Protein AF-A0A2S7Q7S9-F1 (afdb_monomer)

pLDDT: mean 74.97, std 24.29, range [26.03, 98.75]

Radius of gyration: 42.11 Å; Cα contacts (8 Å, |Δi|>4): 908; chains: 1; bounding box: 90×96×135 Å

Foldseek 3Di:
DDDDDDDDDDDDDDDDDDDDDDDDDDDDDDDDDDDDDDDDDDDDDDDDDDDDDDDDPLVVVLVVDDPVVSVVVVVVVVCPDDDPDDPPDDPVVVCVVVVQPDPVNCPDLLNVLLVVLLVLCCVQLAVQLLVLLVVVQDQFQEWEAFALAQDDCLNPVPQDPPRSVVVNLVLLSQLLNNQLSNCQRRVHLEYEYQANLHQQQLLAAEPDADSDWPPVCPPQDDPVCVVCSVVRPVPGHHVNNVVSLVSSCVRHVVSNQVNHFDHPPLDPGRYYAYLAHDLSNAFAALRGGLSSNVVSCVSRNDNFAWAADQQEIETGANLRLCLNVVPPDDCVSSCSSNVVRVVCLQCLVQRQQLNNLCSLCVVVVHHDDDDDDPDDDDPVPDDPPDDDDSRPDPPADGGQYEYRHAAAADDDAQQAQAQQWAVQGFDDDPPPDPDTDPSHNRRDDDQDDGGRDGRHGDNVSLLSNQVSNDNHQEYEYAGPQTWGWDQDDVSNPSYIYIHAHHQTLVRSDQWGWMKGKHFAFDADSSSHGPDPDDDDDDDDDDDDDGDCGMDMDIRTGDRNVVSVVVVVVSLVVSLVVLLVCLLVCVVVVNDFPFDDPPPDPPPDDDDDDDDDDDDDDDDDDDDDDDDDDDDDDDDDDDDDDDDDDDDDDDDDDDDDDDDDDDDDDDDDDDDDDDDDDDPDPPPPVNVVVVVVVVVVVVVVVVVVVVVVVVCVVPPPPDPVVVVLVVLCVDSNNSSVSSSCSSSVSSCVSSVVSSVCSSPPD

Mean predicted aligned error: 17.6 Å

Sequence (761 aa):
MNHPVITYYSPDPIFRHPTPSKLPSDLFTLPPWHSSSMAPPYYPHSSRDRFVEPPSVFNRVLLALPKDLAVSLRRMADQGNINSVSARIPRWLRQAVVRECSWRRLFSLPHLLVAVWIVALMYGERWVFEKSVQECSTPHHLIFLADPQLTDPHSYPDRPWPLSTLTVWHTDNYMMRSYIQLSKQLHPDTVFFLGDLFDGGREWKTAHGNTEDPAWAKGHRPAMEQKHLETWGRRYGEDYWLKEYGRFSRIFSDYWNVGGSEAGVGQRGRKLIASLPGNHDLGFGAQIKVPVRDRFEVYFGDVNRVDVIANHTFVSVDSVSLSAGASGRPLSETEPITKPVNEFLDNVQVSKRKAVARELDYQAGKERAMHYSHTVEDLNSANYAHLPTLDPGAGSTDFPTILLTHVPLYRNPGTPCGPLREHWPPTPPPKGQTMPVNPDERNALSISRGYQYQNVLSNDDSIKLIQKIGNVVSVFSGDDHDYCEVVHPEDKNHAREITVKSMSWVMGIRRPGFLMLSLWNPIRPDGQPLHYQHSGHGGADNSQQGLVTMQSHLCLLPDQISILINYGIFAGLSILILLIRAICAPLYNLTPFAPPISSTYPDQESSTSLLPTSSKDLKREDDRLSNSSTSSTASNPTLAPRTARTRSVSPANGYGYSSPSQTQPQPQYPTPAPLIEKAGYYGLDGRMRWERDRELEITEERERKRIEETRRRNRRPNAVVRWWRVCRVTLVGRMLREMLWSAGRVLGIVGSVFMWYLWFG

Secondary structure (DSSP, 8-state):
--------PPPPPPPPP-----------------------------------PPPPHHHHHHHTS-HHHHHHHHHHHHTT--SSS-SSS-HHHHHHHHHH--HHHHTSHHHHHHHHHHHHHHIIIIIHHHHHHHTT-S---EEEEB---B--TTTSTT--TTHHHHHHHHHHHHHHHHHHHHHHHH--SEEEEES--BSSTTTSPPSSS--SPPTTTTT-S-HHHHTTHHHHHHH-SHHHHHHHHHHHIIIIITTTTTT-SPPPTT-SS-EEEEEE--HHHH-SGGG--HHHHHHHHHHH--SSEEEEETTEEEEE--HHHHTTTTS---HHHHHHHHHHHHHHHHHHHHHHHHHHHHHHHHHTT-------------TTT--GGG---S---TT---PPEEEE-SSPPP--TT-B--TT-SSSPPPPPPTT--SPPSS-TTTBPP--EETTEESS--HHHHHHHHHHH-SEEEEEE-TTSS-EEEE--GGGTT-EEEEPPBS-TTSS-SS-EEEEEEE---B-TTS-BS-------S----S------EEEEEEEPP-HHHHHHHHHHHHHHHHHHHHHHHHHHHHTTPPPSSPPP--------------------------------------------------------------------------------------HHHHHHHHHHHHHHHHHHHHHHHHHHHHHHS----HHHHHHHHHTTSHHHHHHHHHHHHHHHHHHHHHHHHHHHHHH-

Structure (mmCIF, N/CA/C/O backbone):
data_AF-A0A2S7Q7S9-F1
#
_entry.id   AF-A0A2S7Q7S9-F1
#
loop_
_atom_site.group_PDB
_atom_site.id
_atom_site.type_symbol
_atom_site.label_atom_id
_atom_site.label_alt_id
_atom_site.label_comp_id
_atom_site.label_asym_id
_atom_site.label_entity_id
_atom_site.label_seq_id
_atom_site.pdbx_PDB_ins_code
_atom_site.Cartn_x
_atom_site.Cartn_y
_atom_site.Cartn_z
_atom_site.occupancy
_atom_site.B_iso_or_equiv
_atom_site.auth_seq_id
_atom_site.auth_comp_id
_atom_site.auth_asym_id
_atom_site.auth_atom_id
_atom_site.pdbx_PDB_model_num
ATOM 1 N N . MET A 1 1 ? -48.026 9.050 3.643 1.00 31.98 1 MET A N 1
ATOM 2 C CA . MET A 1 1 ? -48.263 8.502 2.290 1.00 31.98 1 MET A CA 1
ATOM 3 C C . MET A 1 1 ? -47.184 7.473 2.030 1.00 31.98 1 MET A C 1
ATOM 5 O O . MET A 1 1 ? -46.017 7.776 2.232 1.00 31.98 1 MET A O 1
ATOM 9 N N . ASN A 1 2 ? -47.618 6.252 1.731 1.00 31.11 2 ASN A N 1
ATOM 10 C CA . ASN A 1 2 ? -46.812 5.039 1.642 1.00 31.11 2 ASN A CA 1
ATOM 11 C C . ASN A 1 2 ? -46.010 4.928 0.337 1.00 31.11 2 ASN A C 1
ATOM 13 O O . ASN A 1 2 ? -46.461 5.420 -0.695 1.00 31.11 2 ASN A O 1
ATOM 17 N N . HIS A 1 3 ? -44.955 4.104 0.439 1.00 27.05 3 HIS A N 1
ATOM 18 C CA . HIS A 1 3 ? -44.239 3.313 -0.582 1.00 27.05 3 HIS A CA 1
ATOM 19 C C . HIS A 1 3 ? -42.907 3.863 -1.131 1.00 27.05 3 HIS A C 1
ATOM 21 O O . HIS A 1 3 ? -42.803 5.054 -1.402 1.00 27.05 3 HIS A O 1
ATOM 27 N N . PRO A 1 4 ? -41.948 2.975 -1.482 1.00 36.09 4 PRO A N 1
ATOM 28 C CA . PRO A 1 4 ? -41.555 1.741 -0.779 1.00 36.09 4 PRO A CA 1
ATOM 29 C C . PRO A 1 4 ? -40.021 1.530 -0.734 1.00 36.09 4 PRO A C 1
ATOM 31 O O . PRO A 1 4 ? -39.288 1.933 -1.633 1.00 36.09 4 PRO A O 1
ATOM 34 N N . VAL A 1 5 ? -39.540 0.815 0.287 1.00 29.42 5 VAL A N 1
ATOM 35 C CA . VAL A 1 5 ? -38.174 0.267 0.331 1.00 29.42 5 VAL A CA 1
ATOM 36 C C . VAL A 1 5 ? -38.179 -1.082 -0.390 1.00 29.42 5 VAL A C 1
ATOM 38 O O . VAL A 1 5 ? -38.930 -1.982 -0.017 1.00 29.42 5 VAL A O 1
ATOM 41 N N . ILE A 1 6 ? -37.368 -1.202 -1.441 1.00 26.03 6 ILE A N 1
ATOM 42 C CA . ILE A 1 6 ? -37.137 -2.438 -2.197 1.00 26.03 6 ILE A CA 1
ATOM 43 C C . ILE A 1 6 ? -35.960 -3.167 -1.544 1.00 26.03 6 ILE A C 1
ATOM 45 O O . ILE A 1 6 ? -34.822 -2.713 -1.628 1.00 26.03 6 ILE A O 1
ATOM 49 N N . THR A 1 7 ? -36.228 -4.295 -0.893 1.00 27.33 7 THR A N 1
ATOM 50 C CA . THR A 1 7 ? -35.216 -5.251 -0.433 1.00 27.33 7 THR A CA 1
ATOM 51 C C . THR A 1 7 ? -34.939 -6.270 -1.538 1.00 27.33 7 THR A C 1
ATOM 53 O O . THR A 1 7 ? -35.828 -7.016 -1.948 1.00 27.33 7 THR A O 1
ATOM 56 N N . TYR A 1 8 ? -33.699 -6.315 -2.027 1.00 27.53 8 TYR A N 1
ATOM 57 C CA . TYR A 1 8 ? -33.231 -7.379 -2.914 1.00 27.53 8 TYR A CA 1
ATOM 58 C C . TYR A 1 8 ? -32.838 -8.602 -2.078 1.00 27.53 8 TYR A C 1
ATOM 60 O O . TYR A 1 8 ? -31.830 -8.587 -1.376 1.00 27.53 8 TYR A O 1
ATOM 68 N N . TYR A 1 9 ? -33.641 -9.663 -2.162 1.00 28.50 9 TYR A N 1
ATOM 69 C CA . TYR A 1 9 ? -33.252 -11.011 -1.752 1.00 28.50 9 TYR A CA 1
ATOM 70 C C . TYR A 1 9 ? -32.407 -11.645 -2.864 1.00 28.50 9 TYR A C 1
ATOM 72 O O . TYR A 1 9 ? -32.858 -11.748 -4.005 1.00 28.50 9 TYR A O 1
ATOM 80 N N . SER A 1 10 ? -31.193 -12.083 -2.530 1.00 27.94 10 SER A N 1
ATOM 81 C CA . SER A 1 10 ? -30.390 -12.961 -3.386 1.00 27.94 10 SER A CA 1
ATOM 82 C C . SER A 1 10 ? -30.798 -14.421 -3.129 1.00 27.94 10 SER A C 1
ATOM 84 O O . SER A 1 10 ? -30.906 -14.795 -1.961 1.00 27.94 10 SER A O 1
ATOM 86 N N . PRO A 1 11 ? -31.060 -15.249 -4.159 1.00 32.12 11 PRO A N 1
ATOM 87 C CA . PRO A 1 11 ? -31.442 -16.645 -3.971 1.00 32.12 11 PRO A CA 1
ATOM 88 C C . PRO A 1 11 ? -30.214 -17.553 -3.793 1.00 32.12 11 PRO A C 1
ATOM 90 O O . PRO A 1 11 ? -29.281 -17.518 -4.597 1.00 32.12 11 PRO A O 1
ATOM 93 N N . ASP A 1 12 ? -30.254 -18.407 -2.770 1.00 32.19 12 ASP A N 1
ATOM 94 C CA . ASP A 1 12 ? -29.307 -19.508 -2.566 1.00 32.19 12 ASP A CA 1
ATOM 95 C C . ASP A 1 12 ? -29.347 -20.515 -3.735 1.00 32.19 12 ASP A C 1
ATOM 97 O O . ASP A 1 12 ? -30.432 -20.889 -4.199 1.00 32.19 12 ASP A O 1
ATOM 101 N N . PRO A 1 13 ? -28.195 -21.023 -4.212 1.00 33.53 13 PRO A N 1
ATOM 102 C CA . PRO A 1 13 ? -28.172 -22.068 -5.220 1.00 33.53 13 PRO A CA 1
ATOM 103 C C . PRO A 1 13 ? -28.380 -23.462 -4.607 1.00 33.53 13 PRO A C 1
ATOM 105 O O . PRO A 1 13 ? -27.686 -23.911 -3.698 1.00 33.53 13 PRO A O 1
ATOM 108 N N . ILE A 1 14 ? -29.339 -24.167 -5.199 1.00 28.94 14 ILE A N 1
ATOM 109 C CA . ILE A 1 14 ? -29.714 -25.564 -4.977 1.00 28.94 14 ILE A CA 1
ATOM 110 C C . ILE A 1 14 ? -28.497 -26.500 -5.115 1.00 28.94 14 ILE A C 1
ATOM 112 O O . ILE A 1 14 ? -27.906 -26.622 -6.191 1.00 28.94 14 ILE A O 1
ATOM 116 N N . PHE A 1 15 ? -28.178 -27.227 -4.041 1.00 29.05 15 PHE A N 1
ATOM 117 C CA . PHE A 1 15 ? -27.205 -28.321 -4.027 1.00 29.05 15 PHE A CA 1
ATOM 118 C C . PHE A 1 15 ? -27.678 -29.502 -4.894 1.00 29.05 15 PHE A C 1
ATOM 120 O O . PHE A 1 15 ? -28.738 -30.083 -4.660 1.00 29.05 15 PHE A O 1
ATOM 127 N N . ARG A 1 16 ? -26.856 -29.918 -5.867 1.00 29.23 16 ARG A N 1
ATOM 128 C CA . ARG A 1 16 ? -26.938 -31.247 -6.495 1.00 29.23 16 ARG A CA 1
ATOM 129 C C . ARG A 1 16 ? -25.833 -32.139 -5.933 1.00 29.23 16 ARG A C 1
ATOM 131 O O . ARG A 1 16 ? -24.655 -31.868 -6.136 1.00 29.23 16 ARG A O 1
ATOM 138 N N . HIS A 1 17 ? -26.230 -33.219 -5.267 1.00 29.19 17 HIS A N 1
ATOM 139 C CA . HIS A 1 17 ? -25.350 -34.316 -4.863 1.00 29.19 17 HIS A CA 1
ATOM 140 C C . HIS A 1 17 ? -24.791 -35.082 -6.077 1.00 29.19 17 HIS A C 1
ATOM 142 O O . HIS A 1 17 ? -25.565 -35.421 -6.976 1.00 29.19 17 HIS A O 1
ATOM 148 N N . PRO A 1 18 ? -23.505 -35.477 -6.064 1.00 31.91 18 PRO A N 1
ATOM 149 C CA . PRO A 1 18 ? -23.016 -36.610 -6.834 1.00 31.91 18 PRO A CA 1
ATOM 150 C C . PRO A 1 18 ? -22.765 -37.835 -5.934 1.00 31.91 18 PRO A C 1
ATOM 152 O O . PRO A 1 18 ? -22.141 -37.759 -4.878 1.00 31.91 18 PRO A O 1
ATOM 155 N N . THR A 1 19 ? -23.270 -38.982 -6.381 1.00 30.62 19 THR A N 1
ATOM 156 C CA . THR A 1 19 ? -23.053 -40.331 -5.834 1.00 30.62 19 THR A CA 1
ATOM 157 C C . THR A 1 19 ? -21.609 -40.835 -6.035 1.00 30.62 19 THR A C 1
ATOM 159 O O . THR A 1 19 ? -20.963 -40.420 -6.997 1.00 30.62 19 THR A O 1
ATOM 162 N N . PRO A 1 20 ? -21.108 -41.776 -5.204 1.00 31.45 20 PRO A N 1
ATOM 163 C CA . PRO A 1 20 ? -19.700 -42.178 -5.184 1.00 31.45 20 PRO A CA 1
ATOM 164 C C . PRO A 1 20 ? -19.391 -43.343 -6.141 1.00 31.45 20 PRO A C 1
ATOM 166 O O . PRO A 1 20 ? -20.121 -44.334 -6.185 1.00 31.45 20 PRO A O 1
ATOM 169 N N . SER A 1 21 ? -18.253 -43.288 -6.842 1.00 31.09 21 SER A N 1
ATOM 170 C CA . SER A 1 21 ? -17.712 -44.422 -7.606 1.00 31.09 21 SER A CA 1
ATOM 171 C C . SER A 1 21 ? -16.321 -44.837 -7.108 1.00 31.09 21 SER A C 1
ATOM 173 O O . SER A 1 21 ? -15.321 -44.186 -7.388 1.00 31.09 21 SER A O 1
ATOM 175 N N . LYS A 1 22 ? -16.338 -45.937 -6.348 1.00 30.03 22 LYS A N 1
ATOM 176 C CA . LYS A 1 22 ? -15.354 -47.020 -6.146 1.00 30.03 22 LYS A CA 1
ATOM 177 C C . LYS A 1 22 ? -13.901 -46.830 -6.634 1.00 30.03 22 LYS A C 1
ATOM 179 O O . LYS A 1 22 ? -13.630 -46.803 -7.830 1.00 30.03 22 LYS A O 1
ATOM 184 N N . LEU A 1 23 ? -12.982 -46.905 -5.665 1.00 33.41 23 LEU A N 1
ATOM 185 C CA . LEU A 1 23 ? -11.604 -47.403 -5.800 1.00 33.41 23 LEU A CA 1
ATOM 186 C C . LEU A 1 23 ? -11.565 -48.905 -6.152 1.00 33.41 23 LEU A C 1
ATOM 188 O O . LEU A 1 23 ? -12.523 -49.629 -5.862 1.00 33.41 23 LEU A O 1
ATOM 192 N N . PRO A 1 24 ? -10.396 -49.393 -6.600 1.00 33.38 24 PRO A N 1
ATOM 193 C CA . PRO A 1 24 ? -9.850 -50.606 -6.006 1.00 33.38 24 PRO A CA 1
ATOM 194 C C . PRO A 1 24 ? -8.426 -50.418 -5.461 1.00 33.38 24 PRO A C 1
ATOM 196 O O . PRO A 1 24 ? -7.563 -49.782 -6.066 1.00 33.38 24 PRO A O 1
ATOM 199 N N . SER A 1 25 ? -8.242 -50.996 -4.278 1.00 29.42 25 SER A N 1
ATOM 200 C CA . SER A 1 25 ? -6.999 -51.349 -3.597 1.00 29.42 25 SER A CA 1
ATOM 201 C C . SER A 1 25 ? -6.257 -52.485 -4.311 1.00 29.42 25 SER A C 1
ATOM 203 O O . SER A 1 25 ? -6.900 -53.250 -5.020 1.00 29.42 25 SER A O 1
ATOM 205 N N . ASP A 1 26 ? -4.934 -52.574 -4.101 1.00 30.52 26 ASP A N 1
ATOM 206 C CA . ASP A 1 26 ? -4.144 -53.789 -3.762 1.00 30.52 26 ASP A CA 1
ATOM 207 C C . ASP A 1 26 ? -2.636 -53.445 -3.921 1.00 30.52 26 ASP A C 1
ATOM 209 O O . ASP A 1 26 ? -2.194 -53.068 -5.002 1.00 30.52 26 ASP A O 1
ATOM 213 N N . LEU A 1 27 ? -1.855 -53.180 -2.863 1.00 29.89 27 LEU A N 1
ATOM 214 C CA . LEU A 1 27 ? -1.145 -54.048 -1.894 1.00 29.89 27 LEU A CA 1
ATOM 215 C C . LEU A 1 27 ? 0.024 -54.925 -2.442 1.00 29.89 27 LEU A C 1
ATOM 217 O O . LEU A 1 27 ? -0.191 -55.950 -3.069 1.00 29.89 27 LEU A O 1
ATOM 221 N N . PHE A 1 28 ? 1.250 -54.503 -2.064 1.00 29.34 28 PHE A N 1
ATOM 222 C CA . PHE A 1 28 ? 2.516 -55.216 -1.745 1.00 29.34 28 PHE A CA 1
ATOM 223 C C . PHE A 1 28 ? 3.139 -56.267 -2.691 1.00 29.34 28 PHE A C 1
ATOM 225 O O . PHE A 1 28 ? 2.573 -57.326 -2.921 1.00 29.34 28 PHE A O 1
ATOM 232 N N . THR A 1 29 ? 4.432 -56.093 -3.030 1.00 27.73 29 THR A N 1
ATOM 233 C CA . THR A 1 29 ? 5.595 -56.801 -2.412 1.00 27.73 29 THR A CA 1
ATOM 234 C C . THR A 1 29 ? 6.920 -56.555 -3.181 1.00 27.73 29 THR A C 1
ATOM 236 O O . THR A 1 29 ? 6.985 -56.660 -4.400 1.00 27.73 29 THR A O 1
ATOM 239 N N . LEU A 1 30 ? 7.990 -56.220 -2.445 1.00 28.58 30 LEU A N 1
ATOM 240 C CA . LEU A 1 30 ? 9.429 -56.384 -2.785 1.00 28.58 30 LEU A CA 1
ATOM 241 C C . LEU A 1 30 ? 9.923 -57.723 -2.157 1.00 28.58 30 LEU A C 1
ATOM 243 O O . LEU A 1 30 ? 9.101 -58.310 -1.446 1.00 28.58 30 LEU A O 1
ATOM 247 N N . PRO A 1 31 ? 11.207 -58.192 -2.205 1.00 41.78 31 PRO A N 1
ATOM 248 C CA . PRO A 1 31 ? 12.475 -57.832 -2.907 1.00 41.78 31 PRO A CA 1
ATOM 249 C C . PRO A 1 31 ? 13.104 -59.136 -3.551 1.00 41.78 31 PRO A C 1
ATOM 251 O O . PRO A 1 31 ? 12.297 -59.979 -3.937 1.00 41.78 31 PRO A O 1
ATOM 254 N N . PRO A 1 32 ? 14.436 -59.454 -3.637 1.00 42.09 32 PRO A N 1
ATOM 255 C CA . PRO A 1 32 ? 15.703 -58.717 -3.448 1.00 42.09 32 PRO A CA 1
ATOM 256 C C . PRO A 1 32 ? 16.819 -58.960 -4.512 1.00 42.09 32 PRO A C 1
ATOM 258 O O . PRO A 1 32 ? 16.668 -59.648 -5.516 1.00 42.09 32 PRO A O 1
ATOM 261 N N . TRP A 1 33 ? 17.964 -58.334 -4.223 1.00 30.58 33 TRP A N 1
ATOM 262 C CA . TRP A 1 33 ? 19.272 -58.285 -4.883 1.00 30.58 33 TRP A CA 1
ATOM 263 C C . TRP A 1 33 ? 20.061 -59.611 -4.904 1.00 30.58 33 TRP A C 1
ATOM 265 O O . TRP A 1 33 ? 19.990 -60.362 -3.939 1.00 30.58 33 TRP A O 1
ATOM 275 N N . HIS A 1 34 ? 20.934 -59.804 -5.909 1.00 29.92 34 HIS A N 1
ATOM 276 C CA . HIS A 1 34 ? 22.279 -60.390 -5.736 1.00 29.92 34 HIS A CA 1
ATOM 277 C C . HIS A 1 34 ? 23.219 -60.109 -6.930 1.00 29.92 34 HIS A C 1
ATOM 279 O O . HIS A 1 34 ? 22.809 -59.718 -8.018 1.00 29.92 34 HIS A O 1
ATOM 285 N N . SER A 1 35 ? 24.506 -60.268 -6.641 1.00 27.72 35 SER A N 1
ATOM 286 C CA . SER A 1 35 ? 25.723 -59.694 -7.220 1.00 27.72 35 SER A CA 1
ATOM 287 C C . SER A 1 35 ? 26.628 -60.725 -7.924 1.00 27.72 35 SER A C 1
ATOM 289 O O . SER A 1 35 ? 26.551 -61.904 -7.593 1.00 27.72 35 SER A O 1
ATOM 291 N N . SER A 1 36 ? 27.599 -60.224 -8.715 1.00 28.81 36 SER A N 1
ATOM 292 C CA . SER A 1 36 ? 28.908 -60.854 -9.057 1.00 28.81 36 SER A CA 1
ATOM 293 C C . SER A 1 36 ? 28.881 -62.002 -10.094 1.00 28.81 36 SER A C 1
ATOM 295 O O . SER A 1 36 ? 27.912 -62.734 -10.166 1.00 28.81 36 SER A O 1
ATOM 297 N N . SER A 1 37 ? 29.892 -62.325 -10.913 1.00 27.28 37 SER A N 1
ATOM 298 C CA . SER A 1 37 ? 31.161 -61.739 -11.388 1.00 27.28 37 SER A CA 1
ATOM 299 C C . SER A 1 37 ? 31.827 -62.777 -12.329 1.00 27.28 37 SER A C 1
ATOM 301 O O . SER A 1 37 ? 31.695 -63.966 -12.070 1.00 27.28 37 SER A O 1
ATOM 303 N N . MET A 1 38 ? 32.642 -62.317 -13.293 1.00 26.78 38 MET A N 1
ATOM 304 C CA . MET A 1 38 ? 33.817 -62.991 -13.910 1.00 26.78 38 MET A CA 1
ATOM 305 C C . MET A 1 38 ? 33.672 -64.132 -14.960 1.00 26.78 38 MET A C 1
ATOM 307 O O . MET A 1 38 ? 32.929 -65.091 -14.813 1.00 26.78 38 MET A O 1
ATOM 311 N N . ALA A 1 39 ? 34.470 -63.964 -16.031 1.00 29.17 39 ALA A N 1
ATOM 312 C CA . ALA A 1 39 ? 34.707 -64.765 -17.256 1.00 29.17 39 ALA A CA 1
ATOM 313 C C . ALA A 1 39 ? 35.819 -65.846 -17.050 1.00 29.17 39 ALA A C 1
ATOM 315 O O . ALA A 1 39 ? 36.146 -66.051 -15.881 1.00 29.17 39 ALA A O 1
ATOM 316 N N . PRO A 1 40 ? 36.527 -66.461 -18.054 1.00 45.28 40 PRO A N 1
ATOM 317 C CA . PRO A 1 40 ? 36.469 -66.519 -19.547 1.00 45.28 40 PRO A CA 1
ATOM 318 C C . PRO A 1 40 ? 36.722 -67.994 -20.060 1.00 45.28 40 PRO A C 1
ATOM 320 O O . PRO A 1 40 ? 36.317 -68.903 -19.343 1.00 45.28 40 PRO A O 1
ATOM 323 N N . PRO A 1 41 ? 37.477 -68.343 -21.145 1.00 46.75 41 PRO A N 1
ATOM 324 C CA . PRO A 1 41 ? 37.707 -67.778 -22.494 1.00 46.75 41 PRO A CA 1
ATOM 325 C C . PRO A 1 41 ? 37.445 -68.796 -23.648 1.00 46.75 41 PRO A C 1
ATOM 327 O O . PRO A 1 41 ? 37.597 -69.996 -23.464 1.00 46.75 41 PRO A O 1
ATOM 330 N N . TYR A 1 42 ? 37.201 -68.335 -24.882 1.00 27.45 42 TYR A N 1
ATOM 331 C CA . TYR A 1 42 ? 37.569 -69.081 -26.104 1.00 27.45 42 TYR A CA 1
ATOM 332 C C . TYR A 1 42 ? 37.840 -68.102 -27.261 1.00 27.45 42 TYR A C 1
ATOM 334 O O . TYR A 1 42 ? 37.011 -67.261 -27.595 1.00 27.45 42 TYR A O 1
ATOM 342 N N . TYR A 1 43 ? 39.019 -68.231 -27.861 1.00 29.92 43 TYR A N 1
ATOM 343 C CA . TYR A 1 43 ? 39.482 -67.665 -29.138 1.00 29.92 43 TYR A CA 1
ATOM 344 C C . TYR A 1 43 ? 40.416 -68.729 -29.762 1.00 29.92 43 TYR A C 1
ATOM 346 O O . TYR A 1 43 ? 40.880 -69.585 -29.003 1.00 29.92 43 TYR A O 1
ATOM 354 N N . PRO A 1 44 ? 40.814 -68.676 -31.053 1.00 46.53 44 PRO A N 1
ATOM 355 C CA . PRO A 1 44 ? 40.428 -67.745 -32.125 1.00 46.53 44 PRO A CA 1
ATOM 356 C C . PRO A 1 44 ? 40.110 -68.439 -33.472 1.00 46.53 44 PRO A C 1
ATOM 358 O O . PRO A 1 44 ? 40.540 -69.554 -33.725 1.00 46.53 44 PRO A O 1
ATOM 361 N N . HIS A 1 45 ? 39.508 -67.713 -34.420 1.00 29.48 45 HIS A N 1
ATOM 362 C CA . HIS A 1 45 ? 39.923 -67.837 -35.822 1.00 29.48 45 HIS A CA 1
ATOM 363 C C . HIS A 1 45 ? 39.915 -66.478 -36.527 1.00 29.48 45 HIS A C 1
ATOM 365 O O . HIS A 1 45 ? 38.980 -65.687 -36.440 1.00 29.48 45 HIS A O 1
ATOM 371 N N . SER A 1 46 ? 41.045 -66.238 -37.184 1.00 31.34 46 SER A N 1
ATOM 372 C CA . SER A 1 46 ? 41.441 -65.074 -37.964 1.00 31.34 46 SER A CA 1
ATOM 373 C C . SER A 1 46 ? 40.693 -65.000 -39.296 1.00 31.34 46 SER A C 1
ATOM 375 O O . SER A 1 46 ? 40.662 -65.977 -40.041 1.00 31.34 46 SER A O 1
ATOM 377 N N . SER A 1 47 ? 40.187 -63.816 -39.646 1.00 32.22 47 SER A N 1
ATOM 378 C CA . SER A 1 47 ? 40.236 -63.342 -41.031 1.00 32.22 47 SER A CA 1
ATOM 379 C C . SER A 1 47 ? 40.405 -61.822 -41.047 1.00 32.22 47 SER A C 1
ATOM 381 O O . SER A 1 47 ? 39.778 -61.084 -40.289 1.00 32.22 47 SER A O 1
ATOM 383 N N . ARG A 1 48 ? 41.367 -61.400 -41.862 1.00 36.69 48 ARG A N 1
ATOM 384 C CA . ARG A 1 48 ? 41.856 -60.038 -42.051 1.00 36.69 48 ARG A CA 1
ATOM 385 C C . ARG A 1 48 ? 40.881 -59.187 -42.872 1.00 36.69 48 ARG A C 1
ATOM 387 O O . ARG A 1 48 ? 40.202 -59.684 -43.762 1.00 36.69 48 ARG A O 1
ATOM 394 N N . ASP A 1 49 ? 40.969 -57.890 -42.594 1.00 36.84 49 ASP A N 1
ATOM 395 C CA . ASP A 1 49 ? 40.705 -56.749 -43.474 1.00 36.84 49 ASP A CA 1
ATOM 396 C C . ASP A 1 49 ? 39.250 -56.389 -43.815 1.00 36.84 49 ASP A C 1
ATOM 398 O O . ASP A 1 49 ? 38.694 -56.716 -44.864 1.00 36.84 49 ASP A O 1
ATOM 402 N N . ARG A 1 50 ? 38.693 -55.502 -42.979 1.00 38.16 50 ARG A N 1
ATOM 403 C CA . ARG A 1 50 ? 37.906 -54.367 -43.477 1.00 38.16 50 ARG A CA 1
ATOM 404 C C . ARG A 1 50 ? 38.100 -53.159 -42.559 1.00 38.16 50 ARG A C 1
ATOM 406 O O . ARG A 1 50 ? 37.752 -53.200 -41.384 1.00 38.16 50 ARG A O 1
ATOM 413 N N . PHE A 1 51 ? 38.689 -52.094 -43.095 1.00 40.53 51 PHE A N 1
ATOM 414 C CA . PHE A 1 51 ? 38.788 -50.793 -42.435 1.00 40.53 51 PHE A CA 1
ATOM 415 C C . PHE A 1 51 ? 37.356 -50.274 -42.218 1.00 40.53 51 PHE A C 1
ATOM 417 O O . PHE A 1 51 ? 36.657 -49.963 -43.181 1.00 40.53 51 PHE A O 1
ATOM 424 N N . VAL A 1 52 ? 36.877 -50.271 -40.972 1.00 44.56 52 VAL A N 1
ATOM 425 C CA . VAL A 1 52 ? 35.574 -49.698 -40.608 1.00 44.56 52 VAL A CA 1
ATOM 426 C C . VAL A 1 52 ? 35.816 -48.239 -40.255 1.00 44.56 52 VAL A C 1
ATOM 428 O O . VAL A 1 52 ? 36.506 -47.942 -39.279 1.00 44.56 52 VAL A O 1
ATOM 431 N N . GLU A 1 53 ? 35.277 -47.323 -41.059 1.00 44.00 53 GLU A N 1
ATOM 432 C CA . GLU A 1 53 ? 35.279 -45.902 -40.718 1.00 44.00 53 GLU A CA 1
ATOM 433 C C . GLU A 1 53 ? 34.632 -45.700 -39.337 1.00 44.00 53 GLU A C 1
ATOM 435 O O . GLU A 1 53 ? 33.591 -46.303 -39.046 1.00 44.00 53 GLU A O 1
ATOM 440 N N . PRO A 1 54 ? 35.215 -44.866 -38.457 1.00 51.47 54 PRO A N 1
ATOM 441 C CA . PRO A 1 54 ? 34.614 -44.596 -37.163 1.00 51.47 54 PRO A CA 1
ATOM 442 C C . PRO A 1 54 ? 33.191 -44.049 -37.357 1.00 51.47 54 PRO A C 1
ATOM 444 O O . PRO A 1 54 ? 32.996 -43.142 -38.169 1.00 51.47 54 PRO A O 1
ATOM 447 N N . PRO A 1 55 ? 32.191 -44.534 -36.595 1.00 55.19 55 PRO A N 1
ATOM 448 C CA . PRO A 1 55 ? 30.830 -44.033 -36.713 1.00 55.19 55 PRO A CA 1
ATOM 449 C C . PRO A 1 55 ? 30.822 -42.527 -36.461 1.00 55.19 55 PRO A C 1
ATOM 451 O O . PRO A 1 55 ? 31.464 -42.047 -35.515 1.00 55.19 55 PRO A O 1
ATOM 454 N N . SER A 1 56 ? 30.093 -41.799 -37.312 1.00 63.47 56 SER A N 1
ATOM 455 C CA . SER A 1 56 ? 29.898 -40.356 -37.189 1.00 63.47 56 SER A CA 1
ATOM 456 C C . SER A 1 56 ? 29.423 -39.994 -35.779 1.00 63.47 56 SER A C 1
ATOM 458 O O . SER A 1 56 ? 28.777 -40.793 -35.096 1.00 63.47 56 SER A O 1
ATOM 460 N N . VAL A 1 57 ? 29.723 -38.771 -35.331 1.00 60.03 57 VAL A N 1
ATOM 461 C CA . VAL A 1 57 ? 29.329 -38.279 -33.996 1.00 60.03 57 VAL A CA 1
ATOM 462 C C . VAL A 1 57 ? 27.827 -38.488 -33.747 1.00 60.03 57 VAL A C 1
ATOM 464 O O . VAL A 1 57 ? 27.430 -38.858 -32.648 1.00 60.03 57 VAL A O 1
ATOM 467 N N . PHE A 1 58 ? 27.005 -38.374 -34.793 1.00 59.28 58 PHE A N 1
ATOM 468 C CA . PHE A 1 58 ? 25.568 -38.639 -34.749 1.00 59.28 58 PHE A CA 1
ATOM 469 C C . PHE A 1 58 ? 25.221 -40.095 -34.395 1.00 59.28 58 PHE A C 1
ATOM 471 O O . PHE A 1 58 ? 24.380 -40.334 -33.532 1.00 59.28 58 PHE A O 1
ATOM 478 N N . ASN A 1 59 ? 25.911 -41.075 -34.988 1.00 63.06 59 ASN A N 1
ATOM 479 C CA . ASN A 1 59 ? 25.704 -42.491 -34.671 1.00 63.06 59 ASN A CA 1
ATOM 480 C C . ASN A 1 59 ? 26.185 -42.847 -33.259 1.00 63.06 59 ASN A C 1
ATOM 482 O O . ASN A 1 59 ? 25.589 -43.701 -32.609 1.00 63.06 59 ASN A O 1
ATOM 486 N N . ARG A 1 60 ? 27.219 -42.166 -32.750 1.00 68.88 60 ARG A N 1
ATOM 487 C CA . ARG A 1 60 ? 27.677 -42.337 -31.360 1.00 68.88 60 ARG A CA 1
ATOM 488 C C . ARG A 1 60 ? 26.668 -41.783 -30.352 1.00 68.88 60 ARG A C 1
ATOM 490 O O . ARG A 1 60 ? 26.432 -42.415 -29.330 1.00 68.88 60 ARG A O 1
ATOM 497 N N . VAL A 1 61 ? 26.037 -40.651 -30.666 1.00 63.22 61 VAL A N 1
ATOM 498 C CA . VAL A 1 61 ? 24.966 -40.060 -29.845 1.00 63.22 61 VAL A CA 1
ATOM 499 C C . VAL A 1 61 ? 23.698 -40.922 -29.878 1.00 63.22 61 VAL A C 1
ATOM 501 O O . VAL A 1 61 ? 23.092 -41.141 -28.836 1.00 63.22 61 VAL A O 1
ATOM 504 N N . LEU A 1 62 ? 23.329 -41.485 -31.034 1.00 63.75 62 LEU A N 1
ATOM 505 C CA . LEU A 1 62 ? 22.186 -42.403 -31.157 1.00 63.75 62 LEU A CA 1
ATOM 506 C C . LEU A 1 62 ? 22.346 -43.685 -30.330 1.00 63.75 62 LEU A C 1
ATOM 508 O O . LEU A 1 62 ? 21.366 -44.175 -29.777 1.00 63.75 62 LEU A O 1
ATOM 512 N N . LEU A 1 63 ? 23.567 -44.217 -30.238 1.00 66.00 63 LEU A N 1
ATOM 513 C CA . LEU A 1 63 ? 23.876 -45.408 -29.440 1.00 66.00 63 LEU A CA 1
ATOM 514 C C . LEU A 1 63 ? 23.896 -45.135 -27.926 1.00 66.00 63 LEU A C 1
ATOM 516 O O . LEU A 1 63 ? 23.763 -46.073 -27.146 1.00 66.00 63 LEU A O 1
ATOM 520 N N . ALA A 1 64 ? 24.044 -43.872 -27.517 1.00 68.94 64 ALA A N 1
ATOM 521 C CA . ALA A 1 64 ? 24.053 -43.451 -26.116 1.00 68.94 64 ALA A CA 1
ATOM 522 C C . ALA A 1 64 ? 22.658 -43.080 -25.572 1.00 68.94 64 ALA A C 1
ATOM 524 O O . ALA A 1 64 ? 22.523 -42.786 -24.386 1.00 68.94 64 ALA A O 1
ATOM 525 N N . LEU A 1 65 ? 21.623 -43.073 -26.420 1.00 68.00 65 LEU A N 1
ATOM 526 C CA . LEU A 1 65 ? 20.260 -42.699 -26.040 1.00 68.00 65 LEU A CA 1
ATOM 527 C C . LEU A 1 65 ? 19.376 -43.927 -25.747 1.00 68.00 65 LEU A C 1
ATOM 529 O O . LEU A 1 65 ? 19.558 -44.982 -26.359 1.00 68.00 65 LEU A O 1
ATOM 533 N N . PRO A 1 66 ? 18.364 -43.794 -24.865 1.00 75.69 66 PRO A N 1
ATOM 534 C CA . PRO A 1 66 ? 17.335 -44.815 -24.669 1.00 75.69 66 PRO A CA 1
ATOM 535 C C . PRO A 1 66 ? 16.655 -45.188 -25.995 1.00 75.69 66 PRO A C 1
ATOM 537 O O . PRO A 1 66 ? 16.417 -44.318 -26.838 1.00 75.69 66 PRO A O 1
ATOM 540 N N . LYS A 1 67 ? 16.319 -46.474 -26.181 1.00 62.75 67 LYS A N 1
ATOM 541 C CA . LYS A 1 67 ? 15.861 -47.036 -27.470 1.00 62.75 67 LYS A CA 1
ATOM 542 C C . LYS A 1 67 ? 14.691 -46.261 -28.094 1.00 62.75 67 LYS A C 1
ATOM 544 O O . LYS A 1 67 ? 14.701 -46.033 -29.301 1.00 62.75 67 LYS A O 1
ATOM 549 N N . ASP A 1 68 ? 13.750 -45.775 -27.291 1.00 55.31 68 ASP A N 1
ATOM 550 C CA . ASP A 1 68 ? 12.577 -45.032 -27.777 1.00 55.31 68 ASP A CA 1
ATOM 551 C C . ASP A 1 68 ? 12.916 -43.621 -28.293 1.00 55.31 68 ASP A C 1
ATOM 553 O O . ASP A 1 68 ? 12.341 -43.138 -29.277 1.00 55.31 68 ASP A O 1
ATOM 557 N N . LEU A 1 69 ? 13.919 -42.979 -27.687 1.00 56.47 69 LEU A N 1
ATOM 558 C CA . LEU A 1 69 ? 14.459 -41.687 -28.119 1.00 56.47 69 LEU A CA 1
ATOM 559 C C . LEU A 1 69 ? 15.340 -41.839 -29.358 1.00 56.47 69 LEU A C 1
ATOM 561 O O . LEU A 1 69 ? 15.245 -41.028 -30.279 1.00 56.47 69 LEU A O 1
ATOM 565 N N . ALA A 1 70 ? 16.140 -42.905 -29.425 1.00 65.19 70 ALA A N 1
ATOM 566 C CA . ALA A 1 70 ? 16.952 -43.219 -30.594 1.00 65.19 70 ALA A CA 1
ATOM 567 C C . ALA A 1 70 ? 16.081 -43.528 -31.826 1.00 65.19 70 ALA A C 1
ATOM 569 O O . ALA A 1 70 ? 16.364 -43.048 -32.924 1.00 65.19 70 ALA A O 1
ATOM 570 N N . VAL A 1 71 ? 14.974 -44.260 -31.648 1.00 65.19 71 VAL A N 1
ATOM 571 C CA . VAL A 1 71 ? 13.990 -44.526 -32.711 1.00 65.19 71 VAL A CA 1
ATOM 572 C C . VAL A 1 71 ? 13.256 -43.250 -33.123 1.00 65.19 71 VAL A C 1
ATOM 574 O O . VAL A 1 71 ? 13.054 -43.036 -34.317 1.00 65.19 71 VAL A O 1
ATOM 577 N N . SER A 1 72 ? 12.910 -42.367 -32.182 1.00 57.50 72 SER A N 1
ATOM 578 C CA . SER A 1 72 ? 12.274 -41.080 -32.503 1.00 57.50 72 SER A CA 1
ATOM 579 C C . SER A 1 72 ? 13.214 -40.127 -33.244 1.00 57.50 72 SER A C 1
ATOM 581 O O . SER A 1 72 ? 12.805 -39.511 -34.222 1.00 57.50 72 SER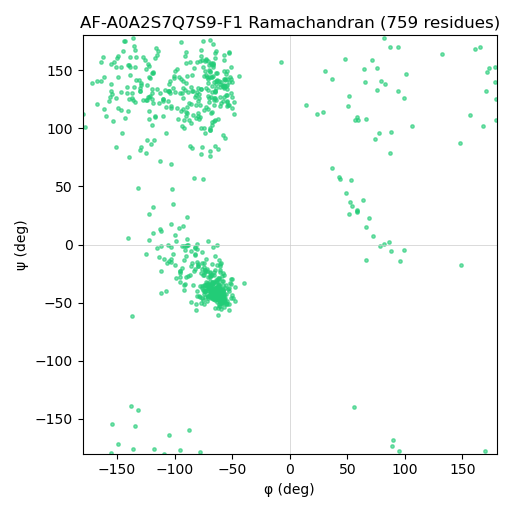 A O 1
ATOM 583 N N . LEU A 1 73 ? 14.488 -40.046 -32.851 1.00 53.88 73 LEU A N 1
ATOM 584 C CA . LEU A 1 73 ? 15.504 -39.242 -33.542 1.00 53.88 73 LEU A CA 1
ATOM 585 C C . LEU A 1 73 ? 15.866 -39.807 -34.914 1.00 53.88 73 LEU A C 1
ATOM 587 O O . LEU A 1 73 ? 16.066 -39.036 -35.849 1.00 53.88 73 LEU A O 1
ATOM 591 N N . ARG A 1 74 ? 15.883 -41.136 -35.068 1.00 55.19 74 ARG A N 1
ATOM 592 C CA . ARG A 1 74 ? 16.069 -41.782 -36.372 1.00 55.19 74 ARG A CA 1
ATOM 593 C C . ARG A 1 74 ? 14.859 -41.574 -37.283 1.00 55.19 74 ARG A C 1
ATOM 595 O O . ARG A 1 74 ? 15.043 -41.228 -38.440 1.00 55.19 74 ARG A O 1
ATOM 602 N N . ARG A 1 75 ? 13.634 -41.644 -36.746 1.00 51.41 75 ARG A N 1
ATOM 603 C CA . ARG A 1 75 ? 12.407 -41.270 -37.471 1.00 51.41 75 ARG A CA 1
ATOM 604 C C . ARG A 1 75 ? 12.376 -39.788 -37.842 1.00 51.41 75 ARG A C 1
ATOM 606 O O . ARG A 1 75 ? 11.925 -39.477 -38.932 1.00 51.41 75 ARG A O 1
ATOM 613 N N . MET A 1 76 ? 12.879 -38.889 -36.994 1.00 51.75 76 MET A N 1
ATOM 614 C CA . MET A 1 76 ? 12.998 -37.460 -37.315 1.00 51.75 76 MET A CA 1
ATOM 615 C C . MET A 1 76 ? 14.078 -37.182 -38.373 1.00 51.75 76 MET A C 1
ATOM 617 O O . MET A 1 76 ? 13.882 -36.320 -39.226 1.00 51.75 76 MET A O 1
ATOM 621 N N . ALA A 1 77 ? 15.187 -37.928 -38.361 1.00 51.16 77 ALA A N 1
ATOM 622 C CA . ALA A 1 77 ? 16.226 -37.847 -39.388 1.00 51.16 77 ALA A CA 1
ATOM 623 C C . ALA A 1 77 ? 15.747 -38.407 -40.743 1.00 51.16 77 ALA A C 1
ATOM 625 O O . ALA A 1 77 ? 15.974 -37.782 -41.778 1.00 51.16 77 ALA A O 1
ATOM 626 N N . ASP A 1 78 ? 15.010 -39.523 -40.733 1.00 48.66 78 ASP A N 1
ATOM 627 C CA . ASP A 1 78 ? 14.411 -40.129 -41.932 1.00 48.66 78 ASP A CA 1
ATOM 628 C C . ASP A 1 78 ? 13.191 -39.330 -42.443 1.00 48.66 78 ASP A C 1
ATOM 630 O O . ASP A 1 78 ? 12.889 -39.329 -43.637 1.00 48.66 78 ASP A O 1
ATOM 634 N N . GLN A 1 79 ? 12.535 -38.548 -41.575 1.00 47.25 79 GLN A N 1
ATOM 635 C CA . GLN A 1 79 ? 11.512 -37.557 -41.942 1.00 47.25 79 GLN A CA 1
ATOM 636 C C . GLN A 1 79 ? 12.076 -36.316 -42.655 1.00 47.25 79 GLN A C 1
ATOM 638 O O . GLN A 1 79 ? 11.305 -35.438 -43.033 1.00 47.25 79 GLN A O 1
ATOM 643 N N . GLY A 1 80 ? 13.381 -36.256 -42.941 1.00 42.19 80 GLY A N 1
ATOM 644 C CA . GLY A 1 80 ? 13.986 -35.264 -43.837 1.00 42.19 80 GLY A CA 1
ATOM 645 C C . GLY A 1 80 ? 13.517 -35.333 -45.300 1.00 42.19 80 GLY A C 1
ATOM 646 O O . GLY A 1 80 ? 13.946 -34.513 -46.109 1.00 42.19 80 GLY A O 1
ATOM 647 N N . ASN A 1 81 ? 12.620 -36.260 -45.656 1.00 45.31 81 ASN A N 1
ATOM 648 C CA . ASN A 1 81 ? 12.039 -36.387 -46.992 1.00 45.31 81 ASN A CA 1
ATOM 649 C C . ASN A 1 81 ? 10.527 -36.060 -46.977 1.00 45.31 81 ASN A C 1
ATOM 651 O O . ASN A 1 81 ? 9.668 -36.937 -47.064 1.00 45.31 81 ASN A O 1
ATOM 655 N N . ILE A 1 82 ? 10.179 -34.778 -46.808 1.00 39.81 82 ILE A N 1
ATOM 656 C CA . ILE A 1 82 ? 8.784 -34.305 -46.713 1.00 39.81 82 ILE A CA 1
ATOM 657 C C . ILE A 1 82 ? 8.268 -33.879 -48.091 1.00 39.81 82 ILE A C 1
ATOM 659 O O . ILE A 1 82 ? 8.509 -32.752 -48.519 1.00 39.81 82 ILE A O 1
ATOM 663 N N . ASN A 1 83 ? 7.463 -34.733 -48.729 1.00 36.19 83 ASN A N 1
ATOM 664 C CA . ASN A 1 83 ? 6.636 -34.354 -49.883 1.00 36.19 83 ASN A CA 1
ATOM 665 C C . ASN A 1 83 ? 5.115 -34.510 -49.671 1.00 36.19 83 ASN A C 1
ATOM 667 O O . ASN A 1 83 ? 4.373 -34.334 -50.630 1.00 36.19 83 ASN A O 1
ATOM 671 N N . SER A 1 84 ? 4.598 -34.769 -48.459 1.00 38.75 84 SER A N 1
ATOM 672 C CA . SER A 1 84 ? 3.154 -35.085 -48.334 1.00 38.75 84 SER A CA 1
ATOM 673 C C . SER A 1 84 ? 2.349 -34.525 -47.151 1.00 38.75 84 SER A C 1
ATOM 675 O O . SER A 1 84 ? 1.162 -34.814 -47.083 1.00 38.75 84 SER A O 1
ATOM 677 N N . VAL A 1 85 ? 2.876 -33.660 -46.270 1.00 40.78 85 VAL A N 1
ATOM 678 C CA . VAL A 1 85 ? 2.058 -33.102 -45.148 1.00 40.78 85 VAL A CA 1
ATOM 679 C C . VAL A 1 85 ? 1.975 -31.567 -45.121 1.00 40.78 85 VAL A C 1
ATOM 681 O O . VAL A 1 85 ? 1.339 -30.964 -44.263 1.00 40.78 85 VAL A O 1
ATOM 684 N N . SER A 1 86 ? 2.549 -30.867 -46.098 1.00 40.34 86 SER A N 1
ATOM 685 C CA . SER A 1 86 ? 2.659 -29.409 -46.020 1.00 40.34 86 SER A CA 1
ATOM 686 C C . SER A 1 86 ? 1.897 -28.710 -47.146 1.00 40.34 86 SER A C 1
ATOM 688 O O . SER A 1 86 ? 2.447 -28.418 -48.208 1.00 40.34 86 SER A O 1
ATOM 690 N N . ALA A 1 87 ? 0.622 -28.404 -46.896 1.00 39.97 87 ALA A N 1
ATOM 691 C CA . ALA A 1 87 ? -0.212 -27.563 -47.765 1.00 39.97 87 ALA A CA 1
ATOM 692 C C . ALA A 1 87 ? -0.665 -26.237 -47.112 1.00 39.97 87 ALA A C 1
ATOM 694 O O . ALA A 1 87 ? -1.265 -25.412 -47.789 1.00 39.97 87 ALA A O 1
ATOM 695 N N . ARG A 1 88 ? -0.340 -25.975 -45.833 1.00 46.28 88 ARG A N 1
ATOM 696 C CA . ARG A 1 88 ? -0.753 -24.735 -45.131 1.00 46.28 88 ARG A CA 1
ATOM 697 C C . ARG A 1 88 ? 0.365 -23.751 -44.780 1.00 46.28 88 ARG A C 1
ATOM 699 O O . ARG A 1 88 ? 0.076 -22.681 -44.264 1.00 46.28 88 ARG A O 1
ATOM 706 N N . ILE A 1 89 ? 1.626 -24.059 -45.087 1.00 45.91 89 ILE A N 1
ATOM 707 C CA . ILE A 1 89 ? 2.747 -23.143 -44.818 1.00 45.91 89 ILE A CA 1
ATOM 708 C C . ILE A 1 89 ? 3.223 -22.514 -46.136 1.00 45.91 89 ILE A C 1
ATOM 710 O O . ILE A 1 89 ? 3.598 -23.275 -47.043 1.00 45.91 89 ILE A O 1
ATOM 714 N N . PRO A 1 90 ? 3.240 -21.169 -46.251 1.00 50.03 90 PRO A N 1
ATOM 715 C CA . PRO A 1 90 ? 3.742 -20.453 -47.420 1.00 50.03 90 PRO A CA 1
ATOM 716 C C . PRO A 1 90 ? 5.161 -20.891 -47.808 1.00 50.03 90 PRO A C 1
ATOM 718 O O . PRO A 1 90 ? 6.024 -21.088 -46.951 1.00 50.03 90 PRO A O 1
ATOM 721 N N . ARG A 1 91 ? 5.429 -21.018 -49.114 1.00 40.66 91 ARG A N 1
ATOM 722 C CA . ARG A 1 91 ? 6.715 -21.521 -49.647 1.00 40.66 91 ARG A CA 1
ATOM 723 C C . ARG A 1 91 ? 7.940 -20.718 -49.178 1.00 40.66 91 ARG A C 1
ATOM 725 O O . ARG A 1 91 ? 9.017 -21.296 -49.060 1.00 40.66 91 ARG A O 1
ATOM 732 N N . TRP A 1 92 ? 7.775 -19.436 -48.845 1.00 49.28 92 TRP A N 1
ATOM 733 C CA . TRP A 1 92 ? 8.851 -18.585 -48.326 1.00 49.28 92 TRP A CA 1
ATOM 734 C C . TRP A 1 92 ? 9.299 -18.975 -46.905 1.00 49.28 92 TRP A C 1
ATOM 736 O O . TRP A 1 92 ? 10.494 -18.952 -46.626 1.00 49.28 92 TRP A O 1
ATOM 746 N N . LEU A 1 93 ? 8.382 -19.438 -46.042 1.00 39.62 93 LEU A N 1
ATOM 747 C CA . LEU A 1 93 ? 8.722 -19.948 -44.704 1.00 39.62 93 LEU A CA 1
ATOM 748 C C . LEU A 1 93 ? 9.483 -21.277 -44.786 1.00 39.62 93 LEU A C 1
ATOM 750 O O . LEU A 1 93 ? 10.438 -21.494 -44.047 1.00 39.62 93 LEU A O 1
ATOM 754 N N . ARG A 1 94 ? 9.110 -22.158 -45.725 1.00 40.84 94 ARG A N 1
ATOM 755 C CA . ARG A 1 94 ? 9.820 -23.432 -45.941 1.00 40.84 94 ARG A CA 1
ATOM 756 C C . ARG A 1 94 ? 11.246 -23.233 -46.436 1.00 40.84 94 ARG A C 1
ATOM 758 O O . ARG A 1 94 ? 12.148 -23.928 -45.978 1.00 40.84 94 ARG A O 1
ATOM 765 N N . GLN A 1 95 ? 11.459 -22.282 -47.342 1.00 43.06 95 GLN A N 1
ATOM 766 C CA . GLN A 1 95 ? 12.800 -21.973 -47.839 1.00 43.06 95 GLN A CA 1
ATOM 767 C C . GLN A 1 95 ? 13.674 -21.277 -46.785 1.00 43.06 95 GLN A C 1
ATOM 769 O O . GLN A 1 95 ? 14.885 -21.473 -46.806 1.00 43.06 95 GLN A O 1
ATOM 774 N N . ALA A 1 96 ? 13.086 -20.535 -45.840 1.00 45.88 96 ALA A N 1
ATOM 775 C CA . ALA A 1 96 ? 13.816 -19.955 -44.712 1.00 45.88 96 ALA A CA 1
ATOM 776 C C . ALA A 1 96 ? 14.218 -21.016 -43.666 1.00 45.88 96 ALA A C 1
ATOM 778 O O . ALA A 1 96 ? 15.370 -21.066 -43.249 1.00 45.88 96 ALA A O 1
ATOM 779 N N . VAL A 1 97 ? 13.304 -21.921 -43.298 1.00 44.72 97 VAL A N 1
ATOM 780 C CA . VAL A 1 97 ? 13.536 -22.922 -42.237 1.00 44.72 97 VAL A CA 1
ATOM 781 C C . VAL A 1 97 ? 14.480 -24.049 -42.682 1.00 44.72 97 VAL A C 1
ATOM 783 O O . VAL A 1 97 ? 15.362 -24.449 -41.926 1.00 44.72 97 VAL A O 1
ATOM 786 N N . VAL A 1 98 ? 14.357 -24.540 -43.922 1.00 45.53 98 VAL A N 1
ATOM 787 C CA . VAL A 1 98 ? 15.140 -25.698 -44.409 1.00 45.53 98 VAL A CA 1
ATOM 788 C C . VAL A 1 98 ? 16.546 -25.305 -44.888 1.00 45.53 98 VAL A C 1
ATOM 790 O O . VAL A 1 98 ? 17.449 -26.136 -44.909 1.00 45.53 98 VAL A O 1
ATOM 793 N N . ARG A 1 99 ? 16.778 -24.031 -45.237 1.00 44.56 99 ARG A N 1
ATOM 794 C CA . ARG A 1 99 ? 18.053 -23.561 -45.814 1.00 44.56 99 ARG A CA 1
ATOM 795 C C . ARG A 1 99 ? 18.968 -22.836 -44.813 1.00 44.56 99 ARG A C 1
ATOM 797 O O . ARG A 1 99 ? 20.118 -22.556 -45.148 1.00 44.56 99 ARG A O 1
ATOM 804 N N . GLU A 1 100 ? 18.500 -22.551 -43.592 1.00 47.88 100 GLU A N 1
ATOM 805 C CA . GLU A 1 100 ? 19.270 -21.817 -42.567 1.00 47.88 100 GLU A CA 1
ATOM 806 C C . GLU A 1 100 ? 19.655 -22.631 -41.320 1.00 47.88 100 GLU A C 1
ATOM 808 O O . GLU A 1 100 ? 20.518 -22.187 -40.559 1.00 47.88 100 GLU A O 1
ATOM 813 N N . CYS A 1 101 ? 19.116 -23.839 -41.135 1.00 44.28 101 CYS A N 1
ATOM 814 C CA . CYS A 1 101 ? 19.377 -24.679 -39.963 1.00 44.28 101 CYS A CA 1
ATOM 815 C C . CYS A 1 101 ? 20.682 -25.493 -40.095 1.00 44.28 101 CYS A C 1
ATOM 817 O O . CYS A 1 101 ? 20.701 -26.719 -40.039 1.00 44.28 101 CYS A O 1
ATOM 819 N N . SER A 1 102 ? 21.808 -24.807 -40.308 1.00 52.50 102 SER A N 1
ATOM 820 C CA . SER A 1 102 ? 23.121 -25.411 -40.055 1.00 52.50 102 SER A CA 1
ATOM 821 C C . SER A 1 102 ? 23.458 -25.216 -38.577 1.00 52.50 102 SER A C 1
ATOM 823 O O . SER A 1 102 ? 23.322 -24.101 -38.069 1.00 52.50 102 SER A O 1
ATOM 825 N N . TRP A 1 103 ? 23.958 -26.246 -37.891 1.00 47.25 103 TRP A N 1
ATOM 826 C CA . TRP A 1 103 ? 24.399 -26.151 -36.489 1.00 47.25 103 TRP A CA 1
ATOM 827 C C . TRP A 1 103 ? 25.377 -24.980 -36.252 1.00 47.25 103 TRP A C 1
ATOM 829 O O . TRP A 1 103 ? 25.348 -24.338 -35.209 1.00 47.25 103 TRP A O 1
ATOM 839 N N . ARG A 1 104 ? 26.166 -24.600 -37.269 1.00 53.94 104 ARG A N 1
ATOM 840 C CA . ARG A 1 104 ? 27.074 -23.437 -37.244 1.00 53.94 104 ARG A CA 1
ATOM 841 C C . ARG A 1 104 ? 26.371 -22.068 -37.229 1.00 53.94 104 ARG A C 1
ATOM 843 O O . ARG A 1 104 ? 26.970 -21.095 -36.787 1.00 53.94 104 ARG A O 1
ATOM 850 N N . ARG A 1 105 ? 25.125 -21.967 -37.709 1.00 55.78 105 ARG A N 1
ATOM 851 C CA . ARG A 1 105 ? 24.311 -20.733 -37.667 1.00 55.78 105 ARG A CA 1
ATOM 852 C C . ARG A 1 105 ? 23.475 -20.617 -36.390 1.00 55.78 105 ARG A C 1
ATOM 854 O O . ARG A 1 105 ? 23.226 -19.492 -35.969 1.00 55.78 105 ARG A O 1
ATOM 861 N N . LEU A 1 106 ? 23.099 -21.739 -35.768 1.00 54.38 106 LEU A N 1
ATOM 862 C CA . LEU A 1 106 ? 22.406 -21.766 -34.471 1.00 54.38 106 LEU A CA 1
ATOM 863 C C . LEU A 1 106 ? 23.312 -21.305 -33.316 1.00 54.38 106 LEU A C 1
ATOM 865 O O . LEU A 1 106 ? 22.848 -20.598 -32.432 1.00 54.38 106 LEU A O 1
ATOM 869 N N . PHE A 1 107 ? 24.615 -21.602 -33.372 1.00 65.81 107 PHE A N 1
ATOM 870 C CA . PHE A 1 107 ? 25.622 -21.066 -32.439 1.00 65.81 107 PHE A CA 1
ATOM 871 C C . PHE A 1 107 ? 26.233 -19.733 -32.896 1.00 65.81 107 PHE A C 1
ATOM 873 O O . PHE A 1 107 ? 27.362 -19.398 -32.535 1.00 65.81 107 PHE A O 1
ATOM 880 N N . SER A 1 108 ? 25.531 -18.962 -33.732 1.00 79.94 108 SER A N 1
ATOM 881 C CA . SER A 1 108 ? 26.031 -17.637 -34.080 1.00 79.94 108 SER A CA 1
ATOM 882 C C . SER A 1 108 ? 25.936 -16.688 -32.885 1.00 79.94 108 SER A C 1
ATOM 884 O O . SER A 1 108 ? 25.041 -16.800 -32.048 1.00 79.94 108 SER A O 1
ATOM 886 N N . LEU A 1 109 ? 26.855 -15.723 -32.823 1.00 84.50 109 LEU A N 1
ATOM 887 C CA . LEU A 1 109 ? 26.932 -14.753 -31.731 1.00 84.50 109 LEU A CA 1
ATOM 888 C C . LEU A 1 109 ? 25.584 -14.057 -31.425 1.00 84.50 109 LEU A C 1
ATOM 890 O O . LEU A 1 109 ? 25.233 -13.989 -30.251 1.00 84.50 109 LEU A O 1
ATOM 894 N N . PRO A 1 110 ? 24.776 -13.614 -32.415 1.00 86.00 110 PRO A N 1
ATOM 895 C CA . PRO A 1 110 ? 23.445 -13.071 -32.141 1.00 86.00 110 PRO A CA 1
ATOM 896 C C . PRO A 1 110 ? 22.491 -14.064 -31.464 1.00 86.00 110 PRO A C 1
ATOM 898 O O . PRO A 1 110 ? 21.759 -13.667 -30.567 1.00 86.00 110 PRO A O 1
ATOM 901 N N . HIS A 1 111 ? 22.496 -15.346 -31.847 1.00 85.25 111 HIS A N 1
ATOM 902 C CA . HIS A 1 111 ? 21.640 -16.352 -31.205 1.00 85.25 111 HIS A CA 1
ATOM 903 C C . HIS A 1 111 ? 22.115 -16.683 -29.787 1.00 85.25 111 HIS A C 1
ATOM 905 O O . HIS A 1 111 ? 21.283 -16.864 -28.903 1.00 85.25 111 HIS A O 1
ATOM 911 N N . LEU A 1 112 ? 23.431 -16.694 -29.545 1.00 89.25 112 LEU A N 1
ATOM 912 C CA . LEU A 1 112 ? 23.974 -16.818 -28.192 1.00 89.25 112 LEU A CA 1
ATOM 913 C C . LEU A 1 112 ? 23.536 -15.635 -27.320 1.00 89.25 112 LEU A C 1
ATOM 915 O O . LEU A 1 112 ? 23.051 -15.849 -26.215 1.00 89.25 112 LEU A O 1
ATOM 919 N N . LEU A 1 113 ? 23.639 -14.402 -27.829 1.00 91.38 113 LEU A N 1
ATOM 920 C CA . LEU A 1 113 ? 23.156 -13.215 -27.118 1.00 91.38 113 LEU A CA 1
ATOM 921 C C . LEU A 1 113 ? 21.656 -13.309 -26.828 1.00 91.38 113 LEU A C 1
ATOM 923 O O . LEU A 1 113 ? 21.252 -13.035 -25.705 1.00 91.38 113 LEU A O 1
ATOM 927 N N . VAL A 1 114 ? 20.840 -13.748 -27.792 1.00 90.88 114 VAL A N 1
ATOM 928 C CA . VAL A 1 114 ? 19.404 -13.998 -27.575 1.00 90.88 114 VAL A CA 1
ATOM 929 C C . VAL A 1 114 ? 19.181 -15.021 -26.460 1.00 90.88 114 VAL A C 1
ATOM 931 O O . VAL A 1 114 ? 18.360 -14.774 -25.585 1.00 90.88 114 VAL A O 1
ATOM 934 N N . ALA A 1 115 ? 19.910 -16.139 -26.449 1.00 90.38 115 ALA A N 1
ATOM 935 C CA . ALA A 1 115 ? 19.775 -17.154 -25.405 1.00 90.38 115 ALA A CA 1
ATOM 936 C C . ALA A 1 115 ? 20.140 -16.602 -24.017 1.00 90.38 115 ALA A C 1
ATOM 938 O O . ALA A 1 115 ? 19.395 -16.810 -23.062 1.00 90.38 115 ALA A O 1
ATOM 939 N N . VAL A 1 116 ? 21.238 -15.844 -23.909 1.00 93.56 116 VAL A N 1
ATOM 940 C CA . VAL A 1 116 ? 21.629 -15.196 -22.646 1.00 93.56 116 VAL A CA 1
ATOM 941 C C . VAL A 1 116 ? 20.585 -14.160 -22.218 1.00 93.56 116 VAL A C 1
ATOM 943 O O . VAL A 1 116 ? 20.239 -14.105 -21.044 1.00 93.56 116 VAL A O 1
ATOM 946 N N . TRP A 1 117 ? 20.019 -13.395 -23.155 1.00 94.69 117 TRP A N 1
ATOM 947 C CA . TRP A 1 117 ? 18.909 -12.479 -22.878 1.00 94.69 117 TRP A CA 1
ATOM 948 C C . TRP A 1 117 ? 17.662 -13.193 -22.373 1.00 94.69 117 TRP A C 1
ATOM 950 O O . TRP A 1 117 ? 17.060 -12.723 -21.419 1.00 94.69 117 TRP A O 1
ATOM 960 N N . ILE A 1 118 ? 17.284 -14.329 -22.960 1.00 91.62 118 ILE A N 1
ATOM 961 C CA . ILE A 1 118 ? 16.147 -15.120 -22.471 1.00 91.62 118 ILE A CA 1
ATOM 962 C C . ILE A 1 118 ? 16.395 -15.555 -21.024 1.00 91.62 118 ILE A C 1
ATOM 964 O O . ILE A 1 118 ? 15.510 -15.394 -20.192 1.00 91.62 118 ILE A O 1
ATOM 968 N N . VAL A 1 119 ? 17.601 -16.030 -20.694 1.00 92.94 119 VAL A N 1
ATOM 969 C CA . VAL A 1 119 ? 17.960 -16.389 -19.311 1.00 92.94 119 VAL A CA 1
ATOM 970 C C . VAL A 1 119 ? 17.937 -15.164 -18.389 1.00 92.94 119 VAL A C 1
ATOM 972 O O . VAL A 1 119 ? 17.413 -15.251 -17.283 1.00 92.94 119 VAL A O 1
ATOM 975 N N . ALA A 1 120 ? 18.447 -14.013 -18.835 1.00 93.88 120 ALA A N 1
ATOM 976 C CA . ALA A 1 120 ? 18.417 -12.770 -18.061 1.00 93.88 120 ALA A CA 1
ATOM 977 C C . ALA A 1 120 ? 16.982 -12.274 -17.802 1.00 93.88 120 ALA A C 1
ATOM 979 O O . ALA A 1 120 ? 16.674 -11.812 -16.702 1.00 93.88 120 ALA A O 1
ATOM 980 N N . LEU A 1 121 ? 16.092 -12.405 -18.790 1.00 93.00 121 LEU A N 1
ATOM 981 C CA . LEU A 1 121 ? 14.667 -12.113 -18.648 1.00 93.00 121 LEU A CA 1
ATOM 982 C C . LEU A 1 121 ? 13.988 -13.111 -17.706 1.00 93.00 121 LEU A C 1
ATOM 984 O O . LEU A 1 121 ? 13.284 -12.692 -16.800 1.00 93.00 121 LEU A O 1
ATOM 988 N N . MET A 1 122 ? 14.253 -14.415 -17.834 1.00 90.81 122 MET A N 1
ATOM 989 C CA . MET A 1 122 ? 13.743 -15.425 -16.894 1.00 90.81 122 MET A CA 1
ATOM 990 C C . MET A 1 122 ? 14.189 -15.155 -15.457 1.00 90.81 122 MET A C 1
ATOM 992 O O . MET A 1 122 ? 13.401 -15.304 -14.524 1.00 90.81 122 MET A O 1
ATOM 996 N N . TYR A 1 123 ? 15.439 -14.730 -15.283 1.00 93.31 123 TYR A N 1
ATOM 997 C CA . TYR A 1 123 ? 15.956 -14.336 -13.985 1.00 93.31 123 TYR A CA 1
ATOM 998 C C . TYR A 1 123 ? 15.192 -13.127 -13.435 1.00 93.31 123 TYR A C 1
ATOM 1000 O O . TYR A 1 123 ? 14.544 -13.246 -12.398 1.00 93.31 123 TYR A O 1
ATOM 1008 N N . GLY A 1 124 ? 15.224 -11.991 -14.137 1.00 92.12 124 GLY A N 1
ATOM 1009 C CA . GLY A 1 124 ? 14.668 -10.736 -13.622 1.00 92.12 124 GLY A CA 1
ATOM 1010 C C . GLY A 1 124 ? 13.141 -10.698 -13.548 1.00 92.12 124 GLY A C 1
ATOM 1011 O O . GLY A 1 124 ? 12.606 -10.152 -12.594 1.00 92.12 124 GLY A O 1
ATOM 1012 N N . GLU A 1 125 ? 12.432 -11.332 -14.483 1.00 91.31 125 GLU A N 1
ATOM 1013 C CA . GLU A 1 125 ? 10.967 -11.264 -14.556 1.00 91.31 125 GLU A CA 1
ATOM 1014 C C . GLU A 1 125 ? 10.265 -12.393 -13.782 1.00 91.31 125 GLU A C 1
ATOM 1016 O O . GLU A 1 125 ? 9.058 -12.312 -13.565 1.00 91.31 125 GLU A O 1
ATOM 1021 N N . ARG A 1 126 ? 10.980 -13.455 -13.369 1.00 90.50 126 ARG A N 1
ATOM 1022 C CA . ARG A 1 126 ? 10.369 -14.621 -12.702 1.00 90.50 126 ARG A CA 1
ATOM 1023 C C . ARG A 1 126 ? 11.155 -15.135 -11.501 1.00 90.50 126 ARG A C 1
ATOM 1025 O O . ARG A 1 126 ? 10.621 -15.132 -10.396 1.00 90.50 126 ARG A O 1
ATOM 1032 N N . TRP A 1 127 ? 12.396 -15.584 -11.693 1.00 93.94 127 TRP A N 1
ATOM 1033 C CA . TRP A 1 127 ? 13.134 -16.268 -10.621 1.00 93.94 127 TRP A CA 1
ATOM 1034 C C . TRP A 1 127 ? 13.470 -15.358 -9.443 1.00 93.94 127 TRP A C 1
ATOM 1036 O O . TRP A 1 127 ? 13.475 -15.826 -8.310 1.00 93.94 127 TRP A O 1
ATOM 1046 N N . VAL A 1 128 ? 13.726 -14.067 -9.677 1.00 95.31 128 VAL A N 1
ATOM 1047 C CA . VAL A 1 128 ? 13.989 -13.125 -8.580 1.00 95.31 128 VAL A CA 1
ATOM 1048 C C . VAL A 1 128 ? 12.750 -12.960 -7.692 1.00 95.31 128 VAL A C 1
ATOM 1050 O O . VAL A 1 128 ? 12.885 -13.012 -6.476 1.00 95.31 128 VAL A O 1
ATOM 1053 N N . PHE A 1 129 ? 11.549 -12.847 -8.270 1.00 94.75 129 PHE A N 1
ATOM 1054 C CA . PHE A 1 129 ? 10.296 -12.781 -7.503 1.00 94.75 129 PHE A CA 1
ATOM 1055 C C . PHE A 1 129 ? 10.039 -14.067 -6.720 1.00 94.75 129 PHE A C 1
ATOM 1057 O O . PHE A 1 129 ? 9.680 -14.014 -5.547 1.00 94.75 129 PHE A O 1
ATOM 1064 N N . GLU A 1 130 ? 10.252 -15.216 -7.363 1.00 94.00 130 GLU A N 1
ATOM 1065 C CA . GLU A 1 130 ? 10.105 -16.522 -6.723 1.00 94.00 130 GLU A CA 1
ATOM 1066 C C . GLU A 1 130 ? 11.037 -16.649 -5.513 1.00 94.00 130 GLU A C 1
ATOM 1068 O O . GLU A 1 130 ? 10.573 -16.952 -4.417 1.00 94.00 130 GLU A O 1
ATOM 1073 N N . LYS A 1 131 ? 12.322 -16.323 -5.693 1.00 94.56 131 LYS A N 1
ATOM 1074 C CA . LYS A 1 131 ? 13.340 -16.403 -4.644 1.00 94.56 131 LYS A CA 1
ATOM 1075 C C . LYS A 1 131 ? 13.077 -15.434 -3.488 1.00 94.56 131 LYS A C 1
ATOM 1077 O O . LYS A 1 131 ? 13.191 -15.840 -2.337 1.00 94.56 131 LYS A O 1
ATOM 1082 N N . SER A 1 132 ? 12.722 -14.180 -3.779 1.00 93.25 132 SER A N 1
ATOM 1083 C CA . SER A 1 132 ? 12.449 -13.170 -2.746 1.00 93.25 132 SER A CA 1
ATOM 1084 C C . SER A 1 132 ? 11.320 -13.590 -1.804 1.00 93.25 132 SER A C 1
ATOM 1086 O O . SER A 1 132 ? 11.418 -13.373 -0.602 1.00 93.25 132 SER A O 1
ATOM 1088 N N . VAL A 1 133 ? 10.270 -14.232 -2.324 1.00 92.06 133 VAL A N 1
ATOM 1089 C CA . VAL A 1 133 ? 9.174 -14.749 -1.489 1.00 92.06 133 VAL A CA 1
ATOM 1090 C C . VAL A 1 133 ? 9.559 -16.059 -0.798 1.00 92.06 133 VAL A C 1
ATOM 1092 O O . VAL A 1 133 ? 9.197 -16.264 0.358 1.00 92.06 133 VAL A O 1
ATOM 1095 N N . GLN A 1 134 ? 10.333 -16.926 -1.456 1.00 90.81 134 GLN A N 1
ATOM 1096 C CA . GLN A 1 134 ? 10.785 -18.192 -0.875 1.00 90.81 134 GLN A CA 1
ATOM 1097 C C . GLN A 1 134 ? 11.651 -17.992 0.377 1.00 90.81 134 GLN A C 1
ATOM 1099 O O . GLN A 1 134 ? 11.565 -18.778 1.316 1.00 90.81 134 GLN A O 1
ATOM 1104 N N . GLU A 1 135 ? 12.459 -16.929 0.426 1.00 86.94 135 GLU A N 1
ATOM 1105 C CA . GLU A 1 135 ? 13.250 -16.564 1.614 1.00 86.94 135 GLU A CA 1
ATOM 1106 C C . GLU A 1 135 ? 12.371 -16.284 2.853 1.00 86.94 135 GLU A C 1
ATOM 1108 O O . GLU A 1 135 ? 12.861 -16.328 3.979 1.00 86.94 135 GLU A O 1
ATOM 1113 N N . CYS A 1 136 ? 11.067 -16.082 2.651 1.00 82.69 136 CYS A N 1
ATOM 1114 C CA . CYS A 1 136 ? 10.055 -15.863 3.676 1.00 82.69 136 CYS A CA 1
ATOM 1115 C C . CYS A 1 136 ? 9.172 -17.086 3.975 1.00 82.69 136 CYS A C 1
ATOM 1117 O O . CYS A 1 136 ? 8.103 -16.940 4.565 1.00 82.69 136 CYS A O 1
ATOM 1119 N N . SER A 1 137 ? 9.585 -18.300 3.589 1.00 66.88 137 SER A N 1
ATOM 1120 C CA . SER A 1 137 ? 8.811 -19.535 3.789 1.00 66.88 137 SER A CA 1
ATOM 1121 C C . SER A 1 137 ? 8.827 -20.043 5.243 1.00 66.88 137 SER A C 1
ATOM 1123 O O . SER A 1 137 ? 9.239 -21.172 5.526 1.00 66.88 137 SER A O 1
ATOM 1125 N N . THR A 1 138 ? 8.405 -19.211 6.188 1.00 62.78 138 THR A N 1
ATOM 1126 C CA . THR A 1 138 ? 8.117 -19.590 7.574 1.00 62.78 138 THR A CA 1
ATOM 1127 C C . THR A 1 138 ? 6.602 -19.772 7.751 1.00 62.78 138 THR A C 1
ATOM 1129 O O . THR A 1 138 ? 5.822 -19.143 7.032 1.00 62.78 138 THR A O 1
ATOM 1132 N N . PRO A 1 139 ? 6.137 -20.658 8.652 1.00 59.56 139 PRO A N 1
ATOM 1133 C CA . PRO A 1 139 ? 4.710 -20.908 8.834 1.00 59.56 139 PRO A CA 1
ATOM 1134 C C . PRO A 1 139 ? 4.044 -19.679 9.462 1.00 59.56 139 PRO A C 1
ATOM 1136 O O . PRO A 1 139 ? 4.118 -19.477 10.671 1.00 59.56 139 PRO A O 1
ATOM 1139 N N . HIS A 1 140 ? 3.411 -18.855 8.630 1.00 64.56 140 HIS A N 1
ATOM 1140 C CA . HIS A 1 140 ? 2.623 -17.697 9.036 1.00 64.56 140 HIS A CA 1
ATOM 1141 C C . HIS A 1 140 ? 1.296 -17.710 8.282 1.00 64.56 140 HIS A C 1
ATOM 1143 O O . HIS A 1 140 ? 1.246 -18.031 7.097 1.00 64.56 140 HIS A O 1
ATOM 1149 N N . HIS A 1 141 ? 0.225 -17.327 8.969 1.00 77.38 141 HIS A N 1
ATOM 1150 C CA . HIS A 1 141 ? -1.137 -17.407 8.438 1.00 77.38 141 HIS A CA 1
ATOM 1151 C C . HIS A 1 141 ? -1.679 -16.043 7.982 1.00 77.38 141 HIS A C 1
ATOM 1153 O O . HIS A 1 141 ? -2.703 -15.988 7.302 1.00 77.38 141 HIS A O 1
ATOM 1159 N N . LEU A 1 142 ? -1.008 -14.939 8.333 1.00 92.06 142 LEU A N 1
ATOM 1160 C CA . LEU A 1 142 ? -1.478 -13.581 8.061 1.00 92.06 142 LEU A CA 1
ATOM 1161 C C . LEU A 1 142 ? -0.390 -12.711 7.430 1.00 92.06 142 LEU A C 1
ATOM 1163 O O . LEU A 1 142 ? 0.778 -12.777 7.815 1.00 92.06 142 LEU A O 1
ATOM 1167 N N . ILE A 1 143 ? -0.796 -11.872 6.478 1.00 95.44 143 ILE A N 1
ATOM 1168 C CA . ILE A 1 143 ? 0.067 -10.907 5.795 1.00 95.44 143 ILE A CA 1
ATOM 1169 C C . ILE A 1 143 ? -0.562 -9.510 5.823 1.00 95.44 143 ILE A C 1
ATOM 1171 O O . ILE A 1 143 ? -1.758 -9.355 5.577 1.00 95.44 143 ILE A O 1
ATOM 1175 N N . PHE A 1 144 ? 0.268 -8.496 6.060 1.00 97.94 144 PHE A N 1
ATOM 1176 C CA . PHE A 1 144 ? -0.054 -7.091 5.835 1.00 97.94 144 PHE A CA 1
ATOM 1177 C C . PHE A 1 144 ? 0.626 -6.577 4.568 1.00 97.94 144 PHE A C 1
ATOM 1179 O O . PHE A 1 144 ? 1.837 -6.742 4.393 1.00 97.94 144 PHE A O 1
ATOM 1186 N N . LEU A 1 145 ? -0.158 -5.921 3.718 1.00 98.00 145 LEU A N 1
ATOM 1187 C CA . LEU A 1 145 ? 0.288 -5.177 2.545 1.00 98.00 145 LEU A CA 1
ATOM 1188 C C . LEU A 1 145 ? -0.039 -3.698 2.760 1.00 98.00 145 LEU A C 1
ATOM 1190 O O . LEU A 1 145 ? -1.149 -3.379 3.168 1.00 98.00 145 LEU A O 1
ATOM 1194 N N . ALA A 1 146 ? 0.897 -2.800 2.482 1.00 97.69 146 ALA A N 1
ATOM 1195 C CA . ALA A 1 146 ? 0.679 -1.356 2.571 1.00 97.69 146 ALA A CA 1
ATOM 1196 C C . ALA A 1 146 ? 1.026 -0.681 1.241 1.00 97.69 146 ALA A C 1
ATOM 1198 O O . ALA A 1 146 ? 1.864 -1.191 0.486 1.00 97.69 146 ALA A O 1
ATOM 1199 N N . ASP A 1 147 ? 0.352 0.433 0.957 1.00 97.25 147 ASP A N 1
ATOM 1200 C CA . ASP A 1 147 ? 0.618 1.349 -0.156 1.00 97.25 147 ASP A CA 1
ATOM 1201 C C . ASP A 1 147 ? 0.899 0.659 -1.499 1.00 97.25 147 ASP A C 1
ATOM 1203 O O . ASP A 1 147 ? 1.962 0.872 -2.101 1.00 97.25 147 ASP A O 1
ATOM 1207 N N . PRO A 1 148 ? -0.002 -0.200 -2.016 1.00 96.56 148 PRO A N 1
ATOM 1208 C CA . PRO A 1 148 ? 0.115 -0.597 -3.412 1.00 96.56 148 PRO A CA 1
ATOM 1209 C C . PRO A 1 148 ? 0.048 0.638 -4.329 1.00 96.56 148 PRO A C 1
ATOM 1211 O O . PRO A 1 148 ? 0.710 0.624 -5.369 1.00 96.56 148 PRO A O 1
ATOM 1214 N N . GLN A 1 149 ? -0.698 1.688 -3.931 1.00 96.06 149 GLN A N 1
ATOM 1215 C CA . GLN A 1 149 ? -0.812 2.994 -4.592 1.00 96.06 149 GLN A CA 1
ATOM 1216 C C . GLN A 1 149 ? -0.793 2.858 -6.113 1.00 96.06 149 GLN A C 1
ATOM 1218 O O . GLN A 1 149 ? 0.164 3.243 -6.795 1.00 96.06 149 GLN A O 1
ATOM 1223 N N . LEU A 1 150 ? -1.841 2.221 -6.647 1.00 96.75 150 LEU A N 1
ATOM 1224 C CA . LEU A 1 150 ? -1.911 1.923 -8.070 1.00 96.75 150 LEU A CA 1
ATOM 1225 C C . LEU A 1 150 ? -1.712 3.205 -8.889 1.00 96.75 150 LEU A C 1
ATOM 1227 O O . LEU A 1 150 ? -2.494 4.152 -8.781 1.00 96.75 150 LEU A O 1
ATOM 1231 N N . THR A 1 151 ? -0.659 3.223 -9.714 1.00 95.62 151 THR A N 1
ATOM 1232 C CA . THR A 1 151 ? -0.249 4.452 -10.401 1.00 95.62 151 THR A CA 1
ATOM 1233 C C . THR A 1 151 ? -1.228 4.840 -11.492 1.00 95.62 151 THR A C 1
ATOM 1235 O O . THR A 1 151 ? -1.730 3.999 -12.243 1.00 95.62 151 THR A O 1
ATOM 1238 N N . ASP A 1 152 ? -1.513 6.126 -11.608 1.00 94.50 152 ASP A N 1
ATOM 1239 C CA . ASP A 1 152 ? -2.509 6.637 -12.537 1.00 94.50 152 ASP A CA 1
ATOM 1240 C C . ASP A 1 152 ? -2.119 8.063 -13.015 1.00 94.50 152 ASP A C 1
ATOM 1242 O O . ASP A 1 152 ? -0.984 8.512 -12.809 1.00 94.50 152 ASP A O 1
ATOM 1246 N N . PRO A 1 153 ? -2.986 8.788 -13.745 1.00 92.31 153 PRO A N 1
ATOM 1247 C CA . PRO A 1 153 ? -2.714 10.151 -14.186 1.00 92.31 153 PRO A CA 1
ATOM 1248 C C . PRO A 1 153 ? -2.480 11.166 -13.058 1.00 92.31 153 PRO A C 1
ATOM 1250 O O . PRO A 1 153 ? -1.964 12.240 -13.364 1.00 92.31 153 PRO A O 1
ATOM 1253 N N . HIS A 1 154 ? -2.852 10.867 -11.808 1.00 92.62 154 HIS A N 1
ATOM 1254 C CA . HIS A 1 154 ? -2.508 11.677 -10.639 1.00 92.62 154 HIS A CA 1
ATOM 1255 C C . HIS A 1 154 ? -1.027 11.513 -10.270 1.00 92.62 154 HIS A C 1
ATOM 1257 O O . HIS A 1 154 ? -0.356 12.517 -10.043 1.00 92.62 154 HIS A O 1
ATOM 1263 N N . SER A 1 155 ? -0.486 10.290 -10.327 1.00 92.31 155 SER A N 1
ATOM 1264 C CA . SER A 1 155 ? 0.903 9.980 -9.941 1.00 92.31 155 SER A CA 1
ATOM 1265 C C . SER A 1 155 ? 1.950 10.782 -10.715 1.00 92.31 155 SER A C 1
ATOM 1267 O O . SER A 1 155 ? 2.918 11.304 -10.163 1.00 92.31 155 SER A O 1
ATOM 1269 N N . TYR A 1 156 ? 1.784 10.862 -12.039 1.00 91.12 156 TYR A N 1
ATOM 1270 C CA . TYR A 1 156 ? 2.726 11.537 -12.937 1.00 91.12 156 TYR A CA 1
ATOM 1271 C C . TYR A 1 156 ? 1.975 12.330 -14.012 1.00 91.12 156 TYR A C 1
ATOM 1273 O O . TYR A 1 156 ? 1.950 11.924 -15.180 1.00 91.12 156 TYR A O 1
ATOM 1281 N N . PRO A 1 157 ? 1.389 13.487 -13.671 1.00 88.81 157 PRO A N 1
ATOM 1282 C CA . PRO A 1 157 ? 0.422 14.143 -14.547 1.00 88.81 157 PRO A CA 1
ATOM 1283 C C . PRO A 1 157 ? 1.042 14.774 -15.792 1.00 88.81 157 PRO A C 1
ATOM 1285 O O . PRO A 1 157 ? 0.375 14.966 -16.807 1.00 88.81 157 PRO A O 1
ATOM 1288 N N . ASP A 1 158 ? 2.345 15.042 -15.743 1.00 90.56 158 ASP A N 1
ATOM 1289 C CA . ASP A 1 158 ? 3.116 15.560 -16.871 1.00 90.56 158 ASP A CA 1
ATOM 1290 C C . ASP A 1 158 ? 3.707 14.462 -17.761 1.00 90.56 158 ASP A C 1
ATOM 1292 O O . ASP A 1 158 ? 4.382 14.765 -18.746 1.00 90.56 158 ASP A O 1
ATOM 1296 N N . ARG A 1 159 ? 3.485 13.180 -17.441 1.00 90.88 159 ARG A N 1
ATOM 1297 C CA . ARG A 1 159 ? 4.041 12.067 -18.214 1.00 90.88 159 ARG A CA 1
ATOM 1298 C C . ARG A 1 159 ? 3.192 11.830 -19.473 1.00 90.88 159 ARG A C 1
ATOM 1300 O O . ARG A 1 159 ? 2.044 11.396 -19.363 1.00 90.88 159 ARG A O 1
ATOM 1307 N N . PRO A 1 160 ? 3.726 12.070 -20.686 1.00 91.88 160 PRO A N 1
ATOM 1308 C CA . PRO A 1 160 ? 2.941 11.943 -21.907 1.00 91.88 160 PRO A CA 1
ATOM 1309 C C . PRO A 1 160 ? 2.734 10.476 -22.298 1.00 91.88 160 PRO A C 1
ATOM 1311 O O . PRO A 1 160 ? 3.520 9.591 -21.947 1.00 91.88 160 PRO A O 1
ATOM 1314 N N . TRP A 1 161 ? 1.708 10.222 -23.110 1.00 89.06 161 TRP A N 1
ATOM 1315 C CA . TRP A 1 161 ? 1.593 8.956 -23.832 1.00 89.06 161 TRP A CA 1
ATOM 1316 C C . TRP A 1 161 ? 2.767 8.813 -24.822 1.00 89.06 161 TRP A C 1
ATOM 1318 O O . TRP A 1 161 ? 3.110 9.796 -25.487 1.00 89.06 161 TRP A O 1
ATOM 1328 N N . PRO A 1 162 ? 3.387 7.624 -24.953 1.00 91.38 162 PRO A N 1
ATOM 1329 C CA . PRO A 1 162 ? 3.017 6.335 -24.346 1.00 91.38 162 PRO A CA 1
ATOM 1330 C C . PRO A 1 162 ? 3.676 6.025 -22.989 1.00 91.38 162 PRO A C 1
ATOM 1332 O O . PRO A 1 162 ? 3.412 4.968 -22.416 1.00 91.38 162 PRO A O 1
ATOM 1335 N N . LEU A 1 163 ? 4.533 6.906 -22.464 1.00 91.31 163 LEU A N 1
ATOM 1336 C CA . LEU A 1 163 ? 5.300 6.647 -21.240 1.00 91.31 163 LEU A CA 1
ATOM 1337 C C . LEU A 1 163 ? 4.407 6.468 -20.010 1.00 91.31 163 LEU A C 1
ATOM 1339 O O . LEU A 1 163 ? 4.711 5.629 -19.167 1.00 91.31 163 LEU A O 1
ATOM 1343 N N . SER A 1 164 ? 3.307 7.215 -19.900 1.00 90.19 164 SER A N 1
ATOM 1344 C CA . SER A 1 164 ? 2.343 7.053 -18.802 1.00 90.19 164 SER A CA 1
ATOM 1345 C C . SER A 1 164 ? 1.743 5.649 -18.782 1.00 90.19 164 SER A C 1
ATOM 1347 O O . SER A 1 164 ? 1.830 4.966 -17.768 1.00 90.19 164 SER A O 1
ATOM 1349 N N . THR A 1 165 ? 1.252 5.162 -19.922 1.00 90.56 165 THR A N 1
ATOM 1350 C CA . THR A 1 165 ? 0.710 3.801 -20.056 1.00 90.56 165 THR A CA 1
ATOM 1351 C C . THR A 1 165 ? 1.750 2.726 -19.745 1.00 90.56 165 THR A C 1
ATOM 1353 O O . THR A 1 165 ? 1.441 1.770 -19.042 1.00 90.56 165 THR A O 1
ATOM 1356 N N . LEU A 1 166 ? 2.989 2.892 -20.224 1.00 90.44 166 LEU A N 1
ATOM 1357 C CA . LEU A 1 166 ? 4.085 1.968 -19.914 1.00 90.44 166 LEU A CA 1
ATOM 1358 C C . LEU A 1 166 ? 4.371 1.914 -18.405 1.00 90.44 166 LEU A C 1
ATOM 1360 O O . LEU A 1 166 ? 4.682 0.851 -17.878 1.00 90.44 166 LEU A O 1
ATOM 1364 N N . THR A 1 167 ? 4.266 3.056 -17.722 1.00 92.25 167 THR A N 1
ATOM 1365 C CA . THR A 1 167 ? 4.530 3.167 -16.279 1.00 92.25 167 THR A CA 1
ATOM 1366 C C . THR A 1 167 ? 3.518 2.362 -15.488 1.00 92.25 167 THR A C 1
ATOM 1368 O O . THR A 1 167 ? 3.929 1.463 -14.763 1.00 92.25 167 THR A O 1
ATOM 1371 N N . VAL A 1 168 ? 2.227 2.629 -15.712 1.00 94.19 168 VAL A N 1
ATOM 1372 C CA . VAL A 1 168 ? 1.117 1.917 -15.062 1.00 94.19 168 VAL A CA 1
ATOM 1373 C C . VAL A 1 168 ? 1.248 0.417 -15.274 1.00 94.19 168 VAL A C 1
ATOM 1375 O O . VAL A 1 168 ? 1.288 -0.364 -14.333 1.00 94.19 168 VAL A O 1
ATOM 1378 N N . TRP A 1 169 ? 1.418 0.007 -16.526 1.00 90.75 169 TRP A N 1
ATOM 1379 C CA . TRP A 1 169 ? 1.514 -1.405 -16.859 1.00 90.75 169 TRP A CA 1
ATOM 1380 C C . TRP A 1 169 ? 2.712 -2.105 -16.203 1.00 90.75 169 TRP A C 1
ATOM 1382 O O . TRP A 1 169 ? 2.600 -3.235 -15.734 1.00 90.75 169 TRP A O 1
ATOM 1392 N N . HIS A 1 170 ? 3.866 -1.441 -16.133 1.00 91.00 170 HIS A N 1
ATOM 1393 C CA . HIS A 1 170 ? 5.051 -2.021 -15.512 1.00 91.00 170 HIS A CA 1
ATOM 1394 C C . HIS A 1 170 ? 4.948 -2.062 -13.977 1.00 91.00 170 HIS A C 1
ATOM 1396 O O . HIS A 1 170 ? 5.439 -3.009 -13.360 1.00 91.00 170 HIS A O 1
ATOM 1402 N N . THR A 1 171 ? 4.313 -1.070 -13.342 1.00 94.50 171 THR A N 1
ATOM 1403 C CA . THR A 1 171 ? 4.023 -1.121 -11.899 1.00 94.50 171 THR A CA 1
ATOM 1404 C C . THR A 1 171 ? 3.020 -2.217 -11.568 1.00 94.50 171 THR A C 1
ATOM 1406 O O . THR A 1 171 ? 3.253 -2.980 -10.633 1.00 94.50 171 THR A O 1
ATOM 1409 N N . ASP A 1 172 ? 1.972 -2.362 -12.378 1.00 95.12 172 ASP A N 1
ATOM 1410 C CA . ASP A 1 172 ? 0.949 -3.392 -12.204 1.00 95.12 172 ASP A CA 1
ATOM 1411 C C . ASP A 1 172 ? 1.553 -4.792 -12.315 1.00 95.12 172 ASP A C 1
ATOM 1413 O O . ASP A 1 172 ? 1.350 -5.621 -11.432 1.00 95.12 172 ASP A O 1
ATOM 1417 N N . ASN A 1 173 ? 2.367 -5.042 -13.346 1.00 93.50 173 ASN A N 1
ATOM 1418 C CA . ASN A 1 173 ? 3.041 -6.328 -13.534 1.00 93.50 173 ASN A CA 1
ATOM 1419 C C . ASN A 1 173 ? 3.978 -6.672 -12.368 1.00 93.50 173 ASN A C 1
ATOM 1421 O O . ASN A 1 173 ? 4.048 -7.831 -11.961 1.00 93.50 173 ASN A O 1
ATOM 1425 N N . TYR A 1 174 ? 4.686 -5.683 -11.811 1.00 95.38 174 TYR A N 1
ATOM 1426 C CA . TYR A 1 174 ? 5.510 -5.894 -10.620 1.00 95.38 174 TYR A CA 1
ATOM 1427 C C . TYR A 1 174 ? 4.658 -6.365 -9.434 1.00 95.38 174 TYR A C 1
ATOM 1429 O O . TYR A 1 174 ? 4.949 -7.404 -8.841 1.00 95.38 174 TYR A O 1
ATOM 1437 N N . MET A 1 175 ? 3.589 -5.630 -9.111 1.00 96.00 175 MET A N 1
ATOM 1438 C CA . MET A 1 175 ? 2.707 -5.956 -7.984 1.00 96.00 175 MET A CA 1
ATOM 1439 C C . MET A 1 175 ? 2.006 -7.297 -8.184 1.00 96.00 175 MET A C 1
ATOM 1441 O O . MET A 1 175 ? 1.981 -8.118 -7.272 1.00 96.00 175 MET A O 1
ATOM 1445 N N . MET A 1 176 ? 1.508 -7.550 -9.392 1.00 95.19 176 MET A N 1
ATOM 1446 C CA . MET A 1 176 ? 0.840 -8.789 -9.770 1.00 95.19 176 MET A CA 1
ATOM 1447 C C . MET A 1 176 ? 1.768 -9.993 -9.611 1.00 95.19 176 MET A C 1
ATOM 1449 O O . MET A 1 176 ? 1.386 -10.977 -8.986 1.00 95.19 176 MET A O 1
ATOM 1453 N N . ARG A 1 177 ? 3.010 -9.931 -10.105 1.00 94.44 177 ARG A N 1
ATOM 1454 C CA . ARG A 1 177 ? 3.968 -11.039 -9.958 1.00 94.44 177 ARG A CA 1
ATOM 1455 C C . ARG A 1 177 ? 4.368 -11.262 -8.507 1.00 94.44 177 ARG A C 1
ATOM 1457 O O . ARG A 1 177 ? 4.377 -12.410 -8.066 1.00 94.44 177 ARG A O 1
ATOM 1464 N N . SER A 1 178 ? 4.648 -10.190 -7.765 1.00 95.62 178 SER A N 1
ATOM 1465 C CA . SER A 1 178 ? 4.927 -10.260 -6.327 1.00 95.62 178 SER A CA 1
ATOM 1466 C C . SER A 1 178 ? 3.772 -10.922 -5.575 1.00 95.62 178 SER A C 1
ATOM 1468 O O . SER A 1 178 ? 3.990 -11.877 -4.831 1.00 95.62 178 SER A O 1
ATOM 1470 N N . TYR A 1 179 ? 2.537 -10.488 -5.832 1.00 96.19 179 TYR A N 1
ATOM 1471 C CA . TYR A 1 179 ? 1.346 -11.021 -5.180 1.00 96.19 179 TYR A CA 1
ATOM 1472 C C . TYR A 1 179 ? 1.039 -12.466 -5.587 1.00 96.19 179 TYR A C 1
ATOM 1474 O O . TYR A 1 179 ? 0.694 -13.288 -4.743 1.00 96.19 179 TYR A O 1
ATOM 1482 N N . ILE A 1 180 ? 1.223 -12.819 -6.862 1.00 95.12 180 ILE A N 1
ATOM 1483 C CA . ILE A 1 180 ? 1.094 -14.199 -7.335 1.00 95.12 180 ILE A CA 1
ATOM 1484 C C . ILE A 1 180 ? 2.080 -15.108 -6.603 1.00 95.12 180 ILE A C 1
ATOM 1486 O O . ILE A 1 180 ? 1.687 -16.190 -6.179 1.00 95.12 180 ILE A O 1
ATOM 1490 N N . GLN A 1 181 ? 3.346 -14.706 -6.452 1.00 93.88 181 GLN A N 1
ATOM 1491 C CA . GLN A 1 181 ? 4.331 -15.517 -5.731 1.00 93.88 181 GLN A CA 1
ATOM 1492 C C . GLN A 1 181 ? 3.988 -15.627 -4.246 1.00 93.88 181 GLN A C 1
ATOM 1494 O O . GLN A 1 181 ? 4.005 -16.729 -3.705 1.00 93.88 181 GLN A O 1
ATOM 1499 N N . LEU A 1 182 ? 3.593 -14.517 -3.623 1.00 93.56 182 LEU A N 1
ATOM 1500 C CA . LEU A 1 182 ? 3.122 -14.467 -2.240 1.00 93.56 182 LEU A CA 1
ATOM 1501 C C . LEU A 1 182 ? 1.946 -15.428 -2.014 1.00 93.56 182 LEU A C 1
ATOM 1503 O O . LEU A 1 182 ? 2.006 -16.281 -1.133 1.00 93.56 182 LEU A O 1
ATOM 1507 N N . SER A 1 183 ? 0.914 -15.357 -2.855 1.00 92.50 183 SER A N 1
ATOM 1508 C CA . SER A 1 183 ? -0.274 -16.209 -2.761 1.00 92.50 183 SER A CA 1
ATOM 1509 C C . SER A 1 183 ? 0.038 -17.682 -3.056 1.00 92.50 183 SER A C 1
ATOM 1511 O O . SER A 1 183 ? -0.429 -18.561 -2.336 1.00 92.50 183 SER A O 1
ATOM 1513 N N . LYS A 1 184 ? 0.874 -17.975 -4.065 1.00 91.94 184 LYS A N 1
ATOM 1514 C CA . LYS A 1 184 ? 1.257 -19.353 -4.432 1.00 91.94 184 LYS A CA 1
ATOM 1515 C C . LYS A 1 184 ? 2.130 -20.041 -3.389 1.00 91.94 184 LYS A C 1
ATOM 1517 O O . LYS A 1 184 ? 1.940 -21.226 -3.149 1.00 91.94 184 LYS A O 1
ATOM 1522 N N . GLN A 1 185 ? 3.137 -19.344 -2.867 1.00 91.69 185 GLN A N 1
ATOM 1523 C CA . GLN A 1 185 ? 4.172 -19.961 -2.035 1.00 91.69 185 GLN A CA 1
ATOM 1524 C C . GLN A 1 185 ? 3.834 -19.918 -0.549 1.00 91.69 185 GLN A C 1
ATOM 1526 O O . GLN A 1 185 ? 4.125 -20.878 0.159 1.00 91.69 185 GLN A O 1
ATOM 1531 N N . LEU A 1 186 ? 3.249 -18.812 -0.078 1.00 90.81 186 LEU A N 1
ATOM 1532 C CA . LEU A 1 186 ? 2.964 -18.615 1.344 1.00 90.81 186 LEU A CA 1
ATOM 1533 C C . LEU A 1 186 ? 1.535 -19.013 1.712 1.00 90.81 186 LEU A C 1
ATOM 1535 O O . LEU A 1 186 ? 1.289 -19.311 2.874 1.00 90.81 186 LEU A O 1
ATOM 1539 N N . HIS A 1 187 ? 0.615 -19.021 0.737 1.00 91.44 187 HIS A N 1
ATOM 1540 C CA . HIS A 1 187 ? -0.790 -19.413 0.905 1.00 91.44 187 HIS A CA 1
ATOM 1541 C C . HIS A 1 187 ? -1.426 -18.845 2.194 1.00 91.44 187 HIS A C 1
ATOM 1543 O O . HIS A 1 187 ? -1.873 -19.598 3.059 1.00 91.44 187 HIS A O 1
ATOM 1549 N N . PRO A 1 188 ? -1.438 -17.508 2.371 1.00 91.69 188 PRO A N 1
ATOM 1550 C CA . PRO A 1 188 ? -1.917 -16.903 3.609 1.00 91.69 188 PRO A CA 1
ATOM 1551 C C . PRO A 1 188 ? -3.421 -17.137 3.795 1.00 91.69 188 PRO A C 1
ATOM 1553 O O . PRO A 1 188 ? -4.203 -17.077 2.836 1.00 91.69 188 PRO A O 1
ATOM 1556 N N . ASP A 1 189 ? -3.839 -17.314 5.047 1.00 91.25 189 ASP A N 1
ATOM 1557 C CA . ASP A 1 189 ? -5.250 -17.392 5.430 1.00 91.25 189 ASP A CA 1
ATOM 1558 C C . ASP A 1 189 ? -5.901 -16.019 5.431 1.00 91.25 189 ASP A C 1
ATOM 1560 O O . ASP A 1 189 ? -7.074 -15.886 5.095 1.00 91.25 189 ASP A O 1
ATOM 1564 N N . THR A 1 190 ? -5.160 -14.981 5.815 1.00 93.81 190 THR A N 1
ATOM 1565 C CA . THR A 1 190 ? -5.659 -13.608 5.787 1.00 93.81 190 THR A CA 1
ATOM 1566 C C . THR A 1 190 ? -4.639 -12.645 5.202 1.00 93.81 190 THR A C 1
ATOM 1568 O O . THR A 1 190 ? -3.464 -12.675 5.559 1.00 93.81 190 THR A O 1
ATOM 1571 N N . VAL A 1 191 ? -5.104 -11.755 4.330 1.00 96.31 191 VAL A N 1
ATOM 1572 C CA . VAL A 1 191 ? -4.345 -10.591 3.866 1.00 96.31 191 VAL A CA 1
ATOM 1573 C C . VAL A 1 191 ? -5.112 -9.331 4.236 1.00 96.31 191 VAL A C 1
ATOM 1575 O O . VAL A 1 191 ? -6.273 -9.185 3.854 1.00 96.31 191 VAL A O 1
ATOM 1578 N N . PHE A 1 192 ? -4.452 -8.426 4.949 1.00 97.94 192 PHE A N 1
ATOM 1579 C CA . PHE A 1 192 ? -4.936 -7.077 5.224 1.00 97.94 192 PHE A CA 1
ATOM 1580 C C . PHE A 1 192 ? -4.178 -6.071 4.359 1.00 97.94 192 PHE A C 1
ATOM 1582 O O . PHE A 1 192 ? -2.948 -6.095 4.333 1.00 97.94 192 PHE A O 1
ATOM 1589 N N . PHE A 1 193 ? -4.902 -5.170 3.699 1.00 98.56 193 PHE A N 1
ATOM 1590 C CA . PHE A 1 193 ? -4.318 -3.960 3.130 1.00 98.56 193 PHE A CA 1
ATOM 1591 C C . PHE A 1 193 ? -4.425 -2.816 4.135 1.00 98.56 193 PHE A C 1
ATOM 1593 O O . PHE A 1 193 ? -5.480 -2.626 4.739 1.00 98.56 193 PHE A O 1
ATOM 1600 N N . LEU A 1 194 ? -3.341 -2.064 4.305 1.00 98.44 194 LEU A N 1
ATOM 1601 C CA . LEU A 1 194 ? -3.224 -0.968 5.264 1.00 98.44 194 LEU A CA 1
ATOM 1602 C C . LEU A 1 194 ? -3.353 0.405 4.594 1.00 98.44 194 LEU A C 1
ATOM 1604 O O . LEU A 1 194 ? -2.547 1.291 4.852 1.00 98.44 194 LEU A O 1
ATOM 1608 N N . GLY A 1 195 ? -4.372 0.572 3.750 1.00 97.44 195 GLY A N 1
ATOM 1609 C CA . GLY A 1 195 ? -4.674 1.831 3.066 1.00 97.44 195 GLY A CA 1
ATOM 1610 C C . GLY A 1 195 ? -3.852 2.107 1.813 1.00 97.44 195 GLY A C 1
ATOM 1611 O O . GLY A 1 195 ? -3.002 1.309 1.406 1.00 97.44 195 GLY A O 1
ATOM 1612 N N . ASP A 1 196 ? -4.190 3.235 1.193 1.00 97.94 196 ASP A N 1
ATOM 1613 C CA . ASP A 1 196 ? -3.585 3.782 -0.018 1.00 97.94 196 ASP A CA 1
ATOM 1614 C C . ASP A 1 196 ? -3.558 2.775 -1.166 1.00 97.94 196 ASP A C 1
ATOM 1616 O O . ASP A 1 196 ? -2.534 2.437 -1.773 1.00 97.94 196 ASP A O 1
ATOM 1620 N N . LEU A 1 197 ? -4.756 2.276 -1.473 1.00 98.00 197 LEU A N 1
ATOM 1621 C CA . LEU A 1 197 ? -4.951 1.318 -2.551 1.00 98.00 197 LEU A CA 1
ATOM 1622 C C . LEU A 1 197 ? -4.691 1.966 -3.914 1.00 98.00 197 LEU A C 1
ATOM 1624 O O . LEU A 1 197 ? -4.079 1.363 -4.801 1.00 98.00 197 LEU A O 1
ATOM 1628 N N . PHE A 1 198 ? -5.138 3.210 -4.067 1.00 97.69 198 PHE A N 1
ATOM 1629 C CA . PHE A 1 198 ? -4.993 4.013 -5.276 1.00 97.69 198 PHE A CA 1
ATOM 1630 C C . PHE A 1 198 ? -4.201 5.272 -4.979 1.00 97.69 198 PHE A C 1
ATOM 1632 O O . PHE A 1 198 ? -4.378 5.855 -3.923 1.00 97.69 198 PHE A O 1
ATOM 1639 N N . ASP A 1 199 ? -3.420 5.760 -5.942 1.00 95.19 199 ASP A N 1
ATOM 1640 C CA . ASP A 1 199 ? -2.761 7.062 -5.794 1.00 95.19 199 ASP A CA 1
ATOM 1641 C C . ASP A 1 199 ? -3.742 8.233 -6.049 1.00 95.19 199 ASP A C 1
ATOM 1643 O O . ASP A 1 199 ? -3.832 9.176 -5.263 1.00 95.19 199 ASP A O 1
ATOM 1647 N N . GLY A 1 200 ? -4.547 8.157 -7.117 1.00 94.19 200 GLY A N 1
ATOM 1648 C CA . GLY A 1 200 ? -5.572 9.154 -7.456 1.00 94.19 200 GLY A CA 1
ATOM 1649 C C . GLY A 1 200 ? -6.974 8.862 -6.904 1.00 94.19 200 GLY A C 1
ATOM 1650 O O . GLY A 1 200 ? -7.950 9.439 -7.390 1.00 94.19 200 GLY A O 1
ATOM 1651 N N . GLY A 1 201 ? -7.119 7.962 -5.921 1.00 95.25 201 GLY A N 1
ATOM 1652 C CA . GLY A 1 201 ? -8.417 7.444 -5.450 1.00 95.25 201 GLY A CA 1
ATOM 1653 C C . GLY A 1 201 ? -9.427 8.529 -5.059 1.00 95.25 201 GLY A C 1
ATOM 1654 O O . GLY A 1 201 ? -10.607 8.455 -5.430 1.00 95.25 201 GLY A O 1
ATOM 1655 N N . ARG A 1 202 ? -8.935 9.580 -4.397 1.00 94.81 202 ARG A N 1
ATOM 1656 C CA . ARG A 1 202 ? -9.714 10.743 -3.948 1.00 94.81 202 ARG A CA 1
ATOM 1657 C C . ARG A 1 202 ? -10.002 11.802 -5.017 1.00 94.81 202 ARG A C 1
ATOM 1659 O O . ARG A 1 202 ? -10.842 12.681 -4.808 1.00 94.81 202 ARG A O 1
ATOM 1666 N N . GLU A 1 203 ? -9.291 11.765 -6.142 1.00 94.06 203 GLU A N 1
ATOM 1667 C CA . GLU A 1 203 ? -9.306 12.838 -7.146 1.00 94.06 203 GLU A CA 1
ATOM 1668 C C . GLU A 1 203 ? -10.421 12.658 -8.183 1.00 94.06 203 GLU A C 1
ATOM 1670 O O . GLU A 1 203 ? -10.922 13.629 -8.759 1.00 94.06 203 GLU A O 1
ATOM 1675 N N . TRP A 1 204 ? -10.842 11.415 -8.424 1.00 95.19 204 TRP A N 1
ATOM 1676 C CA . TRP A 1 204 ? -11.806 11.081 -9.472 1.00 95.19 204 TRP A CA 1
ATOM 1677 C C . TRP A 1 204 ? -13.245 11.316 -9.019 1.00 95.19 204 TRP A C 1
ATOM 1679 O O . TRP A 1 204 ? -13.679 10.787 -7.991 1.00 95.19 204 TRP A O 1
ATOM 1689 N N . LYS A 1 205 ? -14.005 12.085 -9.818 1.00 94.06 205 LYS A N 1
ATOM 1690 C CA . LYS A 1 205 ? -15.399 12.453 -9.516 1.00 94.06 205 LYS A CA 1
ATOM 1691 C C . LYS A 1 205 ? -16.265 11.222 -9.270 1.00 94.06 205 LYS A C 1
ATOM 1693 O O . LYS A 1 205 ? -16.058 10.184 -9.891 1.00 94.06 205 LYS A O 1
ATOM 1698 N N . THR A 1 206 ? -17.243 11.356 -8.391 1.00 95.06 206 THR A N 1
ATOM 1699 C CA . THR A 1 206 ? -18.272 10.346 -8.140 1.00 95.06 206 THR A CA 1
ATOM 1700 C C . THR A 1 206 ? -19.483 10.589 -9.043 1.00 95.06 206 THR A C 1
ATOM 1702 O O . THR A 1 206 ? -19.657 11.679 -9.594 1.00 95.06 206 THR A O 1
ATOM 1705 N N . ALA A 1 207 ? -20.336 9.581 -9.203 1.00 91.94 207 ALA A N 1
ATOM 1706 C CA . ALA A 1 207 ? -21.578 9.656 -9.966 1.00 91.94 207 ALA A CA 1
ATOM 1707 C C . ALA A 1 207 ? -22.577 10.619 -9.311 1.00 91.94 207 ALA A C 1
ATOM 1709 O O . ALA A 1 207 ? -23.353 11.294 -9.991 1.00 91.94 207 ALA A O 1
ATOM 1710 N N . HIS A 1 208 ? -22.538 10.692 -7.980 1.00 91.31 208 HIS A N 1
ATOM 1711 C CA . HIS A 1 208 ? -23.410 11.522 -7.164 1.00 91.31 208 HIS A CA 1
ATOM 1712 C C . HIS A 1 208 ? -22.613 12.274 -6.100 1.00 91.31 208 HIS A C 1
ATOM 1714 O O . HIS A 1 208 ? -21.577 11.804 -5.635 1.00 91.31 208 HIS A O 1
ATOM 1720 N N . GLY A 1 209 ? -23.136 13.424 -5.679 1.00 91.38 209 GLY A N 1
ATOM 1721 C CA . GLY A 1 209 ? -22.538 14.248 -4.632 1.00 91.38 209 GLY A CA 1
ATOM 1722 C C . GLY A 1 209 ? -21.489 15.242 -5.137 1.00 91.38 209 GLY A C 1
ATOM 1723 O O . GLY A 1 209 ? -21.092 15.243 -6.300 1.00 91.38 209 GLY A O 1
ATOM 1724 N N . ASN A 1 210 ? -21.080 16.143 -4.244 1.00 90.50 210 ASN A N 1
ATOM 1725 C CA . ASN A 1 210 ? -20.076 17.156 -4.539 1.00 90.50 210 ASN A CA 1
ATOM 1726 C C . ASN A 1 210 ? -18.665 16.613 -4.272 1.00 90.50 210 ASN A C 1
ATOM 1728 O O . ASN A 1 210 ? -18.351 16.233 -3.145 1.00 90.50 210 ASN A O 1
ATOM 1732 N N . THR A 1 211 ? -17.813 16.627 -5.296 1.00 90.31 211 THR A N 1
ATOM 1733 C CA . THR A 1 211 ? -16.398 16.236 -5.201 1.00 90.31 211 THR A CA 1
ATOM 1734 C C . THR A 1 211 ? -15.436 17.408 -5.389 1.00 90.31 211 THR A C 1
ATOM 1736 O O . THR A 1 211 ? -14.240 17.198 -5.605 1.00 90.31 211 THR A O 1
ATOM 1739 N N . GLU A 1 212 ? -15.930 18.643 -5.370 1.00 89.00 212 GLU A N 1
ATOM 1740 C CA . GLU A 1 212 ? -15.069 19.821 -5.373 1.00 89.00 212 GLU A CA 1
ATOM 1741 C C . GLU A 1 212 ? -14.409 20.018 -4.011 1.00 89.00 212 GLU A C 1
ATOM 1743 O O . GLU A 1 212 ? -14.963 19.676 -2.966 1.00 89.00 212 GLU A O 1
ATOM 1748 N N . ASP A 1 213 ? -13.210 20.594 -4.027 1.00 88.12 213 ASP A N 1
ATOM 1749 C CA . ASP A 1 213 ? -12.533 20.971 -2.794 1.00 88.12 213 ASP A CA 1
ATOM 1750 C C . ASP A 1 213 ? -13.339 22.067 -2.065 1.00 88.12 213 ASP A C 1
ATOM 1752 O O . ASP A 1 213 ? -13.844 22.999 -2.715 1.00 88.12 213 ASP A O 1
ATOM 1756 N N . PRO A 1 214 ? -13.433 22.009 -0.722 1.00 88.19 214 PRO A N 1
ATOM 1757 C CA . PRO A 1 214 ? -14.074 23.055 0.063 1.00 88.19 214 PRO A CA 1
ATOM 1758 C C . PRO A 1 214 ? -13.510 24.440 -0.268 1.00 88.19 214 PRO A C 1
ATOM 1760 O O . PRO A 1 214 ? -12.310 24.598 -0.490 1.00 88.19 214 PRO A O 1
ATOM 1763 N N . ALA A 1 215 ? -14.355 25.476 -0.255 1.00 88.31 215 ALA A N 1
ATOM 1764 C CA . ALA A 1 215 ? -13.951 26.829 -0.653 1.00 88.31 215 ALA A CA 1
ATOM 1765 C C . ALA A 1 215 ? -12.740 27.363 0.135 1.00 88.31 215 ALA A C 1
ATOM 1767 O O . ALA A 1 215 ? -11.892 28.040 -0.435 1.00 88.31 215 ALA A O 1
ATOM 1768 N N . TRP A 1 216 ? -12.632 27.011 1.418 1.00 88.44 216 TRP A N 1
ATOM 1769 C CA . TRP A 1 216 ? -11.509 27.381 2.283 1.00 88.44 216 TRP A CA 1
ATOM 1770 C C . TRP A 1 216 ? -10.219 26.604 1.980 1.00 88.44 216 TRP A C 1
ATOM 1772 O O . TRP A 1 216 ? -9.135 27.072 2.311 1.00 88.44 216 TRP A O 1
ATOM 1782 N N . ALA A 1 217 ? -10.321 25.424 1.364 1.00 86.88 217 ALA A N 1
ATOM 1783 C CA . ALA A 1 217 ? -9.178 24.610 0.963 1.00 86.88 217 ALA A CA 1
ATOM 1784 C C . ALA A 1 217 ? -8.631 25.032 -0.415 1.00 86.88 217 ALA A C 1
ATOM 1786 O O . ALA A 1 217 ? -7.488 24.707 -0.747 1.00 86.88 217 ALA A O 1
ATOM 1787 N N . LYS A 1 218 ? -9.400 25.804 -1.200 1.00 82.44 218 LYS A N 1
ATOM 1788 C CA . LYS A 1 218 ? -8.969 26.318 -2.507 1.00 82.44 218 LYS A CA 1
ATOM 1789 C C . LYS A 1 218 ? -7.684 27.141 -2.358 1.00 82.44 218 LYS A C 1
ATOM 1791 O O . LYS A 1 218 ? -7.613 28.061 -1.553 1.00 82.44 218 LYS A O 1
ATOM 1796 N N . GLY A 1 219 ? -6.666 26.787 -3.142 1.00 79.88 219 GLY A N 1
ATOM 1797 C CA . GLY A 1 219 ? -5.344 27.424 -3.120 1.00 79.88 219 GLY A CA 1
ATOM 1798 C C . GLY A 1 219 ? -4.289 26.715 -2.262 1.00 79.88 219 GLY A C 1
ATOM 1799 O O . GLY A 1 219 ? -3.109 26.983 -2.454 1.00 79.88 219 GLY A O 1
ATOM 1800 N N . HIS A 1 220 ? -4.671 25.771 -1.391 1.00 87.19 220 HIS A N 1
ATOM 1801 C CA . HIS A 1 220 ? -3.705 24.962 -0.629 1.00 87.19 220 HIS A CA 1
ATOM 1802 C C . HIS A 1 220 ? -3.100 23.812 -1.445 1.00 87.19 220 HIS A C 1
ATOM 1804 O O . HIS A 1 220 ? -2.053 23.285 -1.076 1.00 87.19 220 HIS A O 1
ATOM 1810 N N . ARG A 1 221 ? -3.745 23.427 -2.552 1.00 89.94 221 ARG A N 1
ATOM 1811 C CA . ARG A 1 221 ? -3.266 22.367 -3.444 1.00 89.94 221 ARG A CA 1
ATOM 1812 C C . ARG A 1 221 ? -1.914 22.742 -4.076 1.00 89.94 221 ARG A C 1
ATOM 1814 O O . ARG A 1 221 ? -1.759 23.899 -4.472 1.00 89.94 221 ARG A O 1
ATOM 1821 N N . PRO A 1 222 ? -0.962 21.810 -4.256 1.00 90.81 222 PRO A N 1
ATOM 1822 C CA . PRO A 1 222 ? 0.314 22.091 -4.913 1.00 90.81 222 PRO A CA 1
ATOM 1823 C C . PRO A 1 222 ? 0.162 22.681 -6.325 1.00 90.81 222 PRO A C 1
ATOM 1825 O O . PRO A 1 222 ? -0.680 22.249 -7.114 1.00 90.81 222 PRO A O 1
ATOM 1828 N N . ALA A 1 223 ? 1.030 23.633 -6.688 1.00 87.88 223 ALA A N 1
ATOM 1829 C CA . ALA A 1 223 ? 0.975 24.326 -7.984 1.00 87.88 223 ALA A CA 1
ATOM 1830 C C . ALA A 1 223 ? 1.058 23.374 -9.196 1.00 87.88 223 ALA A C 1
ATOM 1832 O O . ALA A 1 223 ? 0.465 23.640 -10.242 1.00 87.88 223 ALA A O 1
ATOM 1833 N N . MET A 1 224 ? 1.772 22.249 -9.054 1.00 85.50 224 MET A N 1
ATOM 1834 C CA . MET A 1 224 ? 1.902 21.243 -10.113 1.00 85.50 224 MET A CA 1
ATOM 1835 C C . MET A 1 224 ? 0.585 20.516 -10.402 1.00 85.50 224 MET A C 1
ATOM 1837 O O . MET A 1 224 ? 0.338 20.180 -11.556 1.00 85.50 224 MET A O 1
ATOM 1841 N N . GLU A 1 225 ? -0.271 20.315 -9.400 1.00 89.31 225 GLU A N 1
ATOM 1842 C CA . GLU A 1 225 ? -1.587 19.692 -9.577 1.00 89.31 225 GLU A CA 1
ATOM 1843 C C . GLU A 1 225 ? -2.648 20.701 -10.017 1.00 89.31 225 GLU A C 1
ATOM 1845 O O . GLU A 1 225 ? -3.522 20.372 -10.818 1.00 89.31 225 GLU A O 1
ATOM 1850 N N . GLN A 1 226 ? -2.564 21.951 -9.541 1.00 89.69 226 GLN A N 1
ATOM 1851 C CA . GLN A 1 226 ? -3.552 22.990 -9.854 1.00 89.69 226 GLN A CA 1
ATOM 1852 C C . GLN A 1 226 ? -3.767 23.170 -11.366 1.00 89.69 226 GLN A C 1
ATOM 1854 O O . GLN A 1 226 ? -4.905 23.333 -11.805 1.00 89.69 226 GLN A O 1
ATOM 1859 N N . LYS A 1 227 ? -2.704 23.075 -12.180 1.00 91.56 227 LYS A N 1
ATOM 1860 C CA . LYS A 1 227 ? -2.806 23.162 -13.652 1.00 91.56 227 LYS A CA 1
ATOM 1861 C C . LYS A 1 227 ? -3.597 22.017 -14.296 1.00 91.56 227 LYS A C 1
ATOM 1863 O O . LYS A 1 227 ? -4.066 22.164 -15.423 1.00 91.56 227 LYS A O 1
ATOM 1868 N N . HIS A 1 228 ? -3.728 20.880 -13.615 1.00 91.00 228 HIS A N 1
ATOM 1869 C CA . HIS A 1 228 ? -4.345 19.667 -14.152 1.00 91.00 228 HIS A CA 1
ATOM 1870 C C . HIS A 1 228 ? -5.792 19.480 -13.706 1.00 91.00 228 HIS A C 1
ATOM 1872 O O . HIS A 1 228 ? -6.536 18.783 -14.391 1.00 91.00 228 HIS A O 1
ATOM 1878 N N . LEU A 1 229 ? -6.222 20.165 -12.643 1.00 89.38 229 LEU A N 1
ATOM 1879 C CA . LEU A 1 229 ? -7.570 20.081 -12.071 1.00 89.38 229 LEU A CA 1
ATOM 1880 C C . LEU A 1 229 ? -8.705 20.186 -13.096 1.00 89.38 229 LEU A C 1
ATOM 1882 O O . LEU A 1 229 ? -9.620 19.363 -13.102 1.00 89.38 229 LEU A O 1
ATOM 1886 N N . GLU A 1 230 ? -8.652 21.183 -13.985 1.00 89.31 230 GLU A N 1
ATOM 1887 C CA . GLU A 1 230 ? -9.686 21.379 -15.010 1.00 89.31 230 GLU A CA 1
ATOM 1888 C C . GLU A 1 230 ? -9.735 20.195 -15.986 1.00 89.31 230 GLU A C 1
ATOM 1890 O O . GLU A 1 230 ? -10.808 19.743 -16.393 1.00 89.31 230 GLU A O 1
ATOM 1895 N N . THR A 1 231 ? -8.567 19.654 -16.338 1.00 91.12 231 THR A N 1
ATOM 1896 C CA . THR A 1 231 ? -8.456 18.497 -17.230 1.00 91.12 231 THR A CA 1
ATOM 1897 C C . THR A 1 231 ? -8.930 17.227 -16.535 1.00 91.12 231 THR A C 1
ATOM 1899 O O . THR A 1 231 ? -9.695 16.465 -17.127 1.00 91.12 231 THR A O 1
ATOM 1902 N N . TRP A 1 232 ? -8.528 17.011 -15.283 1.00 92.00 232 TRP A N 1
ATOM 1903 C CA . TRP A 1 232 ? -8.948 15.875 -14.469 1.00 92.00 232 TRP A CA 1
ATOM 1904 C C . TRP A 1 232 ? -10.457 15.857 -14.277 1.00 92.00 232 TRP A C 1
ATOM 1906 O O . TRP A 1 232 ? -11.103 14.879 -14.639 1.00 92.00 232 TRP A O 1
ATOM 1916 N N . GLY A 1 233 ? -11.042 16.980 -13.856 1.00 88.00 233 GLY A N 1
ATOM 1917 C CA . GLY A 1 233 ? -12.483 17.098 -13.664 1.00 88.00 233 GLY A CA 1
ATOM 1918 C C . GLY A 1 233 ? -13.309 16.930 -14.946 1.00 88.00 233 GLY A C 1
ATOM 1919 O O . GLY A 1 233 ? -14.513 16.686 -14.855 1.00 88.00 233 GLY A O 1
ATOM 1920 N N . ARG A 1 234 ? -12.703 17.060 -16.133 1.00 90.19 234 ARG A N 1
ATOM 1921 C CA . ARG A 1 234 ? -13.356 16.789 -17.426 1.00 90.19 234 ARG A CA 1
ATOM 1922 C C . ARG A 1 234 ? -13.162 15.358 -17.919 1.00 90.19 234 ARG A C 1
ATOM 1924 O O . ARG A 1 234 ? -14.042 14.847 -18.602 1.00 90.19 234 ARG A O 1
ATOM 1931 N N . ARG A 1 235 ? -12.004 14.746 -17.653 1.00 91.12 235 ARG A N 1
ATOM 1932 C CA . ARG A 1 235 ? -11.610 13.452 -18.239 1.00 91.12 235 ARG A CA 1
ATOM 1933 C C . ARG A 1 235 ? -11.847 12.256 -17.327 1.00 91.12 235 ARG A C 1
ATOM 1935 O O . ARG A 1 235 ? -12.034 11.159 -17.845 1.00 91.12 235 ARG A O 1
ATOM 1942 N N . TYR A 1 236 ? -11.800 12.452 -16.015 1.00 94.31 236 TYR A N 1
ATOM 1943 C CA . TYR A 1 236 ? -11.796 11.371 -15.037 1.00 94.31 236 TYR A CA 1
ATOM 1944 C C . TYR A 1 236 ? -12.977 11.529 -14.076 1.00 94.31 236 TYR A C 1
ATOM 1946 O O . TYR A 1 236 ? -13.078 12.502 -13.326 1.00 94.31 236 TYR A O 1
ATOM 1954 N N . GLY A 1 237 ? -13.892 10.563 -14.130 1.00 94.56 237 GLY A N 1
ATOM 1955 C CA . GLY A 1 237 ? -15.058 10.469 -13.256 1.00 94.56 237 GLY A CA 1
ATOM 1956 C C . GLY A 1 237 ? -15.255 9.053 -12.725 1.00 94.56 237 GLY A C 1
ATOM 1957 O O . GLY A 1 237 ? -14.302 8.271 -12.690 1.00 94.56 237 GLY A O 1
ATOM 1958 N N . GLU A 1 238 ? -16.490 8.722 -12.351 1.00 95.19 238 GLU A N 1
ATOM 1959 C CA . GLU A 1 238 ? -16.859 7.441 -11.735 1.00 95.19 238 GLU A CA 1
ATOM 1960 C C . GLU A 1 238 ? -16.365 6.263 -12.580 1.00 95.19 238 GLU A C 1
ATOM 1962 O O . GLU A 1 238 ? -15.642 5.400 -12.105 1.00 95.19 238 GLU A O 1
ATOM 1967 N N . ASP A 1 239 ? -16.669 6.265 -13.873 1.00 96.50 239 ASP A N 1
ATOM 1968 C CA . ASP A 1 239 ? -16.319 5.205 -14.814 1.00 96.50 239 ASP A CA 1
ATOM 1969 C C . ASP A 1 239 ? -14.811 5.082 -15.085 1.00 96.50 239 ASP A C 1
ATOM 1971 O O . ASP A 1 239 ? -14.360 4.038 -15.565 1.00 96.50 239 ASP A O 1
ATOM 1975 N N . TYR A 1 240 ? -14.009 6.101 -14.757 1.00 96.75 240 TYR A N 1
ATOM 1976 C CA . TYR A 1 240 ? -12.558 5.936 -14.672 1.00 96.75 240 TYR A CA 1
ATOM 1977 C C . TYR A 1 240 ? -12.172 5.228 -13.372 1.00 96.75 240 TYR A C 1
ATOM 1979 O O . TYR A 1 240 ? -11.490 4.208 -13.419 1.00 96.75 240 TYR A O 1
ATOM 1987 N N . TRP A 1 241 ? -12.668 5.707 -12.229 1.00 97.19 241 TRP A N 1
ATOM 1988 C CA . TRP A 1 241 ? -12.400 5.098 -10.924 1.00 97.19 241 TRP A CA 1
ATOM 1989 C C . TRP A 1 241 ? -12.834 3.621 -10.867 1.00 97.19 241 TRP A C 1
ATOM 1991 O O . TRP A 1 241 ? -12.098 2.783 -10.360 1.00 97.19 241 TRP A O 1
ATOM 2001 N N . LEU A 1 242 ? -13.956 3.247 -11.489 1.00 97.75 242 LEU A N 1
ATOM 2002 C CA . LEU A 1 242 ? -14.401 1.849 -11.578 1.00 97.75 242 LEU A CA 1
ATOM 2003 C C . LEU A 1 242 ? -13.438 0.959 -12.372 1.00 97.75 242 LEU A C 1
ATOM 2005 O O . LEU A 1 242 ? -13.312 -0.233 -12.089 1.00 97.75 242 LEU A O 1
ATOM 2009 N N . LYS A 1 243 ? -12.733 1.517 -13.363 1.00 97.69 243 LYS A N 1
ATOM 2010 C CA . LYS A 1 243 ? -11.679 0.784 -14.080 1.00 97.69 243 LYS A CA 1
ATOM 2011 C C . LYS A 1 243 ? -10.455 0.579 -13.200 1.00 97.69 243 LYS A C 1
ATOM 2013 O O . LYS A 1 243 ? -9.843 -0.482 -13.307 1.00 97.69 243 LYS A O 1
ATOM 2018 N N . GLU A 1 244 ? -10.140 1.547 -12.342 1.00 97.69 244 GLU A N 1
ATOM 2019 C CA . GLU A 1 244 ? -9.080 1.438 -11.339 1.00 97.69 244 GLU A CA 1
ATOM 2020 C C . GLU A 1 244 ? -9.438 0.389 -10.285 1.00 97.69 244 GLU A C 1
ATOM 2022 O O . GLU A 1 244 ? -8.640 -0.512 -10.046 1.00 97.69 244 GLU A O 1
ATOM 2027 N N . TYR A 1 245 ? -10.667 0.393 -9.762 1.00 97.75 245 TYR A N 1
ATOM 2028 C CA . TYR A 1 245 ? -11.175 -0.684 -8.908 1.00 97.75 245 TYR A CA 1
ATOM 2029 C C . TYR A 1 245 ? -11.056 -2.054 -9.590 1.00 97.75 245 TYR A C 1
ATOM 2031 O O . TYR A 1 245 ? -10.467 -2.983 -9.043 1.00 97.75 245 TYR A O 1
ATOM 2039 N N . GLY A 1 246 ? -11.496 -2.166 -10.847 1.00 97.94 246 GLY A N 1
ATOM 2040 C CA . GLY A 1 246 ? -11.309 -3.392 -11.619 1.00 97.94 246 GLY A CA 1
ATOM 2041 C C . GLY A 1 246 ? -9.832 -3.755 -11.840 1.00 97.94 246 GLY A C 1
ATOM 2042 O O . GLY A 1 246 ? -9.511 -4.931 -11.986 1.00 97.94 246 GLY A O 1
ATOM 2043 N N . ARG A 1 247 ? -8.919 -2.776 -11.882 1.00 97.31 247 ARG A N 1
ATOM 2044 C CA . ARG A 1 247 ? -7.465 -2.994 -11.972 1.00 97.31 247 ARG A CA 1
ATOM 2045 C C . ARG A 1 247 ? -6.917 -3.558 -10.668 1.00 97.31 247 ARG A C 1
ATOM 2047 O O . ARG A 1 247 ? -6.197 -4.548 -10.725 1.00 97.31 247 ARG A O 1
ATOM 2054 N N . PHE A 1 248 ? -7.336 -3.014 -9.528 1.00 97.94 248 PHE A N 1
ATOM 2055 C CA . PHE A 1 248 ? -7.042 -3.569 -8.209 1.00 97.94 248 PHE A CA 1
ATOM 2056 C C . PHE A 1 248 ? -7.493 -5.030 -8.104 1.00 97.94 248 PHE A C 1
ATOM 2058 O O . PHE A 1 248 ? -6.685 -5.902 -7.778 1.00 97.94 248 PHE A O 1
ATOM 2065 N N . SER A 1 249 ? -8.741 -5.331 -8.479 1.00 97.00 249 SER A N 1
ATOM 2066 C CA . SER A 1 249 ? -9.260 -6.704 -8.444 1.00 97.00 249 SER A CA 1
ATOM 2067 C C . SER A 1 249 ? -8.465 -7.659 -9.338 1.00 97.00 249 SER A C 1
ATOM 2069 O O . SER A 1 249 ? -8.150 -8.765 -8.909 1.00 97.00 249 SER A O 1
ATOM 2071 N N . ARG A 1 250 ? -8.057 -7.226 -10.539 1.00 96.25 250 ARG A N 1
ATOM 2072 C CA . ARG A 1 250 ? -7.224 -8.049 -11.436 1.00 96.25 250 ARG A CA 1
ATOM 2073 C C . ARG A 1 250 ? -5.843 -8.369 -10.868 1.00 96.25 250 ARG A C 1
ATOM 2075 O O . ARG A 1 250 ? -5.295 -9.421 -11.177 1.00 96.25 250 ARG A O 1
ATOM 2082 N N . ILE A 1 251 ? -5.264 -7.465 -10.081 1.00 95.75 251 ILE A N 1
ATOM 2083 C CA . ILE A 1 251 ? -3.932 -7.656 -9.493 1.00 95.75 251 ILE A CA 1
ATOM 2084 C C . ILE A 1 251 ? -4.022 -8.546 -8.247 1.00 95.75 251 ILE A C 1
ATOM 2086 O O . ILE A 1 251 ? -3.217 -9.466 -8.097 1.00 95.75 251 ILE A O 1
ATOM 2090 N N . PHE A 1 252 ? -5.006 -8.301 -7.377 1.00 96.56 252 PHE A N 1
ATOM 2091 C CA . PHE A 1 252 ? -5.055 -8.890 -6.035 1.00 96.56 252 PHE A CA 1
ATOM 2092 C C . PHE A 1 252 ? -6.184 -9.907 -5.829 1.00 96.56 252 PHE A C 1
ATOM 2094 O O . PHE A 1 252 ? -5.972 -10.957 -5.231 1.00 96.56 252 PHE A O 1
ATOM 2101 N N . SER A 1 253 ? -7.392 -9.647 -6.325 1.00 94.44 253 SER A N 1
ATOM 2102 C CA . SER A 1 253 ? -8.544 -10.526 -6.078 1.00 94.44 253 SER A CA 1
ATOM 2103 C C . SER A 1 253 ? -8.534 -11.770 -6.970 1.00 94.44 253 SER A C 1
ATOM 2105 O O . SER A 1 253 ? -8.727 -12.879 -6.472 1.00 94.44 253 SER A O 1
ATOM 2107 N N . ASP A 1 254 ? -8.246 -11.616 -8.265 1.00 94.44 254 ASP A N 1
ATOM 2108 C CA . ASP A 1 254 ? -8.278 -12.714 -9.247 1.00 94.44 254 ASP A CA 1
ATOM 2109 C C . ASP A 1 254 ? -7.263 -13.825 -8.919 1.00 94.44 254 ASP A C 1
ATOM 2111 O O . ASP A 1 254 ? -7.489 -15.002 -9.207 1.00 94.44 254 ASP A O 1
ATOM 2115 N N . TYR A 1 255 ? -6.156 -13.463 -8.263 1.00 93.19 255 TYR A N 1
ATOM 2116 C CA . TYR A 1 255 ? -5.088 -14.382 -7.859 1.00 93.19 255 TYR A CA 1
ATOM 2117 C C . TYR A 1 255 ? -5.164 -14.806 -6.391 1.00 93.19 255 TYR A C 1
ATOM 2119 O O . TYR A 1 255 ? -4.259 -15.489 -5.908 1.00 93.19 255 TYR A O 1
ATOM 2127 N N . TRP A 1 256 ? -6.234 -14.462 -5.668 1.00 92.94 256 TRP A N 1
ATOM 2128 C CA . TRP A 1 256 ? -6.341 -14.792 -4.248 1.00 92.94 256 TRP A CA 1
ATOM 2129 C C . TRP A 1 256 ? -6.221 -16.299 -3.987 1.00 92.94 256 TRP A C 1
ATOM 2131 O O . TRP A 1 256 ? -5.487 -16.720 -3.097 1.00 92.94 256 TRP A O 1
ATOM 2141 N N . ASN A 1 257 ? -6.865 -17.125 -4.816 1.00 91.88 257 ASN A N 1
ATOM 2142 C CA . ASN A 1 257 ? -6.943 -18.580 -4.638 1.00 91.88 257 ASN A CA 1
ATOM 2143 C C . ASN A 1 257 ? -5.907 -19.382 -5.440 1.00 91.88 257 ASN A C 1
ATOM 2145 O O . ASN A 1 257 ? -6.045 -20.594 -5.587 1.00 91.88 257 ASN A O 1
ATOM 2149 N N . VAL A 1 258 ? -4.868 -18.738 -5.979 1.00 92.44 258 VAL A N 1
ATOM 2150 C CA . VAL A 1 258 ? -3.895 -19.430 -6.839 1.00 92.44 258 VAL A CA 1
ATOM 2151 C C . VAL A 1 258 ? -3.024 -20.448 -6.080 1.00 92.44 258 VAL A C 1
ATOM 2153 O O . VAL A 1 258 ? -2.564 -21.411 -6.688 1.00 92.44 258 VAL A O 1
ATOM 2156 N N . GLY A 1 259 ? -2.812 -20.252 -4.772 1.00 85.56 259 GLY A N 1
ATOM 2157 C CA . GLY A 1 259 ? -2.161 -21.219 -3.872 1.00 85.56 259 GLY A CA 1
ATOM 2158 C C . GLY A 1 259 ? -3.096 -22.313 -3.336 1.00 85.56 259 GLY A C 1
ATOM 2159 O O . GLY A 1 259 ? -2.633 -23.278 -2.739 1.00 85.56 259 GLY A O 1
ATOM 2160 N N . GLY A 1 260 ? -4.404 -22.192 -3.591 1.00 90.00 260 GLY A N 1
ATOM 2161 C CA . GLY A 1 260 ? -5.466 -23.029 -3.031 1.00 90.00 260 GLY A CA 1
ATOM 2162 C C . GLY A 1 260 ? -6.624 -22.177 -2.503 1.00 90.00 260 GLY A C 1
ATOM 2163 O O . GLY A 1 260 ? -6.484 -20.975 -2.294 1.00 90.00 260 GLY A O 1
ATOM 2164 N N . SER A 1 261 ? -7.792 -22.774 -2.272 1.00 89.94 261 SER A N 1
ATOM 2165 C CA . SER A 1 261 ? -8.945 -22.080 -1.665 1.00 89.94 261 SER A CA 1
ATOM 2166 C C . SER A 1 261 ? -9.183 -22.458 -0.204 1.00 89.94 261 SER A C 1
ATOM 2168 O O . SER A 1 261 ? -9.949 -21.791 0.486 1.00 89.94 261 SER A O 1
ATOM 2170 N N . GLU A 1 262 ? -8.551 -23.532 0.267 1.00 89.31 262 GLU A N 1
ATOM 2171 C CA . GLU A 1 262 ? -8.722 -24.033 1.628 1.00 89.31 262 GLU A CA 1
ATOM 2172 C C . GLU A 1 262 ? -7.941 -23.173 2.618 1.00 89.31 262 GLU A C 1
ATOM 2174 O O . GLU A 1 262 ? -6.785 -22.827 2.371 1.00 89.31 262 GLU A O 1
ATOM 2179 N N . ALA A 1 263 ? -8.583 -22.814 3.726 1.00 86.06 263 ALA A N 1
ATOM 2180 C CA . ALA A 1 263 ? -7.914 -22.139 4.827 1.00 86.06 263 ALA A CA 1
ATOM 2181 C C . ALA A 1 263 ? -7.165 -23.148 5.705 1.00 86.06 263 ALA A C 1
ATOM 2183 O O . ALA A 1 263 ? -7.512 -24.330 5.759 1.00 86.06 263 ALA A O 1
ATOM 2184 N N . GLY A 1 264 ? -6.162 -22.661 6.424 1.00 79.19 264 GLY A N 1
ATOM 2185 C CA . GLY A 1 264 ? -5.457 -23.383 7.463 1.00 79.19 264 GLY A CA 1
ATOM 2186 C C . GLY A 1 264 ? -6.392 -23.881 8.563 1.00 79.19 264 GLY A C 1
ATOM 2187 O O . GLY A 1 264 ? -7.506 -23.391 8.773 1.00 79.19 264 GLY A O 1
ATOM 2188 N N . VAL A 1 265 ? -5.916 -24.893 9.287 1.00 76.12 265 VAL A N 1
ATOM 2189 C CA . VAL A 1 265 ? -6.676 -25.552 10.353 1.00 76.12 265 VAL A CA 1
ATOM 2190 C C . VAL A 1 265 ? -7.150 -24.526 11.386 1.00 76.12 265 VAL A C 1
ATOM 2192 O O . VAL A 1 265 ? -6.361 -23.745 11.912 1.00 76.12 265 VAL A O 1
ATOM 2195 N N . GLY A 1 266 ? -8.448 -24.550 11.697 1.00 69.25 266 GLY A N 1
ATOM 2196 C CA . GLY A 1 266 ? -9.060 -23.677 12.703 1.00 69.25 266 GLY A CA 1
ATOM 2197 C C . GLY A 1 266 ? -9.545 -22.320 12.183 1.00 69.25 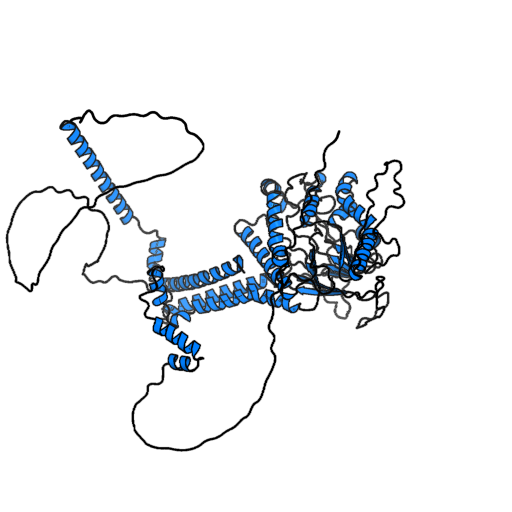266 GLY A C 1
ATOM 2198 O O . GLY A 1 266 ? -10.212 -21.610 12.928 1.00 69.25 266 GLY A O 1
ATOM 2199 N N . GLN A 1 267 ? -9.289 -21.964 10.920 1.00 78.44 267 GLN A N 1
ATOM 2200 C CA . GLN A 1 267 ? -9.863 -20.765 10.303 1.00 78.44 267 GLN A CA 1
ATOM 2201 C C . GLN A 1 267 ? -11.209 -21.076 9.636 1.00 78.44 267 GLN A C 1
ATOM 2203 O O . GLN A 1 267 ? -11.402 -22.139 9.050 1.00 78.44 267 GLN A O 1
ATOM 2208 N N . ARG A 1 268 ? -12.150 -20.123 9.679 1.00 79.56 268 ARG A N 1
ATOM 2209 C CA . ARG A 1 268 ? -13.459 -20.243 8.992 1.00 79.56 268 ARG A CA 1
ATOM 2210 C C . ARG A 1 268 ? -13.345 -20.260 7.468 1.00 79.56 268 ARG A C 1
ATOM 2212 O O . ARG A 1 268 ? -14.265 -20.686 6.780 1.00 79.56 268 ARG A O 1
ATOM 2219 N N . GLY A 1 269 ? -12.257 -19.709 6.948 1.00 87.38 269 GLY A N 1
ATOM 2220 C CA . GLY A 1 269 ? -12.060 -19.465 5.532 1.00 87.38 269 GLY A CA 1
ATOM 2221 C C . GLY A 1 269 ? -10.967 -18.431 5.316 1.00 87.38 269 GLY A C 1
ATOM 2222 O O . GLY A 1 269 ? -10.539 -17.752 6.253 1.00 87.38 269 GLY A O 1
ATOM 2223 N N . ARG A 1 270 ? -10.533 -18.313 4.064 1.00 91.12 270 ARG A N 1
ATOM 2224 C CA . ARG A 1 270 ? -9.516 -17.348 3.662 1.00 91.12 270 ARG A CA 1
ATOM 2225 C C . ARG A 1 270 ? -10.138 -15.958 3.507 1.00 91.12 270 ARG A C 1
ATOM 2227 O O . ARG A 1 270 ? -11.202 -15.828 2.902 1.00 91.12 270 ARG A O 1
ATOM 2234 N N . LYS A 1 271 ? -9.485 -14.918 4.029 1.00 92.44 271 LYS A N 1
ATOM 2235 C CA . LYS A 1 271 ? -9.979 -13.532 4.025 1.00 92.44 271 LYS A CA 1
ATOM 2236 C C . LYS A 1 271 ? -9.020 -12.579 3.308 1.00 92.44 271 LYS A C 1
ATOM 2238 O O . LYS A 1 271 ? -7.847 -12.491 3.651 1.00 92.44 271 LYS A O 1
ATOM 2243 N N . LEU A 1 272 ? -9.550 -11.813 2.362 1.00 95.12 272 LEU A N 1
ATOM 2244 C CA . LEU A 1 272 ? -8.870 -10.677 1.743 1.00 95.12 272 LEU A CA 1
ATOM 2245 C C . LEU A 1 272 ? -9.579 -9.404 2.214 1.00 95.12 272 LEU A C 1
ATOM 2247 O O . LEU A 1 272 ? -10.741 -9.195 1.872 1.00 95.12 272 LEU A O 1
ATOM 2251 N N . ILE A 1 273 ? -8.919 -8.594 3.040 1.00 96.81 273 ILE A N 1
ATOM 2252 C CA . ILE A 1 273 ? -9.514 -7.416 3.679 1.00 96.81 273 ILE A CA 1
ATOM 2253 C C . ILE A 1 273 ? -8.779 -6.174 3.185 1.00 96.81 273 ILE A C 1
ATOM 2255 O O . ILE A 1 273 ? -7.629 -5.945 3.542 1.00 96.81 273 ILE A O 1
ATOM 2259 N N . ALA A 1 274 ? -9.458 -5.372 2.367 1.00 97.69 274 ALA A N 1
ATOM 2260 C CA . ALA A 1 274 ? -8.917 -4.147 1.777 1.00 97.69 274 ALA A CA 1
ATOM 2261 C C . ALA A 1 274 ? -9.748 -2.903 2.136 1.00 97.69 274 ALA A C 1
ATOM 2263 O O . ALA A 1 274 ? -9.791 -1.946 1.378 1.00 97.69 274 ALA A O 1
ATOM 2264 N N . SER A 1 275 ? -10.454 -2.937 3.269 1.00 97.75 275 SER A N 1
ATOM 2265 C CA . SER A 1 275 ? -11.388 -1.875 3.654 1.00 97.75 275 SER A CA 1
ATOM 2266 C C . SER A 1 275 ? -10.772 -0.759 4.489 1.00 97.75 275 SER A C 1
ATOM 2268 O O . SER A 1 275 ? -11.439 0.241 4.697 1.00 97.75 275 SER A O 1
ATOM 2270 N N . LEU A 1 276 ? -9.535 -0.895 4.974 1.00 98.50 276 LEU A N 1
ATOM 2271 C CA . LEU A 1 276 ? -8.857 0.180 5.700 1.00 98.50 276 LEU A CA 1
ATOM 2272 C C . LEU A 1 276 ? -8.421 1.254 4.688 1.00 98.50 276 LEU A C 1
ATOM 2274 O O . LEU A 1 276 ? -7.605 0.930 3.824 1.00 98.50 276 LEU A O 1
ATOM 2278 N N . PRO A 1 277 ? -8.953 2.487 4.754 1.00 98.00 277 PRO A N 1
ATOM 2279 C CA . PRO A 1 277 ? -8.621 3.526 3.791 1.00 98.00 277 PRO A CA 1
ATOM 2280 C C . PRO A 1 277 ? -7.323 4.244 4.153 1.00 98.00 277 PRO A C 1
ATOM 2282 O O . PRO A 1 277 ? -7.004 4.401 5.335 1.00 98.00 277 PRO A O 1
ATOM 2285 N N . GLY A 1 278 ? -6.632 4.762 3.137 1.00 97.94 278 GLY A N 1
ATOM 2286 C CA . GLY A 1 278 ? -5.578 5.755 3.317 1.00 97.94 278 GLY A CA 1
ATOM 2287 C C . GLY A 1 278 ? -5.941 7.155 2.819 1.00 97.94 278 GLY A C 1
ATOM 2288 O O . GLY A 1 278 ? -7.061 7.414 2.354 1.00 97.94 278 GLY A O 1
ATOM 2289 N N . ASN A 1 279 ? -5.011 8.102 2.960 1.00 97.31 279 ASN A N 1
ATOM 2290 C CA . ASN A 1 279 ? -5.257 9.486 2.556 1.00 97.31 279 ASN A CA 1
ATOM 2291 C C . ASN A 1 279 ? -5.296 9.649 1.034 1.00 97.31 279 ASN A C 1
ATOM 2293 O O . ASN A 1 279 ? -5.937 10.589 0.563 1.00 97.31 279 ASN A O 1
ATOM 2297 N N . HIS A 1 280 ? -4.696 8.750 0.251 1.00 97.12 280 HIS A N 1
ATOM 2298 C CA . HIS A 1 280 ? -4.853 8.753 -1.198 1.00 97.12 280 HIS A CA 1
ATOM 2299 C C . HIS A 1 280 ? -6.209 8.214 -1.666 1.00 97.12 280 HIS A C 1
ATOM 2301 O O . HIS A 1 280 ? -6.723 8.658 -2.700 1.00 97.12 280 HIS A O 1
ATOM 2307 N N . ASP A 1 281 ? -6.840 7.357 -0.864 1.00 98.00 281 ASP A N 1
ATOM 2308 C CA . ASP A 1 281 ? -8.166 6.815 -1.151 1.00 98.00 281 ASP A CA 1
ATOM 2309 C C . ASP A 1 281 ? -9.281 7.834 -0.868 1.00 98.00 281 ASP A C 1
ATOM 2311 O O . ASP A 1 281 ? -10.173 8.020 -1.700 1.00 98.00 281 ASP A O 1
ATOM 2315 N N . LEU A 1 282 ? -9.227 8.515 0.288 1.00 97.19 282 LEU A N 1
ATOM 2316 C CA . LEU A 1 282 ? -10.318 9.379 0.778 1.00 97.19 282 LEU A CA 1
ATOM 2317 C C . LEU A 1 282 ? -10.003 10.880 0.792 1.00 97.19 282 LEU A C 1
ATOM 2319 O O . LEU A 1 282 ? -10.916 11.714 0.782 1.00 97.19 282 LEU A O 1
ATOM 2323 N N . GLY A 1 283 ? -8.722 11.238 0.835 1.00 95.81 283 GLY A N 1
ATOM 2324 C CA . GLY A 1 283 ? -8.250 12.525 1.340 1.00 95.81 283 GLY A CA 1
ATOM 2325 C C . GLY A 1 283 ? -7.976 12.479 2.844 1.00 95.81 283 GLY A C 1
ATOM 2326 O O . GLY A 1 283 ? -8.049 11.430 3.477 1.00 95.81 283 GLY A O 1
ATOM 2327 N N . PHE A 1 284 ? -7.667 13.636 3.433 1.00 96.50 284 PHE A N 1
ATOM 2328 C CA . PHE A 1 284 ? -7.278 13.717 4.842 1.00 96.50 284 PHE A CA 1
ATOM 2329 C C . PHE A 1 284 ? -8.055 14.784 5.617 1.00 96.50 284 PHE A C 1
ATOM 2331 O O . PHE A 1 284 ? -8.188 15.935 5.179 1.00 96.50 284 PHE A O 1
ATOM 2338 N N . GLY A 1 285 ? -8.521 14.411 6.810 1.00 95.88 285 GLY A N 1
ATOM 2339 C CA . GLY A 1 285 ? -9.162 15.304 7.764 1.00 95.88 285 GLY A CA 1
ATOM 2340 C C . GLY A 1 285 ? -10.372 16.037 7.185 1.00 95.88 285 GLY A C 1
ATOM 2341 O O . GLY A 1 285 ? -11.163 15.483 6.427 1.00 95.88 285 GLY A O 1
ATOM 2342 N N . ALA A 1 286 ? -10.523 17.320 7.521 1.00 95.12 286 ALA A N 1
ATOM 2343 C CA . ALA A 1 286 ? -11.674 18.119 7.087 1.00 95.12 286 ALA A CA 1
ATOM 2344 C C . ALA A 1 286 ? -11.736 18.384 5.568 1.00 95.12 286 ALA A C 1
ATOM 2346 O O . ALA A 1 286 ? -12.667 19.034 5.099 1.00 95.12 286 ALA A O 1
ATOM 2347 N N . GLN A 1 287 ? -10.745 17.921 4.799 1.00 94.88 287 GLN A N 1
ATOM 2348 C CA . GLN A 1 287 ? -10.743 18.004 3.337 1.00 94.88 287 GLN A CA 1
ATOM 2349 C C . GLN A 1 287 ? -11.296 16.739 2.666 1.00 94.88 287 GLN A C 1
ATOM 2351 O O . GLN A 1 287 ? -11.365 16.701 1.437 1.00 94.88 287 GLN A O 1
ATOM 2356 N N . ILE A 1 288 ? -11.678 15.717 3.440 1.00 95.94 288 ILE A N 1
ATOM 2357 C CA . ILE A 1 288 ? -12.327 14.513 2.917 1.00 95.94 288 ILE A CA 1
ATOM 2358 C C . ILE A 1 288 ? -13.677 14.880 2.307 1.00 95.94 288 ILE A C 1
ATOM 2360 O O . ILE A 1 288 ? -14.482 15.617 2.880 1.00 95.94 288 ILE A O 1
ATOM 2364 N N . LYS A 1 289 ? -13.932 14.330 1.122 1.00 95.75 289 LYS A N 1
ATOM 2365 C CA . LYS A 1 289 ? -15.192 14.492 0.401 1.00 95.75 289 LYS A CA 1
ATOM 2366 C C . LYS A 1 289 ? -16.083 13.310 0.749 1.00 95.75 289 LYS A C 1
ATOM 2368 O O . LYS A 1 289 ? -15.772 12.185 0.372 1.00 95.75 289 LYS A O 1
ATOM 2373 N N . VAL A 1 290 ? -17.204 13.565 1.423 1.00 96.50 290 VAL A N 1
ATOM 2374 C CA . VAL A 1 290 ? -18.147 12.514 1.852 1.00 96.50 290 VAL A CA 1
ATOM 2375 C C . VAL A 1 290 ? -18.518 11.545 0.714 1.00 96.50 290 VAL A C 1
ATOM 2377 O O . VAL A 1 290 ? -18.368 10.346 0.920 1.00 96.50 290 VAL A O 1
ATOM 2380 N N . PRO A 1 291 ? -18.847 11.995 -0.517 1.00 97.25 291 PRO A N 1
ATOM 2381 C CA . PRO A 1 291 ? -19.150 11.064 -1.609 1.00 97.25 291 PRO A CA 1
ATOM 2382 C C . PRO A 1 291 ? -17.990 10.135 -2.000 1.00 97.25 291 PRO A C 1
ATOM 2384 O O . PRO A 1 291 ? -18.229 9.025 -2.464 1.00 97.25 291 PRO A O 1
ATOM 2387 N N . VAL A 1 292 ? -16.736 10.576 -1.839 1.00 97.44 292 VAL A N 1
ATOM 2388 C CA . VAL A 1 292 ? -15.543 9.759 -2.127 1.00 97.44 292 VAL A CA 1
ATOM 2389 C C . VAL A 1 292 ? -15.390 8.659 -1.077 1.00 97.44 292 VAL A C 1
ATOM 2391 O O . VAL A 1 292 ? -15.175 7.507 -1.452 1.00 97.44 292 VAL A O 1
ATOM 2394 N N . ARG A 1 293 ? -15.563 8.994 0.211 1.00 96.88 293 ARG A N 1
ATOM 2395 C CA . ARG A 1 293 ? -15.606 8.012 1.308 1.00 96.88 293 ARG A CA 1
ATOM 2396 C C . ARG A 1 293 ? -16.728 7.007 1.111 1.00 96.88 293 ARG A C 1
ATOM 2398 O O . ARG A 1 293 ? -16.466 5.811 1.122 1.00 96.88 293 ARG A O 1
ATOM 2405 N N . ASP A 1 294 ? -17.939 7.488 0.858 1.00 96.94 294 ASP A N 1
ATOM 2406 C CA . ASP A 1 294 ? -19.103 6.621 0.680 1.00 96.94 294 ASP A CA 1
ATOM 2407 C C . ASP A 1 294 ? -18.905 5.679 -0.522 1.00 96.94 294 ASP A C 1
ATOM 2409 O O . ASP A 1 294 ? -19.221 4.494 -0.443 1.00 96.94 294 ASP A O 1
ATOM 2413 N N . ARG A 1 295 ? -18.305 6.161 -1.624 1.00 97.50 295 ARG A N 1
ATOM 2414 C CA . ARG A 1 295 ? -17.910 5.295 -2.746 1.00 97.50 295 ARG A CA 1
ATOM 2415 C C . ARG A 1 295 ? -16.911 4.230 -2.295 1.00 97.50 295 ARG A C 1
ATOM 2417 O O . ARG A 1 295 ? -17.106 3.066 -2.615 1.00 97.50 295 ARG A O 1
ATOM 2424 N N . PHE A 1 296 ? -15.851 4.596 -1.580 1.00 98.00 296 PHE A N 1
ATOM 2425 C CA . PHE A 1 296 ? -14.858 3.626 -1.113 1.00 98.00 296 PHE A CA 1
ATOM 2426 C C . PHE A 1 296 ? -15.497 2.534 -0.237 1.00 98.00 296 PHE A C 1
ATOM 2428 O O . PHE A 1 296 ? -15.308 1.348 -0.511 1.00 98.00 296 PHE A O 1
ATOM 2435 N N . GLU A 1 297 ? -16.325 2.924 0.736 1.00 97.12 297 GLU A N 1
ATOM 2436 C CA . GLU A 1 297 ? -17.064 2.008 1.617 1.00 97.12 297 GLU A CA 1
ATOM 2437 C C . GLU A 1 297 ? -17.967 1.041 0.834 1.00 97.12 297 GLU A C 1
ATOM 2439 O O . GLU A 1 297 ? -18.007 -0.150 1.134 1.00 97.12 297 GLU A O 1
ATOM 2444 N N . VAL A 1 298 ? -18.640 1.506 -0.225 1.00 96.38 298 VAL A N 1
ATOM 2445 C CA . VAL A 1 298 ? -19.497 0.648 -1.065 1.00 96.38 298 VAL A CA 1
ATOM 2446 C C . VAL A 1 298 ? -18.715 -0.484 -1.745 1.00 96.38 298 VAL A C 1
ATOM 2448 O O . VAL A 1 298 ? -19.241 -1.588 -1.880 1.00 96.38 298 VAL A O 1
ATOM 2451 N N . TYR A 1 299 ? -17.478 -0.235 -2.185 1.00 96.62 299 TYR A N 1
ATOM 2452 C CA . TYR A 1 299 ? -16.697 -1.208 -2.965 1.00 96.62 299 TYR A CA 1
ATOM 2453 C C . TYR A 1 299 ? -15.734 -2.056 -2.129 1.00 96.62 299 TYR A C 1
ATOM 2455 O O . TYR A 1 299 ? -15.429 -3.186 -2.522 1.00 96.62 299 TYR A O 1
ATOM 2463 N N . PHE A 1 300 ? -15.252 -1.530 -1.001 1.00 97.38 300 PHE A N 1
ATOM 2464 C CA . PHE A 1 300 ? -14.291 -2.213 -0.131 1.00 97.38 300 PHE A CA 1
ATOM 2465 C C . PHE A 1 300 ? -14.892 -2.686 1.197 1.00 97.38 300 PHE A C 1
ATOM 2467 O O . PHE A 1 300 ? -14.296 -3.537 1.860 1.00 97.38 300 PHE A O 1
ATOM 2474 N N . GLY A 1 301 ? -16.094 -2.224 1.547 1.00 96.50 301 GLY A N 1
ATOM 2475 C CA . GLY A 1 301 ? -16.796 -2.554 2.784 1.00 96.50 301 GLY A CA 1
ATOM 2476 C C . GLY A 1 301 ? -16.478 -1.591 3.926 1.00 96.50 301 GLY A C 1
ATOM 2477 O O . GLY A 1 301 ? -15.866 -0.542 3.733 1.00 96.50 301 GLY A O 1
ATOM 2478 N N . ASP A 1 302 ? -16.889 -1.974 5.135 1.00 96.56 302 ASP A N 1
ATOM 2479 C CA . ASP A 1 302 ? -16.783 -1.125 6.321 1.00 96.56 302 ASP A CA 1
ATOM 2480 C C . ASP A 1 302 ? -15.326 -0.732 6.625 1.00 96.56 302 ASP A C 1
ATOM 2482 O O . ASP A 1 302 ? -14.457 -1.583 6.867 1.00 96.56 302 ASP A O 1
ATOM 2486 N N . VAL A 1 303 ? -15.075 0.578 6.655 1.00 97.06 303 VAL A N 1
ATOM 2487 C CA . VAL A 1 303 ? -13.753 1.171 6.932 1.00 97.06 303 VAL A CA 1
ATOM 2488 C C . VAL A 1 303 ? -13.374 1.128 8.415 1.00 97.06 303 VAL A C 1
ATOM 2490 O O . VAL A 1 303 ? -12.197 1.167 8.766 1.00 97.06 303 VAL A O 1
ATOM 2493 N N . ASN A 1 304 ? -14.373 0.995 9.292 1.00 98.19 304 ASN A N 1
ATOM 2494 C CA . ASN A 1 304 ? -14.209 0.790 10.727 1.00 98.19 304 ASN A CA 1
ATOM 2495 C C . ASN A 1 304 ? -14.791 -0.574 11.105 1.00 98.19 304 ASN A C 1
ATOM 2497 O O . ASN A 1 304 ? -16.005 -0.769 11.038 1.00 98.19 304 ASN A O 1
ATOM 2501 N N . ARG A 1 305 ? -13.949 -1.537 11.485 1.00 96.94 305 ARG A N 1
ATOM 2502 C CA . ARG A 1 305 ? -14.380 -2.936 11.649 1.00 96.94 305 ARG A CA 1
ATOM 2503 C C . ARG A 1 305 ? -13.590 -3.686 12.709 1.00 96.94 305 ARG A C 1
ATOM 2505 O O . ARG A 1 305 ? -12.484 -3.298 13.079 1.00 96.94 305 ARG A O 1
ATOM 2512 N N . VAL A 1 306 ? -14.188 -4.779 13.182 1.00 97.75 306 VAL A N 1
ATOM 2513 C CA . VAL A 1 306 ? -13.587 -5.703 14.148 1.00 97.75 306 VAL A CA 1
ATOM 2514 C C . VAL A 1 306 ? -13.586 -7.114 13.572 1.00 97.75 306 VAL A C 1
ATOM 2516 O O . VAL A 1 306 ? -14.644 -7.652 13.242 1.00 97.75 306 VAL A O 1
ATOM 2519 N N . ASP A 1 307 ? -12.413 -7.733 13.512 1.00 95.31 307 ASP A N 1
ATOM 2520 C CA . ASP A 1 307 ? -12.229 -9.115 13.081 1.00 95.31 307 ASP A CA 1
ATOM 2521 C C . ASP A 1 307 ? -11.572 -9.931 14.192 1.00 95.31 307 ASP A C 1
ATOM 2523 O O . ASP A 1 307 ? -10.696 -9.445 14.897 1.00 95.31 307 ASP A O 1
ATOM 2527 N N . VAL A 1 308 ? -11.964 -11.197 14.337 1.00 93.69 308 VAL A N 1
ATOM 2528 C CA . VAL A 1 308 ? -11.258 -12.141 15.211 1.00 93.69 308 VAL A CA 1
ATOM 2529 C C . VAL A 1 308 ? -10.555 -13.172 14.345 1.00 93.69 308 VAL A C 1
ATOM 2531 O O . VAL A 1 308 ? -11.185 -13.810 13.496 1.00 93.69 308 VAL A O 1
ATOM 2534 N N . ILE A 1 309 ? -9.239 -13.289 14.522 1.00 91.38 309 ILE A N 1
ATOM 2535 C CA . ILE A 1 309 ? -8.371 -14.184 13.749 1.00 91.38 309 ILE A CA 1
ATOM 2536 C C . ILE A 1 309 ? -7.365 -14.809 14.710 1.00 91.38 309 ILE A C 1
ATOM 2538 O O . ILE A 1 309 ? -6.663 -14.094 15.420 1.00 91.38 309 ILE A O 1
ATOM 2542 N N . ALA A 1 310 ? -7.301 -16.146 14.738 1.00 89.25 310 ALA A N 1
ATOM 2543 C CA . ALA A 1 310 ? -6.380 -16.903 15.594 1.00 89.25 310 ALA A CA 1
ATOM 2544 C C . ALA A 1 310 ? -6.400 -16.430 17.065 1.00 89.25 310 ALA A C 1
ATOM 2546 O O . ALA A 1 310 ? -5.354 -16.229 17.681 1.00 89.25 310 ALA A O 1
ATOM 2547 N N . ASN A 1 311 ? -7.604 -16.204 17.602 1.00 91.00 311 ASN A N 1
ATOM 2548 C CA . ASN A 1 311 ? -7.850 -15.703 18.960 1.00 91.00 311 ASN A CA 1
ATOM 2549 C C . ASN A 1 311 ? -7.199 -14.344 19.271 1.00 91.00 311 ASN A C 1
ATOM 2551 O O . ASN A 1 311 ? -6.852 -14.065 20.414 1.00 91.00 311 ASN A O 1
ATOM 2555 N N . HIS A 1 312 ? -7.036 -13.493 18.262 1.00 93.25 312 HIS A N 1
ATOM 2556 C CA . HIS A 1 312 ? -6.680 -12.085 18.411 1.00 93.25 312 HIS A CA 1
ATOM 2557 C C . HIS A 1 312 ? -7.796 -11.225 17.838 1.00 93.25 312 HIS A C 1
ATOM 2559 O O . HIS A 1 312 ? -8.442 -11.615 16.861 1.00 93.25 312 HIS A O 1
ATOM 2565 N N . THR A 1 313 ? -8.001 -10.053 18.428 1.00 96.00 313 THR A N 1
ATOM 2566 C CA . THR A 1 313 ? -8.978 -9.081 17.936 1.00 96.00 313 THR A CA 1
ATOM 2567 C C . THR A 1 313 ? -8.260 -8.039 17.093 1.00 96.00 313 THR A C 1
ATOM 2569 O O . THR A 1 313 ? -7.426 -7.304 17.603 1.00 96.00 313 THR A O 1
ATOM 2572 N N . PHE A 1 314 ? -8.585 -7.946 15.812 1.00 97.81 314 PHE A N 1
ATOM 2573 C CA . PHE A 1 314 ? -8.108 -6.905 14.910 1.00 97.81 314 PHE A CA 1
ATOM 2574 C C . PHE A 1 314 ? -9.143 -5.789 14.851 1.00 97.81 314 PHE A C 1
ATOM 2576 O O . PHE A 1 314 ? -10.327 -6.055 14.647 1.00 97.81 314 PHE A O 1
ATOM 2583 N N . VAL A 1 315 ? -8.702 -4.548 15.033 1.00 98.62 315 VAL A N 1
ATOM 2584 C CA . VAL A 1 315 ? -9.555 -3.360 14.955 1.00 98.62 315 VAL A CA 1
ATOM 2585 C C . VAL A 1 315 ? -8.986 -2.439 13.890 1.00 98.62 315 VAL A C 1
ATOM 2587 O O . VAL A 1 315 ? -7.939 -1.835 14.101 1.00 98.62 315 VAL A O 1
ATOM 2590 N N . SER A 1 316 ? -9.664 -2.343 12.749 1.00 98.50 316 SER A N 1
ATOM 2591 C CA . SER A 1 316 ? -9.326 -1.389 11.688 1.00 98.50 316 SER A CA 1
ATOM 2592 C C . SER A 1 316 ? -10.098 -0.098 11.901 1.00 98.50 316 SER A C 1
ATOM 2594 O O . SER A 1 316 ? -11.305 -0.148 12.155 1.00 98.50 316 SER A O 1
ATOM 2596 N N . VAL A 1 317 ? -9.410 1.040 11.802 1.00 98.56 317 VAL A N 1
ATOM 2597 C CA . VAL A 1 317 ? -10.007 2.360 12.031 1.00 98.56 317 VAL A CA 1
ATOM 2598 C C . VAL A 1 317 ? -9.683 3.315 10.889 1.00 98.56 317 VAL A C 1
ATOM 2600 O O . VAL A 1 317 ? -8.519 3.489 10.533 1.00 98.56 317 VAL A O 1
ATOM 2603 N N . ASP A 1 318 ? -10.710 4.007 10.394 1.00 98.44 318 ASP A N 1
ATOM 2604 C CA . ASP A 1 318 ? -10.589 5.151 9.492 1.00 98.44 318 ASP A CA 1
ATOM 2605 C C . ASP A 1 318 ? -9.992 6.359 10.236 1.00 98.44 318 ASP A C 1
ATOM 2607 O O . ASP A 1 318 ? -10.673 7.273 10.722 1.00 98.44 318 ASP A O 1
ATOM 2611 N N . SER A 1 319 ? -8.668 6.331 10.362 1.00 97.31 319 SER A N 1
ATOM 2612 C CA . SER A 1 319 ? -7.892 7.339 11.074 1.00 97.31 319 SER A CA 1
ATOM 2613 C C . SER A 1 319 ? -7.793 8.666 10.306 1.00 97.31 319 SER A C 1
ATOM 2615 O O . SER A 1 319 ? -7.578 9.720 10.916 1.00 97.31 319 SER A O 1
ATOM 2617 N N . VAL A 1 320 ? -7.982 8.646 8.981 1.00 97.81 320 VAL A N 1
ATOM 2618 C CA . VAL A 1 320 ? -7.953 9.855 8.142 1.00 97.81 320 VAL A CA 1
ATOM 2619 C C . VAL A 1 320 ? -9.226 10.683 8.321 1.00 97.81 320 VAL A C 1
ATOM 2621 O O . VAL A 1 320 ? -9.130 11.908 8.456 1.00 97.81 320 VAL A O 1
ATOM 2624 N N . SER A 1 321 ? -10.396 10.041 8.433 1.00 97.94 321 SER A N 1
ATOM 2625 C CA . SER A 1 321 ? -11.651 10.716 8.793 1.00 97.94 321 SER A CA 1
ATOM 2626 C C . SER A 1 321 ? -11.665 11.169 10.247 1.00 97.94 321 SER A C 1
ATOM 2628 O O . SER A 1 321 ? -12.136 12.272 10.531 1.00 97.94 321 SER A O 1
ATOM 2630 N N . LEU A 1 322 ? -11.103 10.381 11.173 1.00 97.38 322 LEU A N 1
ATOM 2631 C CA . LEU A 1 322 ? -10.982 10.777 12.583 1.00 97.38 322 LEU A CA 1
ATOM 2632 C C . LEU A 1 322 ? -10.249 12.117 12.736 1.00 97.38 322 LEU A C 1
ATOM 2634 O O . LEU A 1 322 ? -10.708 12.996 13.468 1.00 97.38 322 LEU A O 1
ATOM 2638 N N . SER A 1 323 ? -9.168 12.300 11.974 1.00 97.00 323 SER A N 1
ATOM 2639 C CA . SER A 1 323 ? -8.327 13.504 12.000 1.00 97.00 323 SER A CA 1
ATOM 2640 C C . SER A 1 323 ? -9.070 14.789 11.603 1.00 97.00 323 SER A C 1
ATOM 2642 O O . SER A 1 323 ? -8.583 15.895 11.849 1.00 97.00 323 SER A O 1
ATOM 2644 N N . ALA A 1 324 ? -10.274 14.694 11.022 1.00 96.44 324 ALA A N 1
ATOM 2645 C CA . ALA A 1 324 ? -11.114 15.860 10.760 1.00 96.44 324 ALA A CA 1
ATOM 2646 C C . ALA A 1 324 ? -11.591 16.536 12.058 1.00 96.44 324 ALA A C 1
ATOM 2648 O O . ALA A 1 324 ? -11.817 17.743 12.063 1.00 96.44 324 ALA A O 1
ATOM 2649 N N . GLY A 1 325 ? -11.696 15.798 13.169 1.00 92.69 325 GLY A N 1
ATOM 2650 C CA . GLY A 1 325 ? -12.091 16.355 14.467 1.00 92.69 325 GLY A CA 1
ATOM 2651 C C . GLY A 1 325 ? -11.059 17.328 15.046 1.00 92.69 325 GLY A C 1
ATOM 2652 O O . GLY A 1 325 ? -11.426 18.314 15.681 1.00 92.69 325 GLY A O 1
ATOM 2653 N N . ALA A 1 326 ? -9.774 17.100 14.763 1.00 89.69 326 ALA A N 1
ATOM 2654 C CA . ALA A 1 326 ? -8.662 17.916 15.247 1.00 89.69 326 ALA A CA 1
ATOM 2655 C C . ALA A 1 326 ? -8.307 19.096 14.317 1.00 89.69 326 ALA A C 1
ATOM 2657 O O . ALA A 1 326 ? -7.338 19.818 14.554 1.00 89.69 326 ALA A O 1
ATOM 2658 N N . SER A 1 327 ? -9.073 19.331 13.245 1.00 87.31 327 SER A N 1
ATOM 2659 C CA . SER A 1 327 ? -8.709 20.312 12.213 1.00 87.31 327 SER A CA 1
ATOM 2660 C C . SER A 1 327 ? -9.022 21.773 12.574 1.00 87.31 327 SER A C 1
ATOM 2662 O O . SER A 1 327 ? -8.767 22.664 11.763 1.00 87.31 327 SER A O 1
ATOM 2664 N N . GLY A 1 328 ? -9.654 22.034 13.725 1.00 87.88 328 GLY A N 1
ATOM 2665 C CA . GLY A 1 328 ? -10.116 23.371 14.129 1.00 87.88 328 GLY A CA 1
ATOM 2666 C C . GLY A 1 328 ? -11.246 23.949 13.260 1.00 87.88 328 GLY A C 1
ATOM 2667 O O . GLY A 1 328 ? -11.496 25.153 13.298 1.00 87.88 328 GLY A O 1
ATOM 2668 N N . ARG A 1 329 ? -11.910 23.115 12.445 1.00 92.19 329 ARG A N 1
ATOM 2669 C CA . ARG A 1 329 ? -13.050 23.514 11.601 1.00 92.19 329 ARG A CA 1
ATOM 2670 C C . ARG A 1 329 ? -14.368 23.410 12.387 1.00 92.19 329 ARG A C 1
ATOM 2672 O O . ARG A 1 329 ? -14.430 22.652 13.354 1.00 92.19 329 ARG A O 1
ATOM 2679 N N . PRO A 1 330 ? -15.425 24.147 11.988 1.00 93.00 330 PRO A N 1
ATOM 2680 C CA . PRO A 1 330 ? -16.729 24.058 12.640 1.00 93.00 330 PRO A CA 1
ATOM 2681 C C . PRO A 1 330 ? -17.285 22.632 12.622 1.00 93.00 330 PRO A C 1
ATOM 2683 O O . PRO A 1 330 ? -17.178 21.938 11.610 1.00 93.00 330 PRO A O 1
ATOM 2686 N N . LEU A 1 331 ? -17.952 22.236 13.709 1.00 92.25 331 LEU A N 1
ATOM 2687 C CA . LEU A 1 331 ? -18.528 20.896 13.850 1.00 92.25 331 LEU A CA 1
ATOM 2688 C C . LEU A 1 331 ? -19.495 20.550 12.709 1.00 92.25 331 LEU A C 1
ATOM 2690 O O . LEU A 1 331 ? -19.464 19.438 12.210 1.00 92.25 331 LEU A O 1
ATOM 2694 N N . SER A 1 332 ? -20.282 21.511 12.219 1.00 91.50 332 SER A N 1
ATOM 2695 C CA . SER A 1 332 ? -21.210 21.287 11.101 1.00 91.50 332 SER A CA 1
ATOM 2696 C C . SER A 1 332 ? -20.527 20.848 9.798 1.00 91.50 332 SER A C 1
ATOM 2698 O O . SER A 1 332 ? -21.178 20.266 8.938 1.00 91.50 332 SER A O 1
ATOM 2700 N N . GLU A 1 333 ? -19.236 21.156 9.619 1.00 90.12 333 GLU A N 1
ATOM 2701 C CA . GLU A 1 333 ? -18.455 20.731 8.450 1.00 90.12 333 GLU A CA 1
ATOM 2702 C C . GLU A 1 333 ? -17.747 19.389 8.680 1.00 90.12 333 GLU A C 1
ATOM 2704 O O . GLU A 1 333 ? -17.589 18.612 7.742 1.00 90.12 333 GLU A O 1
ATOM 2709 N N . THR A 1 334 ? -17.311 19.105 9.911 1.00 95.12 334 THR A N 1
ATOM 2710 C CA . THR A 1 334 ? -16.508 17.915 10.240 1.00 95.12 334 THR A CA 1
ATOM 2711 C C . THR A 1 334 ? -17.337 16.744 10.755 1.00 95.12 334 THR A C 1
ATOM 2713 O O . THR A 1 334 ? -16.909 15.596 10.642 1.00 95.12 334 THR A O 1
ATOM 2716 N N . GLU A 1 335 ? -18.531 16.986 11.289 1.00 95.88 335 GLU A N 1
ATOM 2717 C CA . GLU A 1 335 ? -19.441 15.960 11.800 1.00 95.88 335 GLU A CA 1
ATOM 2718 C C . GLU A 1 335 ? -19.817 14.927 10.726 1.00 95.88 335 GLU A C 1
ATOM 2720 O O . GLU A 1 335 ? -19.666 13.741 11.007 1.00 95.88 335 GLU A O 1
ATOM 2725 N N . PRO A 1 336 ? -20.181 15.287 9.476 1.00 96.00 336 PRO A N 1
ATOM 2726 C CA . PRO A 1 336 ? -20.470 14.284 8.444 1.00 96.00 336 PRO A CA 1
ATOM 2727 C C . PRO A 1 336 ? -19.299 13.333 8.147 1.00 96.00 336 PRO A C 1
ATOM 2729 O O . PRO A 1 336 ? -19.520 12.201 7.716 1.00 96.00 336 PRO A O 1
ATOM 2732 N N . ILE A 1 337 ? -18.061 13.784 8.377 1.00 96.88 337 ILE A N 1
ATOM 2733 C CA . ILE A 1 337 ? -16.830 13.010 8.164 1.00 96.88 337 ILE A CA 1
ATOM 2734 C C . ILE A 1 337 ? -16.517 12.156 9.401 1.00 96.88 337 ILE A C 1
ATOM 2736 O O . ILE A 1 337 ? -16.288 10.958 9.284 1.00 96.88 337 ILE A O 1
ATOM 2740 N N . THR A 1 338 ? -16.545 12.762 10.590 1.00 97.25 338 THR A N 1
ATOM 2741 C CA . THR A 1 338 ? -16.114 12.136 11.854 1.00 97.25 338 THR A CA 1
ATOM 2742 C C . THR A 1 338 ? -17.177 11.267 12.519 1.00 97.25 338 THR A C 1
ATOM 2744 O O . THR A 1 338 ? -16.840 10.408 13.333 1.00 97.25 338 THR A O 1
ATOM 2747 N N . LYS A 1 339 ? -18.461 11.482 12.220 1.00 97.19 339 LYS A N 1
ATOM 2748 C CA . LYS A 1 339 ? -19.565 10.787 12.885 1.00 97.19 339 LYS A CA 1
ATOM 2749 C C . LYS A 1 339 ? -19.462 9.259 12.773 1.00 97.19 339 LYS A C 1
ATOM 2751 O O . LYS A 1 339 ? -19.499 8.636 13.830 1.00 97.19 339 LYS A O 1
ATOM 2756 N N . PRO A 1 340 ? -19.233 8.648 11.591 1.00 97.62 340 PRO A N 1
ATOM 2757 C CA . PRO A 1 340 ? -19.142 7.188 11.488 1.00 97.62 340 PRO A CA 1
ATOM 2758 C C . PRO A 1 340 ? -18.029 6.580 12.353 1.00 97.62 340 PRO A C 1
ATOM 2760 O O . PRO A 1 340 ? -18.258 5.602 13.063 1.00 97.62 340 PRO A O 1
ATOM 2763 N N . VAL A 1 341 ? -16.834 7.185 12.359 1.00 97.88 341 VAL A N 1
ATOM 2764 C CA . VAL A 1 341 ? -15.714 6.692 13.177 1.00 97.88 341 VAL A CA 1
ATOM 2765 C C . VAL A 1 341 ? -15.946 6.933 14.670 1.00 97.88 341 VAL A C 1
ATOM 2767 O O . VAL A 1 341 ? -15.639 6.064 15.480 1.00 97.88 341 VAL A O 1
ATOM 2770 N N . ASN A 1 342 ? -16.541 8.061 15.068 1.00 97.75 342 ASN A N 1
ATOM 2771 C CA . ASN A 1 342 ? -16.873 8.304 16.474 1.00 97.75 342 ASN A CA 1
ATOM 2772 C C . ASN A 1 342 ? -17.949 7.330 16.981 1.00 97.75 342 ASN A C 1
ATOM 2774 O O . ASN A 1 342 ? -17.767 6.738 18.042 1.00 97.75 342 ASN A O 1
ATOM 2778 N N . GLU A 1 343 ? -19.016 7.097 16.210 1.00 97.94 343 GLU A N 1
ATOM 2779 C CA . GLU A 1 343 ? -20.058 6.117 16.547 1.00 97.94 343 GLU A CA 1
ATOM 2780 C C . GLU A 1 343 ? -19.485 4.698 16.652 1.00 97.94 343 GLU A C 1
ATOM 2782 O O . GLU A 1 343 ? -19.846 3.945 17.562 1.00 97.94 343 GLU A O 1
ATOM 2787 N N . PHE A 1 344 ? -18.548 4.339 15.770 1.00 98.25 344 PHE A N 1
ATOM 2788 C CA . PHE A 1 344 ? -17.810 3.087 15.878 1.00 98.25 344 PHE A CA 1
ATOM 2789 C C . PHE A 1 344 ? -16.992 3.018 17.171 1.00 98.25 344 PHE A C 1
ATOM 2791 O O . PHE A 1 344 ? -17.124 2.050 17.916 1.00 98.25 344 PHE A O 1
ATOM 2798 N N . LEU A 1 345 ? -16.176 4.035 17.469 1.00 98.19 345 LEU A N 1
ATOM 2799 C CA . LEU A 1 345 ? -15.323 4.064 18.663 1.00 98.19 345 LEU A CA 1
ATOM 2800 C C . LEU A 1 345 ? -16.132 4.058 19.964 1.00 98.19 345 LEU A C 1
ATOM 2802 O O . LEU A 1 345 ? -15.689 3.481 20.955 1.00 98.19 345 LEU A O 1
ATOM 2806 N N . ASP A 1 346 ? -17.325 4.650 19.974 1.00 97.69 346 ASP A N 1
ATOM 2807 C CA . ASP A 1 346 ? -18.228 4.606 21.126 1.00 97.69 346 ASP A CA 1
ATOM 2808 C C . ASP A 1 346 ? -18.809 3.202 21.358 1.00 97.69 346 ASP A C 1
ATOM 2810 O O . ASP A 1 346 ? -19.067 2.818 22.499 1.00 97.69 346 ASP A O 1
ATOM 2814 N N . ASN A 1 347 ? -18.940 2.399 20.297 1.00 96.50 347 ASN A N 1
ATOM 2815 C CA . ASN A 1 347 ? -19.482 1.040 20.348 1.00 96.50 347 ASN A CA 1
ATOM 2816 C C . ASN A 1 347 ? -18.420 -0.067 20.203 1.00 96.50 347 ASN A C 1
ATOM 2818 O O . ASN A 1 347 ? -18.759 -1.251 20.268 1.00 96.50 347 ASN A O 1
ATOM 2822 N N . VAL A 1 348 ? -17.137 0.274 20.041 1.00 97.06 348 VAL A N 1
ATOM 2823 C CA . VAL A 1 348 ? -16.085 -0.689 19.673 1.00 97.06 348 VAL A CA 1
ATOM 2824 C C . VAL A 1 348 ? -15.944 -1.806 20.702 1.00 97.06 348 VAL A C 1
ATOM 2826 O O . VAL A 1 348 ? -15.833 -2.969 20.330 1.00 97.06 348 VAL A O 1
ATOM 2829 N N . GLN A 1 349 ? -16.063 -1.493 21.994 1.00 95.81 349 GLN A N 1
ATOM 2830 C CA . GLN A 1 349 ? -16.024 -2.490 23.067 1.00 95.81 349 GLN A CA 1
ATOM 2831 C C . GLN A 1 349 ? -17.144 -3.527 22.932 1.00 95.81 349 GLN A C 1
ATOM 2833 O O . GLN A 1 349 ? -16.918 -4.721 23.110 1.00 95.81 349 GLN A O 1
ATOM 2838 N N . VAL A 1 350 ? -18.355 -3.082 22.587 1.00 94.56 350 VAL A N 1
ATOM 2839 C CA . VAL A 1 350 ? -19.504 -3.967 22.350 1.00 94.56 350 VAL A CA 1
ATOM 2840 C C . VAL A 1 350 ? -19.240 -4.842 21.123 1.00 94.56 350 VAL A C 1
ATOM 2842 O O . VAL A 1 350 ? -19.466 -6.051 21.164 1.00 94.56 350 VAL A O 1
ATOM 2845 N N . SER A 1 351 ? -18.727 -4.251 20.041 1.00 94.81 351 SER A N 1
ATOM 2846 C CA . SER A 1 351 ? -18.383 -4.968 18.809 1.00 94.81 351 SER A CA 1
ATOM 2847 C C . SER A 1 351 ? -17.304 -6.028 19.040 1.00 94.81 351 SER A C 1
ATOM 2849 O O . SER A 1 351 ? -17.478 -7.163 18.596 1.00 94.81 351 SER A O 1
ATOM 2851 N N . LYS A 1 352 ? -16.252 -5.710 19.809 1.00 95.62 352 LYS A N 1
ATOM 2852 C CA . LYS A 1 352 ? -15.211 -6.661 20.232 1.00 95.62 352 LYS A CA 1
ATOM 2853 C C . LYS A 1 352 ? -15.810 -7.848 20.977 1.00 95.62 352 LYS A C 1
ATOM 2855 O O . LYS A 1 352 ? -15.623 -8.986 20.556 1.00 95.62 352 LYS A O 1
ATOM 2860 N N . ARG A 1 353 ? -16.601 -7.600 22.026 1.00 94.38 353 ARG A N 1
ATOM 2861 C CA . ARG A 1 353 ? -17.228 -8.673 22.819 1.00 94.38 353 ARG A CA 1
ATOM 2862 C C . ARG A 1 353 ? -18.131 -9.572 21.980 1.00 94.38 353 ARG A C 1
ATOM 2864 O O . ARG A 1 353 ? -18.068 -10.795 22.095 1.00 94.38 353 ARG A O 1
ATOM 2871 N N . LYS A 1 354 ? -18.945 -8.981 21.098 1.00 93.25 354 LYS A N 1
ATOM 2872 C CA . LYS A 1 354 ? -19.798 -9.729 20.162 1.00 93.25 354 LYS A CA 1
ATOM 2873 C C . LYS A 1 354 ? -18.971 -10.588 19.202 1.00 93.25 354 LYS A C 1
ATOM 2875 O O . LYS A 1 354 ? -19.337 -11.737 18.960 1.00 93.25 354 LYS A O 1
ATOM 2880 N N . ALA A 1 355 ? -17.879 -10.047 18.660 1.00 93.19 355 ALA A N 1
ATOM 2881 C CA . ALA A 1 355 ? -17.014 -10.753 17.720 1.00 93.19 355 ALA A CA 1
ATOM 2882 C C . ALA A 1 355 ? -16.269 -11.918 18.392 1.00 93.19 355 ALA A C 1
ATOM 2884 O O . ALA A 1 355 ? -16.290 -13.031 17.870 1.00 93.19 355 ALA A O 1
ATOM 2885 N N . VAL A 1 356 ? -15.698 -11.692 19.580 1.00 93.25 356 VAL A N 1
ATOM 2886 C CA . VAL A 1 356 ? -15.020 -12.728 20.377 1.00 93.25 356 VAL A CA 1
ATOM 2887 C C . VAL A 1 356 ? -15.990 -13.841 20.755 1.00 93.25 356 VAL A C 1
ATOM 2889 O O . VAL A 1 356 ? -15.708 -15.010 20.507 1.00 93.25 356 VAL A O 1
ATOM 2892 N N . ALA A 1 357 ? -17.171 -13.506 21.278 1.00 92.12 357 ALA A N 1
ATOM 2893 C CA . ALA A 1 357 ? -18.145 -14.519 21.670 1.00 92.12 357 ALA A CA 1
ATOM 2894 C C . ALA A 1 357 ? -18.648 -15.349 20.476 1.00 92.12 357 ALA A C 1
ATOM 2896 O O . ALA A 1 357 ? -18.811 -16.561 20.592 1.00 92.12 357 ALA A O 1
ATOM 2897 N N . ARG A 1 358 ? -18.834 -14.719 19.308 1.00 90.25 358 ARG A N 1
ATOM 2898 C CA . ARG A 1 358 ? -19.170 -15.426 18.063 1.00 90.25 358 ARG A CA 1
ATOM 2899 C C . ARG A 1 358 ? -18.068 -16.399 17.642 1.00 90.25 358 ARG A C 1
ATOM 2901 O O . ARG A 1 358 ? -18.376 -17.435 17.050 1.00 90.25 358 ARG A O 1
ATOM 2908 N N . GLU A 1 359 ? -16.807 -16.057 17.882 1.00 89.75 359 GLU A N 1
ATOM 2909 C CA . GLU A 1 359 ? -15.679 -16.924 17.553 1.00 89.75 359 GLU A CA 1
ATOM 2910 C C . GLU A 1 359 ? -15.548 -18.105 18.512 1.00 89.75 359 GLU A C 1
ATOM 2912 O O . GLU A 1 359 ? -15.411 -19.239 18.056 1.00 89.75 359 GLU A O 1
ATOM 2917 N N . LEU A 1 360 ? -15.710 -17.868 19.812 1.00 90.50 360 LEU A N 1
ATOM 2918 C CA . LEU A 1 360 ? -15.748 -18.929 20.819 1.00 90.50 360 LEU A CA 1
ATOM 2919 C C . LEU A 1 360 ? -16.866 -19.942 20.550 1.00 90.50 360 LEU A C 1
ATOM 2921 O O . LEU A 1 360 ? -16.632 -21.148 20.606 1.00 90.50 360 LEU A O 1
ATOM 2925 N N . ASP A 1 361 ? -18.069 -19.468 20.213 1.00 88.94 361 ASP A N 1
ATOM 2926 C CA . ASP A 1 361 ? -19.194 -20.354 19.905 1.00 88.94 361 ASP A CA 1
ATOM 2927 C C . ASP A 1 361 ? -18.916 -21.212 18.666 1.00 88.94 361 ASP A C 1
ATOM 2929 O O . ASP A 1 361 ? -19.152 -22.419 18.696 1.00 88.94 361 ASP A O 1
ATOM 2933 N N . TYR A 1 362 ? -18.330 -20.628 17.615 1.00 87.44 362 TYR A N 1
ATOM 2934 C CA . TYR A 1 362 ? -17.941 -21.376 16.418 1.00 87.44 362 TYR A CA 1
ATOM 2935 C C . TYR A 1 362 ? -16.913 -22.469 16.724 1.00 87.44 362 TYR A C 1
ATOM 2937 O O . TYR A 1 362 ? -17.099 -23.611 16.306 1.00 87.44 362 TYR A O 1
ATOM 2945 N N . GLN A 1 363 ? -15.871 -22.156 17.501 1.00 86.94 363 GLN A N 1
ATOM 2946 C CA . GLN A 1 363 ? -14.877 -23.148 17.926 1.00 86.94 363 GLN A CA 1
ATOM 2947 C C . GLN A 1 363 ? -15.495 -24.250 18.801 1.00 86.94 363 GLN A C 1
ATOM 2949 O O . GLN A 1 363 ? -15.062 -25.399 18.748 1.00 86.94 363 GLN A O 1
ATOM 2954 N N . ALA A 1 364 ? -16.546 -23.927 19.560 1.00 88.19 364 ALA A N 1
ATOM 2955 C CA . ALA A 1 364 ? -17.324 -24.887 20.338 1.00 88.19 364 ALA A CA 1
ATOM 2956 C C . ALA A 1 364 ? -18.363 -25.675 19.509 1.00 88.19 364 ALA A C 1
ATOM 2958 O O . ALA A 1 364 ? -19.100 -26.480 20.083 1.00 88.19 364 ALA A O 1
ATOM 2959 N N . GLY A 1 365 ? -18.464 -25.446 18.193 1.00 85.94 365 GLY A N 1
ATOM 2960 C CA . GLY A 1 365 ? -19.468 -26.072 17.325 1.00 85.94 365 GLY A CA 1
ATOM 2961 C C . GLY A 1 365 ? -20.901 -25.601 17.596 1.00 85.94 365 GLY A C 1
ATOM 2962 O O . GLY A 1 365 ? -21.855 -26.319 17.297 1.00 85.94 365 GLY A O 1
ATOM 2963 N N . LYS A 1 366 ? -21.063 -24.419 18.197 1.00 85.19 366 LYS A N 1
ATOM 2964 C CA . LYS A 1 366 ? -22.349 -23.785 18.494 1.00 85.19 366 LYS A CA 1
ATOM 2965 C C . LYS A 1 366 ? -22.609 -22.664 17.497 1.00 85.19 366 LYS A C 1
ATOM 2967 O O . LYS A 1 366 ? -21.721 -21.881 17.170 1.00 85.19 366 LYS A O 1
ATOM 2972 N N . GLU A 1 367 ? -23.853 -22.540 17.059 1.00 74.88 367 GLU A N 1
ATOM 2973 C CA . GLU A 1 367 ? -24.281 -21.403 16.253 1.00 74.88 367 GLU A CA 1
ATOM 2974 C C . GLU A 1 367 ? -25.070 -20.421 17.120 1.00 74.88 367 GLU A C 1
ATOM 2976 O O . GLU A 1 367 ? -26.102 -20.758 17.703 1.00 74.88 367 GLU A O 1
ATOM 2981 N N . ARG A 1 368 ? -24.567 -19.187 17.228 1.00 71.19 368 ARG A N 1
ATOM 2982 C CA . ARG A 1 368 ? -25.215 -18.119 17.993 1.00 71.19 368 ARG A CA 1
ATOM 2983 C C . ARG A 1 368 ? -26.257 -17.424 17.113 1.00 71.19 368 ARG A C 1
ATOM 2985 O O . ARG A 1 368 ? -25.974 -16.394 16.504 1.00 71.19 368 ARG A O 1
ATOM 2992 N N . ALA A 1 369 ? -27.454 -17.996 17.027 1.00 65.62 369 ALA A N 1
ATOM 2993 C CA . ALA A 1 369 ? -28.572 -17.412 16.289 1.00 65.62 369 ALA A CA 1
ATOM 2994 C C . ALA A 1 369 ? -29.450 -16.543 17.208 1.00 65.62 369 ALA A C 1
ATOM 2996 O O . ALA A 1 369 ? -29.934 -17.001 18.245 1.00 65.62 369 ALA A O 1
ATOM 2997 N N . MET A 1 370 ? -29.681 -15.279 16.826 1.00 67.31 370 MET A N 1
ATOM 2998 C CA . MET A 1 370 ? -30.772 -14.494 17.417 1.00 67.31 370 MET A CA 1
ATOM 2999 C C . MET A 1 370 ? -32.081 -14.947 16.786 1.00 67.31 370 MET A C 1
ATOM 3001 O O . MET A 1 370 ? -32.424 -14.537 15.679 1.00 67.31 370 MET A O 1
ATOM 3005 N N . HIS A 1 371 ? -32.818 -15.791 17.495 1.00 64.94 371 HIS A N 1
ATOM 3006 C CA . HIS A 1 371 ? -34.187 -16.109 17.129 1.00 64.94 371 HIS A CA 1
ATOM 3007 C C . HIS A 1 371 ? -35.112 -15.051 17.727 1.00 64.94 371 HIS A C 1
ATOM 3009 O O . HIS A 1 371 ? -35.368 -15.045 18.930 1.00 64.94 371 HIS A O 1
ATOM 3015 N N . TYR A 1 372 ? -35.606 -14.144 16.888 1.00 68.88 372 TYR A N 1
ATOM 3016 C CA . TYR A 1 372 ? -36.729 -13.295 17.265 1.00 68.88 372 TYR A CA 1
ATOM 3017 C C . TYR A 1 372 ? -38.015 -14.105 17.135 1.00 68.88 372 TYR A C 1
ATOM 3019 O O . TYR A 1 372 ? -38.267 -14.717 16.096 1.00 68.88 372 TYR A O 1
ATOM 3027 N N . SER A 1 373 ? -38.840 -14.100 18.180 1.00 65.69 373 SER A N 1
ATOM 3028 C CA . SER A 1 373 ? -40.220 -14.554 18.036 1.00 65.69 373 SER A CA 1
ATOM 3029 C C . SER A 1 373 ? -40.941 -13.594 17.088 1.00 65.69 373 SER A C 1
ATOM 3031 O O . SER A 1 373 ? -40.821 -12.378 17.233 1.00 65.69 373 SER A O 1
ATOM 3033 N N . HIS A 1 374 ? -41.673 -14.111 16.102 1.00 69.62 374 HIS A N 1
ATOM 3034 C CA . HIS A 1 374 ? -42.548 -13.283 15.272 1.00 69.62 374 HIS A CA 1
ATOM 3035 C C . HIS A 1 374 ? -43.825 -12.947 16.050 1.00 69.62 374 HIS A C 1
ATOM 3037 O O . HIS A 1 374 ? -44.876 -13.549 15.842 1.00 69.62 374 HIS A O 1
ATOM 3043 N N . THR A 1 375 ? -43.718 -11.986 16.967 1.00 74.81 375 THR A N 1
ATOM 3044 C CA . THR A 1 375 ? -44.841 -11.409 17.711 1.00 74.81 375 THR A CA 1
ATOM 3045 C C . THR A 1 375 ? -45.109 -9.988 17.228 1.00 74.81 375 THR A C 1
ATOM 3047 O O . THR A 1 375 ? -44.193 -9.189 17.048 1.00 74.81 375 THR A O 1
ATOM 3050 N N . VAL A 1 376 ? -46.381 -9.679 16.972 1.00 79.56 376 VAL A N 1
ATOM 3051 C CA . VAL A 1 376 ? -46.829 -8.325 16.629 1.00 79.56 376 VAL A CA 1
ATOM 3052 C C . VAL A 1 376 ? -47.249 -7.642 17.926 1.00 79.56 376 VAL A C 1
ATOM 3054 O O . VAL A 1 376 ? -48.194 -8.089 18.571 1.00 79.56 376 VAL A O 1
ATOM 3057 N N . GLU A 1 377 ? -46.546 -6.578 18.302 1.00 81.56 377 GLU A N 1
ATOM 3058 C CA . GLU A 1 377 ? -46.824 -5.773 19.495 1.00 81.56 377 GLU A CA 1
ATOM 3059 C C . GLU A 1 377 ? -47.145 -4.328 19.094 1.00 81.56 377 GLU A C 1
ATOM 3061 O O . GLU A 1 377 ? -46.631 -3.819 18.095 1.00 81.56 377 GLU A O 1
ATOM 3066 N N . ASP A 1 378 ? -48.006 -3.659 19.863 1.00 83.50 378 ASP A N 1
ATOM 3067 C CA . ASP A 1 378 ? -48.261 -2.228 19.684 1.00 83.50 378 ASP A CA 1
ATOM 3068 C C . ASP A 1 378 ? -47.024 -1.438 20.140 1.00 83.50 378 ASP A C 1
ATOM 3070 O O . ASP A 1 378 ? -46.496 -1.690 21.228 1.00 83.50 378 ASP A O 1
ATOM 3074 N N . LEU A 1 379 ? -46.579 -0.468 19.332 1.00 79.75 379 LEU A N 1
ATOM 3075 C CA . LEU A 1 379 ? -45.394 0.364 19.584 1.00 79.75 379 LEU A CA 1
ATOM 3076 C C . LEU A 1 379 ? -45.398 1.025 20.969 1.00 79.75 379 LEU A C 1
ATOM 3078 O O . LEU A 1 379 ? -44.331 1.198 21.552 1.00 79.75 379 LEU A O 1
ATOM 3082 N N . ASN A 1 380 ? -46.576 1.376 21.494 1.00 83.69 380 ASN A N 1
ATOM 3083 C CA . ASN A 1 380 ? -46.716 2.015 22.806 1.00 83.69 380 ASN A CA 1
ATOM 3084 C C . ASN A 1 380 ? -46.621 1.022 23.977 1.00 83.69 380 ASN A C 1
ATOM 3086 O O . ASN A 1 380 ? -46.444 1.433 25.121 1.00 83.69 380 ASN A O 1
ATOM 3090 N N . SER A 1 381 ? -46.771 -0.274 23.696 1.00 81.50 381 SER A N 1
ATOM 3091 C CA . SER A 1 381 ? -46.727 -1.367 24.677 1.00 81.50 381 SER A CA 1
ATOM 3092 C C . SER A 1 381 ? -45.450 -2.207 24.605 1.00 81.50 381 SER A C 1
ATOM 3094 O O . SER A 1 381 ? -45.157 -2.947 25.543 1.00 81.50 381 SER A O 1
ATOM 3096 N N . ALA A 1 382 ? -44.693 -2.088 23.510 1.00 77.38 382 ALA A N 1
ATOM 3097 C CA . ALA A 1 382 ? -43.481 -2.855 23.269 1.00 77.38 382 ALA A CA 1
ATOM 3098 C C . ALA A 1 382 ? -42.399 -2.524 24.309 1.00 77.38 382 ALA A C 1
ATOM 3100 O O . ALA A 1 382 ? -42.000 -1.369 24.488 1.00 77.38 382 ALA A O 1
ATOM 3101 N N . ASN A 1 383 ? -41.908 -3.554 25.001 1.00 75.75 383 ASN A N 1
ATOM 3102 C CA . ASN A 1 383 ? -40.875 -3.401 26.019 1.00 75.75 383 ASN A CA 1
ATOM 3103 C C . ASN A 1 383 ? -39.475 -3.571 25.413 1.00 75.75 383 ASN A C 1
ATOM 3105 O O . ASN A 1 383 ? -38.978 -4.684 25.246 1.00 75.75 383 ASN A O 1
ATOM 3109 N N . TYR A 1 384 ? -38.802 -2.452 25.153 1.00 77.25 384 TYR A N 1
ATOM 3110 C CA . TYR A 1 384 ? -37.433 -2.440 24.626 1.00 77.25 384 TYR A CA 1
ATOM 3111 C C . TYR A 1 384 ? -36.343 -2.617 25.699 1.00 77.25 384 TYR A C 1
ATOM 3113 O O . TYR A 1 384 ? -35.163 -2.688 25.357 1.00 77.25 384 TYR A O 1
ATOM 3121 N N . ALA A 1 385 ? -36.695 -2.699 26.990 1.00 72.56 385 ALA A N 1
ATOM 3122 C CA . ALA A 1 385 ? -35.713 -2.747 28.079 1.00 72.56 385 ALA A CA 1
ATOM 3123 C C . ALA A 1 385 ? -34.904 -4.059 28.123 1.00 72.56 385 ALA A C 1
ATOM 3125 O O . ALA A 1 385 ? -33.784 -4.076 28.632 1.00 72.56 385 ALA A O 1
ATOM 3126 N N . HIS A 1 386 ? -35.452 -5.154 27.585 1.00 66.56 386 HIS A N 1
ATOM 3127 C CA . HIS A 1 386 ? -34.843 -6.490 27.623 1.00 66.56 386 HIS A CA 1
ATOM 3128 C C . HIS A 1 386 ? -34.855 -7.168 26.252 1.00 66.56 386 HIS A C 1
ATOM 3130 O O . HIS A 1 386 ? -35.246 -8.327 26.115 1.00 66.56 386 HIS A O 1
ATOM 3136 N N . LEU A 1 387 ? -34.417 -6.444 25.222 1.00 71.44 387 LEU A N 1
ATOM 3137 C CA . LEU A 1 387 ? -34.176 -7.063 23.925 1.00 71.44 387 LEU A CA 1
ATOM 3138 C C . LEU A 1 387 ? -33.026 -8.082 24.036 1.00 71.44 387 LEU A C 1
ATOM 3140 O O . LEU A 1 387 ? -31.962 -7.740 24.565 1.00 71.44 387 LEU A O 1
ATOM 3144 N N . PRO A 1 388 ? -33.200 -9.313 23.520 1.00 70.75 388 PRO A N 1
ATOM 3145 C CA . PRO A 1 388 ? -32.107 -10.266 23.399 1.00 70.75 388 PRO A CA 1
ATOM 3146 C C . PRO A 1 388 ? -30.948 -9.632 22.628 1.00 70.75 388 PRO A C 1
ATOM 3148 O O . PRO A 1 388 ? -31.132 -9.084 21.541 1.00 70.75 388 PRO A O 1
ATOM 3151 N N . THR A 1 389 ? -29.748 -9.701 23.197 1.00 78.75 389 THR A N 1
ATOM 3152 C CA . THR A 1 389 ? -28.527 -9.171 22.589 1.00 78.75 389 THR A CA 1
ATOM 3153 C C . THR A 1 389 ? -27.498 -10.281 22.438 1.00 78.75 389 THR A C 1
ATOM 3155 O O . THR A 1 389 ? -27.379 -11.162 23.285 1.00 78.75 389 THR A O 1
ATOM 3158 N N . LEU A 1 390 ? -26.724 -10.227 21.352 1.00 82.94 390 LEU A N 1
ATOM 3159 C CA . LEU A 1 390 ? -25.544 -11.079 21.172 1.00 82.94 390 LEU A CA 1
ATOM 3160 C C . LEU A 1 390 ? -24.343 -10.610 22.003 1.00 82.94 390 LEU A C 1
ATOM 3162 O O . LEU A 1 390 ? -23.311 -11.280 21.988 1.00 82.94 390 LEU A O 1
ATOM 3166 N N . ASP A 1 391 ? -24.437 -9.456 22.669 1.00 86.81 391 ASP A N 1
ATOM 3167 C CA . ASP A 1 391 ? -23.392 -8.982 23.573 1.00 86.81 391 ASP A CA 1
ATOM 3168 C C . ASP A 1 391 ? -23.405 -9.821 24.861 1.00 86.81 391 ASP A C 1
ATOM 3170 O O . ASP A 1 391 ? -24.408 -9.797 25.574 1.00 86.81 391 ASP A O 1
ATOM 3174 N N . PRO A 1 392 ? -22.322 -10.549 25.188 1.00 86.06 392 PRO A N 1
ATOM 3175 C CA . PRO A 1 392 ? -22.219 -11.264 26.461 1.00 86.06 392 PRO A CA 1
ATOM 3176 C C . PRO A 1 392 ? -22.177 -10.337 27.693 1.00 86.06 392 PRO A C 1
ATOM 3178 O O . PRO A 1 392 ? -22.284 -10.832 28.811 1.00 86.06 392 PRO A O 1
ATOM 3181 N N . GLY A 1 393 ? -22.038 -9.018 27.511 1.00 86.50 393 GLY A N 1
ATOM 3182 C CA . GLY A 1 393 ? -22.010 -8.031 28.590 1.00 86.50 393 GLY A CA 1
ATOM 3183 C C . GLY A 1 393 ? -20.596 -7.688 29.067 1.00 86.50 393 GLY A C 1
ATOM 3184 O O . GLY A 1 393 ? -19.609 -8.311 28.681 1.00 86.50 393 GLY A O 1
ATOM 3185 N N . ALA A 1 394 ? -20.483 -6.646 29.896 1.00 82.31 394 ALA A N 1
ATOM 3186 C CA . ALA A 1 394 ? -19.198 -6.198 30.431 1.00 82.31 394 ALA A CA 1
ATOM 3187 C C . ALA A 1 394 ? -18.543 -7.280 31.315 1.00 82.31 394 ALA A C 1
ATOM 3189 O O . ALA A 1 394 ? -19.227 -7.959 32.077 1.00 82.31 394 ALA A O 1
ATOM 3190 N N . GLY A 1 395 ? -17.217 -7.427 31.220 1.00 77.94 395 GLY A N 1
ATOM 3191 C CA . GLY A 1 395 ? -16.458 -8.461 31.939 1.00 77.94 395 GLY A CA 1
ATOM 3192 C C . GLY A 1 395 ? -16.377 -9.816 31.225 1.00 77.94 395 GLY A C 1
ATOM 3193 O O . GLY A 1 395 ? -15.767 -10.740 31.757 1.00 77.94 395 GLY A O 1
ATOM 3194 N N . SER A 1 396 ? -16.950 -9.946 30.022 1.00 83.69 396 SER A N 1
ATOM 3195 C CA . SER A 1 396 ? -16.698 -11.101 29.158 1.00 83.69 396 SER A CA 1
ATOM 3196 C C . SER A 1 396 ? -15.239 -11.156 28.700 1.00 83.69 396 SER A C 1
ATOM 3198 O O . SER A 1 396 ? -14.554 -10.134 28.669 1.00 83.69 396 SER A O 1
ATOM 3200 N N . THR A 1 397 ? -14.796 -12.331 28.256 1.00 85.50 397 THR A N 1
ATOM 3201 C CA . THR A 1 397 ? -13.460 -12.540 27.688 1.00 85.50 397 THR A CA 1
ATOM 3202 C C . THR A 1 397 ? -13.139 -11.521 26.588 1.00 85.50 397 THR A C 1
ATOM 3204 O O . THR A 1 397 ? -13.934 -11.329 25.667 1.00 85.50 397 THR A O 1
ATOM 3207 N N . ASP A 1 398 ? -11.962 -10.899 26.687 1.00 88.50 398 ASP A N 1
ATOM 3208 C CA . ASP A 1 398 ? -11.379 -10.027 25.667 1.00 88.50 398 ASP A CA 1
ATOM 3209 C C . ASP A 1 398 ? -10.036 -10.606 25.214 1.00 88.50 398 ASP A C 1
ATOM 3211 O O . ASP A 1 398 ? -9.214 -11.019 26.035 1.00 88.50 398 ASP A O 1
ATOM 3215 N N . PHE A 1 399 ? -9.819 -10.652 23.904 1.00 92.88 399 PHE A N 1
ATOM 3216 C CA . PHE A 1 399 ? -8.565 -11.128 23.328 1.00 92.88 399 PHE A CA 1
ATOM 3217 C C . PHE A 1 399 ? -7.565 -9.976 23.157 1.00 92.88 399 PHE A C 1
ATOM 3219 O O . PHE A 1 399 ? -7.987 -8.823 23.014 1.00 92.88 399 PHE A O 1
ATOM 3226 N N . PRO A 1 400 ? -6.247 -10.267 23.121 1.00 93.56 400 PRO A N 1
ATOM 3227 C CA . PRO A 1 400 ? -5.235 -9.270 22.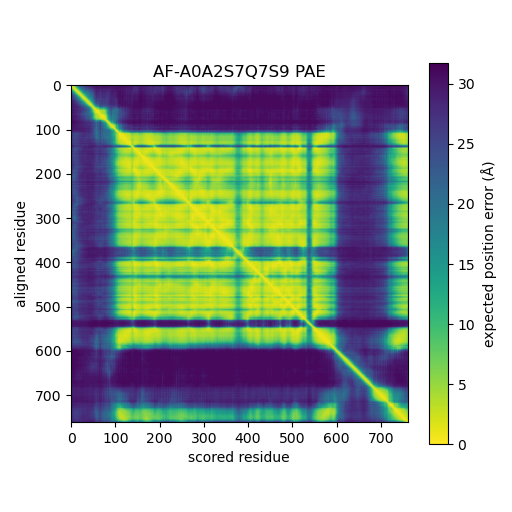786 1.00 93.56 400 PRO A CA 1
ATOM 3228 C C . PRO A 1 400 ? -5.615 -8.537 21.497 1.00 93.56 400 PRO A C 1
ATOM 3230 O O . PRO A 1 400 ? -5.932 -9.172 20.484 1.00 93.56 400 PRO A O 1
ATOM 3233 N N . THR A 1 401 ? -5.641 -7.203 21.556 1.00 96.00 401 THR A N 1
ATOM 3234 C CA . THR A 1 401 ? -6.129 -6.381 20.446 1.00 96.00 401 THR A CA 1
ATOM 3235 C C . THR A 1 401 ? -4.979 -5.826 19.614 1.00 96.00 401 THR A C 1
ATOM 3237 O O . THR A 1 401 ? -4.035 -5.242 20.144 1.00 96.00 401 THR A O 1
ATOM 3240 N N . ILE A 1 402 ? -5.085 -5.986 18.300 1.00 97.81 402 ILE A N 1
ATOM 3241 C CA . ILE A 1 402 ? -4.187 -5.433 17.294 1.00 97.81 402 ILE A CA 1
ATOM 3242 C C . ILE A 1 402 ? -4.931 -4.306 16.576 1.00 97.81 402 ILE A C 1
ATOM 3244 O O . ILE A 1 402 ? -5.973 -4.533 15.958 1.00 97.81 402 ILE A O 1
ATOM 3248 N N . LEU A 1 403 ? -4.409 -3.087 16.669 1.00 98.62 403 LEU A N 1
ATOM 3249 C CA . LEU A 1 403 ? -4.958 -1.917 15.986 1.00 98.62 403 LEU A CA 1
ATOM 3250 C C . LEU A 1 403 ? -4.339 -1.792 14.591 1.00 98.62 403 LEU A C 1
ATOM 3252 O O . LEU A 1 403 ? -3.121 -1.848 14.449 1.00 98.62 403 LEU A O 1
ATOM 3256 N N . LEU A 1 404 ? -5.176 -1.596 13.578 1.00 98.75 404 LEU A N 1
ATOM 3257 C CA . LEU A 1 404 ? -4.765 -1.299 12.212 1.00 98.75 404 LEU A CA 1
ATOM 3258 C C . LEU A 1 404 ? -5.208 0.121 11.855 1.00 98.75 404 LEU A C 1
ATOM 3260 O O . LEU A 1 404 ? -6.402 0.435 11.893 1.00 98.75 404 LEU A O 1
ATOM 3264 N N . THR A 1 405 ? -4.253 0.964 11.487 1.00 98.44 405 THR A N 1
ATOM 3265 C CA . THR A 1 405 ? -4.499 2.301 10.937 1.00 98.44 405 THR A CA 1
ATOM 3266 C C . THR A 1 405 ? -3.742 2.441 9.627 1.00 98.44 405 THR A C 1
ATOM 3268 O O . THR A 1 405 ? -2.831 1.669 9.348 1.00 98.44 405 THR A O 1
ATOM 3271 N N . HIS A 1 406 ? -4.113 3.399 8.786 1.00 98.25 406 HIS A N 1
ATOM 3272 C CA . HIS A 1 406 ? -3.221 3.776 7.694 1.00 98.25 406 HIS A CA 1
ATOM 3273 C C . HIS A 1 406 ? -2.150 4.733 8.226 1.00 98.25 406 HIS A C 1
ATOM 3275 O O . HIS A 1 406 ? -0.969 4.406 8.201 1.00 98.25 406 HIS A O 1
ATOM 3281 N N . VAL A 1 407 ? -2.576 5.843 8.836 1.00 98.00 407 VAL A N 1
ATOM 3282 C CA . VAL A 1 407 ? -1.682 6.862 9.407 1.00 98.00 407 VAL A CA 1
ATOM 3283 C C . VAL A 1 407 ? -1.112 6.390 10.752 1.00 98.00 407 VAL A C 1
ATOM 3285 O O . VAL A 1 407 ? -1.889 5.905 11.587 1.00 98.00 407 VAL A O 1
ATOM 3288 N N . PRO A 1 408 ? 0.200 6.526 11.014 1.00 98.19 408 PRO A N 1
ATOM 3289 C CA . PRO A 1 408 ? 0.830 6.028 12.227 1.00 98.19 408 PRO A CA 1
ATOM 3290 C C . PRO A 1 408 ? 0.425 6.832 13.464 1.00 98.19 408 PRO A C 1
ATOM 3292 O O . PRO A 1 408 ? 0.033 7.998 13.369 1.00 98.19 408 PRO A O 1
ATOM 3295 N N . LEU A 1 409 ? 0.555 6.246 14.655 1.00 98.12 409 LEU A N 1
ATOM 3296 C CA . LEU A 1 409 ? 0.270 6.975 15.894 1.00 98.12 409 LEU A CA 1
ATOM 3297 C C . LEU A 1 409 ? 1.328 8.050 16.175 1.00 98.12 409 LEU A C 1
ATOM 3299 O O . LEU A 1 409 ? 2.499 7.945 15.786 1.00 98.12 409 LEU A O 1
ATOM 3303 N N . TYR A 1 410 ? 0.909 9.077 16.916 1.00 97.56 410 TYR A N 1
ATOM 3304 C CA . TYR A 1 410 ? 1.788 10.153 17.351 1.00 97.56 410 TYR A CA 1
ATOM 3305 C C . TYR A 1 410 ? 2.973 9.626 18.164 1.00 97.56 410 TYR A C 1
ATOM 3307 O O . TYR A 1 410 ? 2.812 8.832 19.092 1.00 97.56 410 TYR A O 1
ATOM 3315 N N . ARG A 1 411 ? 4.153 10.161 17.861 1.00 95.69 411 ARG A N 1
ATOM 3316 C CA . ARG A 1 411 ? 5.426 9.935 18.555 1.00 95.69 411 ARG A CA 1
ATOM 3317 C C . ARG A 1 411 ? 6.170 11.263 18.662 1.00 95.69 411 ARG A C 1
ATOM 3319 O O . ARG A 1 411 ? 5.853 12.191 17.926 1.00 95.69 411 ARG A O 1
ATOM 3326 N N . ASN A 1 412 ? 7.143 11.377 19.561 1.00 95.38 412 ASN A N 1
ATOM 3327 C CA . ASN A 1 412 ? 7.928 12.611 19.670 1.00 95.38 412 ASN A CA 1
ATOM 3328 C C . ASN A 1 412 ? 8.835 12.791 18.435 1.00 95.38 412 ASN A C 1
ATOM 3330 O O . ASN A 1 412 ? 9.306 11.785 17.889 1.00 95.38 412 ASN A O 1
ATOM 3334 N N . PRO A 1 413 ? 9.122 14.038 18.006 1.00 95.50 413 PRO A N 1
ATOM 3335 C CA . PRO A 1 413 ? 10.121 14.295 16.969 1.00 95.50 413 PRO A CA 1
ATOM 3336 C C . PRO A 1 413 ? 11.454 13.608 17.292 1.00 95.50 413 PRO A C 1
ATOM 3338 O O . PRO A 1 413 ? 11.837 13.515 18.460 1.00 95.50 413 PRO A O 1
ATOM 3341 N N . GLY A 1 414 ? 12.131 13.085 16.270 1.00 94.56 414 GLY A N 1
ATOM 3342 C CA . GLY A 1 414 ? 13.403 12.389 16.439 1.00 94.56 414 GLY A CA 1
ATOM 3343 C C . GLY A 1 414 ? 13.328 10.997 17.078 1.00 94.56 414 GLY A C 1
ATOM 3344 O O . GLY A 1 414 ? 14.376 10.418 17.350 1.00 94.56 414 GLY A O 1
ATOM 3345 N N . THR A 1 415 ? 12.139 10.423 17.304 1.00 95.44 415 THR A N 1
ATOM 3346 C CA . THR A 1 415 ? 12.017 9.030 17.780 1.00 95.44 415 THR A CA 1
ATOM 3347 C C . THR A 1 415 ? 12.499 8.056 16.689 1.00 95.44 415 THR A C 1
ATOM 3349 O O . THR A 1 415 ? 11.850 7.981 15.641 1.00 95.44 415 THR A O 1
ATOM 3352 N N . PRO A 1 416 ? 13.600 7.304 16.894 1.00 95.19 416 PRO A N 1
ATOM 3353 C CA . PRO A 1 416 ? 14.174 6.447 15.857 1.00 95.19 416 PRO A CA 1
ATOM 3354 C C . PRO A 1 416 ? 13.256 5.268 15.496 1.00 95.19 416 PRO A C 1
ATOM 3356 O O . PRO A 1 416 ? 12.747 4.584 16.379 1.00 95.19 416 PRO A O 1
ATOM 3359 N N . CYS A 1 417 ? 13.111 4.997 14.196 1.00 94.62 417 CYS A N 1
ATOM 3360 C CA . CYS A 1 417 ? 12.385 3.855 13.625 1.00 94.62 417 CYS A CA 1
ATOM 3361 C C . CYS A 1 417 ? 13.124 2.511 13.713 1.00 94.62 417 CYS A C 1
ATOM 3363 O O . CYS A 1 417 ? 12.539 1.458 13.457 1.00 94.62 417 CYS A O 1
ATOM 3365 N N . GLY A 1 418 ? 14.429 2.537 13.983 1.00 92.88 418 GLY A N 1
ATOM 3366 C CA . GLY A 1 418 ? 15.266 1.350 14.087 1.00 92.88 418 GLY A CA 1
ATOM 3367 C C . GLY A 1 418 ? 16.014 0.965 12.799 1.00 92.88 418 GLY A C 1
ATOM 3368 O O . GLY A 1 418 ? 15.969 1.667 11.784 1.00 92.88 418 GLY A O 1
ATOM 3369 N N . PRO A 1 419 ? 16.765 -0.152 12.844 1.00 93.25 419 PRO A N 1
ATOM 3370 C CA . PRO A 1 419 ? 17.759 -0.527 11.831 1.00 93.25 419 PRO A CA 1
ATOM 3371 C C . PRO A 1 419 ? 17.190 -1.053 10.516 1.00 93.25 419 PRO A C 1
ATOM 3373 O O . PRO A 1 419 ? 17.923 -1.127 9.534 1.00 93.25 419 PRO A O 1
ATOM 3376 N N . LEU A 1 420 ? 15.914 -1.432 10.494 1.00 94.19 420 LEU A N 1
ATOM 3377 C CA . LEU A 1 420 ? 15.264 -2.003 9.315 1.00 94.19 420 LEU A CA 1
ATOM 3378 C C . LEU A 1 420 ? 14.707 -0.940 8.353 1.00 94.19 420 LEU A C 1
ATOM 3380 O O . LEU A 1 420 ? 14.268 -1.295 7.262 1.00 94.19 420 LEU A O 1
ATOM 3384 N N . ARG A 1 421 ? 14.765 0.350 8.721 1.00 93.94 421 ARG A N 1
ATOM 3385 C CA . ARG A 1 421 ? 14.424 1.467 7.829 1.00 93.94 421 ARG A CA 1
ATOM 3386 C C . ARG A 1 421 ? 15.488 1.608 6.739 1.00 93.94 421 ARG A C 1
ATOM 3388 O O . ARG A 1 421 ? 16.670 1.793 7.032 1.00 93.94 421 ARG A O 1
ATOM 3395 N N . GLU A 1 422 ? 15.071 1.529 5.483 1.00 92.75 422 GLU A N 1
ATOM 3396 C CA . GLU A 1 422 ? 15.958 1.451 4.324 1.00 92.75 422 GLU A CA 1
ATOM 3397 C C . GLU A 1 422 ? 16.486 2.823 3.888 1.00 92.75 422 GLU A C 1
ATOM 3399 O O . GLU A 1 422 ? 17.692 3.001 3.712 1.00 92.75 422 GLU A O 1
ATOM 3404 N N . HIS A 1 423 ? 15.589 3.793 3.699 1.00 87.50 423 HIS A N 1
ATOM 3405 C CA . HIS A 1 423 ? 15.933 5.100 3.142 1.00 87.50 423 HIS A CA 1
ATOM 3406 C C . HIS A 1 423 ? 16.815 5.904 4.109 1.00 87.50 423 HIS A C 1
ATOM 3408 O O . HIS A 1 423 ? 17.782 6.557 3.704 1.00 87.50 423 HIS A O 1
ATOM 3414 N N . TRP A 1 424 ? 16.533 5.778 5.409 1.00 88.44 424 TRP A N 1
ATOM 3415 C CA . TRP A 1 424 ? 17.268 6.444 6.477 1.00 88.44 424 TRP A CA 1
ATOM 3416 C C . TRP A 1 424 ? 17.689 5.467 7.584 1.00 88.44 424 TRP A C 1
ATOM 3418 O O . TRP A 1 424 ? 17.031 5.401 8.623 1.00 88.44 424 TRP A O 1
ATOM 3428 N N . PRO A 1 425 ? 18.791 4.716 7.407 1.00 90.75 425 PRO A N 1
ATOM 3429 C CA . PRO A 1 425 ? 19.282 3.815 8.443 1.00 90.75 425 PRO A CA 1
ATOM 3430 C C . PRO A 1 425 ? 19.785 4.600 9.669 1.00 90.75 425 PRO A C 1
ATOM 3432 O O . PRO A 1 425 ? 20.216 5.752 9.503 1.00 90.75 425 PRO A O 1
ATOM 3435 N N . PRO A 1 426 ? 19.800 3.977 10.866 1.00 92.00 426 PRO A N 1
ATOM 3436 C CA . PRO A 1 426 ? 20.219 4.619 12.106 1.00 92.00 426 PRO A CA 1
ATOM 3437 C C . PRO A 1 426 ? 21.561 5.326 11.986 1.00 92.00 426 PRO A C 1
ATOM 3439 O O . PRO A 1 426 ? 22.508 4.826 11.365 1.00 92.00 426 PRO A O 1
ATOM 3442 N N . THR A 1 427 ? 21.647 6.496 12.602 1.00 91.88 427 THR A N 1
ATOM 3443 C CA . THR A 1 427 ? 22.885 7.254 12.689 1.00 91.88 427 THR A CA 1
ATOM 3444 C C . THR A 1 427 ? 23.897 6.470 13.536 1.00 91.88 427 THR A C 1
ATOM 3446 O O . THR A 1 427 ? 23.578 6.077 14.662 1.00 91.88 427 THR A O 1
ATOM 3449 N N . PRO A 1 428 ? 25.122 6.212 13.029 1.00 89.81 428 PRO A N 1
ATOM 3450 C CA . PRO A 1 428 ? 26.146 5.527 13.809 1.00 89.81 428 PRO A CA 1
ATOM 3451 C C . PRO A 1 428 ? 26.453 6.293 15.103 1.00 89.81 428 PRO A C 1
ATOM 3453 O O . PRO A 1 428 ? 26.608 7.518 15.050 1.00 89.81 428 PRO A O 1
ATOM 3456 N N . PRO A 1 429 ? 26.578 5.607 16.253 1.00 88.44 429 PRO A N 1
ATOM 3457 C CA . PRO A 1 429 ? 26.852 6.281 17.511 1.00 88.44 429 PRO A CA 1
ATOM 3458 C C . PRO A 1 429 ? 28.232 6.965 17.487 1.00 88.44 429 PRO A C 1
ATOM 3460 O O . PRO A 1 429 ? 29.165 6.465 16.842 1.00 88.44 429 PRO A O 1
ATOM 3463 N N . PRO A 1 430 ? 28.403 8.105 18.187 1.00 87.38 430 PRO A N 1
ATOM 3464 C CA . PRO A 1 430 ? 29.698 8.764 18.321 1.00 87.38 430 PRO A CA 1
ATOM 3465 C C . PRO A 1 430 ? 30.773 7.821 18.877 1.00 87.38 430 PRO A C 1
ATOM 3467 O O . PRO A 1 430 ? 30.488 6.933 19.683 1.00 87.38 430 PRO A O 1
ATOM 3470 N N . LYS A 1 431 ? 32.040 8.032 18.488 1.00 83.94 431 LYS A N 1
ATOM 3471 C CA . LYS A 1 431 ? 33.169 7.216 18.970 1.00 83.94 431 LYS A CA 1
ATOM 3472 C C . LYS A 1 431 ? 33.182 7.175 20.505 1.00 83.94 431 LYS A C 1
ATOM 3474 O O . LYS A 1 431 ? 33.334 8.212 21.142 1.00 83.94 431 LYS A O 1
ATOM 3479 N N . GLY A 1 432 ? 33.065 5.975 21.074 1.00 84.31 432 GLY A N 1
ATOM 3480 C CA . GLY A 1 432 ? 33.050 5.745 22.523 1.00 84.31 432 GLY A CA 1
ATOM 3481 C C . GLY A 1 432 ? 31.659 5.551 23.137 1.00 84.31 432 GLY A C 1
ATOM 3482 O O . GLY A 1 432 ? 31.582 5.223 24.316 1.00 84.31 432 GLY A O 1
ATOM 3483 N N . GLN A 1 433 ? 30.577 5.700 22.366 1.00 85.56 433 GLN A N 1
ATOM 3484 C CA . GLN A 1 433 ? 29.214 5.381 22.802 1.00 85.56 433 GLN A CA 1
ATOM 3485 C C . GLN A 1 433 ? 28.739 4.066 22.169 1.00 85.56 433 GLN A C 1
ATOM 3487 O O . GLN A 1 433 ? 28.985 3.810 20.992 1.00 85.56 433 GLN A O 1
ATOM 3492 N N . THR A 1 434 ? 28.066 3.225 22.956 1.00 81.69 434 THR A N 1
ATOM 3493 C CA . THR A 1 434 ? 27.500 1.936 22.512 1.00 81.69 434 THR A CA 1
ATOM 3494 C C . THR A 1 434 ? 25.990 1.986 22.292 1.00 81.69 434 THR A C 1
ATOM 3496 O O . THR A 1 434 ? 25.439 1.078 21.675 1.00 81.69 434 THR A O 1
ATOM 3499 N N . MET A 1 435 ? 25.319 3.025 22.795 1.00 82.06 435 MET A N 1
ATOM 3500 C CA . MET A 1 435 ? 23.870 3.180 22.682 1.00 82.06 435 MET A CA 1
ATOM 3501 C C . MET A 1 435 ? 23.485 3.829 21.345 1.00 82.06 435 MET A C 1
ATOM 3503 O O . MET A 1 435 ? 24.231 4.686 20.865 1.00 82.06 435 MET A O 1
ATOM 3507 N N . PRO A 1 436 ? 22.334 3.460 20.750 1.00 84.12 436 PRO A N 1
ATOM 3508 C CA . PRO A 1 436 ? 21.802 4.139 19.571 1.00 84.12 436 PRO A CA 1
ATOM 3509 C C . PRO A 1 436 ? 21.599 5.638 19.815 1.00 84.12 436 PRO A C 1
ATOM 3511 O O . PRO A 1 436 ? 21.292 6.059 20.932 1.00 84.12 436 PRO A O 1
ATOM 3514 N N . VAL A 1 437 ? 21.741 6.439 18.759 1.00 88.88 437 VAL A N 1
ATOM 3515 C CA . VAL A 1 437 ? 21.445 7.875 18.805 1.00 88.88 437 VAL A CA 1
ATOM 3516 C C . VAL A 1 437 ? 19.944 8.060 19.066 1.00 88.88 437 VAL A C 1
ATOM 3518 O O . VAL A 1 437 ? 19.119 7.483 18.364 1.00 88.88 437 VAL A O 1
ATOM 3521 N N . ASN A 1 438 ? 19.589 8.826 20.100 1.00 89.62 438 ASN A N 1
ATOM 3522 C CA . ASN A 1 438 ? 18.206 9.166 20.436 1.00 89.62 438 ASN A CA 1
ATOM 3523 C C . ASN A 1 438 ? 18.171 10.557 21.105 1.00 89.62 438 ASN A C 1
ATOM 3525 O O . ASN A 1 438 ? 18.776 10.709 22.172 1.00 89.62 438 ASN A O 1
ATOM 3529 N N . PRO A 1 439 ? 17.511 11.571 20.519 1.00 92.56 439 PRO A N 1
ATOM 3530 C CA . PRO A 1 439 ? 16.753 11.534 19.261 1.00 92.56 439 PRO A CA 1
ATOM 3531 C C . PRO A 1 439 ? 17.639 11.379 18.011 1.00 92.56 439 PRO A C 1
ATOM 3533 O O . PRO A 1 439 ? 18.732 11.939 17.946 1.00 92.56 439 PRO A O 1
ATOM 3536 N N . ASP A 1 440 ? 17.152 10.644 17.006 1.00 93.88 440 ASP A N 1
ATOM 3537 C CA . ASP A 1 440 ? 17.757 10.490 15.673 1.00 93.88 440 ASP A CA 1
ATOM 3538 C C . ASP A 1 440 ? 16.781 10.973 14.592 1.00 93.88 440 ASP A C 1
ATOM 3540 O O . ASP A 1 440 ? 16.020 10.201 14.009 1.00 93.88 440 ASP A O 1
ATOM 3544 N N . GLU A 1 441 ? 16.821 12.276 14.313 1.00 92.62 441 GLU A N 1
ATOM 3545 C CA . GLU A 1 441 ? 15.950 12.943 13.330 1.00 92.62 441 GLU A CA 1
ATOM 3546 C C . GLU A 1 441 ? 16.065 12.371 11.913 1.00 92.62 441 GLU A C 1
ATOM 3548 O O . GLU A 1 441 ? 15.140 12.502 11.117 1.00 92.62 441 GLU A O 1
ATOM 3553 N N . ARG A 1 442 ? 17.194 11.738 11.572 1.00 92.62 442 ARG A N 1
ATOM 3554 C CA . ARG A 1 442 ? 17.378 11.131 10.252 1.00 92.62 442 ARG A CA 1
ATOM 3555 C C . ARG A 1 442 ? 16.590 9.831 10.148 1.00 92.62 442 ARG A C 1
ATOM 3557 O O . ARG A 1 442 ? 15.912 9.624 9.152 1.00 92.62 442 ARG A O 1
ATOM 3564 N N . ASN A 1 443 ? 16.696 8.960 11.149 1.00 95.25 443 ASN A N 1
ATOM 3565 C CA . ASN A 1 443 ? 16.013 7.664 11.166 1.00 95.25 443 ASN A CA 1
ATOM 3566 C C . ASN A 1 443 ? 14.532 7.764 11.571 1.00 95.25 443 ASN A C 1
ATOM 3568 O O . ASN A 1 443 ? 13.780 6.827 11.317 1.00 95.25 443 ASN A O 1
ATOM 3572 N N . ALA A 1 444 ? 14.117 8.861 12.200 1.00 94.94 444 ALA A N 1
ATOM 3573 C CA . ALA A 1 444 ? 12.747 9.086 12.641 1.00 94.94 444 ALA A CA 1
ATOM 3574 C C . ALA A 1 444 ? 11.763 9.390 11.497 1.00 94.94 444 ALA A C 1
ATOM 3576 O O . ALA A 1 444 ? 12.139 9.874 10.427 1.00 94.94 444 ALA A O 1
ATOM 3577 N N . LEU A 1 445 ? 10.469 9.185 11.771 1.00 93.88 445 LEU A N 1
ATOM 3578 C CA . LEU A 1 445 ? 9.405 9.786 10.966 1.00 93.88 445 LEU A CA 1
ATOM 3579 C C . LEU A 1 445 ? 9.404 11.302 11.149 1.00 93.88 445 LEU A C 1
ATOM 3581 O O . LEU A 1 445 ? 9.376 11.808 12.273 1.00 93.88 445 LEU A O 1
ATOM 3585 N N . SER A 1 446 ? 9.356 12.034 10.039 1.00 92.00 446 SER A N 1
ATOM 3586 C CA . SER A 1 446 ? 9.138 13.477 10.081 1.00 92.00 446 SER A CA 1
ATOM 3587 C C . SER A 1 446 ? 7.716 13.776 10.552 1.00 92.00 446 SER A C 1
ATOM 3589 O O . SER A 1 446 ? 6.755 13.316 9.941 1.00 92.00 446 SER A O 1
ATOM 3591 N N . ILE A 1 447 ? 7.561 14.605 11.584 1.00 93.25 447 ILE A N 1
ATOM 3592 C CA . ILE A 1 447 ? 6.246 15.082 12.035 1.00 93.25 447 ILE A CA 1
ATOM 3593 C C . ILE A 1 447 ? 5.886 16.329 11.235 1.00 93.25 447 ILE A C 1
ATOM 3595 O O . ILE A 1 447 ? 6.153 17.462 11.638 1.00 93.25 447 ILE A O 1
ATOM 3599 N N . SER A 1 448 ? 5.309 16.105 10.059 1.00 92.69 448 SER A N 1
ATOM 3600 C CA . SER A 1 448 ? 4.884 17.164 9.150 1.00 92.69 448 SER A CA 1
ATOM 3601 C C . SER A 1 448 ? 3.478 16.911 8.610 1.00 92.69 448 SER A C 1
ATOM 3603 O O . SER A 1 448 ? 2.935 15.808 8.695 1.00 92.69 448 SER A O 1
ATOM 3605 N N . ARG A 1 449 ? 2.863 17.982 8.107 1.00 91.94 449 ARG A N 1
ATOM 3606 C CA . ARG A 1 449 ? 1.531 17.979 7.499 1.00 91.94 449 ARG A CA 1
ATOM 3607 C C . ARG A 1 449 ? 1.521 18.877 6.274 1.00 91.94 449 ARG A C 1
ATOM 3609 O O . ARG A 1 449 ? 2.278 19.849 6.223 1.00 91.94 449 ARG A O 1
ATOM 3616 N N . GLY A 1 450 ? 0.619 18.606 5.343 1.00 91.06 450 GLY A N 1
ATOM 3617 C CA . GLY A 1 450 ? 0.434 19.433 4.160 1.00 91.06 450 GLY A CA 1
ATOM 3618 C C . GLY A 1 450 ? -0.974 19.325 3.591 1.00 91.06 450 GLY A C 1
ATOM 3619 O O . GLY A 1 450 ? -1.942 19.076 4.311 1.00 91.06 450 GLY A O 1
ATOM 3620 N N . TYR A 1 451 ? -1.105 19.579 2.291 1.00 90.94 451 TYR A N 1
ATOM 3621 C CA . TYR A 1 451 ? -2.385 19.448 1.604 1.00 90.94 451 TYR A CA 1
ATOM 3622 C C . TYR A 1 451 ? -2.791 17.974 1.532 1.00 90.94 451 TYR A C 1
ATOM 3624 O O . TYR A 1 451 ? -2.142 17.197 0.847 1.00 90.94 451 TYR A O 1
ATOM 3632 N N . GLN A 1 452 ? -3.868 17.615 2.233 1.00 92.50 452 GLN A N 1
ATOM 3633 C CA . GLN A 1 452 ? -4.441 16.265 2.248 1.00 92.50 452 GLN A CA 1
ATOM 3634 C C . GLN A 1 452 ? -3.495 15.136 2.711 1.00 92.50 452 GLN A C 1
ATOM 3636 O O . GLN A 1 452 ? -3.703 13.983 2.345 1.00 92.50 452 GLN A O 1
ATOM 3641 N N . TYR A 1 453 ? -2.509 15.436 3.562 1.00 92.62 453 TYR A N 1
ATOM 3642 C CA . TYR A 1 453 ? -1.696 14.417 4.238 1.00 92.62 453 TYR A CA 1
ATOM 3643 C C . TYR A 1 453 ? -1.152 14.913 5.586 1.00 92.62 453 TYR A C 1
ATOM 3645 O O . TYR A 1 453 ? -0.992 16.123 5.812 1.00 92.62 453 TYR A O 1
ATOM 3653 N N . GLN A 1 454 ? -0.834 13.962 6.464 1.00 94.06 454 GLN A N 1
ATOM 3654 C CA . GLN A 1 454 ? -0.131 14.165 7.728 1.00 94.06 454 GLN A CA 1
ATOM 3655 C C . GLN A 1 454 ? 0.548 12.853 8.128 1.00 94.06 454 GLN A C 1
ATOM 3657 O O . GLN A 1 454 ? -0.134 11.846 8.238 1.00 94.06 454 GLN A O 1
ATOM 3662 N N . ASN A 1 455 ? 1.850 12.888 8.411 1.00 94.88 455 ASN A N 1
ATOM 3663 C CA . ASN A 1 455 ? 2.658 11.666 8.557 1.00 94.88 455 ASN A CA 1
ATOM 3664 C C . ASN A 1 455 ? 2.406 10.862 9.846 1.00 94.88 455 ASN A C 1
ATOM 3666 O O . ASN A 1 455 ? 2.959 9.783 10.008 1.00 94.88 455 ASN A O 1
ATOM 3670 N N . VAL A 1 456 ? 1.697 11.435 10.823 1.00 97.06 456 VAL A N 1
ATOM 3671 C CA . VAL A 1 456 ? 1.320 10.797 12.099 1.00 97.06 456 VAL A CA 1
ATOM 3672 C C . VAL A 1 456 ? 0.015 11.401 12.602 1.00 97.06 456 VAL A C 1
ATOM 3674 O O . VAL A 1 456 ? -0.250 12.572 12.349 1.00 97.06 456 VAL A O 1
ATOM 3677 N N . LEU A 1 457 ? -0.788 10.672 13.371 1.00 97.25 457 LEU A N 1
ATOM 3678 C CA . LEU A 1 457 ? -1.981 11.218 14.025 1.00 97.25 457 LEU A CA 1
ATOM 3679 C C . LEU A 1 457 ? -1.633 12.291 15.066 1.00 97.25 457 LEU A C 1
ATOM 3681 O O . LEU A 1 457 ? -0.480 12.452 15.472 1.00 97.25 457 LEU A O 1
ATOM 3685 N N . SER A 1 458 ? -2.642 13.040 15.519 1.00 96.12 458 SER A N 1
ATOM 3686 C CA . SER A 1 458 ? -2.464 13.927 16.671 1.00 96.12 458 SER A CA 1
ATOM 3687 C C . SER A 1 458 ? -2.227 13.105 17.947 1.00 96.12 458 SER A C 1
ATOM 3689 O O . SER A 1 458 ? -2.637 11.941 18.042 1.00 96.12 458 SER A O 1
ATOM 3691 N N . ASN A 1 459 ? -1.554 13.695 18.940 1.00 96.50 459 ASN A N 1
ATOM 3692 C CA . ASN A 1 459 ? -1.325 13.013 20.215 1.00 96.50 459 ASN A CA 1
ATOM 3693 C C . ASN A 1 459 ? -2.651 12.650 20.899 1.00 96.50 459 ASN A C 1
ATOM 3695 O O . ASN A 1 459 ? -2.817 11.519 21.353 1.00 96.50 459 ASN A O 1
ATOM 3699 N N . ASP A 1 460 ? -3.611 13.575 20.887 1.00 96.38 460 ASP A N 1
ATOM 3700 C CA . ASP A 1 460 ? -4.923 13.387 21.507 1.00 96.38 460 ASP A CA 1
ATOM 3701 C C . ASP A 1 460 ? -5.736 12.299 20.798 1.00 96.38 460 ASP A C 1
ATOM 3703 O O . ASP A 1 460 ? -6.315 11.443 21.466 1.00 96.38 460 ASP A O 1
ATOM 3707 N N . ASP A 1 461 ? -5.733 12.263 19.459 1.00 97.12 461 ASP A N 1
ATOM 3708 C CA . ASP A 1 461 ? -6.412 11.202 18.703 1.00 97.12 461 ASP A CA 1
ATOM 3709 C C . ASP A 1 461 ? -5.765 9.838 18.956 1.00 97.12 461 ASP A C 1
ATOM 3711 O O . ASP A 1 461 ? -6.472 8.846 19.133 1.00 97.12 461 ASP A O 1
ATOM 3715 N N . SER A 1 462 ? -4.432 9.784 19.042 1.00 97.94 462 SER A N 1
ATOM 3716 C CA . SER A 1 462 ? -3.698 8.545 19.331 1.00 97.94 462 SER A CA 1
ATOM 3717 C C . SER A 1 462 ? -4.061 7.988 20.711 1.00 97.94 462 SER A C 1
ATOM 3719 O O . SER A 1 462 ? -4.355 6.801 20.844 1.00 97.94 462 SER A O 1
ATOM 3721 N N . ILE A 1 463 ? -4.097 8.847 21.735 1.00 97.69 463 ILE A N 1
ATOM 3722 C CA . ILE A 1 463 ? -4.493 8.470 23.099 1.00 97.69 463 ILE A CA 1
ATOM 3723 C C . ILE A 1 463 ? -5.970 8.053 23.127 1.00 97.69 463 ILE A C 1
ATOM 3725 O O . ILE A 1 463 ? -6.304 6.988 23.650 1.00 97.69 463 ILE A O 1
ATOM 3729 N N . LYS A 1 464 ? -6.859 8.849 22.516 1.00 96.88 464 LYS A N 1
ATOM 3730 C CA . LYS A 1 464 ? -8.300 8.567 22.436 1.00 96.88 464 LYS A CA 1
ATOM 3731 C C . LYS A 1 464 ? -8.570 7.209 21.789 1.00 96.88 464 LYS A C 1
ATOM 3733 O O . LYS A 1 464 ? -9.406 6.461 22.296 1.00 96.88 464 LYS A O 1
ATOM 3738 N N . LEU A 1 465 ? -7.874 6.882 20.699 1.00 97.25 465 LEU A N 1
ATOM 3739 C CA . LEU A 1 465 ? -7.996 5.600 20.005 1.00 97.25 465 LEU A CA 1
ATOM 3740 C C . LEU A 1 465 ? -7.640 4.429 20.917 1.00 97.25 465 LEU A C 1
ATOM 3742 O O . LEU A 1 465 ? -8.466 3.536 21.114 1.00 97.25 465 LEU A O 1
ATOM 3746 N N . ILE A 1 466 ? -6.445 4.453 21.511 1.00 97.75 466 ILE A N 1
ATOM 3747 C CA . ILE A 1 466 ? -5.975 3.371 22.382 1.00 97.75 466 ILE A CA 1
ATOM 3748 C C . ILE A 1 466 ? -6.911 3.189 23.584 1.00 97.75 466 ILE A C 1
ATOM 3750 O O . ILE A 1 466 ? -7.294 2.061 23.902 1.00 97.75 466 ILE A O 1
ATOM 3754 N N . GLN A 1 467 ? -7.347 4.287 24.208 1.00 96.69 467 GLN A N 1
ATOM 3755 C CA . GLN A 1 467 ? -8.250 4.250 25.361 1.00 96.69 467 GLN A CA 1
ATOM 3756 C C . GLN A 1 467 ? -9.640 3.702 25.014 1.00 96.69 467 GLN A C 1
ATOM 3758 O O . GLN A 1 467 ? -10.165 2.862 25.743 1.00 96.69 467 GLN A O 1
ATOM 3763 N N . LYS A 1 468 ? -10.247 4.147 23.904 1.00 97.19 468 LYS A N 1
ATOM 3764 C CA . LYS A 1 468 ? -11.581 3.684 23.480 1.00 97.19 468 LYS A CA 1
ATOM 3765 C C . LYS A 1 468 ? -11.573 2.210 23.083 1.00 97.19 468 LYS A C 1
ATOM 3767 O O . LYS A 1 468 ? -12.510 1.490 23.425 1.00 97.19 468 LYS A O 1
ATOM 3772 N N . ILE A 1 469 ? -10.526 1.755 22.391 1.00 97.25 469 ILE A N 1
ATOM 3773 C CA . ILE A 1 469 ? -10.406 0.375 21.896 1.00 97.25 469 ILE A CA 1
ATOM 3774 C C . ILE A 1 469 ? -10.043 -0.605 23.014 1.00 97.25 469 ILE A C 1
ATOM 3776 O O . ILE A 1 469 ? -10.584 -1.715 23.048 1.00 97.25 469 ILE A O 1
ATOM 3780 N N . GLY A 1 470 ? -9.185 -0.188 23.949 1.00 93.94 470 GLY A N 1
ATOM 3781 C CA . GLY A 1 470 ? -8.764 -0.970 25.111 1.00 93.94 470 GLY A CA 1
ATOM 3782 C C . GLY A 1 470 ? -7.975 -2.239 24.762 1.00 93.94 470 GLY A C 1
ATOM 3783 O O . GLY A 1 470 ? -8.169 -2.855 23.713 1.00 93.94 470 GLY A O 1
ATOM 3784 N N . ASN A 1 471 ? -7.091 -2.659 25.672 1.00 91.12 471 ASN A N 1
ATOM 3785 C CA . ASN A 1 471 ? -6.303 -3.894 25.537 1.00 91.12 471 ASN A CA 1
ATOM 3786 C C . ASN A 1 471 ? -5.508 -3.988 24.210 1.00 91.12 471 ASN A C 1
ATOM 3788 O O . ASN A 1 471 ? -5.352 -5.066 23.631 1.00 91.12 471 ASN A O 1
ATOM 3792 N N . VAL A 1 472 ? -5.045 -2.842 23.691 1.00 95.62 472 VAL A N 1
ATOM 3793 C CA . VAL A 1 472 ? -4.262 -2.771 22.449 1.00 95.62 472 VAL A CA 1
ATOM 3794 C C . VAL A 1 472 ? -2.818 -3.147 22.754 1.00 95.62 472 VAL A C 1
ATOM 3796 O O . VAL A 1 472 ? -2.121 -2.398 23.430 1.00 95.62 472 VAL A O 1
ATOM 3799 N N . VAL A 1 473 ? -2.369 -4.300 22.264 1.00 92.94 473 VAL A N 1
ATOM 3800 C CA . VAL A 1 473 ? -1.010 -4.814 22.507 1.00 92.94 473 VAL A CA 1
ATOM 3801 C C . VAL A 1 473 ? -0.040 -4.454 21.386 1.00 92.94 473 VAL A C 1
ATOM 3803 O O . VAL A 1 473 ? 1.174 -4.418 21.586 1.00 92.94 473 VAL A O 1
ATOM 3806 N N . SER A 1 474 ? -0.548 -4.207 20.179 1.00 95.75 474 SER A N 1
ATOM 3807 C CA . SER A 1 474 ? 0.264 -3.851 19.016 1.00 95.75 474 SER A CA 1
ATOM 3808 C C . SER A 1 474 ? -0.533 -3.058 17.992 1.00 95.75 474 SER A C 1
ATOM 3810 O O . SER A 1 474 ? -1.759 -3.154 17.930 1.00 95.75 474 SER A O 1
ATOM 3812 N N . VAL A 1 475 ? 0.185 -2.279 17.192 1.00 98.38 475 VAL A N 1
ATOM 3813 C CA . VAL A 1 475 ? -0.363 -1.407 16.156 1.00 98.38 475 VAL A CA 1
ATOM 3814 C C . VAL A 1 475 ? 0.376 -1.672 14.847 1.00 98.38 475 VAL A C 1
ATOM 3816 O O . VAL A 1 475 ? 1.599 -1.807 14.846 1.00 98.38 475 VAL A O 1
ATOM 3819 N N . PHE A 1 476 ? -0.348 -1.737 13.735 1.00 98.50 476 PHE A N 1
ATOM 3820 C CA . PHE A 1 476 ? 0.245 -1.751 12.401 1.00 98.50 476 PHE A CA 1
ATOM 3821 C C . PHE A 1 476 ? -0.301 -0.584 11.584 1.00 98.50 476 PHE A C 1
ATOM 3823 O O . PHE A 1 476 ? -1.519 -0.422 11.484 1.00 98.50 476 PHE A O 1
ATOM 3830 N N . SER A 1 477 ? 0.609 0.211 11.024 1.00 98.38 477 SER A N 1
ATOM 3831 C CA . SER A 1 477 ? 0.311 1.358 10.161 1.00 98.38 477 SER A CA 1
ATOM 3832 C C . SER A 1 477 ? 0.855 1.158 8.745 1.00 98.38 477 SER A C 1
ATOM 3834 O O . SER A 1 477 ? 1.705 0.293 8.540 1.00 98.38 477 SER A O 1
ATOM 3836 N N . GLY A 1 478 ? 0.343 1.896 7.759 1.00 95.69 478 GLY A N 1
ATOM 3837 C CA . GLY A 1 478 ? 0.804 1.837 6.363 1.00 95.69 478 GLY A CA 1
ATOM 3838 C C . GLY A 1 478 ? 1.612 3.062 5.924 1.00 95.69 478 GLY A C 1
ATOM 3839 O O . GLY A 1 478 ? 2.634 2.923 5.272 1.00 95.69 478 GLY A O 1
ATOM 3840 N N . ASP A 1 479 ? 1.203 4.251 6.353 1.00 86.88 479 ASP A N 1
ATOM 3841 C CA . ASP A 1 479 ? 1.705 5.542 5.871 1.00 86.88 479 ASP A CA 1
ATOM 3842 C C . ASP A 1 479 ? 3.152 5.836 6.343 1.00 86.88 479 ASP A C 1
ATOM 3844 O O . ASP A 1 479 ? 3.419 5.892 7.544 1.00 86.88 479 ASP A O 1
ATOM 3848 N N . ASP A 1 480 ? 4.074 5.934 5.366 1.00 89.88 480 ASP A N 1
ATOM 3849 C CA . ASP A 1 480 ? 5.518 6.314 5.373 1.00 89.88 480 ASP A CA 1
ATOM 3850 C C . ASP A 1 480 ? 6.292 5.566 4.259 1.00 89.88 480 ASP A C 1
ATOM 3852 O O . ASP A 1 480 ? 7.402 5.947 3.880 1.00 89.88 480 ASP A O 1
ATOM 3856 N N . HIS A 1 481 ? 5.709 4.487 3.724 1.00 94.12 481 HIS A N 1
ATOM 3857 C CA . HIS A 1 481 ? 6.264 3.606 2.690 1.00 94.12 481 HIS A CA 1
ATOM 3858 C C . HIS A 1 481 ? 7.506 2.793 3.105 1.00 94.12 481 HIS A C 1
ATOM 3860 O O . HIS A 1 481 ? 7.872 1.851 2.399 1.00 94.12 481 HIS A O 1
ATOM 3866 N N . ASP A 1 482 ? 8.177 3.098 4.218 1.00 95.19 482 ASP A N 1
ATOM 3867 C CA . ASP A 1 482 ? 9.340 2.365 4.728 1.00 95.19 482 ASP A CA 1
ATOM 3868 C C . ASP A 1 482 ? 9.049 1.691 6.078 1.00 95.19 482 ASP A C 1
ATOM 3870 O O . ASP A 1 482 ? 8.082 2.004 6.766 1.00 95.19 482 ASP A O 1
ATOM 3874 N N . TYR A 1 483 ? 9.886 0.727 6.465 1.00 96.44 483 TYR A N 1
ATOM 3875 C CA . TYR A 1 483 ? 9.722 0.053 7.749 1.00 96.44 483 TYR A CA 1
ATOM 3876 C C . TYR A 1 483 ? 10.073 1.005 8.895 1.00 96.44 483 TYR A C 1
ATOM 3878 O O . TYR A 1 483 ? 11.184 1.545 8.952 1.00 96.44 483 TYR A O 1
ATOM 3886 N N . CYS A 1 484 ? 9.156 1.159 9.845 1.00 96.25 484 CYS A N 1
ATOM 3887 C CA . CYS A 1 484 ? 9.407 1.900 11.074 1.00 96.25 484 CYS A CA 1
ATOM 3888 C C . CYS A 1 484 ? 8.842 1.158 12.275 1.00 96.25 484 CYS A C 1
ATOM 3890 O O . CYS A 1 484 ? 7.662 0.836 12.296 1.00 96.25 484 CYS A O 1
ATOM 3892 N N . GLU A 1 485 ? 9.666 0.913 13.288 1.00 95.81 485 GLU A N 1
ATOM 3893 C CA . GLU A 1 485 ? 9.251 0.221 14.501 1.00 95.81 485 GLU A CA 1
ATOM 3894 C C . GLU A 1 485 ? 9.521 1.079 15.730 1.00 95.81 485 GLU A C 1
ATOM 3896 O O . GLU A 1 485 ? 10.642 1.538 15.949 1.00 95.81 485 GLU A O 1
ATOM 3901 N N . VAL A 1 486 ? 8.487 1.274 16.545 1.00 95.12 486 VAL A N 1
ATOM 3902 C CA . VAL A 1 486 ? 8.569 2.034 17.794 1.00 95.12 486 VAL A CA 1
ATOM 3903 C C . VAL A 1 486 ? 7.748 1.359 18.889 1.00 95.12 486 VAL A C 1
ATOM 3905 O O . VAL A 1 486 ? 6.781 0.646 18.622 1.00 95.12 486 VAL A O 1
ATOM 3908 N N . VAL A 1 487 ? 8.120 1.598 20.144 1.00 95.56 487 VAL A N 1
ATOM 3909 C CA . VAL A 1 487 ? 7.301 1.246 21.310 1.00 95.56 487 VAL A CA 1
ATOM 3910 C C . VAL A 1 487 ? 6.788 2.538 21.919 1.00 95.56 487 VAL A C 1
ATOM 3912 O O . VAL A 1 487 ? 7.568 3.445 22.214 1.00 95.56 487 VAL A O 1
ATOM 3915 N N . HIS A 1 488 ? 5.471 2.632 22.068 1.00 95.19 488 HIS A N 1
ATOM 3916 C CA . HIS A 1 488 ? 4.819 3.835 22.566 1.00 95.19 488 HIS A CA 1
ATOM 3917 C C . HIS A 1 488 ? 4.936 3.997 24.094 1.00 95.19 488 HIS A C 1
ATOM 3919 O O . HIS A 1 488 ? 5.241 3.032 24.799 1.00 95.19 488 HIS A O 1
ATOM 3925 N N . PRO A 1 489 ? 4.703 5.208 24.638 1.00 94.94 489 PRO A N 1
ATOM 3926 C CA . PRO A 1 489 ? 4.640 5.414 26.083 1.00 94.94 489 PRO A CA 1
ATOM 3927 C C . PRO A 1 489 ? 3.393 4.769 26.725 1.00 94.94 489 PRO A C 1
ATOM 3929 O O . PRO A 1 489 ? 2.520 4.215 26.052 1.00 94.94 489 PRO A O 1
ATOM 3932 N N . GLU A 1 490 ? 3.315 4.840 28.057 1.00 94.00 490 GLU A N 1
ATOM 3933 C CA . GLU A 1 490 ? 2.228 4.261 28.870 1.00 94.00 490 GLU A CA 1
ATOM 3934 C C . GLU A 1 490 ? 0.838 4.799 28.486 1.00 94.00 490 GLU A C 1
ATOM 3936 O O . GLU A 1 490 ? -0.142 4.057 28.469 1.00 94.00 490 GLU A O 1
ATOM 3941 N N . ASP A 1 491 ? 0.753 6.071 28.089 1.00 94.00 491 ASP A N 1
ATOM 3942 C CA . ASP A 1 491 ? -0.480 6.735 27.637 1.00 94.00 491 ASP A CA 1
ATOM 3943 C C . ASP A 1 491 ? -1.112 6.083 26.392 1.00 94.00 491 ASP A C 1
ATOM 3945 O O . ASP A 1 491 ? -2.299 6.265 26.117 1.00 94.00 491 ASP A O 1
ATOM 3949 N N . LYS A 1 492 ? -0.318 5.297 25.662 1.00 95.00 492 LYS A N 1
ATOM 3950 C CA . LYS A 1 492 ? -0.696 4.492 24.498 1.00 95.00 492 LYS A CA 1
ATOM 3951 C C . LYS A 1 492 ? -0.441 3.000 24.762 1.00 95.00 492 LYS A C 1
ATOM 3953 O O . LYS A 1 492 ? -0.139 2.235 23.847 1.00 95.00 492 LYS A O 1
ATOM 3958 N N . ASN A 1 493 ? -0.592 2.586 26.022 1.00 93.06 493 ASN A N 1
ATOM 3959 C CA . ASN A 1 493 ? -0.567 1.200 26.497 1.00 93.06 493 ASN A CA 1
ATOM 3960 C C . ASN A 1 493 ? 0.734 0.435 26.196 1.00 93.06 493 ASN A C 1
ATOM 3962 O O . ASN A 1 493 ? 0.698 -0.778 25.992 1.00 93.06 493 ASN A O 1
ATOM 3966 N N . HIS A 1 494 ? 1.872 1.133 26.098 1.00 94.75 494 HIS A N 1
ATOM 3967 C CA . HIS A 1 494 ? 3.145 0.533 25.678 1.00 94.75 494 HIS A CA 1
ATOM 3968 C C . HIS A 1 494 ? 3.049 -0.262 24.367 1.00 94.75 494 HIS A C 1
ATOM 3970 O O . HIS A 1 494 ? 3.812 -1.203 24.135 1.00 94.75 494 HIS A O 1
ATOM 3976 N N . ALA A 1 495 ? 2.088 0.092 23.508 1.00 93.75 495 ALA A N 1
ATOM 3977 C CA . ALA A 1 495 ? 1.818 -0.669 22.307 1.00 93.75 495 ALA A CA 1
ATOM 3978 C C . ALA A 1 495 ? 3.024 -0.588 21.364 1.00 93.75 495 ALA A C 1
ATOM 3980 O O . ALA A 1 495 ? 3.556 0.491 21.087 1.00 93.75 495 ALA A O 1
ATOM 3981 N N . ARG A 1 496 ? 3.454 -1.744 20.858 1.00 95.81 496 ARG A N 1
ATOM 3982 C CA . ARG A 1 496 ? 4.469 -1.815 19.805 1.00 95.81 496 ARG A CA 1
ATOM 3983 C C . ARG A 1 496 ? 3.813 -1.484 18.472 1.00 95.81 496 ARG A C 1
ATOM 3985 O O . ARG A 1 496 ? 2.887 -2.182 18.065 1.00 95.81 496 ARG A O 1
ATOM 3992 N N . GLU A 1 497 ? 4.287 -0.443 17.801 1.00 97.75 497 GLU A N 1
ATOM 3993 C CA . GLU A 1 497 ? 3.823 -0.057 16.472 1.00 97.75 497 GLU A CA 1
ATOM 3994 C C . GLU A 1 497 ? 4.856 -0.427 15.406 1.00 97.75 497 GLU A C 1
ATOM 3996 O O . GLU A 1 497 ? 6.039 -0.114 15.552 1.00 97.75 497 GLU A O 1
ATOM 4001 N N . ILE A 1 498 ? 4.395 -1.057 14.322 1.00 98.19 498 ILE A N 1
ATOM 4002 C CA . ILE A 1 498 ? 5.165 -1.216 13.086 1.00 98.19 498 ILE A CA 1
ATOM 4003 C C . ILE A 1 498 ? 4.430 -0.526 11.938 1.00 98.19 498 ILE A C 1
ATOM 4005 O O . ILE A 1 498 ? 3.318 -0.915 11.585 1.00 98.19 498 ILE A O 1
ATOM 4009 N N . THR A 1 499 ? 5.091 0.431 11.300 1.00 97.69 499 THR A N 1
ATOM 4010 C CA . THR A 1 499 ? 4.700 0.945 9.988 1.00 97.69 499 THR A CA 1
ATOM 4011 C C . THR A 1 499 ? 5.225 -0.007 8.915 1.00 97.69 499 THR A C 1
ATOM 4013 O O . THR A 1 499 ? 6.422 -0.310 8.856 1.00 97.69 499 THR A O 1
ATOM 4016 N N . VAL A 1 500 ? 4.305 -0.566 8.133 1.00 97.44 500 VAL A N 1
ATOM 4017 C CA . VAL A 1 500 ? 4.560 -1.604 7.138 1.00 97.44 500 VAL A CA 1
ATOM 4018 C C . VAL A 1 500 ? 5.113 -0.963 5.877 1.00 97.44 500 VAL A C 1
ATOM 4020 O O . VAL A 1 500 ? 4.562 -0.012 5.343 1.00 97.44 500 VAL A O 1
ATOM 4023 N N . LYS A 1 501 ? 6.206 -1.533 5.376 1.00 95.75 501 LYS A N 1
ATOM 4024 C CA . LYS A 1 501 ? 6.846 -1.086 4.143 1.00 95.75 501 LYS A CA 1
ATOM 4025 C C . LYS A 1 501 ? 5.897 -1.218 2.947 1.00 95.75 501 LYS A C 1
ATOM 4027 O O . LYS A 1 501 ? 5.215 -2.236 2.823 1.00 95.75 501 LYS A O 1
ATOM 4032 N N . SER A 1 502 ? 5.926 -0.241 2.041 1.00 96.19 502 SER A N 1
ATOM 4033 C CA . SER A 1 502 ? 5.121 -0.262 0.819 1.00 96.19 502 SER A CA 1
ATOM 4034 C C . SER A 1 502 ? 5.466 -1.481 -0.035 1.00 96.19 502 SER A C 1
ATOM 4036 O O . SER A 1 502 ? 6.636 -1.852 -0.196 1.00 96.19 502 SER A O 1
ATOM 4038 N N . MET A 1 503 ? 4.440 -2.091 -0.627 1.00 95.50 503 MET A N 1
ATOM 4039 C CA . MET A 1 503 ? 4.612 -3.170 -1.598 1.00 95.50 503 MET A CA 1
ATOM 4040 C C . MET A 1 503 ? 4.905 -2.660 -3.019 1.00 95.50 503 MET A C 1
ATOM 4042 O O . MET A 1 503 ? 5.233 -3.446 -3.913 1.00 95.50 503 MET A O 1
ATOM 4046 N N . SER A 1 504 ? 4.793 -1.349 -3.237 1.00 95.06 504 SER A N 1
ATOM 4047 C CA . SER A 1 504 ? 5.023 -0.682 -4.512 1.00 95.06 504 SER A CA 1
ATOM 4048 C C . SER A 1 504 ? 6.469 -0.197 -4.647 1.00 95.06 504 SER A C 1
ATOM 4050 O O . SER A 1 504 ? 7.076 0.315 -3.711 1.00 95.06 504 SER A O 1
ATOM 4052 N N . TRP A 1 505 ? 7.051 -0.324 -5.843 1.00 93.69 505 TRP A N 1
ATOM 4053 C CA . TRP A 1 505 ? 8.443 0.083 -6.111 1.00 93.69 505 TRP A CA 1
ATOM 4054 C C . TRP A 1 505 ? 8.599 1.546 -6.541 1.00 93.69 505 TRP A C 1
ATOM 4056 O O . TRP A 1 505 ? 9.713 1.996 -6.807 1.00 93.69 505 TRP A O 1
ATOM 4066 N N . VAL A 1 506 ? 7.497 2.290 -6.635 1.00 91.56 506 VAL A N 1
ATOM 4067 C CA . VAL A 1 506 ? 7.485 3.692 -7.085 1.00 91.56 506 VAL A CA 1
ATOM 4068 C C . VAL A 1 506 ? 7.430 4.708 -5.939 1.00 91.56 506 VAL A C 1
ATOM 4070 O O . VAL A 1 506 ? 7.457 5.907 -6.205 1.00 91.56 506 VAL A O 1
ATOM 4073 N N . MET A 1 507 ? 7.464 4.243 -4.685 1.00 85.81 507 MET A N 1
ATOM 4074 C CA . MET A 1 507 ? 7.258 5.057 -3.477 1.00 85.81 507 MET A CA 1
ATOM 4075 C C . MET A 1 507 ? 8.536 5.440 -2.731 1.00 85.81 507 MET A C 1
ATOM 4077 O O . MET A 1 507 ? 8.576 5.552 -1.512 1.00 85.81 507 MET A O 1
ATOM 4081 N N . GLY A 1 508 ? 9.615 5.665 -3.484 1.00 84.44 508 GLY A N 1
ATOM 4082 C CA . GLY A 1 508 ? 10.880 6.183 -2.944 1.00 84.44 508 GLY A CA 1
ATOM 4083 C C . GLY A 1 508 ? 11.758 5.149 -2.230 1.00 84.44 508 GLY A C 1
ATOM 4084 O O . GLY A 1 508 ? 12.873 5.479 -1.828 1.00 84.44 508 GLY A O 1
ATOM 4085 N N . ILE A 1 509 ? 11.306 3.897 -2.139 1.00 90.06 509 ILE A N 1
ATOM 4086 C CA . ILE A 1 509 ? 12.046 2.766 -1.567 1.00 90.06 509 ILE A CA 1
ATOM 4087 C C . ILE A 1 509 ? 12.662 1.882 -2.660 1.00 90.06 509 ILE A C 1
ATOM 4089 O O . ILE A 1 509 ? 12.093 1.692 -3.736 1.00 90.06 509 ILE A O 1
ATOM 4093 N N . ARG A 1 510 ? 13.845 1.318 -2.400 1.00 92.81 510 ARG A N 1
ATOM 4094 C CA . ARG A 1 510 ? 14.578 0.468 -3.349 1.00 92.81 510 ARG A CA 1
ATOM 4095 C C . ARG A 1 510 ? 14.053 -0.961 -3.365 1.00 92.81 510 ARG A C 1
ATOM 4097 O O . ARG A 1 510 ? 14.021 -1.574 -4.434 1.00 92.81 510 ARG A O 1
ATOM 4104 N N . ARG A 1 511 ? 13.716 -1.497 -2.189 1.00 94.69 511 ARG A N 1
ATOM 4105 C CA . ARG A 1 511 ? 13.275 -2.882 -1.995 1.00 94.69 511 ARG A CA 1
ATOM 4106 C C . ARG A 1 511 ? 11.914 -2.901 -1.318 1.00 94.69 511 ARG A C 1
ATOM 4108 O O . ARG A 1 511 ? 11.896 -2.933 -0.099 1.00 94.69 511 ARG A O 1
ATOM 4115 N N . PRO A 1 512 ? 10.800 -2.891 -2.061 1.00 96.44 512 PRO A N 1
ATOM 4116 C CA . PRO A 1 512 ? 9.460 -2.986 -1.481 1.00 96.44 512 PRO A CA 1
ATOM 4117 C C . PRO A 1 512 ? 9.307 -4.182 -0.547 1.00 96.44 512 PRO A C 1
ATOM 4119 O O . PRO A 1 512 ? 10.141 -5.084 -0.557 1.00 96.44 512 PRO A O 1
ATOM 4122 N N . GLY A 1 513 ? 8.258 -4.217 0.262 1.00 95.81 513 GLY A N 1
ATOM 4123 C CA . GLY A 1 513 ? 8.086 -5.301 1.217 1.00 95.81 513 GLY A CA 1
ATOM 4124 C C . GLY A 1 513 ? 6.650 -5.552 1.627 1.00 95.81 513 GLY A C 1
ATOM 4125 O O . GLY A 1 513 ? 5.715 -4.924 1.144 1.00 95.81 513 GLY A O 1
ATOM 4126 N N . PHE A 1 514 ? 6.504 -6.528 2.508 1.00 96.31 514 PHE A N 1
ATOM 4127 C CA . PHE A 1 514 ? 5.271 -6.847 3.208 1.00 96.31 514 PHE A CA 1
ATOM 4128 C C . PHE A 1 514 ? 5.613 -7.416 4.582 1.00 96.31 514 PHE A C 1
ATOM 4130 O O . PHE A 1 514 ? 6.744 -7.854 4.822 1.00 96.31 514 PHE A O 1
ATOM 4137 N N . LEU A 1 515 ? 4.644 -7.419 5.493 1.00 95.50 515 LEU A N 1
ATOM 4138 C CA . LEU A 1 515 ? 4.847 -7.940 6.840 1.00 95.50 515 LEU A CA 1
ATOM 4139 C C . LEU A 1 515 ? 4.072 -9.243 7.028 1.00 95.50 515 LEU A C 1
ATOM 4141 O O . LEU A 1 515 ? 2.864 -9.289 6.819 1.00 95.50 515 LEU A O 1
ATOM 4145 N N . MET A 1 516 ? 4.764 -10.299 7.441 1.00 93.50 516 MET A N 1
ATOM 4146 C CA . MET A 1 516 ? 4.156 -11.574 7.820 1.00 93.50 516 MET A CA 1
ATOM 4147 C C . MET A 1 516 ? 3.924 -11.622 9.325 1.00 93.50 516 MET A C 1
ATOM 4149 O O . MET A 1 516 ? 4.762 -11.153 10.097 1.00 93.50 516 MET A O 1
ATOM 4153 N N . LEU A 1 517 ? 2.810 -12.218 9.745 1.00 91.75 517 LEU A N 1
ATOM 4154 C CA . LEU A 1 517 ? 2.450 -12.356 11.151 1.00 91.75 517 LEU A CA 1
ATOM 4155 C C . LEU A 1 517 ? 2.141 -13.817 11.497 1.00 91.75 517 LEU A C 1
ATOM 4157 O O . LEU A 1 517 ? 1.270 -14.457 10.904 1.00 91.75 517 LEU A O 1
ATOM 4161 N N . SER A 1 518 ? 2.858 -14.336 12.494 1.00 89.00 518 SER A N 1
ATOM 4162 C CA . SER A 1 518 ? 2.518 -15.575 13.196 1.00 89.00 518 SER A CA 1
ATOM 4163 C C . SER A 1 518 ? 1.704 -15.243 14.419 1.00 89.00 518 SER A C 1
ATOM 4165 O O . SER A 1 518 ? 2.109 -14.397 15.211 1.00 89.00 518 SER A O 1
ATOM 4167 N N . LEU A 1 519 ? 0.586 -15.938 14.579 1.00 87.62 519 LEU A N 1
ATOM 4168 C CA . LEU A 1 519 ? -0.326 -15.775 15.697 1.00 87.62 519 LEU A CA 1
ATOM 4169 C C . LEU A 1 519 ? -0.423 -17.097 16.447 1.00 87.62 519 LEU A C 1
ATOM 4171 O O . LEU A 1 519 ? -0.661 -18.146 15.849 1.00 87.62 519 LEU A O 1
ATOM 4175 N N . TRP A 1 520 ? -0.260 -17.034 17.760 1.00 86.69 520 TRP A N 1
ATOM 4176 C CA . TRP A 1 520 ? -0.400 -18.165 18.660 1.00 86.69 520 TRP A CA 1
ATOM 4177 C C . TRP A 1 520 ? -0.983 -17.690 19.989 1.00 86.69 520 TRP A C 1
ATOM 4179 O O . TRP A 1 520 ? -0.271 -17.231 20.879 1.00 86.69 520 TRP A O 1
ATOM 4189 N N . ASN A 1 521 ? -2.302 -17.813 20.124 1.00 88.44 521 ASN A N 1
ATOM 4190 C CA . ASN A 1 521 ? -3.002 -17.541 21.374 1.00 88.44 521 ASN A CA 1
ATOM 4191 C C . ASN A 1 521 ? -3.922 -18.722 21.728 1.00 88.44 521 ASN A C 1
ATOM 4193 O O . ASN A 1 521 ? -5.101 -18.724 21.363 1.00 88.44 521 ASN A O 1
ATOM 4197 N N . PRO A 1 522 ? -3.391 -19.779 22.367 1.00 88.69 522 PRO A N 1
ATOM 4198 C CA . PRO A 1 522 ? -4.186 -20.930 22.766 1.00 88.69 522 PRO A CA 1
ATOM 4199 C C . PRO A 1 522 ? -5.111 -20.551 23.931 1.00 88.69 522 PRO A C 1
ATOM 4201 O O . PRO A 1 522 ? -4.662 -20.039 24.959 1.00 88.69 522 PRO A O 1
ATOM 4204 N N . ILE A 1 523 ? -6.403 -20.839 23.783 1.00 88.88 523 ILE A N 1
ATOM 4205 C CA . ILE A 1 523 ? -7.450 -20.483 24.748 1.00 88.88 523 ILE A CA 1
ATOM 4206 C C . ILE A 1 523 ? -8.218 -21.713 25.232 1.00 88.88 523 ILE A C 1
ATOM 4208 O O . ILE A 1 523 ? -8.296 -22.740 24.558 1.00 88.88 523 ILE A O 1
ATOM 4212 N N . ARG A 1 524 ? -8.793 -21.598 26.424 1.00 87.00 524 ARG A N 1
ATOM 4213 C CA . ARG A 1 524 ? -9.768 -22.535 26.986 1.00 87.00 524 ARG A CA 1
ATOM 4214 C C . ARG A 1 524 ? -11.149 -22.317 26.343 1.00 87.00 524 ARG A C 1
ATOM 4216 O O . ARG A 1 524 ? -11.368 -21.283 25.715 1.00 87.00 524 ARG A O 1
ATOM 4223 N N . PRO A 1 525 ? -12.120 -23.234 26.534 1.00 83.50 525 PRO A N 1
ATOM 4224 C CA . PRO A 1 525 ? -13.485 -23.062 26.019 1.00 83.50 525 PRO A CA 1
ATOM 4225 C C . PRO A 1 525 ? -14.238 -21.828 26.549 1.00 83.50 525 PRO A C 1
ATOM 4227 O O . PRO A 1 525 ? -15.189 -21.377 25.920 1.00 83.50 525 PRO A O 1
ATOM 4230 N N . ASP A 1 526 ? -13.831 -21.281 27.698 1.00 81.50 526 ASP A N 1
ATOM 4231 C CA . ASP A 1 526 ? -14.327 -20.008 28.250 1.00 81.50 526 ASP A CA 1
ATOM 4232 C C . ASP A 1 526 ? -13.633 -18.773 27.626 1.00 81.50 526 ASP A C 1
ATOM 4234 O O . ASP A 1 526 ? -13.958 -17.627 27.940 1.00 81.50 526 ASP A O 1
ATOM 4238 N N . GLY A 1 52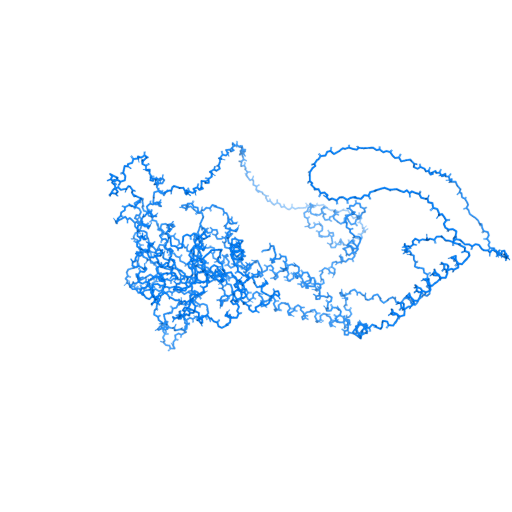7 ? -12.676 -19.004 26.725 1.00 83.12 527 GLY A N 1
ATOM 4239 C CA . GLY A 1 527 ? -11.865 -18.005 26.047 1.00 83.12 527 GLY A CA 1
ATOM 4240 C C . GLY A 1 527 ? -10.668 -17.493 26.848 1.00 83.12 527 GLY A C 1
ATOM 4241 O O . GLY A 1 527 ? -9.918 -16.660 26.346 1.00 83.12 527 GLY A O 1
ATOM 4242 N N . GLN A 1 528 ? -10.439 -17.987 28.066 1.00 85.44 528 GLN A N 1
ATOM 4243 C CA . GLN A 1 528 ? -9.288 -17.570 28.864 1.00 85.44 528 GLN A CA 1
ATOM 4244 C C . GLN A 1 528 ? -7.984 -18.194 28.328 1.00 85.44 528 GLN A C 1
ATOM 4246 O O . GLN A 1 528 ? -8.003 -19.348 27.888 1.00 85.44 528 GLN A O 1
ATOM 4251 N N . PRO A 1 529 ? -6.833 -17.494 28.375 1.00 84.12 529 PRO A N 1
ATOM 4252 C CA . PRO A 1 529 ? -5.557 -18.029 27.889 1.00 84.12 529 PRO A CA 1
ATOM 4253 C C . PRO A 1 529 ? -5.153 -19.345 28.583 1.00 84.12 529 PRO A C 1
ATOM 4255 O O . PRO A 1 529 ? -5.271 -19.482 29.803 1.00 84.12 529 PRO A O 1
ATOM 4258 N N . LEU A 1 530 ? -4.651 -20.324 27.818 1.00 77.56 530 LEU A N 1
ATOM 4259 C CA . LEU A 1 530 ? -4.267 -21.649 28.335 1.00 77.56 530 LEU A CA 1
ATOM 4260 C C . LEU A 1 530 ? -2.980 -21.633 29.174 1.00 77.56 530 LEU A C 1
ATOM 4262 O O . LEU A 1 530 ? -2.908 -22.347 30.176 1.00 77.56 530 LEU A O 1
ATOM 4266 N N . HIS A 1 531 ? -1.988 -20.820 28.800 1.00 63.09 531 HIS A N 1
ATOM 4267 C CA . HIS A 1 531 ? -0.693 -20.738 29.480 1.00 63.09 531 HIS A CA 1
ATOM 4268 C C . HIS A 1 531 ? -0.384 -19.301 29.897 1.00 63.09 531 HIS A C 1
ATOM 4270 O O . HIS A 1 531 ? -0.336 -18.412 29.061 1.00 63.09 531 HIS A O 1
ATOM 4276 N N . TYR A 1 532 ? -0.120 -19.100 31.189 1.00 49.66 532 TYR A N 1
ATOM 4277 C CA . TYR A 1 532 ? 0.500 -17.903 31.761 1.00 49.66 532 TYR A CA 1
ATOM 4278 C C . TYR A 1 532 ? 1.968 -18.249 32.068 1.00 49.66 532 TYR A C 1
ATOM 4280 O O . TYR A 1 532 ? 2.328 -18.463 33.220 1.00 49.66 532 TYR A O 1
ATOM 4288 N N . GLN A 1 533 ? 2.815 -18.447 31.050 1.00 41.16 533 GLN A N 1
ATOM 4289 C CA . GLN A 1 533 ? 4.236 -18.747 31.273 1.00 41.16 533 GLN A CA 1
ATOM 4290 C C . GLN A 1 533 ? 5.162 -17.963 30.340 1.00 41.16 533 GLN A C 1
ATOM 4292 O O . GLN A 1 533 ? 5.059 -18.037 29.119 1.00 41.16 533 GLN A O 1
ATOM 4297 N N . HIS A 1 534 ? 6.090 -17.234 30.970 1.00 41.22 534 HIS A N 1
ATOM 4298 C CA . HIS A 1 534 ? 7.297 -16.663 30.382 1.00 41.22 534 HIS A CA 1
ATOM 4299 C C . HIS A 1 534 ? 8.077 -17.726 29.599 1.00 41.22 534 HIS A C 1
ATOM 4301 O O . HIS A 1 534 ? 8.624 -18.656 30.190 1.00 41.22 534 HIS A O 1
ATOM 4307 N N . SER A 1 535 ? 8.225 -17.538 28.292 1.00 34.66 535 SER A N 1
ATOM 4308 C CA . SER A 1 535 ? 9.321 -18.135 27.533 1.00 34.66 535 SER A CA 1
ATOM 4309 C C . SER A 1 535 ? 10.303 -17.025 27.181 1.00 34.66 535 SER A C 1
ATOM 4311 O O . SER A 1 535 ? 10.098 -16.268 26.233 1.00 34.66 535 SER A O 1
ATOM 4313 N N . GLY A 1 536 ? 11.337 -16.890 28.008 1.00 29.80 536 GLY A N 1
ATOM 4314 C CA . GLY A 1 536 ?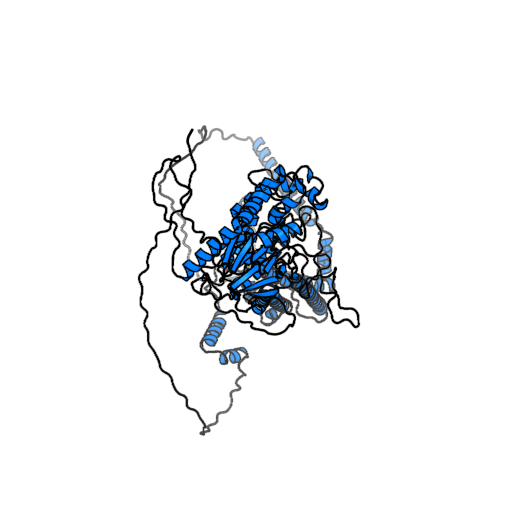 12.443 -15.983 27.755 1.00 29.80 536 GLY A CA 1
ATOM 4315 C C . GLY A 1 536 ? 13.357 -16.492 26.646 1.00 29.80 536 GLY A C 1
ATOM 4316 O O . GLY A 1 536 ? 13.621 -17.685 26.553 1.00 29.80 536 GLY A O 1
ATOM 4317 N N . HIS A 1 537 ? 13.902 -15.548 25.883 1.00 33.62 537 HIS A N 1
ATOM 4318 C CA . HIS A 1 537 ? 15.322 -15.498 25.551 1.00 33.62 537 HIS A CA 1
ATOM 4319 C C . HIS A 1 537 ? 15.723 -14.043 25.253 1.00 33.62 537 HIS A C 1
ATOM 4321 O O . HIS A 1 537 ? 15.426 -13.520 24.188 1.00 33.62 537 HIS A O 1
ATOM 4327 N N . GLY A 1 538 ? 16.444 -13.432 26.202 1.00 32.97 538 GLY A N 1
ATOM 4328 C CA . GLY A 1 538 ? 17.425 -12.369 25.946 1.00 32.97 538 GLY A CA 1
ATOM 4329 C C . GLY A 1 538 ? 16.918 -10.924 25.914 1.00 32.97 538 GLY A C 1
ATOM 4330 O O . GLY A 1 538 ? 16.537 -10.425 24.866 1.00 32.97 538 GLY A O 1
ATOM 4331 N N . GLY A 1 539 ? 17.054 -10.222 27.042 1.00 29.89 539 GLY A N 1
ATOM 4332 C CA . GLY A 1 539 ? 16.946 -8.762 27.118 1.00 29.89 539 GLY A CA 1
ATOM 4333 C C . GLY A 1 539 ? 16.372 -8.315 28.453 1.00 29.89 539 GLY A C 1
ATOM 4334 O O . GLY A 1 539 ? 15.163 -8.188 28.592 1.00 29.89 539 GLY A O 1
ATOM 4335 N N . ALA A 1 540 ? 17.238 -8.142 29.449 1.00 36.56 540 ALA A N 1
ATOM 4336 C CA . ALA A 1 540 ? 16.853 -7.624 30.751 1.00 36.56 540 ALA A CA 1
ATOM 4337 C C . ALA A 1 540 ? 16.389 -6.165 30.624 1.00 36.56 540 ALA A C 1
ATOM 4339 O O . ALA A 1 540 ? 17.226 -5.283 30.470 1.00 36.56 540 ALA A O 1
ATOM 4340 N N . ASP A 1 541 ? 15.081 -5.929 30.722 1.00 35.88 541 ASP A N 1
ATOM 4341 C CA . ASP A 1 541 ? 14.562 -4.861 31.575 1.00 35.88 541 ASP A CA 1
ATOM 4342 C C . ASP A 1 541 ? 13.121 -5.167 32.015 1.00 35.88 541 ASP A C 1
ATOM 4344 O O . ASP A 1 541 ? 12.268 -5.573 31.224 1.00 35.88 541 ASP A O 1
ATOM 4348 N N . ASN A 1 542 ? 12.885 -5.062 33.320 1.00 38.97 542 ASN A N 1
ATOM 4349 C CA . ASN A 1 542 ? 11.689 -5.539 34.010 1.00 38.97 542 ASN A CA 1
ATOM 4350 C C . ASN A 1 542 ? 10.598 -4.463 34.049 1.00 38.97 542 ASN A C 1
ATOM 4352 O O . ASN A 1 542 ? 10.731 -3.495 34.793 1.00 38.97 542 ASN A O 1
ATOM 4356 N N . SER A 1 543 ? 9.477 -4.681 33.354 1.00 33.25 543 SER A N 1
ATOM 4357 C CA . SER A 1 543 ? 8.105 -4.395 33.831 1.00 33.25 543 SER A CA 1
ATOM 4358 C C . SER A 1 543 ? 7.062 -4.757 32.754 1.00 33.25 543 SER A C 1
ATOM 4360 O O . SER A 1 543 ? 7.144 -4.309 31.621 1.00 33.25 543 SER A O 1
ATOM 4362 N N . GLN A 1 544 ? 6.078 -5.595 33.113 1.00 37.81 544 GLN A N 1
ATOM 4363 C CA . GLN A 1 544 ? 4.852 -5.901 32.340 1.00 37.81 544 GLN A CA 1
ATOM 4364 C C . GLN A 1 544 ? 4.975 -6.596 30.960 1.00 37.81 544 GLN A C 1
ATOM 4366 O O . GLN A 1 544 ? 4.170 -6.348 30.065 1.00 37.81 544 GLN A O 1
ATOM 4371 N N . GLN A 1 545 ? 5.894 -7.547 30.767 1.00 42.12 545 GLN A N 1
ATOM 4372 C CA . GLN A 1 545 ? 5.868 -8.381 29.552 1.00 42.12 545 GLN A CA 1
ATOM 4373 C C . GLN A 1 545 ? 4.724 -9.410 29.608 1.00 42.12 545 GLN A C 1
ATOM 4375 O O . GLN A 1 545 ? 4.849 -10.480 30.210 1.00 42.12 545 GLN A O 1
ATOM 4380 N N . GLY A 1 546 ? 3.594 -9.057 28.988 1.00 52.84 546 GLY A N 1
ATOM 4381 C CA . GLY A 1 546 ? 2.500 -9.974 28.671 1.00 52.84 546 GLY A CA 1
ATOM 4382 C C . GLY A 1 546 ? 2.965 -11.150 27.803 1.00 52.84 546 GLY A C 1
ATOM 4383 O O . GLY A 1 546 ? 4.044 -11.129 27.213 1.00 52.84 546 GLY A O 1
ATOM 4384 N N . LEU A 1 547 ? 2.154 -12.207 27.741 1.00 62.56 547 LEU A N 1
ATOM 4385 C CA . LEU A 1 547 ? 2.419 -13.377 26.898 1.00 62.56 547 LEU A CA 1
ATOM 4386 C C . LEU A 1 547 ? 2.643 -12.951 25.442 1.00 62.56 547 LEU A C 1
ATOM 4388 O O . LEU A 1 547 ? 1.767 -12.332 24.834 1.00 62.56 547 LEU A O 1
ATOM 4392 N N . VAL A 1 548 ? 3.797 -13.310 24.875 1.00 75.44 548 VAL A N 1
ATOM 4393 C CA . VAL A 1 548 ? 4.075 -13.109 23.449 1.00 75.44 548 VAL A CA 1
ATOM 4394 C C . VAL A 1 548 ? 3.184 -14.066 22.662 1.00 75.44 548 VAL A C 1
ATOM 4396 O O . VAL A 1 548 ? 3.451 -15.261 22.577 1.00 75.44 548 VAL A O 1
ATOM 4399 N N . THR A 1 549 ? 2.091 -13.532 22.130 1.00 86.69 549 THR A N 1
ATOM 4400 C CA . THR A 1 549 ? 1.066 -14.274 21.376 1.00 86.69 549 THR A CA 1
ATOM 4401 C C . THR A 1 549 ? 1.177 -14.059 19.867 1.00 86.69 549 THR A C 1
ATOM 4403 O O . THR A 1 549 ? 0.456 -14.681 19.088 1.00 86.69 549 THR A O 1
ATOM 4406 N N . MET A 1 550 ? 2.120 -13.218 19.433 1.00 89.12 550 MET A N 1
ATOM 4407 C CA . MET A 1 550 ? 2.373 -12.946 18.025 1.00 89.12 550 MET A CA 1
ATOM 4408 C C . MET A 1 550 ? 3.850 -12.673 17.731 1.00 89.12 550 MET A C 1
ATOM 4410 O O . MET A 1 550 ? 4.586 -12.170 18.578 1.00 89.12 550 MET A O 1
ATOM 4414 N N . GLN A 1 551 ? 4.264 -12.959 16.498 1.00 90.06 551 GLN A N 1
ATOM 4415 C CA . GLN A 1 551 ? 5.588 -12.636 15.972 1.00 90.06 551 GLN A CA 1
ATOM 4416 C C . GLN A 1 551 ? 5.466 -12.090 14.550 1.00 90.06 551 GLN A C 1
ATOM 4418 O O . GLN A 1 551 ? 4.828 -12.707 13.699 1.00 90.06 551 GLN A O 1
ATOM 4423 N N . SER A 1 552 ? 6.105 -10.950 14.288 1.00 91.94 552 SER A N 1
ATOM 4424 C CA . SER A 1 552 ? 6.151 -10.309 12.971 1.00 91.94 552 SER A CA 1
ATOM 4425 C C . SER A 1 552 ? 7.476 -10.583 12.254 1.00 91.94 552 SER A C 1
ATOM 4427 O O . SER A 1 552 ? 8.527 -10.566 12.896 1.00 91.94 552 SER A O 1
ATOM 4429 N N . HIS A 1 553 ? 7.444 -10.753 10.934 1.00 92.19 553 HIS A N 1
ATOM 4430 C CA . HIS A 1 553 ? 8.627 -10.917 10.088 1.00 92.19 553 HIS A CA 1
ATOM 4431 C C . HIS A 1 553 ? 8.523 -10.038 8.832 1.00 92.19 553 HIS A C 1
ATOM 4433 O O . HIS A 1 553 ? 7.552 -10.140 8.081 1.00 92.19 553 HIS A O 1
ATOM 4439 N N . LEU A 1 554 ? 9.507 -9.157 8.615 1.00 94.38 554 LEU A N 1
ATOM 4440 C CA . LEU A 1 554 ? 9.580 -8.302 7.427 1.00 94.38 554 LEU A CA 1
ATOM 4441 C C . LEU A 1 554 ? 10.104 -9.103 6.236 1.00 94.38 554 LEU A C 1
ATOM 4443 O O . LEU A 1 554 ? 11.200 -9.656 6.282 1.00 94.38 554 LEU A O 1
ATOM 4447 N N . CYS A 1 555 ? 9.344 -9.085 5.150 1.00 94.81 555 CYS A N 1
ATOM 4448 C CA . CYS A 1 555 ? 9.690 -9.725 3.895 1.00 94.81 555 CYS A CA 1
ATOM 4449 C C . CYS A 1 555 ? 9.950 -8.692 2.813 1.00 94.81 555 CYS A C 1
ATOM 4451 O O . CYS A 1 555 ? 9.148 -7.782 2.610 1.00 94.81 555 CYS A O 1
ATOM 4453 N N . LEU A 1 556 ? 11.076 -8.839 2.116 1.00 96.06 556 LEU A N 1
ATOM 4454 C CA . LEU A 1 556 ? 11.484 -7.924 1.058 1.00 96.06 556 LEU A CA 1
ATOM 4455 C C . LEU A 1 556 ? 11.180 -8.520 -0.315 1.00 96.06 556 LEU A C 1
ATOM 4457 O O . LEU A 1 556 ? 11.483 -9.675 -0.607 1.00 96.06 556 LEU A O 1
ATOM 4461 N N . LEU A 1 557 ? 10.618 -7.688 -1.174 1.00 96.19 557 LEU A N 1
ATOM 4462 C CA . LEU A 1 557 ? 10.340 -7.952 -2.571 1.00 96.19 557 LEU A CA 1
ATOM 4463 C C . LEU A 1 557 ? 11.528 -7.531 -3.453 1.00 96.19 557 LEU A C 1
ATOM 4465 O O . LEU A 1 557 ? 12.432 -6.807 -3.014 1.00 96.19 557 LEU A O 1
ATOM 4469 N N . PRO A 1 558 ? 11.548 -7.982 -4.718 1.00 95.88 558 PRO A N 1
ATOM 4470 C CA . PRO A 1 558 ? 12.626 -7.678 -5.642 1.00 95.88 558 PRO A CA 1
ATOM 4471 C C . PRO A 1 558 ? 12.883 -6.190 -5.830 1.00 95.88 558 PRO A C 1
ATOM 4473 O O . PRO A 1 558 ? 11.969 -5.377 -5.969 1.00 95.88 558 PRO A O 1
ATOM 4476 N N . ASP A 1 559 ? 14.160 -5.859 -5.956 1.00 95.69 559 AS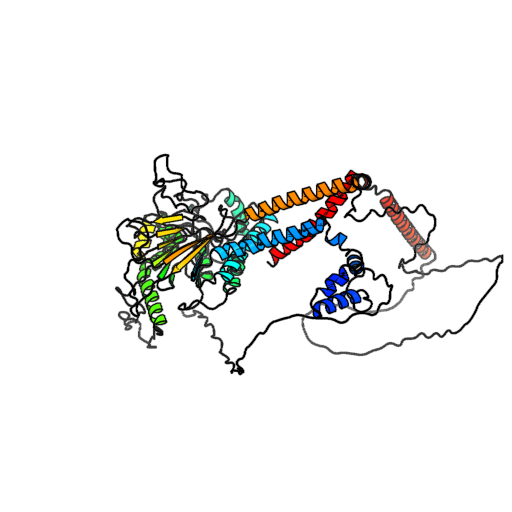P A N 1
ATOM 4477 C CA . ASP A 1 559 ? 14.604 -4.546 -6.381 1.00 95.69 559 ASP A CA 1
ATOM 4478 C C . ASP A 1 559 ? 14.383 -4.375 -7.903 1.00 95.69 559 ASP A C 1
ATOM 4480 O O . ASP A 1 559 ? 15.200 -4.812 -8.726 1.00 95.69 559 ASP A O 1
ATOM 4484 N N . GLN A 1 560 ? 13.305 -3.676 -8.278 1.00 94.50 560 GLN A N 1
ATOM 4485 C CA . GLN A 1 560 ? 12.945 -3.489 -9.686 1.00 94.50 560 GLN A CA 1
ATOM 4486 C C . GLN A 1 560 ? 13.926 -2.598 -10.456 1.00 94.50 560 GLN A C 1
ATOM 4488 O O . GLN A 1 560 ? 14.297 -2.925 -11.584 1.00 94.50 560 GLN A O 1
ATOM 4493 N N . ILE A 1 561 ? 14.403 -1.488 -9.879 1.00 93.44 561 ILE A N 1
ATOM 4494 C CA . ILE A 1 561 ? 15.345 -0.617 -10.610 1.00 93.44 561 ILE A CA 1
ATOM 4495 C C . ILE A 1 561 ? 16.689 -1.339 -10.814 1.00 93.44 561 ILE A C 1
ATOM 4497 O O . ILE A 1 561 ? 17.360 -1.086 -11.806 1.00 93.44 561 ILE A O 1
ATOM 4501 N N . SER A 1 562 ? 17.078 -2.294 -9.956 1.00 94.44 562 SER A N 1
ATOM 4502 C CA . SER A 1 562 ? 18.334 -3.045 -10.113 1.00 94.44 562 SER A CA 1
ATOM 4503 C C . SER A 1 562 ? 18.202 -4.022 -11.267 1.00 94.44 562 SER A C 1
ATOM 4505 O O . SER A 1 562 ? 19.132 -4.157 -12.060 1.00 94.44 562 SER A O 1
ATOM 4507 N N . ILE A 1 563 ? 17.035 -4.658 -11.411 1.00 94.50 563 ILE A N 1
ATOM 4508 C CA . ILE A 1 563 ? 16.710 -5.480 -12.580 1.00 94.50 563 ILE A CA 1
ATOM 4509 C C . ILE A 1 563 ? 16.817 -4.633 -13.859 1.00 94.50 563 ILE A C 1
ATOM 4511 O O . ILE A 1 563 ? 17.533 -5.014 -14.786 1.00 94.50 563 ILE A O 1
ATOM 4515 N N . LEU A 1 564 ? 16.216 -3.438 -13.877 1.00 93.25 564 LEU A N 1
ATOM 4516 C CA . LEU A 1 564 ? 16.273 -2.529 -15.028 1.00 93.25 564 LEU A CA 1
ATOM 4517 C C . LEU A 1 564 ? 17.694 -2.020 -15.332 1.00 93.25 564 LEU A C 1
ATOM 4519 O O . LEU A 1 564 ? 18.091 -1.972 -16.498 1.00 93.25 564 LEU A O 1
ATOM 4523 N N . ILE A 1 565 ? 18.488 -1.678 -14.311 1.00 95.00 565 ILE A N 1
ATOM 4524 C CA . ILE A 1 565 ? 19.898 -1.284 -14.468 1.00 95.00 565 ILE A CA 1
ATOM 4525 C C . ILE A 1 565 ? 20.702 -2.443 -15.063 1.00 95.00 565 ILE A C 1
ATOM 4527 O O . ILE A 1 565 ? 21.460 -2.234 -16.009 1.00 95.00 565 ILE A O 1
ATOM 4531 N N . ASN A 1 566 ? 20.505 -3.668 -14.570 1.00 95.44 566 ASN A N 1
ATOM 4532 C CA . ASN A 1 566 ? 21.173 -4.855 -15.098 1.00 95.44 566 ASN A CA 1
ATOM 4533 C C . ASN A 1 566 ? 20.790 -5.121 -16.560 1.00 95.44 566 ASN A C 1
ATOM 4535 O O . ASN A 1 566 ? 21.664 -5.449 -17.364 1.00 95.44 566 ASN A O 1
ATOM 4539 N N . TYR A 1 567 ? 19.527 -4.907 -16.942 1.00 94.81 567 TYR A N 1
ATOM 4540 C CA . TYR A 1 567 ? 19.113 -4.939 -18.348 1.00 94.81 567 TYR A CA 1
ATOM 4541 C C . TYR A 1 567 ? 19.814 -3.859 -19.175 1.00 94.81 567 TYR A C 1
ATOM 4543 O O . TYR A 1 567 ? 20.323 -4.155 -20.255 1.00 94.81 567 TYR A O 1
ATOM 4551 N N . GLY A 1 568 ? 19.926 -2.632 -18.661 1.00 94.88 568 GLY A N 1
ATOM 4552 C CA . GLY A 1 568 ? 20.674 -1.554 -19.313 1.00 94.88 568 GLY A CA 1
ATOM 4553 C C . GLY A 1 568 ? 22.154 -1.894 -19.528 1.00 94.88 568 GLY A C 1
ATOM 4554 O O . GLY A 1 568 ? 22.670 -1.750 -20.639 1.00 94.88 568 GLY A O 1
ATOM 4555 N N . ILE A 1 569 ? 22.828 -2.415 -18.497 1.00 95.69 569 ILE A N 1
ATOM 4556 C CA . ILE A 1 569 ? 24.227 -2.864 -18.568 1.00 95.69 569 ILE A CA 1
ATOM 4557 C C . ILE A 1 569 ? 24.369 -3.989 -19.597 1.00 95.69 569 ILE A C 1
ATOM 4559 O O . ILE A 1 569 ? 25.243 -3.934 -20.466 1.00 95.69 569 ILE A O 1
ATOM 4563 N N . PHE A 1 570 ? 23.489 -4.990 -19.550 1.00 95.00 570 PHE A N 1
ATOM 4564 C CA . PHE A 1 570 ? 23.544 -6.125 -20.464 1.00 95.00 570 PHE A CA 1
ATOM 4565 C C . PHE A 1 570 ? 23.257 -5.725 -21.921 1.00 95.00 570 PHE A C 1
ATOM 4567 O O . PHE A 1 570 ? 23.886 -6.250 -22.846 1.00 95.00 570 PHE A O 1
ATOM 4574 N N . ALA A 1 571 ? 22.397 -4.727 -22.143 1.00 93.75 571 ALA A N 1
ATOM 4575 C CA . ALA A 1 571 ? 22.189 -4.105 -23.451 1.00 93.75 571 ALA A CA 1
ATOM 4576 C C . ALA A 1 571 ? 23.437 -3.377 -23.947 1.00 93.75 571 ALA A C 1
ATOM 4578 O O . ALA A 1 571 ? 23.850 -3.602 -25.087 1.00 93.75 571 ALA A O 1
ATOM 4579 N N . GLY A 1 572 ? 24.089 -2.584 -23.093 1.00 94.69 572 GLY A N 1
ATOM 4580 C CA . GLY A 1 572 ? 25.357 -1.930 -23.418 1.00 94.69 572 GLY A CA 1
ATOM 4581 C C . GLY A 1 572 ? 26.449 -2.930 -23.814 1.00 94.69 572 GLY A C 1
ATOM 4582 O O . GLY A 1 572 ? 27.074 -2.781 -24.866 1.00 94.69 572 GLY A O 1
ATOM 4583 N N . LEU A 1 573 ? 26.624 -4.000 -23.030 1.00 95.31 573 LEU A N 1
ATOM 4584 C CA . LEU A 1 573 ? 27.583 -5.073 -23.323 1.00 95.31 573 LEU A CA 1
ATOM 4585 C C . LEU A 1 573 ? 27.244 -5.816 -24.620 1.00 95.31 573 LEU A C 1
ATOM 4587 O O . LEU A 1 573 ? 28.132 -6.073 -25.433 1.00 95.31 573 LEU A O 1
ATOM 4591 N N . SER A 1 574 ? 25.964 -6.115 -24.856 1.00 93.50 574 SER A N 1
ATOM 4592 C CA . SER A 1 574 ? 25.505 -6.752 -26.096 1.00 93.50 574 SER A CA 1
ATOM 4593 C C . SER A 1 574 ? 25.837 -5.893 -27.320 1.00 93.50 574 SER A C 1
ATOM 4595 O O . SER A 1 574 ? 26.359 -6.403 -28.311 1.00 93.50 574 SER A O 1
ATOM 4597 N N . ILE A 1 575 ? 25.584 -4.582 -27.247 1.00 92.50 575 ILE A N 1
ATOM 4598 C CA . ILE A 1 575 ? 25.909 -3.627 -28.315 1.00 92.50 575 ILE A CA 1
ATOM 4599 C C . ILE A 1 575 ? 27.421 -3.582 -28.550 1.00 92.50 575 ILE A C 1
ATOM 4601 O O . ILE A 1 575 ? 27.851 -3.641 -29.701 1.00 92.50 575 ILE A O 1
ATOM 4605 N N . LEU A 1 576 ? 28.231 -3.536 -27.489 1.00 93.81 576 LEU A N 1
ATOM 4606 C CA . LEU A 1 576 ? 29.691 -3.532 -27.597 1.00 93.81 576 LEU A CA 1
ATOM 4607 C C . LEU A 1 576 ? 30.222 -4.810 -28.265 1.00 93.81 576 LEU A C 1
ATOM 4609 O O . LEU A 1 576 ? 31.031 -4.735 -29.188 1.00 93.81 576 LEU A O 1
ATOM 4613 N N . ILE A 1 577 ? 29.728 -5.981 -27.855 1.00 92.44 577 ILE A N 1
ATOM 4614 C CA . ILE A 1 577 ? 30.099 -7.281 -28.433 1.00 92.44 577 ILE A CA 1
ATOM 4615 C 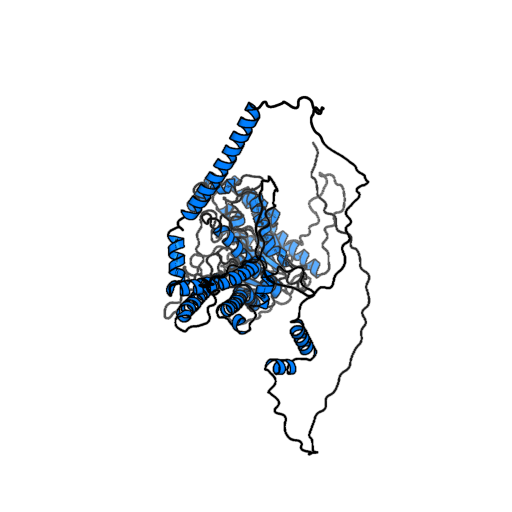C . ILE A 1 577 ? 29.749 -7.335 -29.927 1.00 92.44 577 ILE A C 1
ATOM 4617 O O . ILE A 1 577 ? 30.560 -7.773 -30.750 1.00 92.44 577 ILE A O 1
ATOM 4621 N N . LEU A 1 578 ? 28.557 -6.860 -30.297 1.00 90.44 578 LEU A N 1
ATOM 4622 C CA . LEU A 1 578 ? 28.131 -6.799 -31.693 1.00 90.44 578 LEU A CA 1
ATOM 4623 C C . LEU A 1 578 ? 28.957 -5.793 -32.506 1.00 90.44 578 LEU A C 1
ATOM 4625 O O . LEU A 1 578 ? 29.308 -6.097 -33.647 1.00 90.44 578 LEU A O 1
ATOM 4629 N N . LEU A 1 579 ? 29.325 -4.648 -31.924 1.00 89.25 579 LEU A N 1
ATOM 4630 C CA . LEU A 1 579 ? 30.182 -3.643 -32.556 1.00 89.25 579 LEU A CA 1
ATOM 4631 C C . LEU A 1 579 ? 31.577 -4.214 -32.843 1.00 89.25 579 LEU A C 1
ATOM 4633 O O . LEU A 1 579 ? 32.049 -4.136 -33.978 1.00 89.25 579 LEU A O 1
ATOM 4637 N N . ILE A 1 580 ? 32.208 -4.845 -31.847 1.00 89.06 580 ILE A N 1
ATOM 4638 C CA . ILE A 1 580 ? 33.513 -5.504 -31.999 1.00 89.06 580 ILE A CA 1
ATOM 4639 C C . ILE A 1 580 ? 33.426 -6.562 -33.101 1.00 89.06 580 ILE A C 1
ATOM 4641 O O . ILE A 1 580 ? 34.244 -6.576 -34.020 1.00 89.06 580 ILE A O 1
ATOM 4645 N N . ARG A 1 581 ? 32.387 -7.410 -33.086 1.00 86.69 581 ARG A N 1
ATOM 4646 C CA . ARG A 1 581 ? 32.199 -8.435 -34.122 1.00 86.69 581 ARG A CA 1
ATOM 4647 C C . ARG A 1 581 ? 31.982 -7.835 -35.508 1.00 86.69 581 ARG A C 1
ATOM 4649 O O . ARG A 1 581 ? 32.476 -8.416 -36.476 1.00 86.69 581 ARG A O 1
ATOM 4656 N N . ALA A 1 582 ? 31.258 -6.724 -35.619 1.00 86.38 582 ALA A N 1
ATOM 4657 C CA . ALA A 1 582 ? 31.026 -6.024 -36.877 1.00 86.38 582 ALA A CA 1
ATOM 4658 C C . ALA A 1 582 ? 32.316 -5.402 -37.432 1.00 86.38 582 ALA A C 1
ATOM 4660 O O . ALA A 1 582 ? 32.513 -5.424 -38.645 1.00 86.38 582 ALA A O 1
ATOM 4661 N N . ILE A 1 583 ? 33.211 -4.921 -36.560 1.00 85.19 583 ILE A N 1
ATOM 4662 C CA . ILE A 1 583 ? 34.540 -4.404 -36.922 1.00 85.19 583 ILE A CA 1
ATOM 4663 C C . ILE A 1 583 ? 35.477 -5.537 -37.354 1.00 85.19 583 ILE A C 1
ATOM 4665 O O . ILE A 1 583 ? 36.120 -5.446 -38.399 1.00 85.19 583 ILE A O 1
ATOM 4669 N N . CYS A 1 584 ? 35.521 -6.633 -36.595 1.00 83.19 584 CYS A N 1
ATOM 4670 C CA . CYS A 1 584 ? 36.355 -7.794 -36.904 1.00 83.19 584 CYS A CA 1
ATOM 4671 C C . CYS A 1 584 ? 35.876 -8.559 -38.147 1.00 83.19 584 CYS A C 1
ATOM 4673 O O . CYS A 1 584 ? 36.689 -9.201 -38.808 1.00 83.19 584 CYS A O 1
ATOM 4675 N N . ALA A 1 585 ? 34.579 -8.502 -38.482 1.00 80.25 585 ALA A N 1
ATOM 4676 C CA . ALA A 1 585 ? 34.002 -9.245 -39.603 1.00 80.25 585 ALA A CA 1
ATOM 4677 C C . ALA A 1 585 ? 34.742 -9.016 -40.934 1.00 80.25 585 ALA A C 1
ATOM 4679 O O . ALA A 1 585 ? 35.205 -9.999 -41.514 1.00 80.25 585 ALA A O 1
ATOM 4680 N N . PRO A 1 586 ? 34.896 -7.766 -41.418 1.00 76.31 586 PRO A N 1
ATOM 4681 C CA . PRO A 1 586 ? 35.623 -7.500 -42.651 1.00 76.31 586 PRO A CA 1
ATOM 4682 C C . PRO A 1 586 ? 37.149 -7.567 -42.499 1.00 76.31 586 PRO A C 1
ATOM 4684 O O . PRO A 1 586 ? 37.817 -7.808 -43.495 1.00 76.31 586 PRO A O 1
ATOM 4687 N N . LEU A 1 587 ? 37.704 -7.354 -41.298 1.00 79.31 587 LEU A N 1
ATOM 4688 C CA . LEU A 1 587 ? 39.159 -7.367 -41.075 1.00 79.31 587 LEU A CA 1
ATOM 4689 C C . LEU A 1 587 ? 39.744 -8.787 -41.084 1.00 79.31 587 LEU A C 1
ATOM 4691 O O . LEU A 1 587 ? 40.850 -8.991 -41.572 1.00 79.31 587 LEU A O 1
ATOM 4695 N N . TYR A 1 588 ? 38.991 -9.766 -40.578 1.00 78.88 588 TYR A N 1
ATOM 4696 C CA . TYR A 1 588 ? 39.424 -11.162 -40.451 1.00 78.88 588 TYR A CA 1
ATOM 4697 C C . TYR A 1 588 ? 38.660 -12.124 -41.373 1.00 78.88 588 TYR A C 1
ATOM 4699 O O . TYR A 1 588 ? 38.722 -13.336 -41.182 1.00 78.88 588 TYR A O 1
ATOM 4707 N N . ASN A 1 589 ? 37.918 -11.607 -42.361 1.00 74.56 589 ASN A N 1
ATOM 4708 C CA . ASN A 1 589 ? 37.107 -12.395 -43.301 1.00 74.56 589 ASN A CA 1
ATOM 4709 C C . ASN A 1 589 ? 36.142 -13.389 -42.621 1.00 74.56 589 ASN A C 1
ATOM 4711 O O . ASN A 1 589 ? 35.910 -14.497 -43.111 1.00 74.56 589 ASN A O 1
ATOM 4715 N N . LEU A 1 590 ? 35.557 -13.002 -41.484 1.00 75.88 590 LEU A N 1
ATOM 4716 C CA . LEU A 1 590 ? 34.560 -13.831 -40.805 1.00 75.88 590 LEU A CA 1
ATOM 4717 C C . LEU A 1 590 ? 33.269 -13.876 -41.629 1.00 75.88 590 LEU A C 1
ATOM 4719 O O . LEU A 1 590 ? 32.897 -12.890 -42.266 1.00 75.88 590 LEU A O 1
ATOM 4723 N N . THR A 1 591 ? 32.524 -14.983 -41.559 1.00 75.31 591 THR A N 1
ATOM 4724 C CA . THR A 1 591 ? 31.242 -15.093 -42.270 1.00 75.31 591 THR A CA 1
ATOM 4725 C C . THR A 1 591 ? 30.279 -13.980 -41.822 1.00 75.31 591 THR A C 1
ATOM 4727 O O . THR A 1 591 ? 30.016 -13.880 -40.612 1.00 75.31 591 THR A O 1
ATOM 4730 N N . PRO A 1 592 ? 29.762 -13.150 -42.748 1.00 72.69 592 PRO A N 1
ATOM 4731 C CA . PRO A 1 592 ? 28.792 -12.108 -42.429 1.00 72.69 592 PRO A CA 1
ATOM 4732 C C . PRO A 1 592 ? 27.455 -12.718 -41.988 1.00 72.69 592 PRO A C 1
ATOM 4734 O O . PRO A 1 592 ? 27.043 -13.769 -42.488 1.00 72.69 592 PRO A O 1
ATOM 4737 N N . PHE A 1 593 ? 26.781 -12.068 -41.041 1.00 72.50 593 PHE A N 1
ATOM 4738 C CA . PHE A 1 593 ? 25.417 -12.406 -40.632 1.00 72.50 593 PHE A CA 1
ATOM 4739 C C . PHE A 1 593 ? 24.374 -11.706 -41.496 1.00 72.50 593 PHE A C 1
ATOM 4741 O O . PHE A 1 593 ? 23.254 -12.213 -41.625 1.00 72.50 593 PHE A O 1
ATOM 4748 N N . ALA A 1 594 ? 24.714 -10.557 -42.087 1.00 69.44 594 ALA A N 1
ATOM 4749 C CA . ALA A 1 594 ? 23.848 -9.935 -43.067 1.00 69.44 594 ALA A CA 1
ATOM 4750 C C . ALA A 1 594 ? 23.854 -10.766 -44.361 1.00 69.44 594 ALA A C 1
ATOM 4752 O O . ALA A 1 594 ? 24.896 -11.294 -44.762 1.00 69.44 594 ALA A O 1
ATOM 4753 N N . PRO A 1 595 ? 22.706 -10.886 -45.050 1.00 70.50 595 PRO A N 1
ATOM 4754 C CA . PRO A 1 595 ? 22.661 -11.571 -46.329 1.00 70.50 595 PRO A CA 1
ATOM 4755 C C . PRO A 1 595 ? 23.646 -10.905 -47.304 1.00 70.50 595 PRO A C 1
ATOM 4757 O O . PRO A 1 595 ? 23.710 -9.663 -47.354 1.00 70.50 595 PRO A O 1
ATOM 4760 N N . PRO A 1 596 ? 24.415 -11.705 -48.073 1.00 61.81 596 PRO A N 1
ATOM 4761 C CA . PRO A 1 596 ? 25.336 -11.167 -49.057 1.00 61.81 596 PRO A CA 1
ATOM 4762 C C . PRO A 1 596 ? 24.562 -10.243 -49.992 1.00 61.81 596 PRO A C 1
ATOM 4764 O O . PRO A 1 596 ? 23.428 -10.527 -50.386 1.00 61.81 596 PRO A O 1
ATOM 4767 N N . ILE A 1 597 ? 25.158 -9.095 -50.311 1.00 57.19 597 ILE A N 1
ATOM 4768 C CA . ILE A 1 597 ? 24.636 -8.262 -51.389 1.00 57.19 597 ILE A CA 1
ATOM 4769 C C . ILE A 1 597 ? 24.709 -9.149 -52.625 1.00 57.19 597 ILE A C 1
ATOM 4771 O O . ILE A 1 597 ? 25.795 -9.594 -52.986 1.00 57.19 597 ILE A O 1
ATOM 4775 N N . SER A 1 598 ? 23.570 -9.432 -53.248 1.00 43.28 598 SER A N 1
ATOM 4776 C CA . SER A 1 598 ? 23.530 -9.958 -54.604 1.00 43.28 598 SER A CA 1
ATOM 4777 C C . SER A 1 598 ? 24.158 -8.907 -55.520 1.00 43.28 598 SER A C 1
ATOM 4779 O O . SER A 1 598 ? 23.471 -8.058 -56.085 1.00 43.28 598 SER A O 1
ATOM 4781 N N . SER A 1 599 ? 25.486 -8.890 -55.594 1.00 45.25 599 SER A N 1
ATOM 4782 C CA . SER A 1 599 ? 26.223 -8.276 -56.682 1.00 45.25 599 SER A CA 1
ATOM 4783 C C . SER A 1 599 ? 26.101 -9.235 -57.854 1.00 45.25 599 SER A C 1
ATOM 4785 O O . SER A 1 599 ? 26.934 -10.113 -58.055 1.00 45.25 599 SER A O 1
ATOM 4787 N N . THR A 1 600 ? 25.003 -9.111 -58.582 1.00 34.97 600 THR A N 1
ATOM 4788 C CA . THR A 1 600 ? 24.858 -9.744 -59.886 1.00 34.97 600 THR A CA 1
ATOM 4789 C C . THR A 1 600 ? 24.499 -8.629 -60.852 1.00 34.97 600 THR A C 1
ATOM 4791 O O . THR A 1 600 ? 23.340 -8.407 -61.174 1.00 34.97 600 THR A O 1
ATOM 4794 N N . TYR A 1 601 ? 25.515 -7.866 -61.251 1.00 32.25 601 TYR A N 1
ATOM 4795 C CA . TYR A 1 601 ? 25.711 -7.707 -62.684 1.00 32.25 601 TYR A CA 1
ATOM 4796 C C . TYR A 1 601 ? 26.395 -9.003 -63.123 1.00 32.25 601 TYR A C 1
ATOM 4798 O O . TYR A 1 601 ? 27.528 -9.237 -62.700 1.00 32.25 601 TYR A O 1
ATOM 4806 N N . PRO A 1 602 ? 25.732 -9.896 -63.867 1.00 34.84 602 PRO A N 1
ATOM 4807 C CA . PRO A 1 602 ? 26.463 -10.719 -64.797 1.00 34.84 602 PRO A CA 1
ATOM 4808 C C . PRO A 1 602 ? 26.720 -9.824 -66.012 1.00 34.84 602 PRO A C 1
ATOM 4810 O O . PRO A 1 602 ? 25.796 -9.500 -66.757 1.00 34.84 602 PRO A O 1
ATOM 4813 N N . ASP A 1 603 ? 27.966 -9.404 -66.205 1.00 34.75 603 ASP A N 1
ATOM 4814 C CA . ASP A 1 603 ? 28.436 -9.135 -67.560 1.00 34.75 603 ASP A CA 1
ATOM 4815 C C . ASP A 1 603 ? 28.423 -10.479 -68.295 1.00 34.75 603 ASP A C 1
ATOM 4817 O O . ASP A 1 603 ? 29.394 -11.229 -68.286 1.00 34.75 603 ASP A O 1
ATOM 4821 N N . GLN A 1 604 ? 27.262 -10.838 -68.834 1.00 31.17 604 GLN A N 1
ATOM 4822 C CA . GLN A 1 604 ? 27.130 -11.837 -69.880 1.00 31.17 604 GLN A CA 1
ATOM 4823 C C . GLN A 1 604 ? 25.791 -11.636 -70.582 1.00 31.17 604 GLN A C 1
ATOM 4825 O O . GLN A 1 604 ? 24.716 -11.851 -70.020 1.00 31.17 604 GLN A O 1
ATOM 4830 N N . GLU A 1 605 ? 25.885 -11.189 -71.830 1.00 39.94 605 GLU A N 1
ATOM 4831 C CA . GLU A 1 605 ? 24.817 -11.236 -72.814 1.00 39.94 605 GLU A CA 1
ATOM 4832 C C . GLU A 1 605 ? 24.200 -12.641 -72.849 1.00 39.94 605 GLU A C 1
ATOM 4834 O O . GLU A 1 605 ? 24.842 -13.617 -73.225 1.00 39.94 605 GLU A O 1
ATOM 4839 N N . SER A 1 606 ? 22.951 -12.763 -72.412 1.00 27.75 606 SER A N 1
ATOM 4840 C CA . SER A 1 606 ? 21.969 -13.716 -72.944 1.00 27.75 606 SER A CA 1
ATOM 4841 C C . SER A 1 606 ? 20.641 -13.502 -72.224 1.00 27.75 606 SER A C 1
ATOM 4843 O O . SER A 1 606 ? 20.405 -13.886 -71.080 1.00 27.75 606 SER A O 1
ATOM 4845 N N . SER A 1 607 ? 19.754 -12.807 -72.919 1.00 33.75 607 SER A N 1
ATOM 4846 C CA . SER A 1 607 ? 18.368 -12.592 -72.544 1.00 33.75 607 SER A CA 1
ATOM 4847 C C . SER A 1 607 ? 17.587 -13.909 -72.546 1.00 33.75 607 SER A C 1
ATOM 4849 O O . SER A 1 607 ? 17.213 -14.386 -73.611 1.00 33.75 607 SER A O 1
ATOM 4851 N N . THR A 1 608 ? 17.249 -14.439 -71.371 1.00 31.89 608 THR A N 1
ATOM 4852 C CA . THR A 1 608 ? 16.107 -15.359 -71.205 1.00 31.89 608 THR A CA 1
ATOM 4853 C C . THR A 1 608 ? 15.526 -15.231 -69.797 1.00 31.89 608 THR A C 1
ATOM 4855 O O . THR A 1 608 ? 15.843 -16.003 -68.895 1.00 31.89 608 THR A O 1
ATOM 4858 N N . SER A 1 609 ? 14.652 -14.241 -69.605 1.00 27.47 609 SER A N 1
ATOM 4859 C CA . SER A 1 609 ? 13.723 -14.210 -68.471 1.00 27.47 609 SER A CA 1
ATOM 4860 C C . SER A 1 609 ? 12.487 -15.037 -68.819 1.00 27.47 609 SER A C 1
ATOM 4862 O O . SER A 1 609 ? 11.694 -14.656 -69.678 1.00 27.47 609 SER A O 1
ATOM 4864 N N . LEU A 1 610 ? 12.325 -16.170 -68.139 1.00 31.89 610 LEU A N 1
ATOM 4865 C CA . LEU A 1 610 ? 11.133 -17.013 -68.175 1.00 31.89 610 LEU A CA 1
ATOM 4866 C C . LEU A 1 610 ? 10.104 -16.535 -67.123 1.00 31.89 610 LEU A C 1
ATOM 4868 O O . LEU A 1 610 ? 10.272 -16.813 -65.940 1.00 31.89 610 LEU A O 1
ATOM 4872 N N . LEU A 1 611 ? 9.022 -15.906 -67.623 1.00 26.83 611 LEU A N 1
ATOM 4873 C CA . LEU A 1 611 ? 7.614 -15.903 -67.137 1.00 26.83 611 LEU A CA 1
ATOM 4874 C C . LEU A 1 611 ? 7.233 -15.143 -65.833 1.00 26.83 611 LEU A C 1
ATOM 4876 O O . LEU A 1 611 ? 8.052 -15.030 -64.926 1.00 26.83 611 LEU A O 1
ATOM 4880 N N . PRO A 1 612 ? 5.943 -14.764 -65.614 1.00 35.78 612 PRO A N 1
ATOM 4881 C CA . PRO A 1 612 ? 4.847 -14.431 -66.543 1.00 35.78 612 PRO A CA 1
ATOM 4882 C C . PRO A 1 612 ? 4.160 -13.083 -66.188 1.00 35.78 612 PRO A C 1
ATOM 4884 O O . PRO A 1 612 ? 3.741 -12.860 -65.052 1.00 35.78 612 PRO A O 1
ATOM 4887 N N . THR A 1 613 ? 3.942 -12.191 -67.157 1.00 30.30 613 THR A N 1
ATOM 4888 C CA . THR A 1 613 ? 3.047 -11.035 -66.967 1.00 30.30 613 THR A CA 1
ATOM 4889 C C . THR A 1 613 ? 1.637 -11.394 -67.415 1.00 30.30 613 THR A C 1
ATOM 4891 O O . THR A 1 613 ? 1.349 -11.500 -68.602 1.00 30.30 613 THR A O 1
ATOM 4894 N N . SER A 1 614 ? 0.748 -11.574 -66.441 1.00 35.34 614 SER A N 1
ATOM 4895 C CA . SER A 1 614 ? -0.696 -11.544 -66.653 1.00 35.34 614 SER A CA 1
ATOM 4896 C C . SER A 1 614 ? -1.115 -10.113 -66.993 1.00 35.34 614 SER A C 1
ATOM 4898 O O . SER A 1 614 ? -1.339 -9.297 -66.099 1.00 35.34 614 SER A O 1
ATOM 4900 N N . SER A 1 615 ? -1.279 -9.819 -68.274 1.00 31.16 615 SER A N 1
ATOM 4901 C CA . SER A 1 615 ? -2.126 -8.720 -68.729 1.00 31.16 615 SER A CA 1
ATOM 4902 C C . SER A 1 615 ? -2.862 -9.183 -69.973 1.00 31.16 615 SER A C 1
ATOM 4904 O O . SER A 1 615 ? -2.251 -9.513 -70.981 1.00 31.16 615 SER A O 1
ATOM 4906 N N . LYS A 1 616 ? -4.182 -9.273 -69.826 1.00 31.20 616 LYS A N 1
ATOM 4907 C CA . LYS A 1 616 ? -5.156 -9.693 -70.827 1.00 31.20 616 LYS A CA 1
ATOM 4908 C C . LYS A 1 616 ? -4.936 -8.960 -72.153 1.00 31.20 616 LYS A C 1
ATOM 4910 O O . LYS A 1 616 ? -5.035 -7.735 -72.191 1.00 31.20 616 LYS A O 1
ATOM 4915 N N . ASP A 1 617 ? -4.718 -9.729 -73.213 1.00 28.86 617 ASP A N 1
ATOM 4916 C CA . ASP A 1 617 ? -4.831 -9.269 -74.592 1.00 28.86 617 ASP A CA 1
ATOM 4917 C C . ASP A 1 617 ? -6.286 -8.901 -74.902 1.00 28.86 617 ASP A C 1
ATOM 4919 O O . ASP A 1 617 ? -7.190 -9.740 -74.834 1.00 28.86 617 ASP A O 1
ATOM 4923 N N . LEU A 1 618 ? -6.505 -7.640 -75.276 1.00 31.50 618 LEU A N 1
ATOM 4924 C CA . LEU A 1 618 ? -7.638 -7.239 -76.100 1.00 31.50 618 LEU A CA 1
ATOM 4925 C C . LEU A 1 618 ? -7.152 -7.159 -77.544 1.00 31.50 618 LEU A C 1
ATOM 4927 O O . LEU A 1 618 ? -6.392 -6.281 -77.940 1.00 31.50 618 LEU A O 1
ATOM 4931 N N . LYS A 1 619 ? -7.626 -8.144 -78.295 1.00 29.78 619 LYS A N 1
ATOM 4932 C CA . LYS A 1 619 ? -7.492 -8.345 -79.729 1.00 29.78 619 LYS A CA 1
ATOM 4933 C C . LYS A 1 619 ? -8.124 -7.171 -80.490 1.00 29.78 619 LYS A C 1
ATOM 4935 O O . LYS A 1 619 ? -9.306 -6.889 -80.297 1.00 29.78 619 LYS A O 1
ATOM 4940 N N . ARG A 1 620 ? -7.381 -6.546 -81.405 1.00 27.77 620 ARG A N 1
ATOM 4941 C CA . ARG A 1 620 ? -7.969 -5.910 -82.590 1.00 27.77 620 ARG A CA 1
ATOM 4942 C C . ARG A 1 620 ? -7.041 -6.114 -83.781 1.00 27.77 620 ARG A C 1
ATOM 4944 O O . ARG A 1 620 ? -5.934 -5.588 -83.816 1.00 27.77 620 ARG A O 1
ATOM 4951 N N . GLU A 1 621 ? -7.517 -6.961 -84.682 1.00 29.95 621 GLU A N 1
ATOM 4952 C CA . GLU A 1 621 ? -7.030 -7.131 -86.044 1.00 29.95 621 GLU A CA 1
ATOM 4953 C C . GLU A 1 621 ? -7.363 -5.877 -86.857 1.00 29.95 621 GLU A C 1
ATOM 4955 O O . GLU A 1 621 ? -8.420 -5.282 -86.650 1.00 29.95 621 GLU A O 1
ATOM 4960 N N . ASP A 1 622 ? -6.464 -5.498 -87.762 1.00 30.95 622 ASP A N 1
ATOM 4961 C CA . ASP A 1 622 ? -6.842 -5.183 -89.138 1.00 30.95 622 ASP A CA 1
ATOM 4962 C C . ASP A 1 622 ? -5.632 -5.389 -90.063 1.00 30.95 622 ASP A C 1
ATOM 4964 O O . ASP A 1 622 ? -4.500 -4.993 -89.775 1.00 30.95 622 ASP A O 1
ATOM 4968 N N . ASP A 1 623 ? -5.923 -6.089 -91.153 1.00 32.91 623 ASP A N 1
ATOM 4969 C CA . ASP A 1 623 ? -5.044 -6.574 -92.207 1.00 32.91 623 ASP A CA 1
ATOM 4970 C C . ASP A 1 623 ? -4.405 -5.463 -93.055 1.00 32.91 623 ASP A C 1
ATOM 4972 O O . ASP A 1 623 ? -5.010 -4.413 -93.275 1.00 32.91 623 ASP A O 1
ATOM 4976 N N . ARG A 1 624 ? -3.249 -5.770 -93.675 1.00 29.64 624 ARG A N 1
ATOM 4977 C CA . ARG A 1 624 ? -3.096 -5.799 -95.152 1.00 29.64 624 ARG A CA 1
ATOM 4978 C C . ARG A 1 624 ? -1.677 -6.183 -95.622 1.00 29.64 624 ARG A C 1
ATOM 4980 O O . ARG A 1 624 ? -0.737 -5.409 -95.516 1.00 29.64 624 ARG A O 1
ATOM 4987 N N . LEU A 1 625 ? -1.618 -7.374 -96.231 1.00 31.67 625 LEU A N 1
ATOM 4988 C CA . LEU A 1 625 ? -1.051 -7.701 -97.556 1.00 31.67 625 LEU A CA 1
ATOM 4989 C C . LEU A 1 625 ? 0.428 -7.366 -97.875 1.00 31.67 625 LEU A C 1
ATOM 4991 O O . LEU A 1 625 ? 0.736 -6.254 -98.289 1.00 31.67 625 LEU A O 1
ATOM 4995 N N . SER A 1 626 ? 1.290 -8.394 -97.939 1.00 29.50 626 SER A N 1
ATOM 4996 C CA . SER A 1 626 ? 1.716 -9.058 -99.204 1.00 29.50 626 SER A CA 1
ATOM 4997 C C . SER A 1 626 ? 3.075 -9.780 -99.089 1.00 29.50 626 SER A C 1
ATOM 4999 O O . SER A 1 626 ? 4.118 -9.148 -98.980 1.00 29.50 626 SER A O 1
ATOM 5001 N N . ASN A 1 627 ? 3.011 -11.117 -99.147 1.00 30.91 627 ASN A N 1
ATOM 5002 C CA . ASN A 1 627 ? 3.843 -12.083 -99.893 1.00 30.91 627 ASN A CA 1
ATOM 5003 C C . ASN A 1 627 ? 5.317 -11.756 -100.213 1.00 30.91 627 ASN A C 1
ATOM 5005 O O . ASN A 1 627 ? 5.618 -10.881 -101.014 1.00 30.91 627 ASN A O 1
ATOM 5009 N N . SER A 1 628 ? 6.244 -12.522 -99.618 1.00 28.84 628 SER A N 1
ATOM 5010 C CA . SER A 1 628 ? 6.986 -13.657 -100.235 1.00 28.84 628 SER A CA 1
ATOM 5011 C C . SER A 1 628 ? 8.386 -13.201 -100.683 1.00 28.84 628 SER A C 1
ATOM 5013 O O . SER A 1 628 ? 8.521 -12.242 -101.425 1.00 28.84 628 SER A O 1
ATOM 5015 N N . SER A 1 629 ? 9.496 -13.835 -100.295 1.00 30.78 629 SER A N 1
ATOM 5016 C CA . SER A 1 629 ? 9.860 -15.182 -100.743 1.00 30.78 629 SER A CA 1
ATOM 5017 C C . SER A 1 629 ? 11.080 -15.741 -99.979 1.00 30.78 629 SER A C 1
ATOM 5019 O O . SER A 1 629 ? 12.058 -15.038 -99.756 1.00 30.78 629 SER A O 1
ATOM 5021 N N . THR A 1 630 ? 10.990 -17.035 -99.646 1.00 28.25 630 THR A N 1
ATOM 5022 C CA . THR A 1 630 ? 12.004 -18.107 -99.807 1.00 28.25 630 THR A CA 1
ATOM 5023 C C . THR A 1 630 ? 13.452 -17.938 -99.325 1.00 28.25 630 THR A C 1
ATOM 5025 O O . THR A 1 630 ? 14.234 -17.210 -99.926 1.00 28.25 630 THR A O 1
ATOM 5028 N N . SER A 1 631 ? 13.861 -18.808 -98.392 1.00 31.06 631 SER A N 1
ATOM 5029 C CA . SER A 1 631 ? 14.964 -19.802 -98.536 1.00 31.06 631 SER A CA 1
ATOM 5030 C C . SER A 1 631 ? 15.109 -20.577 -97.203 1.00 31.06 631 SER A C 1
ATOM 5032 O O . SER A 1 631 ? 15.289 -19.970 -96.156 1.00 31.06 631 SER A O 1
ATOM 5034 N N . SER A 1 632 ? 14.697 -21.855 -97.117 1.00 30.48 632 SER A N 1
ATOM 5035 C CA . SER A 1 632 ? 15.505 -23.089 -97.309 1.00 30.48 632 SER A CA 1
ATOM 5036 C C . SER A 1 632 ? 16.688 -23.153 -96.328 1.00 30.48 632 SER A C 1
ATOM 5038 O O . SER A 1 632 ? 17.551 -22.290 -96.392 1.00 30.48 632 SER A O 1
ATOM 5040 N N . THR A 1 633 ? 16.750 -24.026 -95.315 1.00 31.33 633 THR A N 1
ATOM 5041 C CA . THR A 1 633 ? 17.022 -25.493 -95.278 1.00 31.33 633 THR A CA 1
ATOM 5042 C C . THR A 1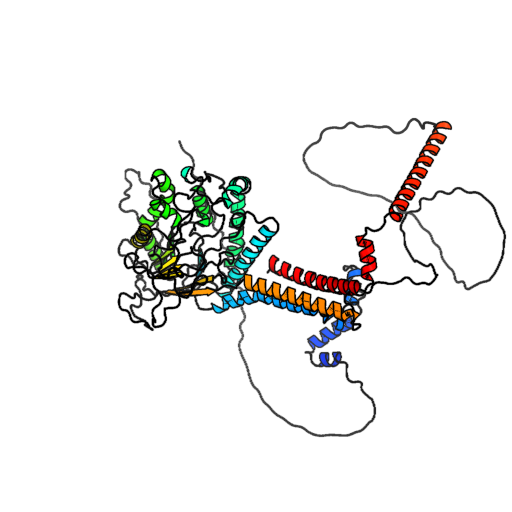 633 ? 17.176 -25.828 -93.765 1.00 31.33 633 THR A C 1
ATOM 5044 O O . THR A 1 633 ? 17.609 -24.950 -93.032 1.00 31.33 633 THR A O 1
ATOM 5047 N N . ALA A 1 634 ? 16.865 -26.974 -93.145 1.00 33.53 634 ALA A N 1
ATOM 5048 C CA . ALA A 1 634 ? 16.964 -28.371 -93.544 1.00 33.53 634 ALA A CA 1
ATOM 5049 C C . ALA A 1 634 ? 16.106 -29.294 -92.625 1.00 33.53 634 ALA A C 1
ATOM 5051 O O . ALA A 1 634 ? 16.030 -29.100 -91.416 1.00 33.53 634 ALA A O 1
ATOM 5052 N N . SER A 1 635 ? 15.471 -30.284 -93.262 1.00 31.16 635 SER A N 1
ATOM 5053 C CA . SER A 1 635 ? 15.201 -31.689 -92.877 1.00 31.16 635 SER A CA 1
ATOM 5054 C C . SER A 1 635 ? 15.168 -32.174 -91.403 1.00 31.16 635 SER A C 1
ATOM 5056 O O . SER A 1 635 ? 16.216 -32.344 -90.791 1.00 31.16 635 SER A O 1
ATOM 5058 N N . ASN A 1 636 ? 13.958 -32.558 -90.944 1.00 31.53 636 ASN A N 1
ATOM 5059 C CA . ASN A 1 636 ? 13.449 -33.937 -90.688 1.00 31.53 636 ASN A CA 1
ATOM 5060 C C . ASN A 1 636 ? 14.286 -34.982 -89.886 1.00 31.53 636 ASN A C 1
ATOM 5062 O O . ASN A 1 636 ? 15.498 -35.035 -90.032 1.00 31.53 636 ASN A O 1
ATOM 5066 N N . PRO A 1 637 ? 13.654 -36.045 -89.322 1.00 50.34 637 PRO A N 1
ATOM 5067 C CA . PRO A 1 637 ? 12.433 -36.089 -88.497 1.00 50.34 637 PRO A CA 1
ATOM 5068 C C . PRO A 1 637 ? 12.519 -37.162 -87.364 1.00 50.34 637 PRO A C 1
ATOM 5070 O O . PRO A 1 637 ? 13.420 -37.989 -87.331 1.00 50.34 637 PRO A O 1
ATOM 5073 N N . THR A 1 638 ? 11.528 -37.247 -86.472 1.00 35.84 638 THR A N 1
ATOM 5074 C CA . THR A 1 638 ? 10.953 -38.548 -86.048 1.00 35.84 638 THR A CA 1
ATOM 5075 C C . THR A 1 638 ? 9.587 -38.320 -85.407 1.00 35.84 638 THR A C 1
ATOM 5077 O O . THR A 1 638 ? 9.434 -37.630 -84.405 1.00 35.84 638 THR A O 1
ATOM 5080 N N . LEU A 1 639 ? 8.579 -38.882 -86.069 1.00 33.03 639 LEU A N 1
ATOM 5081 C CA . LEU A 1 639 ? 7.158 -38.843 -85.752 1.00 33.03 639 LEU A CA 1
ATOM 5082 C C . LEU A 1 639 ? 6.755 -40.101 -84.977 1.00 33.03 639 LEU A C 1
ATOM 5084 O O . LEU A 1 639 ? 7.144 -41.200 -85.363 1.00 33.03 639 LEU A O 1
ATOM 5088 N N . ALA A 1 640 ? 5.834 -39.951 -84.026 1.00 32.56 640 ALA A N 1
ATOM 5089 C CA . ALA A 1 640 ? 4.685 -40.848 -83.907 1.00 32.56 640 ALA A CA 1
ATOM 5090 C C . ALA A 1 640 ? 3.471 -40.079 -83.331 1.00 32.56 640 ALA A C 1
ATOM 5092 O O . ALA A 1 640 ? 3.673 -39.169 -82.525 1.00 32.56 640 ALA A O 1
ATOM 5093 N N . PRO A 1 641 ? 2.225 -40.370 -83.763 1.00 46.19 641 PRO A N 1
ATOM 5094 C CA . PRO A 1 641 ? 1.111 -39.419 -83.718 1.00 46.19 641 PRO A CA 1
ATOM 5095 C C . PRO A 1 641 ? -0.069 -39.875 -82.832 1.00 46.19 641 PRO A C 1
ATOM 5097 O O . PRO A 1 641 ? -0.061 -40.985 -82.311 1.00 46.19 641 PRO A O 1
ATOM 5100 N N . ARG A 1 642 ? -1.136 -39.049 -82.840 1.00 33.75 642 ARG A N 1
ATOM 5101 C CA . ARG A 1 642 ? -2.554 -39.311 -82.460 1.00 33.75 642 ARG A CA 1
ATOM 5102 C C . ARG A 1 642 ? -2.914 -38.959 -81.005 1.00 33.75 642 ARG A C 1
ATOM 5104 O O . ARG A 1 642 ? -2.193 -39.314 -80.094 1.00 33.75 642 ARG A O 1
ATOM 5111 N N . THR A 1 643 ? -4.003 -38.252 -80.686 1.00 33.75 643 THR A N 1
ATOM 5112 C CA . THR A 1 643 ? -5.242 -37.911 -81.416 1.00 33.75 643 THR A CA 1
ATOM 5113 C C . THR A 1 643 ? -5.925 -36.709 -80.759 1.00 33.75 643 THR A C 1
ATOM 5115 O O . THR A 1 643 ? -5.978 -36.607 -79.538 1.00 33.75 643 THR A O 1
ATOM 5118 N N . ALA A 1 644 ? -6.523 -35.853 -81.585 1.00 32.62 644 ALA A N 1
ATOM 5119 C CA . ALA A 1 644 ? -7.496 -34.849 -81.182 1.00 32.62 644 ALA A CA 1
ATOM 5120 C C . ALA A 1 644 ? -8.840 -35.492 -80.796 1.00 32.62 644 ALA A C 1
ATOM 5122 O O . ALA A 1 644 ? -9.299 -36.409 -81.479 1.00 32.62 644 ALA A O 1
ATOM 5123 N N . ARG A 1 645 ? -9.526 -34.932 -79.794 1.00 32.44 645 ARG A N 1
ATOM 5124 C CA . ARG A 1 645 ? -10.979 -34.728 -79.860 1.00 32.44 645 ARG A CA 1
ATOM 5125 C C . ARG A 1 645 ? -11.427 -33.615 -78.918 1.00 32.44 645 ARG A C 1
ATOM 5127 O O . ARG A 1 645 ? -11.189 -33.628 -77.718 1.00 32.44 645 ARG A O 1
ATOM 5134 N N . THR A 1 646 ? -12.076 -32.654 -79.550 1.00 33.66 646 THR A N 1
ATOM 5135 C CA . THR A 1 646 ? -12.895 -31.580 -79.013 1.00 33.66 646 THR A CA 1
ATOM 5136 C C . THR A 1 646 ? -14.123 -32.137 -78.292 1.00 33.66 646 THR A C 1
ATOM 5138 O O . THR A 1 646 ? -14.698 -33.130 -78.738 1.00 33.66 646 THR A O 1
ATOM 5141 N N . ARG A 1 647 ? -14.590 -31.447 -77.247 1.00 32.72 647 ARG A N 1
ATOM 5142 C CA . ARG A 1 647 ? -16.002 -31.043 -77.148 1.00 32.72 647 ARG A CA 1
ATOM 5143 C C . ARG A 1 647 ? -16.221 -30.023 -76.035 1.00 32.72 647 ARG A C 1
ATOM 5145 O O . ARG A 1 647 ? -15.925 -30.244 -74.868 1.00 32.72 647 ARG A O 1
ATOM 5152 N N . SER A 1 648 ? -16.724 -28.893 -76.493 1.00 33.56 648 SER A N 1
ATOM 5153 C CA . SER A 1 648 ? -17.418 -27.842 -75.779 1.00 33.56 648 SER A CA 1
ATOM 5154 C C . SER A 1 648 ? -18.778 -28.316 -75.250 1.00 33.56 648 SER A C 1
ATOM 5156 O O . SER A 1 648 ? -19.295 -29.352 -75.669 1.00 33.56 648 SER A O 1
ATOM 5158 N N . VAL A 1 649 ? -19.370 -27.426 -74.447 1.00 33.53 649 VAL A N 1
ATOM 5159 C CA . VAL A 1 649 ? -20.799 -27.251 -74.133 1.00 33.53 649 VAL A CA 1
ATOM 5160 C C . VAL A 1 649 ? -21.216 -27.716 -72.733 1.00 33.53 649 VAL A C 1
ATOM 5162 O O . VAL A 1 649 ? -21.435 -28.894 -72.466 1.00 33.53 649 VAL A O 1
ATOM 5165 N N . SER A 1 650 ? -21.381 -26.720 -71.859 1.00 37.75 650 SER A N 1
ATOM 5166 C CA . SER A 1 650 ? -22.208 -26.756 -70.649 1.00 37.75 650 SER A CA 1
ATOM 5167 C C . SER A 1 650 ? -23.701 -26.699 -70.996 1.00 37.75 650 SER A C 1
ATOM 5169 O O . SER A 1 650 ? -24.060 -26.076 -71.997 1.00 37.75 650 SER A O 1
ATOM 5171 N N . PRO A 1 651 ? -24.576 -27.160 -70.088 1.00 43.94 651 PRO A N 1
ATOM 5172 C CA . PRO A 1 651 ? -25.871 -26.523 -69.895 1.00 43.94 651 PRO A CA 1
ATOM 5173 C C . PRO A 1 651 ? -26.088 -26.053 -68.447 1.00 43.94 651 PRO A C 1
ATOM 5175 O O . PRO A 1 651 ? -25.495 -26.556 -67.495 1.00 43.94 651 PRO A O 1
ATOM 5178 N N . ALA A 1 652 ? -26.934 -25.032 -68.336 1.00 34.72 652 ALA A N 1
ATOM 5179 C CA . ALA A 1 652 ? -27.319 -24.301 -67.137 1.00 34.72 652 ALA A CA 1
ATOM 5180 C C . ALA A 1 652 ? -28.612 -24.838 -66.473 1.00 34.72 652 ALA A C 1
ATOM 5182 O O . ALA A 1 652 ? -29.333 -25.624 -67.085 1.00 34.72 652 ALA A O 1
ATOM 5183 N N . ASN A 1 653 ? -28.925 -24.254 -65.300 1.00 37.44 653 ASN A N 1
ATOM 5184 C CA . ASN A 1 653 ? -30.205 -24.198 -64.546 1.00 37.44 653 ASN A CA 1
ATOM 5185 C C . ASN A 1 653 ? -30.588 -25.447 -63.716 1.00 37.44 653 ASN A C 1
ATOM 5187 O O . ASN A 1 653 ? -30.406 -26.561 -64.178 1.00 37.44 653 ASN A O 1
ATOM 5191 N N . GLY A 1 654 ? -31.161 -25.376 -62.501 1.00 32.38 654 GLY A N 1
ATOM 5192 C CA . GLY A 1 654 ? -31.670 -24.285 -61.645 1.00 32.38 654 GLY A CA 1
ATOM 5193 C C . GLY A 1 654 ? -32.472 -24.849 -60.432 1.00 32.38 654 GLY A C 1
ATOM 5194 O O . GLY A 1 654 ? -32.618 -26.065 -60.340 1.00 32.38 654 GLY A O 1
ATOM 5195 N N . TYR A 1 655 ? -33.038 -23.947 -59.597 1.00 33.31 655 TYR A N 1
ATOM 5196 C CA . TYR A 1 655 ? -34.046 -24.107 -58.496 1.00 33.31 655 TYR A CA 1
ATOM 5197 C C . TYR A 1 655 ? -33.554 -24.554 -57.090 1.00 33.31 655 TYR A C 1
ATOM 5199 O O . TYR A 1 655 ? -32.736 -25.455 -57.001 1.00 33.31 655 TYR A O 1
ATOM 5207 N N . GLY A 1 656 ? -34.002 -24.027 -55.929 1.00 32.72 656 GLY A N 1
ATOM 5208 C CA . GLY A 1 656 ? -34.976 -22.978 -55.552 1.00 32.72 656 GLY A CA 1
ATOM 5209 C C . GLY A 1 656 ? -35.224 -22.913 -54.007 1.00 32.72 656 GLY A C 1
ATOM 5210 O O . GLY A 1 656 ? -35.048 -23.927 -53.348 1.00 32.72 656 GLY A O 1
ATOM 5211 N N . TYR A 1 657 ? -35.588 -21.713 -53.494 1.00 31.22 657 TYR A N 1
ATOM 5212 C CA . TYR A 1 657 ? -36.404 -21.257 -52.311 1.00 31.22 657 TYR A CA 1
ATOM 5213 C C . TYR A 1 657 ? -36.396 -21.990 -50.928 1.00 31.22 657 TYR A C 1
ATOM 5215 O O . TYR A 1 657 ? -36.334 -23.208 -50.872 1.00 31.22 657 TYR A O 1
ATOM 5223 N N . SER A 1 658 ? -36.446 -21.322 -49.746 1.00 29.56 658 SER A N 1
ATOM 5224 C CA . SER A 1 658 ? -37.537 -20.462 -49.190 1.00 29.56 658 SER A CA 1
ATOM 5225 C C . SER A 1 658 ? -37.121 -19.537 -47.996 1.00 29.56 658 SER A C 1
ATOM 5227 O O . SER A 1 658 ? -36.169 -19.841 -47.284 1.00 29.56 658 SER A O 1
ATOM 5229 N N . SER A 1 659 ? -37.873 -18.438 -47.763 1.00 33.72 659 SER A N 1
ATOM 5230 C CA . SER A 1 659 ? -37.865 -17.452 -46.622 1.00 33.72 659 SER A CA 1
ATOM 5231 C C . SER A 1 659 ? -39.080 -17.688 -45.665 1.00 33.72 659 SER A C 1
ATOM 5233 O O . SER A 1 659 ? -39.688 -18.739 -45.876 1.00 33.72 659 SER A O 1
ATOM 5235 N N . PRO A 1 660 ? -39.558 -16.812 -44.711 1.00 54.25 660 PRO A N 1
ATOM 5236 C CA . PRO A 1 660 ? -39.214 -15.426 -44.245 1.00 54.25 660 PRO A CA 1
ATOM 5237 C C . PRO A 1 660 ? -39.203 -15.234 -42.679 1.00 54.25 660 PRO A C 1
ATOM 5239 O O . PRO A 1 660 ? -39.387 -16.211 -41.971 1.00 54.25 660 PRO A O 1
ATOM 5242 N N . SER A 1 661 ? -38.884 -14.086 -42.031 1.00 32.38 661 SER A N 1
ATOM 5243 C CA . SER A 1 661 ? -39.741 -12.882 -41.845 1.00 32.38 661 SER A CA 1
ATOM 5244 C C . SER A 1 661 ? -39.119 -11.711 -41.021 1.00 32.38 661 SER A C 1
ATOM 5246 O O . SER A 1 661 ? -38.576 -11.959 -39.951 1.00 32.38 661 SER A O 1
ATOM 5248 N N . GLN A 1 662 ? -39.377 -10.468 -41.498 1.00 36.38 662 GLN A N 1
ATOM 5249 C CA . GLN A 1 662 ? -39.706 -9.175 -40.813 1.00 36.38 662 GLN A CA 1
ATOM 5250 C C . GLN A 1 662 ? -38.662 -8.473 -39.898 1.00 36.38 662 GLN A C 1
ATOM 5252 O O . GLN A 1 662 ? -37.981 -9.128 -39.129 1.00 36.38 662 GLN A O 1
ATOM 5257 N N . THR A 1 663 ? -38.452 -7.139 -39.868 1.00 31.53 663 THR A N 1
ATOM 5258 C CA . THR A 1 663 ? -39.207 -5.912 -40.273 1.00 31.53 663 THR A CA 1
ATOM 5259 C C . THR A 1 663 ? -38.215 -4.714 -40.229 1.00 31.53 663 THR A C 1
ATOM 5261 O O . THR A 1 663 ? -37.355 -4.730 -39.357 1.00 31.53 663 THR A O 1
ATOM 5264 N N . GLN A 1 664 ? -38.184 -3.719 -41.138 1.00 32.75 664 GLN A N 1
ATOM 5265 C CA . GLN A 1 664 ? -38.827 -2.373 -41.066 1.00 32.75 664 GLN A CA 1
ATOM 5266 C C . GLN A 1 664 ? -38.216 -1.419 -42.162 1.00 32.75 664 GLN A C 1
ATOM 5268 O O . GLN A 1 664 ? -37.265 -1.841 -42.819 1.00 32.75 664 GLN A O 1
ATOM 5273 N N . PRO A 1 665 ? -38.747 -0.200 -42.460 1.00 41.31 665 PRO A N 1
ATOM 5274 C CA . PRO A 1 665 ? -39.244 0.157 -43.798 1.00 41.31 665 PRO A CA 1
ATOM 5275 C C . PRO A 1 665 ? -38.520 1.299 -44.564 1.00 41.31 665 PRO A C 1
ATOM 5277 O O . PRO A 1 665 ? -37.717 2.055 -44.029 1.00 41.31 665 PRO A O 1
ATOM 5280 N N . GLN A 1 666 ? -38.884 1.388 -45.851 1.00 31.53 666 GLN A N 1
ATOM 5281 C CA . GLN A 1 666 ? -38.513 2.334 -46.925 1.00 31.53 666 GLN A CA 1
ATOM 5282 C C . GLN A 1 666 ? -39.175 3.734 -46.836 1.00 31.53 666 GLN A C 1
ATOM 5284 O O . GLN A 1 666 ? -40.088 3.918 -46.032 1.00 31.53 666 GLN A O 1
ATOM 5289 N N . PRO A 1 667 ? -38.801 4.683 -47.734 1.00 45.41 667 PRO A N 1
ATOM 5290 C CA . PRO A 1 667 ? -39.736 4.999 -48.835 1.00 45.41 667 PRO A CA 1
ATOM 5291 C C . PRO A 1 667 ? -39.132 5.276 -50.247 1.00 45.41 667 PRO A C 1
ATOM 5293 O O . PRO A 1 667 ? -38.212 6.069 -50.409 1.00 45.41 667 PRO A O 1
ATOM 5296 N N . GLN A 1 668 ? -39.785 4.659 -51.250 1.00 30.69 668 GLN A N 1
ATOM 5297 C CA . GLN A 1 668 ? -40.374 5.201 -52.507 1.00 30.69 668 GLN A CA 1
ATOM 5298 C C . GLN A 1 668 ? -39.539 5.591 -53.763 1.00 30.69 668 GLN A C 1
ATOM 5300 O O . GLN A 1 668 ? -39.095 6.718 -53.939 1.00 30.69 668 GLN A O 1
ATOM 5305 N N . TYR A 1 669 ? -39.481 4.613 -54.687 1.00 33.72 669 TYR A N 1
ATOM 5306 C CA . TYR A 1 669 ? -39.753 4.544 -56.155 1.00 33.72 669 TYR A CA 1
ATOM 5307 C C . TYR A 1 669 ? -40.390 5.741 -56.929 1.00 33.72 669 TYR A C 1
ATOM 5309 O O . TYR A 1 669 ? -41.121 6.520 -56.321 1.00 33.72 669 TYR A O 1
ATOM 5317 N N . PRO A 1 670 ? -40.199 5.856 -58.282 1.00 41.38 670 PRO A N 1
ATOM 5318 C CA . PRO A 1 670 ? -40.914 5.020 -59.283 1.00 41.38 670 PRO A CA 1
ATOM 5319 C C . PRO A 1 670 ? -40.104 4.475 -60.496 1.00 41.38 670 PRO A C 1
ATOM 5321 O O . PRO A 1 670 ? -39.212 5.117 -61.039 1.00 41.38 670 PRO A O 1
ATOM 5324 N N . THR A 1 671 ? -40.485 3.267 -60.933 1.00 37.41 671 THR A N 1
ATOM 5325 C CA . THR A 1 671 ? -40.306 2.615 -62.266 1.00 37.41 671 THR A CA 1
ATOM 5326 C C . THR A 1 671 ? -41.333 3.163 -63.300 1.00 37.41 671 THR A C 1
ATOM 5328 O O . THR A 1 671 ? -42.168 3.943 -62.842 1.00 37.41 671 THR A O 1
ATOM 5331 N N . PRO A 1 672 ? -41.454 2.745 -64.600 1.00 42.72 672 PRO A N 1
ATOM 5332 C CA . PRO A 1 672 ? -40.740 1.734 -65.429 1.00 42.72 672 PRO A CA 1
ATOM 5333 C C . PRO A 1 672 ? -40.345 2.181 -66.887 1.00 42.72 672 PRO A C 1
ATOM 5335 O O . PRO A 1 672 ? -40.798 3.217 -67.339 1.00 42.72 672 PRO A O 1
ATOM 5338 N N . ALA A 1 673 ? -39.527 1.362 -67.593 1.00 34.72 673 ALA A N 1
ATOM 5339 C CA . ALA A 1 673 ? -39.396 1.062 -69.061 1.00 34.72 673 ALA A CA 1
ATOM 5340 C C . ALA A 1 673 ? -39.714 2.130 -70.170 1.00 34.72 673 ALA A C 1
ATOM 5342 O O . ALA A 1 673 ? -40.655 2.891 -69.999 1.00 34.72 673 ALA A O 1
ATOM 5343 N N . PRO A 1 674 ? -39.068 2.138 -71.378 1.00 40.50 674 PRO A N 1
ATOM 5344 C CA . PRO A 1 674 ? -38.679 0.946 -72.147 1.00 40.50 674 PRO A CA 1
ATOM 5345 C C . PRO A 1 674 ? -37.341 0.997 -72.924 1.00 40.50 674 PRO A C 1
ATOM 5347 O O . PRO A 1 674 ? -36.627 1.992 -73.008 1.00 40.50 674 PRO A O 1
ATOM 5350 N N . LEU A 1 675 ? -37.037 -0.164 -73.503 1.00 40.81 675 LEU A N 1
ATOM 5351 C CA . LEU A 1 675 ? -36.050 -0.408 -74.546 1.00 40.81 675 LEU A CA 1
ATOM 5352 C C . LEU A 1 675 ? -36.354 0.388 -75.829 1.00 40.81 675 LEU A C 1
ATOM 5354 O O . LEU A 1 675 ? -37.467 0.337 -76.333 1.00 40.81 675 LEU A O 1
ATOM 5358 N N . ILE A 1 676 ? -35.284 0.982 -76.368 1.00 45.00 676 ILE A N 1
ATOM 5359 C CA . ILE A 1 676 ? -34.991 1.256 -77.785 1.00 45.00 676 ILE A CA 1
ATOM 5360 C C . ILE A 1 676 ? -35.994 2.140 -78.535 1.00 45.00 676 ILE A C 1
ATOM 5362 O O . ILE A 1 676 ? -37.000 1.667 -79.042 1.00 45.00 676 ILE A O 1
ATOM 5366 N N . GLU A 1 677 ? -35.576 3.376 -78.814 1.00 38.44 677 GLU A N 1
ATOM 5367 C CA . GLU A 1 677 ? -35.783 3.971 -80.136 1.00 38.44 677 GLU A CA 1
ATOM 5368 C C . GLU A 1 677 ? -34.737 5.064 -80.398 1.00 38.44 677 GLU A C 1
ATOM 5370 O O . GLU A 1 677 ? -34.434 5.869 -79.523 1.00 38.44 677 GLU A O 1
ATOM 5375 N N . LYS A 1 678 ? -34.206 5.089 -81.627 1.00 35.69 678 LYS A N 1
ATOM 5376 C CA . LYS A 1 678 ? -33.128 5.950 -82.158 1.00 35.69 678 LYS A CA 1
ATOM 5377 C C . LYS A 1 678 ? -31.704 5.433 -81.939 1.00 35.69 678 LYS A C 1
ATOM 5379 O O . LYS A 1 678 ? -30.912 5.964 -81.166 1.00 35.69 678 LYS A O 1
ATOM 5384 N N . ALA A 1 679 ? -31.330 4.480 -82.795 1.00 39.94 679 ALA A N 1
ATOM 5385 C CA . ALA A 1 679 ? -30.004 4.497 -83.399 1.00 39.94 679 ALA A CA 1
ATOM 5386 C C . ALA A 1 679 ? -29.825 5.854 -84.109 1.00 39.94 679 ALA A C 1
ATOM 5388 O O . ALA A 1 679 ? -30.255 6.050 -85.245 1.00 39.94 679 ALA A O 1
ATOM 5389 N N . GLY A 1 680 ? -29.268 6.822 -83.382 1.00 39.56 680 GLY A N 1
ATOM 5390 C CA . GLY A 1 680 ? -28.830 8.094 -83.928 1.00 39.56 680 GLY A CA 1
ATOM 5391 C C . GLY A 1 680 ? -27.644 7.838 -84.839 1.00 39.56 680 GLY A C 1
ATOM 5392 O O . GLY A 1 680 ? -26.534 7.578 -84.382 1.00 39.56 680 GLY A O 1
ATOM 5393 N N . TYR A 1 681 ? -27.913 7.872 -86.136 1.00 46.19 681 TYR A N 1
ATOM 5394 C CA . TYR A 1 681 ? -26.924 7.924 -87.196 1.00 46.19 681 TYR A CA 1
ATOM 5395 C C . TYR A 1 681 ? -26.066 9.179 -86.976 1.00 46.19 681 TYR A C 1
ATOM 5397 O O . TYR A 1 681 ? -26.447 10.282 -87.367 1.00 46.19 681 TYR A O 1
ATOM 5405 N N . TYR A 1 682 ? -24.925 9.044 -86.296 1.00 45.56 682 TYR A N 1
ATOM 5406 C CA . TYR A 1 682 ? -23.911 10.090 -86.314 1.00 45.56 682 TYR A CA 1
ATOM 5407 C C . TYR A 1 682 ? -23.372 10.131 -87.743 1.00 45.56 682 TYR A C 1
ATOM 5409 O O . TYR A 1 682 ? -22.656 9.227 -88.172 1.00 45.56 682 TYR A O 1
ATOM 5417 N N . GLY A 1 683 ? -23.771 11.156 -88.502 1.00 54.16 683 GLY A N 1
ATOM 5418 C CA . GLY A 1 683 ? -23.171 11.455 -89.799 1.00 54.16 683 GLY A CA 1
ATOM 5419 C C . GLY A 1 683 ? -21.645 11.560 -89.687 1.00 54.16 683 GLY A C 1
ATOM 5420 O O . GLY A 1 683 ? -21.105 11.681 -88.586 1.00 54.16 683 GLY A O 1
ATOM 5421 N N . LEU A 1 684 ? -20.956 11.517 -90.831 1.00 54.53 684 LEU A N 1
ATOM 5422 C CA . LEU A 1 684 ? -19.487 11.534 -90.972 1.00 54.53 684 LEU A CA 1
ATOM 5423 C C . LEU A 1 684 ? -18.749 12.480 -90.001 1.00 54.53 684 LEU A C 1
ATOM 5425 O O . LEU A 1 684 ? -17.662 12.151 -89.533 1.00 54.53 684 LEU A O 1
ATOM 5429 N N . ASP A 1 685 ? -19.364 13.604 -89.638 1.00 55.69 685 ASP A N 1
ATOM 5430 C CA . ASP A 1 685 ? -18.818 14.596 -88.711 1.00 55.69 685 ASP A CA 1
ATOM 5431 C C . ASP A 1 685 ? -18.749 14.119 -87.239 1.00 55.69 685 ASP A C 1
ATOM 5433 O O . ASP A 1 685 ? -17.768 14.351 -86.533 1.00 55.69 685 ASP A O 1
ATOM 5437 N N . GLY A 1 686 ? -19.740 13.350 -86.774 1.00 56.06 686 GLY A N 1
ATOM 5438 C CA . GLY A 1 686 ? -19.750 12.768 -85.425 1.00 56.06 686 GLY A CA 1
ATOM 5439 C C . GLY A 1 686 ? -18.763 11.609 -85.261 1.00 56.06 686 GLY A C 1
ATOM 5440 O O . GLY A 1 686 ? -18.165 11.457 -84.197 1.00 56.06 686 GLY A O 1
ATOM 5441 N N . ARG A 1 687 ? -18.530 10.835 -86.332 1.00 56.78 687 ARG A N 1
ATOM 5442 C CA . ARG A 1 687 ? -17.502 9.780 -86.360 1.00 56.78 687 ARG A CA 1
ATOM 5443 C C . ARG A 1 687 ? -16.097 10.377 -86.324 1.00 56.78 687 ARG A C 1
ATOM 5445 O O . ARG A 1 687 ? -15.284 9.930 -85.523 1.00 56.78 687 ARG A O 1
ATOM 5452 N N . MET A 1 688 ? -15.849 11.431 -87.107 1.00 59.69 688 MET A N 1
ATOM 5453 C CA . MET A 1 688 ? -14.571 12.146 -87.082 1.00 59.69 688 MET A CA 1
ATOM 5454 C C . MET A 1 688 ? -14.303 12.814 -85.737 1.00 59.69 688 MET A C 1
ATOM 5456 O O . MET A 1 688 ? -13.158 12.826 -85.302 1.00 59.69 688 MET A O 1
ATOM 5460 N N . ARG A 1 689 ? -15.324 13.359 -85.064 1.00 65.88 689 ARG A N 1
ATOM 5461 C CA . ARG A 1 689 ? -15.169 13.928 -83.719 1.00 65.88 689 ARG A CA 1
ATOM 5462 C C . ARG A 1 689 ? -14.829 12.860 -82.681 1.00 65.88 689 ARG A C 1
ATOM 5464 O O . ARG A 1 689 ? -13.912 13.059 -81.902 1.00 65.88 689 ARG A O 1
ATOM 5471 N N . TRP A 1 690 ? -15.505 11.714 -82.714 1.00 61.56 690 TRP A N 1
ATOM 5472 C CA . TRP A 1 690 ? -15.250 10.629 -81.764 1.00 61.56 690 TRP A CA 1
ATOM 5473 C C . TRP A 1 690 ? -13.906 9.925 -82.000 1.00 61.56 690 TRP A C 1
ATOM 5475 O O . TRP A 1 690 ? -13.243 9.521 -81.047 1.00 61.56 690 TRP A O 1
ATOM 5485 N N . GLU A 1 691 ? -13.474 9.803 -83.258 1.00 66.19 691 GLU A N 1
ATOM 5486 C CA . GLU A 1 691 ? -12.123 9.344 -83.606 1.00 66.19 691 GLU A CA 1
ATOM 5487 C C . GLU A 1 691 ? -11.059 10.362 -83.164 1.00 66.19 691 GLU A C 1
ATOM 5489 O O . GLU A 1 691 ? -10.064 9.950 -82.571 1.00 66.19 691 GLU A O 1
ATOM 5494 N N . ARG A 1 692 ? -11.304 11.674 -83.325 1.00 71.12 692 ARG A N 1
ATOM 5495 C CA . ARG A 1 692 ? -10.413 12.734 -82.812 1.00 71.12 692 ARG A CA 1
ATOM 5496 C C . ARG A 1 692 ? -10.306 12.728 -81.294 1.00 71.12 692 ARG A C 1
ATOM 5498 O O . ARG A 1 692 ? -9.200 12.807 -80.780 1.00 71.12 692 ARG A O 1
ATOM 5505 N N . ASP A 1 693 ? -11.430 12.628 -80.588 1.00 74.38 693 ASP A N 1
ATOM 5506 C CA . ASP A 1 693 ? -11.467 12.629 -79.122 1.00 74.38 693 ASP A CA 1
ATOM 5507 C C . ASP A 1 693 ? -10.759 11.382 -78.565 1.00 74.38 693 ASP A C 1
ATOM 5509 O O . ASP A 1 693 ? -9.995 11.472 -77.606 1.00 74.38 693 ASP A O 1
ATOM 5513 N N . ARG A 1 694 ? -10.924 10.228 -79.227 1.00 72.19 694 ARG A N 1
ATOM 5514 C CA . ARG A 1 694 ? -10.224 8.981 -78.891 1.00 72.19 694 ARG A CA 1
ATOM 5515 C C . ARG A 1 694 ? -8.724 9.050 -79.200 1.00 72.19 694 ARG A C 1
ATOM 5517 O O . ARG A 1 694 ? -7.926 8.519 -78.430 1.00 72.19 694 ARG A O 1
ATOM 5524 N N . GLU A 1 695 ? -8.319 9.686 -80.299 1.00 74.75 695 GLU A N 1
ATOM 5525 C CA . GLU A 1 695 ? -6.902 9.958 -80.575 1.00 74.75 695 GLU A CA 1
ATOM 5526 C C . GLU A 1 695 ? -6.301 10.903 -79.534 1.00 74.75 695 GLU A C 1
ATOM 5528 O O . GLU A 1 695 ? -5.203 10.629 -79.049 1.00 74.75 695 GLU A O 1
ATOM 5533 N N . LEU A 1 696 ? -7.041 11.941 -79.132 1.00 78.12 696 LEU A N 1
ATOM 5534 C CA . LEU A 1 696 ? -6.648 12.882 -78.085 1.00 78.12 696 LEU A CA 1
ATOM 5535 C C . LEU A 1 696 ? -6.438 12.170 -76.745 1.00 78.12 696 LEU A C 1
ATOM 5537 O O . LEU A 1 696 ? -5.380 12.326 -76.138 1.00 78.12 696 LEU A O 1
ATOM 5541 N N . GLU A 1 697 ? -7.369 11.304 -76.342 1.00 77.50 697 GLU A N 1
ATOM 5542 C CA . GLU A 1 697 ? -7.252 10.480 -75.131 1.00 77.50 697 GLU A CA 1
ATOM 5543 C C . GLU A 1 697 ? -6.025 9.558 -75.172 1.00 77.50 697 GLU A C 1
ATOM 5545 O O . GLU A 1 697 ? -5.268 9.475 -74.202 1.00 77.50 697 GLU A O 1
ATOM 5550 N N . ILE A 1 698 ? -5.768 8.898 -76.307 1.00 76.81 698 ILE A N 1
ATOM 5551 C CA . ILE A 1 698 ? -4.598 8.023 -76.473 1.00 76.81 698 ILE A CA 1
ATOM 5552 C C . ILE A 1 698 ? -3.299 8.839 -76.429 1.00 76.81 698 ILE A C 1
ATOM 5554 O O . ILE A 1 698 ? -2.300 8.381 -75.860 1.00 76.81 698 ILE A O 1
ATOM 5558 N N . THR A 1 699 ? -3.278 10.038 -77.017 1.00 78.06 699 THR A N 1
ATOM 5559 C CA . THR A 1 699 ? -2.112 10.926 -76.952 1.00 78.06 699 THR A CA 1
ATOM 5560 C C . THR A 1 699 ? -1.879 11.478 -75.552 1.00 78.06 699 THR A C 1
ATOM 5562 O O . THR A 1 699 ? -0.735 11.444 -75.100 1.00 78.06 699 THR A O 1
ATOM 5565 N N . GLU A 1 700 ? -2.926 11.870 -74.825 1.00 82.88 700 GLU A N 1
ATOM 5566 C CA . GLU A 1 700 ? -2.822 12.311 -73.433 1.00 82.88 700 GLU A CA 1
ATOM 5567 C C . GLU A 1 700 ? -2.383 11.172 -72.511 1.00 82.88 700 GLU A C 1
ATOM 5569 O O . GLU A 1 700 ? -1.563 11.378 -71.619 1.00 82.88 700 GLU A O 1
ATOM 5574 N N . GLU A 1 701 ? -2.868 9.946 -72.716 1.00 80.50 701 GLU A N 1
ATOM 5575 C CA . GLU A 1 701 ? -2.442 8.800 -71.914 1.00 80.50 701 GLU A CA 1
ATOM 5576 C C . GLU A 1 701 ? -0.977 8.434 -72.204 1.00 80.50 701 GLU A C 1
ATOM 5578 O O . GLU A 1 701 ? -0.211 8.109 -71.290 1.00 80.50 701 GLU A O 1
ATOM 5583 N N . ARG A 1 702 ? -0.544 8.543 -73.469 1.00 80.75 702 ARG A N 1
ATOM 5584 C CA . ARG A 1 702 ? 0.866 8.390 -73.860 1.00 80.75 702 ARG A CA 1
ATOM 5585 C C . ARG A 1 702 ? 1.738 9.500 -73.290 1.00 80.75 702 ARG A C 1
ATOM 5587 O O . ARG A 1 702 ? 2.855 9.205 -72.871 1.00 80.75 702 ARG A O 1
ATOM 5594 N N . GLU A 1 703 ? 1.259 10.739 -73.243 1.00 82.12 703 GLU A N 1
ATOM 5595 C CA . GLU A 1 703 ? 1.954 11.845 -72.586 1.00 82.12 703 GLU A CA 1
ATOM 5596 C C . GLU A 1 703 ? 2.009 11.661 -71.078 1.00 82.12 703 GLU A C 1
ATOM 5598 O O . GLU A 1 703 ? 3.082 11.807 -70.507 1.00 82.12 703 GLU A O 1
ATOM 5603 N N . ARG A 1 704 ? 0.923 11.245 -70.421 1.00 82.12 704 ARG A N 1
ATOM 5604 C CA . ARG A 1 704 ? 0.921 10.919 -68.989 1.00 82.12 704 ARG A CA 1
ATOM 5605 C C . ARG A 1 704 ? 1.911 9.807 -68.680 1.00 82.12 704 ARG A C 1
ATOM 5607 O O . ARG A 1 704 ? 2.698 9.960 -67.754 1.00 82.12 704 ARG A O 1
ATOM 5614 N N . LYS A 1 705 ? 1.951 8.736 -69.481 1.00 81.38 705 LYS A N 1
ATOM 5615 C CA . LYS A 1 705 ? 2.951 7.663 -69.339 1.00 81.38 705 LYS A CA 1
ATOM 5616 C C . LYS A 1 705 ? 4.369 8.175 -69.587 1.00 81.38 705 LYS A C 1
ATOM 5618 O O . LYS A 1 705 ? 5.255 7.861 -68.797 1.00 81.38 705 LYS A O 1
ATOM 5623 N N . ARG A 1 706 ? 4.583 9.035 -70.591 1.00 80.00 706 ARG A N 1
ATOM 5624 C CA . ARG A 1 706 ? 5.881 9.693 -70.823 1.00 80.00 706 ARG A CA 1
ATOM 5625 C C . ARG A 1 706 ? 6.280 10.595 -69.660 1.00 80.00 706 ARG A C 1
ATOM 5627 O O . ARG A 1 706 ? 7.431 10.558 -69.247 1.00 80.00 706 ARG A O 1
ATOM 5634 N N . ILE A 1 707 ? 5.365 11.377 -69.098 1.00 78.88 707 ILE A N 1
ATOM 5635 C CA . ILE A 1 707 ? 5.598 12.270 -67.957 1.00 78.88 707 ILE A CA 1
ATOM 5636 C C . ILE A 1 707 ? 5.862 11.451 -66.690 1.00 78.88 707 ILE A C 1
ATOM 5638 O O . ILE A 1 707 ? 6.757 11.801 -65.927 1.00 78.88 707 ILE A O 1
ATOM 5642 N N . GLU A 1 708 ? 5.152 10.345 -66.474 1.00 76.19 708 GLU A N 1
ATOM 5643 C CA . GLU A 1 708 ? 5.357 9.398 -65.371 1.00 76.19 708 GLU A CA 1
ATOM 5644 C C . GLU A 1 708 ? 6.726 8.705 -65.481 1.00 76.19 708 GLU A C 1
ATOM 5646 O O . GLU A 1 708 ? 7.479 8.653 -64.507 1.00 76.19 708 GLU A O 1
ATOM 5651 N N . GLU A 1 709 ? 7.104 8.234 -66.674 1.00 73.44 709 GLU A N 1
ATOM 5652 C CA . GLU A 1 709 ? 8.428 7.668 -66.949 1.00 73.44 709 GLU A CA 1
ATOM 5653 C C . GLU A 1 709 ? 9.529 8.713 -66.806 1.00 73.44 709 GLU A C 1
ATOM 5655 O O . GLU A 1 709 ? 10.555 8.437 -66.189 1.00 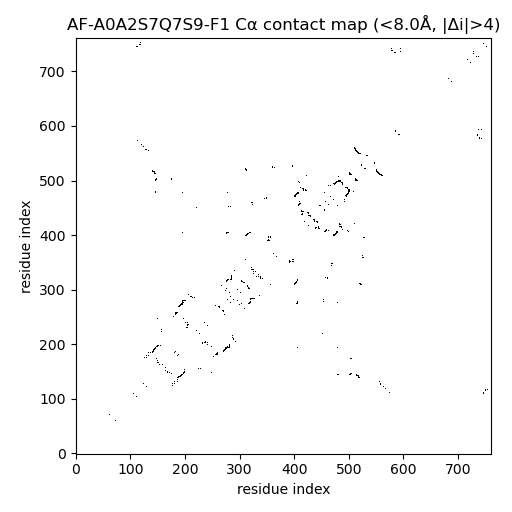73.44 709 GLU A O 1
ATOM 5660 N N . THR A 1 710 ? 9.306 9.936 -67.285 1.00 71.81 710 THR A N 1
ATOM 5661 C CA . THR A 1 710 ? 10.256 11.043 -67.138 1.00 71.81 710 THR A CA 1
ATOM 5662 C C . THR A 1 710 ? 10.369 11.457 -65.672 1.00 71.81 710 THR A C 1
ATOM 5664 O O . THR A 1 710 ? 11.474 11.692 -65.197 1.00 71.81 710 THR A O 1
ATOM 5667 N N . ARG A 1 711 ? 9.276 11.444 -64.898 1.00 68.62 711 ARG A N 1
ATOM 5668 C CA . ARG A 1 711 ? 9.276 11.644 -63.437 1.00 68.62 711 ARG A CA 1
ATOM 5669 C C . ARG A 1 711 ? 9.969 10.508 -62.695 1.00 68.62 711 ARG A C 1
ATOM 5671 O O . ARG A 1 711 ? 10.635 10.780 -61.702 1.00 68.62 711 ARG A O 1
ATOM 5678 N N . ARG A 1 712 ? 9.863 9.254 -63.149 1.00 61.53 712 ARG A N 1
ATOM 5679 C CA . ARG A 1 712 ? 10.604 8.107 -62.589 1.00 61.53 712 ARG A CA 1
ATOM 5680 C C . ARG A 1 712 ? 12.092 8.165 -62.934 1.00 61.53 712 ARG A C 1
ATOM 5682 O O . ARG A 1 712 ? 12.915 7.908 -62.061 1.00 61.53 712 ARG A O 1
ATOM 5689 N N . ARG A 1 713 ? 12.440 8.565 -64.160 1.00 62.22 713 ARG A N 1
ATOM 5690 C CA . ARG A 1 713 ? 13.820 8.719 -64.652 1.00 62.22 713 ARG A CA 1
ATOM 5691 C C . ARG A 1 713 ? 14.514 9.943 -64.039 1.00 62.22 713 ARG A C 1
ATOM 5693 O O . ARG A 1 713 ? 15.687 9.864 -63.690 1.00 62.22 713 ARG A O 1
ATOM 5700 N N . ASN A 1 714 ? 13.765 11.025 -63.803 1.00 59.88 714 ASN A N 1
ATOM 5701 C CA . ASN A 1 714 ? 14.212 12.239 -63.107 1.00 59.88 714 ASN A CA 1
ATOM 5702 C C . ASN A 1 714 ? 13.987 12.202 -61.591 1.00 59.88 714 ASN A C 1
ATOM 5704 O O . ASN A 1 714 ? 14.409 13.135 -60.902 1.00 59.88 714 ASN A O 1
ATOM 5708 N N . ARG A 1 715 ? 13.396 11.130 -61.036 1.00 54.72 715 ARG A N 1
ATOM 5709 C CA . ARG A 1 715 ? 13.398 10.850 -59.591 1.00 54.72 715 ARG A CA 1
ATOM 5710 C C . ARG A 1 715 ? 14.820 10.482 -59.190 1.00 54.72 715 ARG A C 1
ATOM 5712 O O . ARG A 1 715 ? 15.188 9.328 -58.982 1.00 54.72 715 ARG A O 1
ATOM 5719 N N . ARG A 1 716 ? 15.650 11.514 -59.091 1.00 58.62 716 ARG A N 1
ATOM 5720 C CA . ARG A 1 716 ? 16.955 11.445 -58.462 1.00 58.62 716 ARG A CA 1
ATOM 5721 C C . ARG A 1 716 ? 16.722 10.890 -57.055 1.00 58.62 716 ARG A C 1
ATOM 5723 O O . ARG A 1 716 ? 15.939 11.482 -56.313 1.00 58.62 716 ARG A O 1
ATOM 5730 N N . PRO A 1 717 ? 17.357 9.768 -56.670 1.00 57.81 717 PRO A N 1
ATOM 5731 C CA . PRO A 1 717 ? 17.231 9.282 -55.308 1.00 57.81 717 PRO A CA 1
ATOM 5732 C C . PRO A 1 717 ? 17.639 10.425 -54.377 1.00 57.81 717 PRO A C 1
ATOM 5734 O O . PRO A 1 717 ? 18.659 11.081 -54.653 1.00 57.81 717 PRO A O 1
ATOM 5737 N N . ASN A 1 718 ? 16.845 10.667 -53.324 1.00 65.69 718 ASN A N 1
ATOM 5738 C CA . ASN A 1 718 ? 17.175 11.637 -52.278 1.00 65.69 718 ASN A CA 1
ATOM 5739 C C . ASN A 1 718 ? 18.648 11.466 -51.894 1.00 65.69 718 ASN A C 1
ATOM 5741 O O . ASN A 1 718 ? 19.155 10.340 -51.913 1.00 65.69 718 ASN A O 1
ATOM 5745 N N . ALA A 1 719 ? 19.340 12.560 -51.572 1.00 66.81 719 ALA A N 1
ATOM 5746 C CA . ALA A 1 719 ? 20.772 12.536 -51.254 1.00 66.81 719 ALA A CA 1
ATOM 5747 C C . ALA A 1 719 ? 21.122 11.412 -50.257 1.00 66.81 719 ALA A C 1
ATOM 5749 O O . ALA A 1 719 ? 22.092 10.689 -50.461 1.00 66.81 719 ALA A O 1
ATOM 5750 N N . VAL A 1 720 ? 20.229 11.159 -49.294 1.00 60.72 720 VAL A N 1
ATOM 5751 C CA . VAL A 1 720 ? 20.275 10.046 -48.335 1.00 60.72 720 VAL A CA 1
ATOM 5752 C C . VAL A 1 720 ? 20.339 8.666 -49.000 1.00 60.72 720 VAL A C 1
ATOM 5754 O O . VAL A 1 720 ? 21.167 7.853 -48.618 1.00 60.72 720 VAL A O 1
ATOM 5757 N N . VAL A 1 721 ? 19.515 8.380 -50.012 1.00 66.06 721 VAL A N 1
ATOM 5758 C CA . VAL A 1 721 ? 19.475 7.075 -50.703 1.00 66.06 721 VAL A CA 1
ATOM 5759 C C . VAL A 1 721 ? 20.730 6.855 -51.548 1.00 66.06 721 VAL A C 1
ATOM 5761 O O . VAL A 1 721 ? 21.233 5.733 -51.621 1.00 66.06 721 VAL A O 1
ATOM 5764 N N . ARG A 1 722 ? 21.258 7.914 -52.178 1.00 64.69 722 ARG A N 1
ATOM 5765 C CA . ARG A 1 722 ? 22.536 7.854 -52.907 1.00 64.69 722 ARG A CA 1
ATOM 5766 C C . ARG A 1 722 ? 23.714 7.658 -51.957 1.00 64.69 722 ARG A C 1
ATOM 5768 O O . ARG A 1 722 ? 24.517 6.760 -52.190 1.00 64.69 722 ARG A O 1
ATOM 5775 N N . TRP A 1 723 ? 23.752 8.411 -50.861 1.00 67.88 723 TRP A N 1
ATOM 5776 C CA . TRP A 1 723 ? 24.739 8.250 -49.797 1.00 67.88 723 TRP A CA 1
ATOM 5777 C C . TRP A 1 723 ? 24.705 6.830 -49.214 1.00 67.88 723 TRP A C 1
ATOM 5779 O O . TRP A 1 723 ? 25.727 6.157 -49.191 1.00 67.88 723 TRP A O 1
ATOM 5789 N N . TRP A 1 724 ? 23.523 6.293 -48.893 1.00 62.38 724 TRP A N 1
ATOM 5790 C CA . TRP A 1 724 ? 23.372 4.918 -48.400 1.00 62.38 724 TRP A CA 1
ATOM 5791 C C . TRP A 1 724 ? 23.829 3.863 -49.427 1.00 62.38 724 TRP A C 1
ATOM 5793 O O . TRP A 1 724 ? 24.404 2.846 -49.037 1.00 62.38 724 TRP A O 1
ATOM 5803 N N . ARG A 1 725 ? 23.597 4.067 -50.735 1.00 65.69 725 ARG A N 1
ATOM 5804 C CA . ARG A 1 725 ? 24.089 3.148 -51.786 1.00 65.69 725 ARG A CA 1
ATOM 5805 C C . ARG A 1 725 ? 25.612 3.132 -51.876 1.00 65.69 725 ARG A C 1
ATOM 5807 O O . ARG A 1 725 ? 26.170 2.052 -52.022 1.00 65.69 725 ARG A O 1
ATOM 5814 N N . VAL A 1 726 ? 26.261 4.291 -51.769 1.00 66.12 726 VAL A N 1
ATOM 5815 C CA . VAL A 1 726 ? 27.728 4.403 -51.796 1.00 66.12 726 VAL A CA 1
ATOM 5816 C C . VAL A 1 726 ? 28.327 3.854 -50.502 1.00 66.12 726 VAL A C 1
ATOM 5818 O O . VAL A 1 726 ? 29.189 2.980 -50.550 1.00 66.12 726 VAL A O 1
ATOM 5821 N N . CYS A 1 727 ? 27.803 4.265 -49.343 1.00 65.50 727 CYS A N 1
ATOM 5822 C CA . CYS A 1 727 ? 28.241 3.770 -48.042 1.00 65.50 727 CYS A CA 1
ATOM 5823 C C . CYS A 1 727 ? 28.104 2.248 -47.929 1.00 65.50 727 CYS A C 1
ATOM 5825 O O . CYS A 1 727 ? 29.034 1.621 -47.452 1.00 65.50 727 CYS A O 1
ATOM 5827 N N . ARG A 1 728 ? 27.029 1.618 -48.435 1.00 63.19 728 ARG A N 1
ATOM 5828 C CA . ARG A 1 728 ? 26.828 0.145 -48.399 1.00 63.19 728 ARG A CA 1
ATOM 5829 C C . ARG A 1 728 ? 28.004 -0.684 -48.907 1.00 63.19 728 ARG A C 1
ATOM 5831 O O . ARG A 1 728 ? 28.134 -1.835 -48.497 1.00 63.19 728 ARG A O 1
ATOM 5838 N N . VAL A 1 729 ? 28.789 -0.143 -49.833 1.00 67.56 729 VAL A N 1
ATOM 5839 C CA . VAL A 1 729 ? 29.892 -0.860 -50.479 1.00 67.56 729 VAL A CA 1
ATOM 5840 C C . VAL A 1 729 ? 31.225 -0.608 -49.761 1.00 67.56 729 VAL A C 1
ATOM 5842 O O . VAL A 1 729 ? 32.128 -1.439 -49.869 1.00 67.56 729 VAL A O 1
ATOM 5845 N N . THR A 1 730 ? 31.335 0.470 -48.971 1.00 78.94 730 THR A N 1
ATOM 5846 C CA . THR A 1 730 ? 32.540 0.797 -48.192 1.00 78.94 730 THR A CA 1
ATOM 5847 C C . THR A 1 730 ? 32.718 -0.134 -46.992 1.00 78.94 730 THR A C 1
ATOM 5849 O O . THR A 1 730 ? 31.760 -0.739 -46.505 1.00 78.94 730 THR A O 1
ATOM 5852 N N . LEU A 1 731 ? 33.952 -0.228 -46.479 1.00 76.19 731 LEU A N 1
ATOM 5853 C CA . LEU A 1 731 ? 34.275 -0.979 -45.259 1.00 76.19 731 LEU A CA 1
ATOM 5854 C C . LEU A 1 731 ? 33.344 -0.588 -44.098 1.00 76.19 731 LEU A C 1
ATOM 5856 O O . LEU A 1 731 ? 32.742 -1.450 -43.461 1.00 76.19 731 LEU A O 1
ATOM 5860 N N . VAL A 1 732 ? 33.148 0.720 -43.911 1.00 79.62 732 VAL A N 1
ATOM 5861 C CA . VAL A 1 732 ? 32.274 1.292 -42.880 1.00 79.62 732 VAL A CA 1
ATOM 5862 C C . VAL A 1 732 ? 30.812 0.889 -43.086 1.00 79.62 732 VAL A C 1
ATOM 5864 O O . VAL A 1 732 ? 30.141 0.520 -42.126 1.00 79.62 732 VAL A O 1
ATOM 5867 N N . GLY A 1 733 ? 30.287 0.892 -44.316 1.00 79.31 733 GLY A N 1
ATOM 5868 C CA . GLY A 1 733 ? 28.901 0.462 -44.527 1.00 79.31 733 GLY A CA 1
ATOM 5869 C C . GLY A 1 733 ? 28.689 -1.045 -44.436 1.00 79.31 733 GLY A C 1
ATOM 5870 O O . GLY A 1 733 ? 27.593 -1.462 -44.058 1.00 79.31 733 GLY A O 1
ATOM 5871 N N . ARG A 1 734 ? 29.713 -1.867 -44.705 1.00 77.38 734 ARG A N 1
ATOM 5872 C CA . ARG A 1 734 ? 29.670 -3.308 -44.399 1.00 77.38 734 ARG A CA 1
ATOM 5873 C C . ARG A 1 734 ? 29.609 -3.537 -42.888 1.00 77.38 734 ARG A C 1
ATOM 5875 O O . ARG A 1 734 ? 28.735 -4.275 -42.443 1.00 77.38 734 ARG A O 1
ATOM 5882 N N . MET A 1 735 ? 30.444 -2.841 -42.110 1.00 82.75 735 MET A N 1
ATOM 5883 C CA . MET A 1 735 ? 30.401 -2.868 -40.639 1.00 82.75 735 MET A CA 1
ATOM 5884 C C . MET A 1 735 ? 29.027 -2.437 -40.106 1.00 82.75 735 MET A C 1
ATOM 5886 O O . MET A 1 735 ? 28.407 -3.159 -39.330 1.00 82.75 735 MET A O 1
ATOM 5890 N N . LEU A 1 736 ? 28.503 -1.297 -40.570 1.00 83.44 736 LEU A N 1
ATOM 5891 C CA . LEU A 1 736 ? 27.193 -0.788 -40.147 1.00 83.44 736 LEU A CA 1
ATOM 5892 C C . LEU A 1 736 ? 26.055 -1.755 -40.484 1.00 83.44 736 LEU A C 1
ATOM 5894 O O . LEU A 1 736 ? 25.149 -1.946 -39.678 1.00 83.44 736 LEU A O 1
ATOM 5898 N N . ARG A 1 737 ? 26.089 -2.388 -41.660 1.00 80.62 737 ARG A N 1
ATOM 5899 C CA . ARG A 1 737 ? 25.077 -3.372 -42.055 1.00 80.62 737 ARG A CA 1
ATOM 5900 C C . ARG A 1 737 ? 25.121 -4.616 -41.168 1.00 80.62 737 ARG A C 1
ATOM 5902 O O . ARG A 1 737 ? 24.063 -5.066 -40.736 1.00 80.62 737 ARG A O 1
ATOM 5909 N N . GLU A 1 738 ? 26.310 -5.154 -40.908 1.00 81.81 738 GLU A N 1
ATOM 5910 C CA . GLU A 1 738 ? 26.494 -6.296 -40.003 1.00 81.81 738 GLU A CA 1
ATOM 5911 C C . GLU A 1 738 ? 25.981 -5.984 -38.596 1.00 81.81 738 GLU A C 1
ATOM 5913 O O . GLU A 1 738 ? 25.241 -6.782 -38.014 1.00 81.81 738 GLU A O 1
ATOM 5918 N N . MET A 1 739 ? 26.313 -4.795 -38.086 1.00 85.19 739 MET A N 1
ATOM 5919 C CA . MET A 1 739 ? 25.872 -4.320 -36.779 1.00 85.19 739 MET A CA 1
ATOM 5920 C C . MET A 1 739 ? 24.348 -4.192 -36.712 1.00 85.19 739 MET A C 1
ATOM 5922 O O . MET A 1 739 ? 23.717 -4.807 -35.857 1.00 85.19 739 MET A O 1
ATOM 5926 N N . LEU A 1 740 ? 23.737 -3.448 -37.639 1.00 85.06 740 LEU A N 1
ATOM 5927 C CA . LEU A 1 740 ? 22.291 -3.208 -37.646 1.00 85.06 740 LEU A CA 1
ATOM 5928 C C . LEU A 1 740 ? 21.486 -4.495 -37.842 1.00 85.06 740 LEU A C 1
ATOM 5930 O O . LEU A 1 740 ? 20.443 -4.664 -37.217 1.00 85.06 740 LEU A O 1
ATOM 5934 N N . TRP A 1 741 ? 21.961 -5.418 -38.682 1.00 83.75 741 TRP A N 1
ATOM 5935 C CA . TRP A 1 741 ? 21.286 -6.697 -38.900 1.00 83.75 741 TRP A CA 1
ATOM 5936 C C . TRP A 1 741 ? 21.360 -7.597 -37.665 1.00 83.75 741 TRP A C 1
ATOM 5938 O O . TRP A 1 741 ? 20.357 -8.189 -37.265 1.00 83.75 741 TRP A O 1
ATOM 5948 N N . SER A 1 742 ? 22.535 -7.674 -37.037 1.00 83.75 742 SER A N 1
ATOM 5949 C CA . SER A 1 742 ? 22.737 -8.469 -35.825 1.00 83.75 742 SER A CA 1
ATOM 5950 C C . SER A 1 742 ? 21.956 -7.893 -34.646 1.00 83.75 742 SER A C 1
ATOM 5952 O O . SER A 1 742 ? 21.220 -8.625 -33.990 1.00 83.75 742 SER A O 1
ATOM 5954 N N . ALA A 1 743 ? 22.042 -6.578 -34.428 1.00 85.94 743 ALA A N 1
ATOM 5955 C CA . ALA A 1 743 ? 21.299 -5.879 -33.384 1.00 85.94 743 ALA A CA 1
ATOM 5956 C C . ALA A 1 743 ? 19.786 -5.982 -33.609 1.00 85.94 743 ALA A C 1
ATOM 5958 O O . ALA A 1 743 ? 19.059 -6.306 -32.679 1.00 85.94 743 ALA A O 1
ATOM 5959 N N . GLY A 1 744 ? 19.309 -5.796 -34.844 1.00 83.88 744 GLY A N 1
ATOM 5960 C CA . GLY A 1 744 ? 17.891 -5.927 -35.182 1.00 83.88 744 GLY A CA 1
ATOM 5961 C C . GLY A 1 744 ? 17.334 -7.329 -34.923 1.00 83.88 744 GLY A C 1
ATOM 5962 O O . GLY A 1 744 ? 16.217 -7.453 -34.429 1.00 83.88 744 GLY A O 1
ATOM 5963 N N . ARG A 1 745 ? 18.112 -8.391 -35.184 1.00 84.06 745 ARG A N 1
ATOM 5964 C CA . ARG A 1 745 ? 17.713 -9.767 -34.838 1.00 84.06 745 ARG A CA 1
ATOM 5965 C C . ARG A 1 745 ? 17.629 -9.981 -33.329 1.00 84.06 745 ARG A C 1
ATOM 5967 O O . ARG A 1 745 ? 16.635 -10.533 -32.867 1.00 84.06 745 ARG A O 1
ATOM 5974 N N . VAL A 1 746 ? 18.646 -9.545 -32.580 1.00 86.25 746 VAL A N 1
ATOM 5975 C CA . VAL A 1 746 ? 18.652 -9.671 -31.113 1.00 86.25 746 VAL A CA 1
ATOM 5976 C C . VAL A 1 746 ? 17.480 -8.891 -30.522 1.00 86.25 746 VAL A C 1
ATOM 5978 O O . VAL A 1 746 ? 16.656 -9.480 -29.835 1.00 86.25 746 VAL A O 1
ATOM 5981 N N . LEU A 1 747 ? 17.339 -7.607 -30.861 1.00 87.75 747 LEU A N 1
ATOM 5982 C CA . LEU A 1 747 ? 16.258 -6.747 -30.373 1.00 87.75 747 LEU A CA 1
ATOM 5983 C C . LEU A 1 747 ? 14.873 -7.267 -30.764 1.00 87.75 747 LEU A C 1
ATOM 5985 O O . LEU A 1 747 ? 13.966 -7.241 -29.943 1.00 87.75 747 LEU A O 1
ATOM 5989 N N . GLY A 1 748 ? 14.704 -7.767 -31.991 1.00 85.25 748 GLY A N 1
ATOM 5990 C CA . GLY A 1 748 ? 13.430 -8.316 -32.447 1.00 85.25 748 GLY A CA 1
ATOM 5991 C C . GLY A 1 748 ? 12.998 -9.539 -31.639 1.00 85.25 748 GLY A C 1
ATOM 5992 O O . GLY A 1 748 ? 11.853 -9.600 -31.195 1.00 85.25 748 GLY A O 1
ATOM 5993 N N . ILE A 1 749 ? 13.906 -10.494 -31.406 1.00 86.38 749 ILE A N 1
ATOM 5994 C CA . ILE A 1 749 ? 13.582 -11.717 -30.656 1.00 86.38 749 ILE A CA 1
ATOM 5995 C C . ILE A 1 749 ? 13.454 -11.417 -29.161 1.00 86.38 749 ILE A C 1
ATOM 5997 O O . ILE A 1 749 ? 12.436 -11.750 -28.563 1.00 86.38 749 ILE A O 1
ATOM 6001 N N . VAL A 1 750 ? 14.451 -10.759 -28.565 1.00 88.50 750 VAL A N 1
ATOM 6002 C CA . VAL A 1 750 ? 14.460 -10.427 -27.132 1.00 88.50 750 VAL A CA 1
ATOM 6003 C C . VAL A 1 750 ? 13.297 -9.509 -26.785 1.00 88.50 750 VAL A C 1
ATOM 6005 O O . VAL A 1 750 ? 12.598 -9.769 -25.815 1.00 88.50 750 VAL A O 1
ATOM 6008 N N . GLY A 1 751 ? 13.031 -8.492 -27.606 1.00 85.69 751 GLY A N 1
ATOM 6009 C CA . GLY A 1 751 ? 11.879 -7.612 -27.437 1.00 85.69 751 GLY A CA 1
ATOM 6010 C C . GLY A 1 751 ? 10.554 -8.366 -27.530 1.00 85.69 751 GLY A C 1
ATOM 6011 O O . GLY A 1 751 ? 9.669 -8.121 -26.722 1.00 85.69 751 GLY A O 1
ATOM 6012 N N . SER A 1 752 ? 10.425 -9.337 -28.442 1.00 84.81 752 SER A N 1
ATOM 6013 C CA . SER A 1 752 ? 9.216 -10.174 -28.524 1.00 84.81 752 SER A CA 1
ATOM 6014 C C . SER A 1 752 ? 9.039 -11.061 -27.288 1.00 84.81 752 SER A C 1
ATOM 6016 O O . SER A 1 752 ? 7.926 -11.184 -26.787 1.00 84.81 752 SER A O 1
ATOM 6018 N N . VAL A 1 753 ? 10.123 -11.652 -26.774 1.00 84.31 753 VAL A N 1
ATOM 6019 C CA . VAL A 1 753 ? 10.095 -12.463 -25.544 1.00 84.31 753 VAL A CA 1
ATOM 6020 C C . VAL A 1 753 ? 9.775 -11.596 -24.327 1.00 84.31 753 VAL A C 1
ATOM 6022 O O . VAL A 1 753 ? 8.938 -11.973 -23.517 1.00 84.31 753 VAL A O 1
ATOM 6025 N N . PHE A 1 754 ? 10.387 -10.418 -24.217 1.00 84.19 754 PHE A N 1
ATOM 6026 C CA . PHE A 1 754 ? 10.113 -9.466 -23.143 1.00 84.19 754 PHE A CA 1
ATOM 6027 C C . PHE A 1 754 ? 8.652 -9.004 -23.171 1.00 84.19 754 PHE A C 1
ATOM 6029 O O . PHE A 1 754 ? 7.962 -9.100 -22.164 1.00 84.19 754 PHE A O 1
ATOM 6036 N N . MET A 1 755 ? 8.133 -8.617 -24.340 1.00 80.00 755 MET A N 1
ATOM 6037 C CA . MET A 1 755 ? 6.717 -8.268 -24.497 1.00 80.00 755 MET A CA 1
ATOM 6038 C C . MET A 1 755 ? 5.788 -9.440 -24.172 1.00 80.00 755 MET A C 1
ATOM 6040 O O . MET A 1 755 ? 4.725 -9.222 -23.602 1.00 80.00 755 MET A O 1
ATOM 6044 N N . TRP A 1 756 ? 6.179 -10.678 -24.492 1.00 81.50 756 TRP A N 1
ATOM 6045 C CA . TRP A 1 756 ? 5.422 -11.863 -24.092 1.00 81.50 756 TRP A CA 1
ATOM 6046 C C . TRP A 1 756 ? 5.374 -12.018 -22.565 1.00 81.50 756 TRP A C 1
ATOM 6048 O O . TRP A 1 756 ? 4.287 -12.193 -22.021 1.00 81.50 756 TRP A O 1
ATOM 6058 N N . TYR A 1 757 ? 6.508 -11.864 -21.870 1.00 72.62 757 TYR A N 1
ATOM 6059 C CA . TYR A 1 757 ? 6.558 -11.883 -20.402 1.00 72.62 757 TYR A CA 1
ATOM 6060 C C . TYR A 1 757 ? 5.747 -10.769 -19.754 1.00 72.62 757 TYR A C 1
ATOM 6062 O O . TYR A 1 757 ? 5.200 -10.959 -18.676 1.00 72.62 757 TYR A O 1
ATOM 6070 N N . LEU A 1 758 ? 5.673 -9.601 -20.376 1.00 68.50 758 LEU A N 1
ATOM 6071 C CA . LEU A 1 758 ? 4.928 -8.496 -19.794 1.00 68.50 758 LEU A CA 1
ATOM 6072 C C . LEU A 1 758 ? 3.429 -8.533 -20.137 1.00 68.50 758 LEU A C 1
ATOM 6074 O O . LEU A 1 758 ? 2.642 -7.852 -19.487 1.00 68.50 758 LEU A O 1
ATOM 6078 N N . TRP A 1 759 ? 3.020 -9.274 -21.172 1.00 63.47 759 TRP A N 1
ATOM 6079 C CA . TRP A 1 759 ? 1.610 -9.404 -21.561 1.00 63.47 759 TRP A CA 1
ATOM 6080 C C . TRP A 1 759 ? 0.936 -10.652 -20.976 1.00 63.47 759 TRP A C 1
ATOM 6082 O O . TRP A 1 759 ? -0.265 -10.637 -20.727 1.00 63.47 759 TRP A O 1
ATOM 6092 N N . PHE A 1 760 ? 1.688 -11.740 -20.787 1.00 58.06 760 PHE A N 1
ATOM 6093 C CA . PHE A 1 760 ? 1.157 -13.042 -20.360 1.00 58.06 760 PHE A CA 1
ATOM 6094 C C . PHE A 1 760 ? 1.822 -13.618 -19.101 1.00 58.06 760 PHE A C 1
ATOM 6096 O O . PHE A 1 760 ? 1.395 -14.682 -18.650 1.00 58.06 760 PHE A O 1
ATOM 6103 N N . GLY A 1 761 ? 2.903 -13.005 -18.608 1.00 45.88 761 GLY A N 1
ATOM 6104 C CA . GLY A 1 761 ? 3.802 -13.588 -17.604 1.00 45.88 761 GLY A CA 1
ATOM 6105 C C . GLY A 1 761 ? 3.549 -13.160 -16.171 1.00 45.88 761 GLY A C 1
ATOM 6106 O O . GLY A 1 761 ? 3.144 -11.998 -15.957 1.00 45.88 761 GLY A O 1
#

Solvent-accessible surface area (backbone atoms only — not comparable to full-atom values): 46220 Å² total; per-residue (Å²): 138,87,86,83,88,84,82,86,81,81,82,83,83,83,86,78,88,81,84,89,83,81,86,83,88,86,86,89,85,88,89,87,89,90,81,90,82,88,88,90,89,90,86,86,84,89,82,86,89,76,92,73,77,78,74,52,72,66,57,53,53,44,71,72,42,60,70,73,56,30,50,50,52,48,51,55,58,65,55,74,70,79,87,84,86,81,85,85,68,62,70,68,60,54,57,52,60,74,73,54,76,44,74,75,57,63,69,27,70,50,49,48,52,35,52,52,46,52,51,50,45,47,37,62,78,42,49,43,42,47,49,37,45,55,79,56,74,61,95,37,46,32,36,42,40,9,34,53,35,46,61,47,71,64,71,49,68,85,50,54,86,66,59,40,61,54,48,36,53,52,53,48,52,52,46,28,51,48,44,43,36,43,22,48,74,54,51,52,27,31,38,40,37,26,14,18,63,26,47,39,46,47,73,41,33,56,91,58,74,70,71,72,77,56,80,86,53,63,83,60,61,58,73,82,53,60,78,42,47,69,57,44,72,72,74,34,30,38,77,49,50,53,51,50,53,51,48,51,37,62,42,52,57,73,38,55,51,70,45,48,75,78,39,57,92,92,52,98,50,58,44,82,43,60,22,32,48,18,41,33,30,31,26,24,24,70,68,42,34,63,43,45,42,54,51,48,34,74,77,45,35,69,32,63,44,74,46,71,56,69,66,28,32,37,37,35,38,40,50,39,37,45,45,13,72,77,60,81,64,61,60,90,73,23,42,84,54,24,45,65,51,50,57,44,48,76,41,37,54,57,51,48,37,29,43,46,51,56,49,49,32,48,76,70,76,42,82,93,74,88,79,74,77,94,72,91,68,57,82,94,73,56,75,74,91,74,62,91,66,79,54,82,53,90,90,53,65,78,54,60,19,35,38,36,26,12,52,25,67,48,72,65,79,18,51,46,20,43,76,75,15,72,92,34,48,57,63,80,47,59,95,94,52,89,59,76,54,77,69,23,64,71,25,15,70,67,87,51,72,61,73,50,45,52,55,39,43,53,62,67,58,35,32,51,50,42,62,49,59,43,67,41,58,30,34,41,18,10,53,80,38,43,38,29,43,47,69,44,57,72,79,43,59,49,18,39,33,36,28,32,20,11,48,28,68,84,65,85,42,70,56,15,20,32,36,37,33,33,70,54,49,63,56,43,94,82,57,49,72,69,73,96,68,91,81,82,84,88,78,96,73,94,76,86,84,69,82,84,38,63,50,79,45,85,38,52,43,58,43,58,68,58,44,53,49,52,50,51,52,53,50,54,52,51,51,50,54,42,48,53,49,20,58,45,27,77,77,69,71,45,87,72,85,41,80,76,78,84,82,69,80,71,96,62,97,73,95,77,85,84,84,82,84,92,69,86,85,81,86,77,89,84,89,82,88,84,84,87,81,89,82,91,87,84,83,88,89,87,88,86,84,89,82,90,80,88,82,85,85,86,86,84,87,84,88,82,89,87,88,92,84,89,88,89,89,87,88,86,88,86,87,81,89,82,85,86,86,76,90,73,79,64,52,76,68,53,51,52,48,53,52,49,53,50,49,48,52,53,50,51,50,50,46,50,51,49,50,52,50,48,50,58,72,65,53,65,66,54,70,66,56,49,48,50,59,56,38,52,74,36,74,66,27,44,25,50,44,34,29,52,47,43,48,50,52,31,51,54,52,46,49,50,52,50,51,46,45,74,73,77,98